Protein 9UOZ (pdb70)

Organism: Echinococcus multilocularis (NCBI:txid6211)

Radius of gyration: 29.94 Å; Cα contacts (8 Å, |Δi|>4): 1818; chains: 8; bounding box: 80×65×72 Å

Solvent-accessible surface area: 38423 Å² total; per-residue (Å²): 89,127,41,14,57,58,78,117,39,81,188,17,52,110,134,19,76,136,74,0,32,46,30,0,78,37,16,0,5,47,36,85,20,170,47,11,103,91,23,101,2,21,50,1,2,66,16,91,4,8,1,26,10,6,0,0,6,0,53,4,53,86,81,10,15,5,0,6,0,28,35,8,27,59,2,14,32,32,102,36,26,3,26,7,18,66,112,16,66,110,67,60,103,12,70,84,15,38,64,48,134,66,176,92,14,34,34,77,115,44,78,210,10,59,112,147,20,90,148,89,1,32,69,43,0,72,82,15,0,12,140,74,99,68,184,112,10,105,117,24,117,3,26,54,0,2,65,8,89,11,8,2,30,6,7,0,0,8,0,65,4,78,84,82,11,16,1,0,3,0,16,45,8,34,64,10,13,50,34,76,37,20,4,15,9,39,59,110,15,62,117,74,61,101,14,68,65,16,47,84,111,76,90,10,18,53,57,76,90,44,54,178,11,54,115,92,20,88,144,71,0,25,78,39,0,76,82,15,0,16,133,81,81,68,138,128,12,98,111,18,124,6,23,35,0,2,65,25,43,12,13,1,22,5,6,0,0,4,0,51,4,68,81,88,13,15,4,0,12,0,17,46,14,68,98,16,16,40,35,103,44,37,5,24,8,35,59,115,13,69,104,68,60,101,10,74,53,14,47,92,120,164,34,19,46,57,64,86,40,72,210,12,50,106,82,22,84,140,72,0,34,77,40,0,74,101,17,0,23,75,64,87,71,166,116,3,96,85,24,102,4,39,53,0,1,67,14,57,10,9,1,20,6,9,0,0,6,0,57,4,70,84,89,10,15,1,0,3,0,18,48,7,75,90,4,9,40,34,104,43,15,4,14,9,12,59,115,14,69,96,72,55,72,12,48,48,10,46,66,60,142,186,48,14,59,58,77,115,39,75,199,19,56,119,136,14,89,95,75,1,33,72,36,0,36,86,19,0,17,78,42,99,67,164,105,9,72,84,26,108,4,32,54,0,1,67,12,92,8,8,2,19,5,5,0,0,12,2,50,14,60,85,78,13,20,2,1,4,0,14,53,9,35,113,19,15,54,33,104,64,19,6,19,6,32,58,116,20,65,110,75,58,102,14,67,58,16,46,88,48,172,125,45,14,58,56,72,41,28,75,168,14,59,116,147,18,93,138,65,0,40,72,34,0,73,85,17,0,16,119,38,90,68,191,113,8,109,109,30,92,6,15,28,0,1,65,12,89,8,8,2,19,5,8,0,0,4,0,43,3,82,83,83,8,15,1,1,4,0,13,49,9,37,114,18,16,52,33,105,40,17,4,16,6,12,59,108,16,60,104,71,58,102,14,68,65,15,45,65,65,99,179,67,20,59,52,78,97,33,36,170,24,88,61,26,48,165,103,4,46,62,19,1,42,111,70,14,6,7,82,88,77,53,162,122,35,88,87,30,122,1,60,56,1,1,66,9,41,8,8,2,20,4,9,0,0,6,0,49,3,58,83,87,12,15,5,0,4,0,13,46,10,80,74,8,8,19,10,86,56,17,3,14,7,36,62,114,14,61,108,69,56,103,10,73,56,18,44,92,113,73,19,60,54,78,115,45,48,176,14,58,111,90,20,84,141,76,0,33,78,40,0,75,89,16,1,11,135,73,98,68,190,121,10,105,84,22,108,3,18,37,0,2,61,12,43,6,9,2,20,5,6,0,0,4,0,56,2,75,82,84,14,15,1,0,3,0,15,45,10,79,90,8,7,38,34,106,39,11,4,16,9,35,60,116,14,68,96,29,43,25,8,38,60,19,48,95,106

Secondary structure (DSSP, 8-state):
--S-PBPPPBPPPHHHHHHHHHHHHHHHHHHHTS--S-EEEEEEEEEEEEEEEEEEEEEETTEEEEEEEEEE-GGGT--EEEEEEEE--TTS-----------/--PBPPPBPPPHHHHHHHHHHHHHHHHHHHTS--S-EEEEEEEEEEEEEEEEEEEEEETTEEEEEEEEEE-GGGT--EEEEEEEE--TTS--------/---PBPPPBPPPHHHHHHHHHHHHHHHHHHHTS--S-EEEEEEEEEEEEEEEEEEEEEETTEEEEEEEEEE-GGGT--EEEEEEEE--TTS---------/--S-PBPPPB---HHHHHHHHHHHHHHHHHHHTS--S-EEEEEEEEEEEEEEEEEEEEEETTEEEEEEEEEE-GGGT--EEEEEEEE--TTS--------/---PBPPPB---HHHHHHHHHHHHHHHHHHHTS--S-EEEEEEEEEEEEEEEEEEEEEETTEEEEEEEEEE-GGGT--EEEEEEEEE-TTS----------/--SPPPPPB---HHHHHHHHHHHHHHHHHHHTS--S-EEEEEEEEEEEEEEEEEEEEEETTEEEEEEEEEE-GGGT--EEEEEEEE--TTS---------/--PPPPPB--STHHHHHHHHHHTHHHHBSSSSS------EEEEEEEEEEEEEEEEEEETTEEEEEEEEEE-GGGT--EEEEEEEE--TTS--------/--PPPPPB---HHHHHHHHHHHHHHHHHHHTS--S--EEEEEEEEEEEEEEEEEEEEETTEEEEEEEEEE-GGGT--EEEEEEEE--TTS--------

Sequence (798 aa):
PMCGGLTTSVRPSNEDKQLLTPVVKDYIAQQLGREPSEVKITEVSRQIVNGTNHFLKVEHDGNCWHVRVHHEALPCYGGKVEVHSHKVASVGDPLTYFLEHHHHCGGLTTSVRPSNEDKQLLTPVVKDYIAQQLGREPSEVKITEVSRQIVNGTNHFLKVEHDGNCWHVRVHEALPCYGGKVEVHSHKVASVGDPLTYFLEHPMCGGLTTSVRPSNEDKQLLTPVVKDYIAQQLGREPSEVKITEVSRQIVNGTNHFLKVEHDGNCWHVRVHEALPCYGGKVEVHSHKVASVGDPLTYFLEHMCGGLTTSVRPSNEDKQLLTPVVKDYIAQQLGREPSEVKITEVSRQIVNGTNHFLKVEHDGNCWHVRVHEALPCYGGKVEVHSHKVASVGDPLTYFLEHHMCGGLTTSVRPSNEDKQLLTPVVKDYIAQQLGREPSEVKITEVSRQIVNGTNHFLKVEHDGNCWHVRVHEALPCYGGKVEVHSHKVASVGDPLTYFLEHHMCGGLTTSVRPSNEDKQLLTPVVKDYIAQQLGREPSEVKITEVSRQIVNGTNHFLKVEHDGNCWHVRVHEALPCYGGKVEVHSHKVASVGDPLTYFLEHHHCGGLTTSVRPSNEDKQLLTPVVKDYIAQQLGREPSEVKITEVSRQIVNGTNHFLKVEHDGNCWHVRVHEALPCYGGKVEVHSHKVASVGDPLTYFLEHCGGLTTSVRPSNEDKQLLTPVVKDYIAQQLGREPSEVKITEVSRQIVNGTNHFLKVEHDGNCWHVRVHEALPCYGGKVEVHSHKVASVGDPLTYFLEH

Nearest PDB structures (foldseek):
  8joh-assembly1_A  TM=9.722E-01  e=1.298E-16  Echinococcus multilocularis
  8joh-assembly5_C  TM=1.006E+00  e=1.583E-15  Echinococcus multilocularis
  2oct-assembly1_A  TM=7.127E-01  e=2.105E-06  Homo sapiens
  1n9j-assembly1_B  TM=4.102E-01  e=3.389E-05  Homo sapiens
  8and-assembly1_BBB  TM=4.719E-01  e=5.457E-04  Sphaerospora molnari

InterPro domains:
  IPR000010 Cystatin domain [PF00031] (14-76)
  IPR001713 Proteinase inhibitor I25A, stefin [PTHR11414] (1-98)
  IPR046350 Cystatin superfamily [SSF54403] (2-85)

B-factor: mean 45.02, std 19.75, range [19.34, 142.06]

Foldseek 3Di:
DLFFDKDDKDADDPVCCVPVQVVVQVLVCQQVVHGDDDTGDGIDIDTDFDWDWDWDWDDDPRWTKTWIWTATDVNNPGDIGTQDIDTDDPPDDRDDDHDDPTD/DFDKDPKDADDPVCCVPPQVVVQVVVCVVVVHGDDDTGDGIDIDTDFDWDWDWDWDDDPRWTKTWTWTATDVVNPGDIGTQDMDTDDPPDDRDDDDDD/DAFFDKADKDADDPVCCVVVVVVVQVVVCVVVVHGDDDDGDGIDIDTDADFDWDWDWDDDPNWTKTWTWTAGDVSNPGDIGTDDMDTDDPPDDGDDDDDD/DAFDKADKDADDPVRCVVVVVVVQVLVCVVVVHGDDDDGDGIDIDTDFDWDWDWDWDDDPNWTKTWTWTATDVSNPGDIGTQDMDGDDPPDDRDDDHDPD/DAQDKDDKDADDPVCCVVVVVVVQVLVCVVVVHGDDDDGDGIDIDTDFDWDWDWDWDDDPNWTKTWTWTATDVVNPGDIGTQAMDTDDPPDDRDDDHDDD/DAFDKDDKDADDPVRCVVVVVVVQVVVCVVVVHGDDDDGDGIDIDTDFDWDWDWDWDDDPRWTKTWTWTATDVVNPGDIGTQDMDTDDPPDDRDDDHDDDD/DQDKADKDFDDCNCVVPVVVCQPCPCCPPVPHRDDDDRRGIDIDTDFDWDWDWDWDDDPNWTKTWTWTATDVVNPGDIGTQDMDTDDPPDDRDDDHDD/DQDKADKDADDPVCCVPVVVVVQVVVCVVVVHGDDDDGRGIDIDTDFDWDWDWDWDDDPNFTKTWTWTATDVVNPGDIGTQDMDGDDPPDDRDDDHDD

Structure (mmCIF, N/CA/C/O backbone):
data_9UOZ
#
_entry.id   9UOZ
#
_cell.length_a   72.773
_cell.length_b   66.112
_cell.length_c   92.600
_cell.angle_alpha   90.000
_cell.angle_beta   103.432
_cell.angle_gamma   90.000
#
_symmetry.space_group_name_H-M   'P 1 21 1'
#
loop_
_entity.id
_entity.type
_entity.pdbx_description
1 polymer 'Cystatin B Stefin B'
2 water water
#
loop_
_atom_site.group_PDB
_atom_site.id
_atom_site.type_symbol
_atom_site.label_atom_id
_atom_site.label_alt_id
_atom_site.label_comp_id
_atom_site.label_asym_id
_atom_site.label_entity_id
_atom_site.label_seq_id
_atom_site.pdbx_PDB_ins_code
_atom_site.Cartn_x
_atom_site.Cartn_y
_atom_site.Cartn_z
_atom_site.occupancy
_atom_site.B_iso_or_equiv
_atom_site.auth_seq_id
_atom_site.auth_comp_id
_atom_site.auth_asym_id
_atom_site.auth_atom_id
_atom_site.pdbx_PDB_model_num
ATOM 1 N N . PRO A 1 2 ? 17.003 -17.976 -1.552 1.000 51.710 2 PRO A N 1
ATOM 2 C CA . PRO A 1 2 ? 17.957 -17.180 -2.365 1.000 51.687 2 PRO A CA 1
ATOM 3 C C . PRO A 1 2 ? 17.294 -16.519 -3.583 1.000 62.837 2 PRO A C 1
ATOM 4 O O . PRO A 1 2 ? 17.973 -15.879 -4.381 1.000 63.711 2 PRO A O 1
ATOM 8 N N . MET A 1 3 ? 15.975 -16.691 -3.753 1.000 59.827 3 MET A N 1
ATOM 9 C CA . MET A 1 3 ? 15.155 -15.698 -4.426 1.000 52.696 3 MET A CA 1
ATOM 10 C C . MET A 1 3 ? 15.714 -14.294 -4.170 1.000 47.071 3 MET A C 1
ATOM 11 O O . MET A 1 3 ? 15.989 -13.581 -5.127 1.000 43.760 3 MET A O 1
ATOM 16 N N . CYS A 1 4 ? 15.834 -13.879 -2.898 1.000 38.252 4 CYS A N 1
ATOM 17 C CA . CYS A 1 4 ? 16.326 -12.548 -2.562 1.000 37.004 4 CYS A CA 1
ATOM 18 C C . CYS A 1 4 ? 17.753 -12.654 -2.013 1.000 35.351 4 CYS A C 1
ATOM 19 O O . CYS A 1 4 ? 18.268 -13.744 -1.772 1.000 33.676 4 CYS A O 1
ATOM 22 N N . GLY A 1 5 ? 18.376 -11.511 -1.745 1.000 31.472 5 GLY A N 1
ATOM 23 C CA . GLY A 1 5 ? 19.658 -11.495 -1.060 1.000 33.571 5 GLY A CA 1
ATOM 24 C C . GLY A 1 5 ? 20.857 -11.764 -1.963 1.000 33.354 5 GLY A C 1
ATOM 25 O O . GLY A 1 5 ? 21.950 -11.992 -1.465 1.000 35.778 5 GLY A O 1
ATOM 26 N N . GLY A 1 6 ? 20.700 -11.621 -3.286 1.000 34.095 6 GLY A N 1
ATOM 27 C CA . GLY A 1 6 ? 21.841 -11.606 -4.197 1.000 34.119 6 GLY A CA 1
ATOM 28 C C . GLY A 1 6 ? 22.534 -10.241 -4.176 1.000 35.990 6 GLY A C 1
ATOM 29 O O . GLY A 1 6 ? 21.900 -9.259 -3.816 1.000 33.303 6 GLY A O 1
ATOM 30 N N . LEU A 1 7 ? 23.799 -10.185 -4.584 1.000 33.184 7 LEU A N 1
ATOM 31 C CA . LEU A 1 7 ? 24.550 -8.943 -4.669 1.000 31.143 7 LEU A CA 1
ATOM 32 C C . LEU A 1 7 ? 24.305 -8.240 -5.995 1.000 27.735 7 LEU A C 1
ATOM 33 O O . LEU A 1 7 ? 24.272 -8.878 -7.027 1.000 34.509 7 LEU A O 1
ATOM 38 N N . THR A 1 8 ? 24.175 -6.910 -5.964 1.000 28.171 8 THR A N 1
ATOM 39 C CA . THR A 1 8 ? 24.074 -6.136 -7.185 1.000 29.546 8 THR A CA 1
ATOM 40 C C . THR A 1 8 ? 25.427 -6.129 -7.892 1.000 31.272 8 THR A C 1
ATOM 41 O O . THR A 1 8 ? 26.460 -6.401 -7.278 1.000 28.974 8 THR A O 1
ATOM 45 N N . THR A 1 9 ? 25.404 -5.804 -9.188 1.000 29.044 9 THR A N 1
ATOM 46 C CA . THR A 1 9 ? 26.617 -5.676 -9.988 1.000 31.217 9 THR A CA 1
ATOM 47 C C . THR A 1 9 ? 27.484 -4.579 -9.390 1.000 29.285 9 THR A C 1
ATOM 48 O O . THR A 1 9 ? 26.948 -3.504 -9.081 1.000 27.127 9 THR A O 1
ATOM 52 N N . SER A 1 10 ? 28.785 -4.854 -9.216 1.000 28.921 10 SER A N 1
ATOM 53 C CA . SER A 1 10 ? 29.715 -3.870 -8.678 1.000 32.949 10 SER A CA 1
ATOM 54 C C . SER A 1 10 ? 29.758 -2.651 -9.580 1.000 31.189 10 SER A C 1
ATOM 55 O O . SER A 1 10 ? 29.868 -2.801 -10.789 1.000 33.696 10 SER A O 1
ATOM 58 N N . VAL A 1 11 ? 29.678 -1.462 -8.987 1.000 30.079 11 VAL A N 1
ATOM 59 C CA . VAL A 1 11 ? 29.722 -0.219 -9.732 1.000 33.381 11 VAL A CA 1
ATOM 60 C C . VAL A 1 11 ? 30.585 0.761 -8.955 1.000 31.755 11 VAL A C 1
ATOM 61 O O . VAL A 1 11 ? 30.867 0.532 -7.776 1.000 27.416 11 VAL A O 1
ATOM 65 N N . ARG A 1 12 ? 30.933 1.877 -9.607 1.000 36.204 12 ARG A N 1
ATOM 66 C CA . ARG A 1 12 ? 31.536 3.009 -8.932 1.000 39.896 12 ARG A CA 1
ATOM 67 C C . ARG A 1 12 ? 30.494 3.606 -7.997 1.000 34.238 12 ARG A C 1
ATOM 68 O O . ARG A 1 12 ? 29.308 3.619 -8.309 1.000 34.035 12 ARG A O 1
ATOM 76 N N . PRO A 1 13 ? 30.891 4.058 -6.787 1.000 33.565 13 PRO A N 1
ATOM 77 C CA . PRO A 1 13 ? 29.917 4.548 -5.827 1.000 33.676 13 PRO A CA 1
ATOM 78 C C . PRO A 1 13 ? 29.339 5.889 -6.259 1.000 35.255 13 PRO A C 1
ATOM 79 O O . PRO A 1 13 ? 30.043 6.700 -6.850 1.000 31.244 13 PRO A O 1
ATOM 83 N N . SER A 1 14 ? 28.081 6.122 -5.903 1.000 39.609 14 SER A N 1
ATOM 84 C CA . SER A 1 14 ? 27.451 7.425 -6.088 1.000 45.030 14 SER A CA 1
ATOM 85 C C . SER A 1 14 ? 28.007 8.391 -5.038 1.000 47.277 14 SER A C 1
ATOM 86 O O . SER A 1 14 ? 28.741 7.998 -4.124 1.000 38.728 14 SER A O 1
ATOM 89 N N . ASN A 1 15 ? 27.624 9.661 -5.169 1.000 44.912 15 ASN A N 1
ATOM 90 C CA . ASN A 1 15 ? 28.033 10.678 -4.220 1.000 49.249 15 ASN A CA 1
ATOM 91 C C . ASN A 1 15 ? 27.383 10.418 -2.871 1.000 45.186 15 ASN A C 1
ATOM 92 O O . ASN A 1 15 ? 28.017 10.642 -1.848 1.000 42.320 15 ASN A O 1
ATOM 97 N N . GLU A 1 16 ? 26.144 9.926 -2.884 1.000 44.825 16 GLU A N 1
ATOM 98 C CA . GLU A 1 16 ? 25.446 9.544 -1.664 1.000 49.120 16 GLU A CA 1
ATOM 99 C C . GLU A 1 16 ? 26.189 8.419 -0.944 1.000 44.756 16 GLU A C 1
ATOM 100 O O . GLU A 1 16 ? 26.359 8.467 0.276 1.000 45.726 16 GLU A O 1
ATOM 106 N N . ASP A 1 17 ? 26.606 7.397 -1.702 1.000 42.245 17 ASP A N 1
ATOM 107 C CA . ASP A 1 17 ? 27.388 6.287 -1.164 1.000 40.207 17 ASP A CA 1
ATOM 108 C C . ASP A 1 17 ? 28.649 6.819 -0.481 1.000 35.335 17 ASP A C 1
ATOM 109 O O . ASP A 1 17 ? 28.948 6.444 0.647 1.000 36.162 17 ASP A O 1
ATOM 114 N N . LYS A 1 18 ? 29.384 7.693 -1.176 1.000 33.374 18 LYS A N 1
ATOM 115 C CA . LYS A 1 18 ? 30.638 8.204 -0.658 1.000 39.382 18 LYS A CA 1
ATOM 116 C C . LYS A 1 18 ? 30.412 8.973 0.639 1.000 41.149 18 LYS A C 1
ATOM 117 O O . LYS A 1 18 ? 31.218 8.845 1.553 1.000 39.814 18 LYS A O 1
ATOM 123 N N . GLN A 1 19 ? 29.327 9.766 0.700 1.000 41.444 19 GLN A N 1
ATOM 124 C CA . GLN A 1 19 ? 29.069 10.610 1.855 1.000 41.661 19 GLN A CA 1
ATOM 125 C C . GLN A 1 19 ? 28.699 9.765 3.064 1.000 38.711 19 GLN A C 1
ATOM 126 O O . GLN A 1 19 ? 29.166 10.053 4.166 1.000 45.744 19 GLN A O 1
ATOM 132 N N . LEU A 1 20 ? 27.862 8.733 2.865 1.000 38.737 20 LEU A N 1
ATOM 133 C CA . LEU A 1 20 ? 27.430 7.877 3.952 1.000 40.506 20 LEU A CA 1
ATOM 134 C C . LEU A 1 20 ? 28.578 6.985 4.447 1.000 42.217 20 LEU A C 1
ATOM 135 O O . LEU A 1 20 ? 28.802 6.863 5.649 1.000 40.391 20 LEU A O 1
ATOM 140 N N . LEU A 1 21 ? 29.295 6.334 3.511 1.000 33.464 21 LEU A N 1
ATOM 141 C CA . LEU A 1 21 ? 30.123 5.191 3.858 1.000 30.651 21 LEU A CA 1
ATOM 142 C C . LEU A 1 21 ? 31.557 5.606 4.172 1.000 30.948 21 LEU A C 1
ATOM 143 O O . LEU A 1 21 ? 32.195 4.963 4.989 1.000 31.554 21 LEU A O 1
ATOM 148 N N . THR A 1 22 ? 32.085 6.648 3.516 1.000 31.525 22 THR A N 1
ATOM 149 C CA . THR A 1 22 ? 33.505 6.958 3.611 1.000 29.686 22 THR A CA 1
ATOM 150 C C . THR A 1 22 ? 33.912 7.242 5.056 1.000 31.515 22 THR A C 1
ATOM 151 O O . THR A 1 22 ? 34.914 6.684 5.522 1.000 29.857 22 THR A O 1
ATOM 155 N N . PRO A 1 23 ? 33.194 8.106 5.819 1.000 35.160 23 PRO A N 1
ATOM 156 C CA . PRO A 1 23 ? 33.600 8.406 7.190 1.000 39.283 23 PRO A CA 1
ATOM 157 C C . PRO A 1 23 ? 33.677 7.174 8.084 1.000 34.066 23 PRO A C 1
ATOM 158 O O . PRO A 1 23 ? 34.557 7.059 8.929 1.000 33.723 23 PRO A O 1
ATOM 162 N N . VAL A 1 24 ? 32.713 6.263 7.901 1.000 30.907 24 VAL A N 1
ATOM 163 C CA . VAL A 1 24 ? 32.601 5.073 8.712 1.000 29.389 24 VAL A CA 1
ATOM 164 C C . VAL A 1 24 ? 33.779 4.155 8.415 1.000 27.395 24 VAL A C 1
ATOM 165 O O . VAL A 1 24 ? 34.359 3.578 9.323 1.000 28.304 24 VAL A O 1
ATOM 169 N N . VAL A 1 25 ? 34.125 4.017 7.133 1.000 26.258 25 VAL A N 1
ATOM 170 C CA . VAL A 1 25 ? 35.231 3.158 6.738 1.000 28.690 25 VAL A CA 1
ATOM 171 C C . VAL A 1 25 ? 36.556 3.761 7.212 1.000 25.703 25 VAL A C 1
ATOM 172 O O . VAL A 1 25 ? 37.410 3.050 7.731 1.000 27.326 25 VAL A O 1
ATOM 176 N N . LYS A 1 26 ? 36.697 5.068 7.055 1.000 27.496 26 LYS A N 1
ATOM 177 C CA . LYS A 1 26 ? 37.905 5.777 7.444 1.000 32.048 26 LYS A CA 1
ATOM 178 C C . LYS A 1 26 ? 38.189 5.582 8.947 1.000 35.547 26 LYS A C 1
ATOM 179 O O . LYS A 1 26 ? 39.312 5.253 9.348 1.000 31.850 26 LYS A O 1
ATOM 185 N N . ASP A 1 27 ? 37.153 5.758 9.768 1.000 36.565 27 ASP A N 1
ATOM 186 C CA . ASP A 1 27 ? 37.278 5.573 11.208 1.000 36.981 27 ASP A CA 1
ATOM 187 C C . ASP A 1 27 ? 37.647 4.134 11.536 1.000 29.436 27 ASP A C 1
ATOM 188 O O . ASP A 1 27 ? 38.456 3.886 12.421 1.000 28.390 27 ASP A O 1
ATOM 193 N N . TYR A 1 28 ? 37.046 3.166 10.835 1.000 25.307 28 TYR A N 1
ATOM 194 C CA . TYR A 1 28 ? 37.334 1.764 11.078 1.000 25.943 28 TYR A CA 1
ATOM 195 C C . TYR A 1 28 ? 38.799 1.450 10.750 1.000 26.673 28 TYR A C 1
ATOM 196 O O . TYR A 1 28 ? 39.443 0.729 11.484 1.000 26.740 28 TYR A O 1
ATOM 205 N N . ILE A 1 29 ? 39.308 1.954 9.626 1.000 30.195 29 ILE A N 1
ATOM 206 C CA . ILE A 1 29 ? 40.687 1.708 9.232 1.000 27.772 29 ILE A CA 1
ATOM 207 C C . ILE A 1 29 ? 41.613 2.276 10.317 1.000 27.390 29 ILE A C 1
ATOM 208 O O . ILE A 1 29 ? 42.535 1.603 10.762 1.000 23.325 29 ILE A O 1
ATOM 213 N N . ALA A 1 30 ? 41.350 3.514 10.741 1.000 27.748 30 ALA A N 1
ATOM 214 C CA . ALA A 1 30 ? 42.158 4.178 11.754 1.000 28.243 30 ALA A CA 1
ATOM 215 C C . ALA A 1 30 ? 42.264 3.312 13.004 1.000 29.482 30 ALA A C 1
ATOM 216 O O . ALA A 1 30 ? 43.365 3.096 13.521 1.000 32.900 30 ALA A O 1
ATOM 218 N N . GLN A 1 31 ? 41.127 2.774 13.463 1.000 26.335 31 GLN A N 1
ATOM 219 C CA . GLN A 1 31 ? 41.115 1.960 14.662 1.000 31.241 31 GLN A CA 1
ATOM 220 C C . GLN A 1 31 ? 41.792 0.620 14.446 1.000 29.268 31 GLN A C 1
ATOM 221 O O . GLN A 1 31 ? 42.414 0.115 15.367 1.000 27.338 31 GLN A O 1
ATOM 227 N N . GLN A 1 32 ? 41.643 0.030 13.270 1.000 27.416 32 GLN A N 1
ATOM 228 C CA . GLN A 1 32 ? 42.301 -1.241 12.966 1.000 31.571 32 GLN A CA 1
ATOM 229 C C . GLN A 1 32 ? 43.817 -1.078 12.942 1.000 28.171 32 GLN A C 1
ATOM 230 O O . GLN A 1 32 ? 44.512 -1.974 13.395 1.000 27.740 32 GLN A O 1
ATOM 236 N N . LEU A 1 33 ? 44.321 0.024 12.381 1.000 25.612 33 LEU A N 1
ATOM 237 C CA . LEU A 1 33 ? 45.757 0.166 12.175 1.000 30.598 33 LEU A CA 1
ATOM 238 C C . LEU A 1 33 ? 46.415 0.939 13.319 1.000 32.892 33 LEU A C 1
ATOM 239 O O . LEU A 1 33 ? 47.611 0.872 13.480 1.000 32.576 33 LEU A O 1
ATOM 244 N N . GLY A 1 34 ? 45.621 1.663 14.111 1.000 32.802 34 GLY A N 1
ATOM 245 C CA . GLY A 1 34 ? 46.138 2.493 15.180 1.000 36.677 34 GLY A CA 1
ATOM 246 C C . GLY A 1 34 ? 46.726 3.800 14.634 1.000 35.898 34 GLY A C 1
ATOM 247 O O . GLY A 1 34 ? 47.540 4.446 15.294 1.000 37.686 34 GLY A O 1
ATOM 248 N N . ARG A 1 35 ? 46.335 4.177 13.424 1.000 34.431 35 ARG A N 1
ATOM 249 C CA . ARG A 1 35 ? 46.740 5.459 12.886 1.000 37.544 35 ARG A CA 1
ATOM 250 C C . ARG A 1 35 ? 45.822 5.864 11.753 1.000 35.833 35 ARG A C 1
ATOM 251 O O . ARG A 1 35 ? 45.457 5.047 10.905 1.000 31.805 35 ARG A O 1
ATOM 259 N N . GLU A 1 36 ? 45.519 7.164 11.740 1.000 34.015 36 GLU A N 1
ATOM 260 C CA . GLU A 1 36 ? 44.546 7.725 10.822 1.000 40.841 36 GLU A CA 1
ATOM 261 C C . GLU A 1 36 ? 45.143 7.654 9.426 1.000 38.134 36 GLU A C 1
ATOM 262 O O . GLU A 1 36 ? 46.278 8.081 9.223 1.000 31.020 36 GLU A O 1
ATOM 268 N N . PRO A 1 37 ? 44.403 7.141 8.417 1.000 38.414 37 PRO A N 1
ATOM 269 C CA . PRO A 1 37 ? 44.867 7.196 7.041 1.000 39.208 37 PRO A CA 1
ATOM 270 C C . PRO A 1 37 ? 44.802 8.609 6.480 1.000 36.285 37 PRO A C 1
ATOM 271 O O . PRO A 1 37 ? 44.003 9.417 6.947 1.000 38.514 37 PRO A O 1
ATOM 275 N N . SER A 1 38 ? 45.616 8.875 5.453 1.000 38.906 38 SER A N 1
ATOM 276 C CA . SER A 1 38 ? 45.632 10.160 4.775 1.000 45.737 38 SER A CA 1
ATOM 277 C C . SER A 1 38 ? 44.559 10.219 3.695 1.000 43.533 38 SER A C 1
ATOM 278 O O . SER A 1 38 ? 43.749 11.136 3.690 1.000 48.041 38 SER A O 1
ATOM 281 N N . GLU A 1 39 ? 44.592 9.266 2.760 1.000 46.522 39 GLU A N 1
ATOM 282 C CA . GLU A 1 39 ? 43.631 9.221 1.664 1.000 48.211 39 GLU A CA 1
ATOM 283 C C . GLU A 1 39 ? 42.821 7.936 1.809 1.000 40.757 39 GLU A C 1
ATOM 284 O O . GLU A 1 39 ? 43.401 6.854 1.938 1.000 39.644 39 GLU A O 1
ATOM 290 N N . VAL A 1 40 ? 41.493 8.064 1.755 1.000 31.396 40 VAL A N 1
ATOM 291 C CA . VAL A 1 40 ? 40.582 6.932 1.784 1.000 31.004 40 VAL A CA 1
ATOM 292 C C . VAL A 1 40 ? 39.567 7.117 0.665 1.000 31.767 40 VAL A C 1
ATOM 293 O O . VAL A 1 40 ? 38.867 8.104 0.653 1.000 36.169 40 VAL A O 1
ATOM 297 N N . LYS A 1 41 ? 39.515 6.169 -0.269 1.000 30.380 41 LYS A N 1
ATOM 298 C CA . LYS A 1 41 ? 38.668 6.270 -1.436 1.000 30.807 41 LYS A CA 1
ATOM 299 C C . LYS A 1 41 ? 37.949 4.935 -1.645 1.000 28.495 41 LYS A C 1
ATOM 300 O O . LYS A 1 41 ? 38.593 3.893 -1.814 1.000 28.741 41 LYS A O 1
ATOM 306 N N . ILE A 1 42 ? 36.614 4.976 -1.689 1.000 29.020 42 ILE A N 1
ATOM 307 C CA . ILE A 1 42 ? 35.830 3.832 -2.107 1.000 27.852 42 ILE A CA 1
ATOM 308 C C . ILE A 1 42 ? 35.791 3.823 -3.631 1.000 27.484 42 ILE A C 1
ATOM 309 O O . ILE A 1 42 ? 35.287 4.764 -4.206 1.000 30.122 42 ILE A O 1
ATOM 314 N N . THR A 1 43 ? 36.232 2.727 -4.265 1.000 26.767 43 THR A N 1
ATOM 315 C CA . THR A 1 43 ? 36.298 2.668 -5.724 1.000 28.070 43 THR A CA 1
ATOM 316 C C . THR A 1 43 ? 35.213 1.767 -6.304 1.000 25.805 43 THR A C 1
ATOM 317 O O . THR A 1 43 ? 34.940 1.854 -7.491 1.000 25.467 43 THR A O 1
ATOM 321 N N . GLU A 1 44 ? 34.589 0.921 -5.485 1.000 25.239 44 GLU A N 1
ATOM 322 C CA . GLU A 1 44 ? 33.614 -0.029 -5.982 1.000 29.293 44 GLU A CA 1
ATOM 323 C C . GLU A 1 44 ? 32.640 -0.383 -4.865 1.000 26.046 44 GLU A C 1
ATOM 324 O O . GLU A 1 44 ? 33.060 -0.556 -3.729 1.000 25.706 44 GLU A O 1
ATOM 330 N N . VAL A 1 45 ? 31.351 -0.540 -5.217 1.000 23.473 45 VAL A N 1
ATOM 331 C CA . VAL A 1 45 ? 30.332 -0.933 -4.271 1.000 25.320 45 VAL A CA 1
ATOM 332 C C . VAL A 1 45 ? 29.429 -1.989 -4.880 1.000 25.160 45 VAL A C 1
ATOM 333 O O . VAL A 1 45 ? 29.117 -1.929 -6.056 1.000 25.449 45 VAL A O 1
ATOM 337 N N . SER A 1 46 ? 29.009 -2.920 -4.031 1.000 24.899 46 SER A N 1
ATOM 338 C CA . SER A 1 46 ? 28.026 -3.929 -4.353 1.000 24.701 46 SER A CA 1
ATOM 339 C C . SER A 1 46 ? 27.096 -4.093 -3.156 1.000 26.836 46 SER A C 1
ATOM 340 O O . SER A 1 46 ? 27.562 -4.060 -2.023 1.000 29.560 46 SER A O 1
ATOM 343 N N . ARG A 1 47 ? 25.783 -4.200 -3.372 1.000 26.429 47 ARG A N 1
ATOM 344 C CA . ARG A 1 47 ? 24.800 -4.145 -2.294 1.000 28.408 47 ARG A CA 1
ATOM 345 C C . ARG A 1 47 ? 24.024 -5.455 -2.211 1.000 26.114 47 ARG A C 1
ATOM 346 O O . ARG A 1 47 ? 23.725 -6.063 -3.229 1.000 23.217 47 ARG A O 1
ATOM 354 N N . GLN A 1 48 ? 23.615 -5.826 -0.998 1.000 26.580 48 GLN A N 1
ATOM 355 C CA . GLN A 1 48 ? 22.846 -7.026 -0.733 1.000 27.758 48 GLN A CA 1
ATOM 356 C C . GLN A 1 48 ? 21.742 -6.696 0.268 1.000 25.388 48 GLN A C 1
ATOM 357 O O . GLN A 1 48 ? 22.042 -6.234 1.356 1.000 21.716 48 GLN A O 1
ATOM 363 N N . ILE A 1 49 ? 20.477 -6.975 -0.064 1.000 24.816 49 ILE A N 1
ATOM 364 C CA . ILE A 1 49 ? 19.402 -6.909 0.914 1.000 26.247 49 ILE A CA 1
ATOM 365 C C . ILE A 1 49 ? 19.489 -8.099 1.856 1.000 24.985 49 ILE A C 1
ATOM 366 O O . ILE A 1 49 ? 19.648 -9.229 1.417 1.000 27.916 49 ILE A O 1
ATOM 371 N N . VAL A 1 50 ? 19.386 -7.841 3.163 1.000 24.080 50 VAL A N 1
ATOM 372 C CA . VAL A 1 50 ? 19.468 -8.899 4.162 1.000 28.690 50 VAL A CA 1
ATOM 373 C C . VAL A 1 50 ? 18.275 -8.848 5.104 1.000 24.050 50 VAL A C 1
ATOM 374 O O . VAL A 1 50 ? 18.007 -7.817 5.701 1.000 25.279 50 VAL A O 1
ATOM 378 N N . ASN A 1 51 ? 17.556 -9.959 5.185 1.000 25.656 51 ASN A N 1
ATOM 379 C CA . ASN A 1 51 ? 16.568 -10.163 6.224 1.000 25.986 51 ASN A CA 1
ATOM 380 C C . ASN A 1 51 ? 16.968 -11.434 6.964 1.000 25.679 51 ASN A C 1
ATOM 381 O O . ASN A 1 51 ? 17.249 -12.449 6.336 1.000 22.610 51 ASN A O 1
ATOM 386 N N . GLY A 1 52 ? 16.961 -11.399 8.291 1.000 25.223 52 GLY A N 1
ATOM 387 C CA . GLY A 1 52 ? 17.443 -12.527 9.058 1.000 23.921 52 GLY A CA 1
ATOM 388 C C . GLY A 1 52 ? 17.439 -12.222 10.550 1.000 24.774 52 GLY A C 1
ATOM 389 O O . GLY A 1 52 ? 16.671 -11.344 11.006 1.000 23.678 52 GLY A O 1
ATOM 390 N N . THR A 1 53 ? 18.242 -12.968 11.309 1.000 27.582 53 THR A N 1
ATOM 391 C CA . THR A 1 53 ? 18.340 -12.721 12.737 1.000 29.437 53 THR A CA 1
ATOM 392 C C . THR A 1 53 ? 19.793 -12.867 13.182 1.000 28.563 53 THR A C 1
ATOM 393 O O . THR A 1 53 ? 20.568 -13.707 12.678 1.000 32.991 53 THR A O 1
ATOM 397 N N . ASN A 1 54 ? 20.208 -11.990 14.090 1.000 24.452 54 ASN A N 1
ATOM 398 C CA . ASN A 1 54 ? 21.465 -12.172 14.811 1.000 26.146 54 ASN A CA 1
ATOM 399 C C . ASN A 1 54 ? 21.179 -12.963 16.091 1.000 29.945 54 ASN A C 1
ATOM 400 O O . ASN A 1 54 ? 20.291 -12.591 16.852 1.000 32.378 54 ASN A O 1
ATOM 405 N N . HIS A 1 55 ? 21.887 -14.067 16.286 1.000 29.216 55 HIS A N 1
ATOM 406 C CA . HIS A 1 55 ? 21.810 -14.838 17.506 1.000 26.836 55 HIS A CA 1
ATOM 407 C C . HIS A 1 55 ? 23.019 -14.547 18.380 1.000 27.128 55 HIS A C 1
ATOM 408 O O . HIS A 1 55 ? 24.161 -14.757 17.965 1.000 26.841 55 HIS A O 1
ATOM 415 N N . PHE A 1 56 ? 22.752 -14.048 19.589 1.000 24.633 56 PHE A N 1
ATOM 416 C CA . PHE A 1 56 ? 23.809 -13.927 20.592 1.000 24.049 56 PHE A CA 1
ATOM 417 C C . PHE A 1 56 ? 23.757 -15.171 21.455 1.000 27.528 56 PHE A C 1
ATOM 418 O O . PHE A 1 56 ? 22.695 -15.521 21.965 1.000 28.365 56 PHE A O 1
ATOM 426 N N . LEU A 1 57 ? 24.896 -15.861 21.571 1.000 26.338 57 LEU A N 1
ATOM 427 C CA . LEU A 1 57 ? 24.956 -17.175 22.195 1.000 26.774 57 LEU A CA 1
ATOM 428 C C . LEU A 1 57 ? 25.961 -17.152 23.330 1.000 25.380 57 LEU A C 1
ATOM 429 O O . LEU A 1 57 ? 27.035 -16.584 23.179 1.000 26.020 57 LEU A O 1
ATOM 434 N N . LYS A 1 58 ? 25.599 -17.790 24.439 1.000 24.726 58 LYS A N 1
ATOM 435 C CA . LYS A 1 58 ? 26.562 -18.186 25.457 1.000 24.330 58 LYS A CA 1
ATOM 436 C C . LYS A 1 58 ? 26.974 -19.633 25.199 1.000 25.757 58 LYS A C 1
ATOM 437 O O . LYS A 1 58 ? 26.107 -20.520 25.124 1.000 28.366 58 LYS A O 1
ATOM 443 N N . VAL A 1 59 ? 28.275 -19.854 25.049 1.000 26.004 59 VAL A N 1
ATOM 444 C CA . VAL A 1 59 ? 28.775 -21.152 24.619 1.000 28.461 59 VAL A CA 1
ATOM 445 C C . VAL A 1 59 ? 29.883 -21.589 25.571 1.000 27.489 59 VAL A C 1
ATOM 446 O O . VAL A 1 59 ? 30.841 -20.850 25.784 1.000 29.733 59 VAL A O 1
ATOM 450 N N . GLU A 1 60 ? 29.702 -22.769 26.172 1.000 29.935 60 GLU A N 1
ATOM 451 C CA . GLU A 1 60 ? 30.649 -23.338 27.102 1.000 32.242 60 GLU A CA 1
ATOM 452 C C . GLU A 1 60 ? 31.358 -24.491 26.410 1.000 34.363 60 GLU A C 1
ATOM 453 O O . GLU A 1 60 ? 30.720 -25.350 25.809 1.000 33.619 60 GLU A O 1
ATOM 459 N N . HIS A 1 61 ? 32.690 -24.455 26.463 1.000 32.896 61 HIS A N 1
ATOM 460 C CA . HIS A 1 61 ? 33.511 -25.462 25.805 1.000 35.212 61 HIS A CA 1
ATOM 461 C C . HIS A 1 61 ? 34.745 -25.674 26.667 1.000 36.162 61 HIS A C 1
ATOM 462 O O . HIS A 1 61 ? 35.456 -24.709 26.946 1.000 33.137 61 HIS A O 1
ATOM 469 N N . ASP A 1 62 ? 34.914 -26.912 27.145 1.000 42.229 62 ASP A N 1
ATOM 470 C CA . ASP A 1 62 ? 36.101 -27.349 27.874 1.000 48.200 62 ASP A CA 1
ATOM 471 C C . ASP A 1 62 ? 36.437 -26.383 29.011 1.000 44.959 62 ASP A C 1
ATOM 472 O O . ASP A 1 62 ? 37.588 -26.034 29.200 1.000 43.703 62 ASP A O 1
ATOM 477 N N . GLY A 1 63 ? 35.417 -25.941 29.755 1.000 50.609 63 GLY A N 1
ATOM 478 C CA . GLY A 1 63 ? 35.603 -25.113 30.933 1.000 50.901 63 GLY A CA 1
ATOM 479 C C . GLY A 1 63 ? 35.866 -23.641 30.610 1.000 52.728 63 GLY A C 1
ATOM 480 O O . GLY A 1 63 ? 36.248 -22.882 31.496 1.000 54.670 63 GLY A O 1
ATOM 481 N N . ASN A 1 64 ? 35.644 -23.227 29.355 1.000 49.338 64 ASN A N 1
ATOM 482 C CA . ASN A 1 64 ? 35.690 -21.818 28.988 1.000 46.485 64 ASN A CA 1
ATOM 483 C C . ASN A 1 64 ? 34.305 -21.382 28.515 1.000 38.586 64 ASN A C 1
ATOM 484 O O . ASN A 1 64 ? 33.482 -22.194 28.132 1.000 35.894 64 ASN A O 1
ATOM 489 N N . CYS A 1 65 ? 34.070 -20.080 28.574 1.000 36.039 65 CYS A N 1
ATOM 490 C CA . CYS A 1 65 ? 32.788 -19.510 28.198 1.000 34.627 65 CYS A CA 1
ATOM 491 C C . CYS A 1 65 ? 33.047 -18.349 27.242 1.000 31.661 65 CYS A C 1
ATOM 492 O O . CYS A 1 65 ? 33.781 -17.417 27.575 1.000 32.266 65 CYS A O 1
ATOM 495 N N . TRP A 1 66 ? 32.460 -18.442 26.040 1.000 26.532 66 TRP A N 1
ATOM 496 C CA . TRP A 1 66 ? 32.503 -17.365 25.060 1.000 25.837 66 TRP A CA 1
ATOM 497 C C . TRP A 1 66 ? 31.079 -16.887 24.772 1.000 23.520 66 TRP A C 1
ATOM 498 O O . TRP A 1 66 ? 30.130 -17.685 24.815 1.000 26.237 66 TRP A O 1
ATOM 509 N N . HIS A 1 67 ? 30.932 -15.591 24.506 1.000 23.729 67 HIS A N 1
ATOM 510 C CA . HIS A 1 67 ? 29.739 -15.083 23.859 1.000 24.449 67 HIS A CA 1
ATOM 511 C C . HIS A 1 67 ? 30.039 -14.964 22.368 1.000 22.908 67 HIS A C 1
ATOM 512 O O . HIS A 1 67 ? 31.095 -14.482 21.992 1.000 23.880 67 HIS A O 1
ATOM 519 N N . VAL A 1 68 ? 29.106 -15.438 21.543 1.000 24.188 68 VAL A N 1
ATOM 520 C CA . VAL A 1 68 ? 29.309 -15.591 20.115 1.000 25.405 68 VAL A CA 1
ATOM 521 C C . VAL A 1 68 ? 28.128 -14.942 19.399 1.000 22.735 68 VAL A C 1
ATOM 522 O O . VAL A 1 68 ? 26.974 -15.165 19.756 1.000 23.097 68 VAL A O 1
ATOM 526 N N . ARG A 1 69 ? 28.465 -14.166 18.367 1.000 25.032 69 ARG A N 1
ATOM 527 C CA . ARG A 1 69 ? 27.494 -13.520 17.507 1.000 22.690 69 ARG A CA 1
ATOM 528 C C . ARG A 1 69 ? 27.378 -14.285 16.194 1.000 23.420 69 ARG A C 1
ATOM 529 O O . ARG A 1 69 ? 28.354 -14.332 15.442 1.000 23.320 69 ARG A O 1
ATOM 537 N N . VAL A 1 70 ? 26.206 -14.919 15.962 1.000 25.443 70 VAL A N 1
ATOM 538 C CA . VAL A 1 70 ? 25.979 -15.639 14.735 1.000 31.150 70 VAL A CA 1
ATOM 539 C C . VAL A 1 70 ? 24.880 -14.937 13.938 1.000 28.359 70 VAL A C 1
ATOM 540 O O . VAL A 1 70 ? 23.801 -14.703 14.474 1.000 30.580 70 VAL A O 1
ATOM 544 N N A HIS A 1 71 ? 25.128 -14.665 12.656 0.500 27.846 71 HIS A N 1
ATOM 545 N N B HIS A 1 71 ? 25.126 -14.673 12.657 0.500 27.178 71 HIS A N 1
ATOM 546 C CA A HIS A 1 71 ? 24.086 -14.127 11.784 0.500 28.137 71 HIS A CA 1
ATOM 547 C CA B HIS A 1 71 ? 24.096 -14.117 11.784 0.500 27.068 71 HIS A CA 1
ATOM 548 C C A HIS A 1 71 ? 23.468 -15.255 10.972 0.500 28.579 71 HIS A C 1
ATOM 549 C C B HIS A 1 71 ? 23.470 -15.248 10.971 0.500 27.964 71 HIS A C 1
ATOM 550 O O A HIS A 1 71 ? 24.191 -16.061 10.379 0.500 26.919 71 HIS A O 1
ATOM 551 O O B HIS A 1 71 ? 24.191 -16.060 10.379 0.500 26.423 71 HIS A O 1
ATOM 564 N N . GLU A 1 72 ? 22.133 -15.307 10.946 1.000 28.120 72 GLU A N 1
ATOM 565 C CA . GLU A 1 72 ? 21.408 -16.253 10.122 1.000 30.970 72 GLU A CA 1
ATOM 566 C C . GLU A 1 72 ? 20.483 -15.498 9.171 1.000 29.896 72 GLU A C 1
ATOM 567 O O . GLU A 1 72 ? 19.502 -14.909 9.594 1.000 32.347 72 GLU A O 1
ATOM 573 N N . ALA A 1 73 ? 20.782 -15.540 7.879 1.000 27.324 73 ALA A N 1
ATOM 574 C CA . ALA A 1 73 ? 19.885 -15.016 6.860 1.000 27.631 73 ALA A CA 1
ATOM 575 C C . ALA A 1 73 ? 18.729 -15.993 6.703 1.000 27.672 73 ALA A C 1
ATOM 576 O O . ALA A 1 73 ? 18.931 -17.192 6.820 1.000 27.157 73 ALA A O 1
ATOM 578 N N . LEU A 1 74 ? 17.521 -15.467 6.462 1.000 25.379 74 LEU A N 1
ATOM 579 C CA . LEU A 1 74 ? 16.374 -16.300 6.161 1.000 27.424 74 LEU A CA 1
ATOM 580 C C . LEU A 1 74 ? 16.671 -17.119 4.908 1.000 26.851 74 LEU A C 1
ATOM 581 O O . LEU A 1 74 ? 17.452 -16.667 4.064 1.000 24.415 74 LEU A O 1
ATOM 586 N N . PRO A 1 75 ? 16.067 -18.322 4.747 1.000 29.020 75 PRO A N 1
ATOM 587 C CA . PRO A 1 75 ? 16.287 -19.152 3.560 1.000 31.099 75 PRO A CA 1
ATOM 588 C C . PRO A 1 75 ? 16.088 -18.412 2.237 1.000 32.433 75 PRO A C 1
ATOM 589 O O . PRO A 1 75 ? 16.883 -18.539 1.316 1.000 31.072 75 PRO A O 1
ATOM 593 N N . CYS A 1 76 ? 15.031 -17.595 2.142 1.000 28.905 76 CYS A N 1
ATOM 594 C CA . CYS A 1 76 ? 14.758 -16.885 0.900 1.000 29.903 76 CYS A CA 1
ATOM 595 C C . CYS A 1 76 ? 15.616 -15.635 0.757 1.000 28.915 76 CYS A C 1
ATOM 596 O O . CYS A 1 76 ? 15.486 -14.933 -0.232 1.000 30.724 76 CYS A O 1
ATOM 599 N N . TYR A 1 77 ? 16.532 -15.385 1.697 1.000 32.044 77 TYR A N 1
ATOM 600 C CA . TYR A 1 77 ? 17.564 -14.373 1.542 1.000 27.480 77 TYR A CA 1
ATOM 601 C C . TYR A 1 77 ? 18.949 -14.999 1.484 1.000 29.017 77 TYR A C 1
ATOM 602 O O . TYR A 1 77 ? 19.940 -14.319 1.768 1.000 28.068 77 TYR A O 1
ATOM 611 N N . GLY A 1 78 ? 19.024 -16.289 1.137 1.000 33.009 78 GLY A N 1
ATOM 612 C CA . GLY A 1 78 ? 20.313 -16.911 0.863 1.000 32.851 78 GLY A CA 1
ATOM 613 C C . GLY A 1 78 ? 20.747 -17.908 1.942 1.000 35.947 78 GLY A C 1
ATOM 614 O O . GLY A 1 78 ? 21.634 -18.715 1.695 1.000 36.361 78 GLY A O 1
ATOM 615 N N . GLY A 1 79 ? 20.153 -17.832 3.144 1.000 32.282 79 GLY A N 1
ATOM 616 C CA . GLY A 1 79 ? 20.256 -18.929 4.105 1.000 30.569 79 GLY A CA 1
ATOM 617 C C . GLY A 1 79 ? 21.608 -19.051 4.786 1.000 30.437 79 GLY A C 1
ATOM 618 O O . GLY A 1 79 ? 21.783 -19.975 5.548 1.000 31.616 79 GLY A O 1
ATOM 619 N N . LYS A 1 80 ? 22.526 -18.102 4.612 1.000 31.200 80 LYS A N 1
ATOM 620 C CA . LYS A 1 80 ? 23.845 -18.260 5.227 1.000 34.523 80 LYS A CA 1
ATOM 621 C C . LYS A 1 80 ? 23.776 -18.104 6.747 1.000 34.372 80 LYS A C 1
ATOM 622 O O . LYS A 1 80 ? 23.057 -17.238 7.261 1.000 28.165 80 LYS A O 1
ATOM 628 N N . VAL A 1 81 ? 24.536 -18.966 7.439 1.000 30.036 81 VAL A N 1
ATOM 629 C CA . VAL A 1 81 ? 24.647 -18.937 8.888 1.000 29.132 81 VAL A CA 1
ATOM 630 C C . VAL A 1 81 ? 26.130 -18.820 9.184 1.000 30.194 81 VAL A C 1
ATOM 631 O O . VAL A 1 81 ? 26.888 -19.710 8.795 1.000 29.686 81 VAL A O 1
ATOM 635 N N . GLU A 1 82 ? 26.552 -17.726 9.820 1.000 26.872 82 GLU A N 1
ATOM 636 C CA . GLU A 1 82 ? 27.965 -17.409 9.942 1.000 29.276 82 GLU A CA 1
ATOM 637 C C . GLU A 1 82 ? 28.206 -16.762 11.306 1.000 26.937 82 GLU A C 1
ATOM 638 O O . GLU A 1 82 ? 27.423 -15.898 11.745 1.000 27.336 82 GLU A O 1
ATOM 644 N N . VAL A 1 83 ? 29.334 -17.138 11.909 1.000 26.825 83 VAL A N 1
ATOM 645 C CA . VAL A 1 83 ? 29.814 -16.466 13.098 1.000 27.396 83 VAL A CA 1
ATOM 646 C C . VAL A 1 83 ? 30.485 -15.168 12.665 1.000 29.145 83 VAL A C 1
ATOM 647 O O . VAL A 1 83 ? 31.314 -15.165 11.747 1.000 32.033 83 VAL A O 1
ATOM 651 N N . HIS A 1 84 ? 30.123 -14.063 13.321 1.000 29.871 84 HIS A N 1
ATOM 652 C CA . HIS A 1 84 ? 30.778 -12.803 13.047 1.000 35.178 84 HIS A CA 1
ATOM 653 C C . HIS A 1 84 ? 31.891 -12.492 14.044 1.000 40.137 84 HIS A C 1
ATOM 654 O O . HIS A 1 84 ? 32.912 -11.923 13.679 1.000 40.946 84 HIS A O 1
ATOM 661 N N . SER A 1 85 ? 31.671 -12.852 15.314 1.000 35.925 85 SER A N 1
ATOM 662 C CA . SER A 1 85 ? 32.693 -12.596 16.318 1.000 35.359 85 SER A CA 1
ATOM 663 C C . SER A 1 85 ? 32.332 -13.270 17.631 1.000 31.527 85 SER A C 1
ATOM 664 O O . SER A 1 85 ? 31.266 -13.869 17.778 1.000 29.244 85 SER A O 1
ATOM 667 N N . HIS A 1 86 ? 33.307 -13.194 18.534 1.000 29.510 86 HIS A N 1
ATOM 668 C CA . HIS A 1 86 ? 33.156 -13.713 19.873 1.000 31.714 86 HIS A CA 1
ATOM 669 C C . HIS A 1 86 ? 33.895 -12.804 20.844 1.000 33.752 86 HIS A C 1
ATOM 670 O O . HIS A 1 86 ? 34.737 -12.020 20.447 1.000 31.023 86 HIS A O 1
ATOM 677 N N . LYS A 1 87 ? 33.560 -12.957 22.123 1.000 33.543 87 LYS A N 1
ATOM 678 C CA . LYS A 1 87 ? 34.381 -12.466 23.214 1.000 38.750 87 LYS A CA 1
ATOM 679 C C . LYS A 1 87 ? 34.411 -13.501 24.336 1.000 32.316 87 LYS A C 1
ATOM 680 O O . LYS A 1 87 ? 33.494 -14.304 24.485 1.000 31.544 87 LYS A O 1
ATOM 686 N N . VAL A 1 88 ? 35.512 -13.518 25.081 1.000 31.617 88 VAL A N 1
ATOM 687 C CA . VAL A 1 88 ? 35.605 -14.335 26.282 1.000 37.759 88 VAL A CA 1
ATOM 688 C C . VAL A 1 88 ? 34.697 -13.711 27.338 1.000 35.561 88 VAL A C 1
ATOM 689 O O . VAL A 1 88 ? 34.670 -12.494 27.476 1.000 39.818 88 VAL A O 1
ATOM 693 N N . ALA A 1 89 ? 33.915 -14.537 28.030 1.000 37.761 89 ALA A N 1
ATOM 694 C CA . ALA A 1 89 ? 33.028 -14.045 29.073 1.000 39.933 89 ALA A CA 1
ATOM 695 C C . ALA A 1 89 ? 33.009 -14.994 30.269 1.000 39.294 89 ALA A C 1
ATOM 696 O O . ALA A 1 89 ? 33.604 -16.041 30.220 1.000 40.166 89 ALA A O 1
ATOM 698 N N . SER A 1 90 ? 32.299 -14.635 31.338 1.000 47.457 90 SER A N 1
ATOM 699 C CA . SER A 1 90 ? 32.023 -15.521 32.446 1.000 46.559 90 SER A CA 1
ATOM 700 C C . SER A 1 90 ? 30.662 -16.188 32.257 1.000 42.188 90 SER A C 1
ATOM 701 O O . SER A 1 90 ? 29.794 -15.563 31.647 1.000 37.121 90 SER A O 1
ATOM 704 N N . VAL A 1 91 ? 30.422 -17.306 32.961 1.000 37.024 91 VAL A N 1
ATOM 705 C CA . VAL A 1 91 ? 29.094 -17.903 33.016 1.000 36.038 91 VAL A CA 1
ATOM 706 C C . VAL A 1 91 ? 28.095 -16.901 33.594 1.000 36.652 91 VAL A C 1
ATOM 707 O O . VAL A 1 91 ? 26.927 -16.879 33.197 1.000 30.009 91 VAL A O 1
ATOM 711 N N . GLY A 1 92 ? 28.558 -16.053 34.520 1.000 32.162 92 GLY A N 1
ATOM 712 C CA . GLY A 1 92 ? 27.702 -15.081 35.177 1.000 34.424 92 GLY A CA 1
ATOM 713 C C . GLY A 1 92 ? 27.475 -13.801 34.365 1.000 38.840 92 GLY A C 1
ATOM 714 O O . GLY A 1 92 ? 26.616 -13.020 34.722 1.000 41.540 92 GLY A O 1
ATOM 715 N N . ASP A 1 93 ? 28.221 -13.589 33.272 1.000 40.972 93 ASP A N 1
ATOM 716 C CA . ASP A 1 93 ? 28.054 -12.374 32.496 1.000 38.385 93 ASP A CA 1
ATOM 717 C C . ASP A 1 93 ? 26.698 -12.368 31.813 1.000 34.855 93 ASP A C 1
ATOM 718 O O . ASP A 1 93 ? 26.302 -13.381 31.282 1.000 31.015 93 ASP A O 1
ATOM 723 N N . PRO A 1 94 ? 25.987 -11.218 31.766 1.000 32.115 94 PRO A N 1
ATOM 724 C CA . PRO A 1 94 ? 24.766 -11.148 30.978 1.000 34.914 94 PRO A CA 1
ATOM 725 C C . PRO A 1 94 ? 25.070 -11.241 29.485 1.000 33.935 94 PRO A C 1
ATOM 726 O O . PRO A 1 94 ? 26.116 -10.772 29.018 1.000 31.738 94 PRO A O 1
ATOM 730 N N . LEU A 1 95 ? 24.162 -11.893 28.755 1.000 33.747 95 LEU A N 1
ATOM 731 C CA . LEU A 1 95 ? 24.295 -12.068 27.324 1.000 33.955 95 LEU A CA 1
ATOM 732 C C . LEU A 1 95 ? 23.698 -10.847 26.654 1.000 34.858 95 LEU A C 1
ATOM 733 O O . LEU A 1 95 ? 22.482 -10.725 26.604 1.000 42.755 95 LEU A O 1
ATOM 738 N N . THR A 1 96 ? 24.544 -9.932 26.195 1.000 37.077 96 THR A N 1
ATOM 739 C CA . THR A 1 96 ? 24.055 -8.693 25.609 1.000 38.798 96 THR A CA 1
ATOM 740 C C . THR A 1 96 ? 24.641 -8.506 24.212 1.000 36.670 96 THR A C 1
ATOM 741 O O . THR A 1 96 ? 25.575 -9.218 23.816 1.000 36.260 96 THR A O 1
ATOM 745 N N . TYR A 1 97 ? 24.069 -7.528 23.499 1.000 38.689 97 TYR A N 1
ATOM 746 C CA . TYR A 1 97 ? 24.553 -7.122 22.196 1.000 39.546 97 TYR A CA 1
ATOM 747 C C . TYR A 1 97 ? 26.041 -6.797 22.303 1.000 37.815 97 TYR A C 1
ATOM 748 O O . TYR A 1 97 ? 26.478 -6.148 23.236 1.000 38.521 97 TYR A O 1
ATOM 757 N N . PHE A 1 98 ? 26.824 -7.259 21.326 1.000 32.266 98 PHE A N 1
ATOM 758 C CA . PHE A 1 98 ? 28.187 -6.809 21.168 1.000 30.036 98 PHE A CA 1
ATOM 759 C C . PHE A 1 98 ? 28.569 -6.953 19.701 1.000 31.079 98 PHE A C 1
ATOM 760 O O . PHE A 1 98 ? 27.952 -7.682 18.926 1.000 28.355 98 PHE A O 1
ATOM 768 N N . LEU A 1 99 ? 29.619 -6.218 19.342 1.000 27.537 99 LEU A N 1
ATOM 769 C CA . LEU A 1 99 ? 30.311 -6.357 18.085 1.000 32.260 99 LEU A CA 1
ATOM 770 C C . LEU A 1 99 ? 31.775 -6.094 18.408 1.000 35.000 99 LEU A C 1
ATOM 771 O O . LEU A 1 99 ? 32.092 -4.976 18.817 1.000 36.159 99 LEU A O 1
ATOM 776 N N . GLU A 1 100 ? 32.641 -7.098 18.190 1.000 38.625 100 GLU A N 1
ATOM 777 C CA . GLU A 1 100 ? 34.055 -6.975 18.545 1.000 45.619 100 GLU A CA 1
ATOM 778 C C . GLU A 1 100 ? 34.936 -6.924 17.300 1.000 45.453 100 GLU A C 1
ATOM 779 O O . GLU A 1 100 ? 34.879 -7.831 16.477 1.000 49.224 100 GLU A O 1
ATOM 785 N N . HIS A 1 101 ? 35.692 -5.823 17.179 1.000 40.695 101 HIS A N 1
ATOM 786 C CA . HIS A 1 101 ? 36.554 -5.593 16.039 1.000 45.448 101 HIS A CA 1
ATOM 787 C C . HIS A 1 101 ? 38.000 -6.015 16.285 1.000 49.207 101 HIS A C 1
ATOM 788 O O . HIS A 1 101 ? 38.738 -6.174 15.320 1.000 51.990 101 HIS A O 1
ATOM 795 N N . HIS A 1 102 ? 38.410 -6.174 17.544 1.000 45.751 102 HIS A N 1
ATOM 796 C CA . HIS A 1 102 ? 39.829 -6.338 17.844 1.000 55.200 102 HIS A CA 1
ATOM 797 C C . HIS A 1 102 ? 40.632 -5.214 17.172 1.000 52.119 102 HIS A C 1
ATOM 798 O O . HIS A 1 102 ? 41.570 -5.474 16.421 1.000 49.083 102 HIS A O 1
ATOM 805 N N . HIS A 1 103 ? 40.253 -3.952 17.433 1.000 49.907 103 HIS A N 1
ATOM 806 C CA . HIS A 1 103 ? 41.052 -2.799 17.039 1.000 49.597 103 HIS A CA 1
ATOM 807 C C . HIS A 1 103 ? 42.430 -2.830 17.722 1.000 51.869 103 HIS A C 1
ATOM 808 O O . HIS A 1 103 ? 42.641 -3.539 18.701 1.000 45.523 103 HIS A O 1
ATOM 815 N N . HIS A 1 104 ? 43.361 -2.021 17.205 1.000 53.858 104 HIS A N 1
ATOM 816 C CA . HIS A 1 104 ? 44.754 -2.011 17.637 1.000 59.790 104 HIS A CA 1
ATOM 817 C C . HIS A 1 104 ? 44.915 -1.470 19.071 1.000 54.293 104 HIS A C 1
ATOM 818 O O . HIS A 1 104 ? 44.050 -0.702 19.572 1.000 54.131 104 HIS A O 1
ATOM 825 N N . CYS B 1 4 ? 7.121 3.597 10.800 1.000 38.470 4 CYS B N 1
ATOM 826 C CA . CYS B 1 4 ? 6.623 2.590 9.822 1.000 38.898 4 CYS B CA 1
ATOM 827 C C . CYS B 1 4 ? 5.247 2.062 10.245 1.000 36.957 4 CYS B C 1
ATOM 828 O O . CYS B 1 4 ? 4.818 2.064 11.409 1.000 37.795 4 CYS B O 1
ATOM 831 N N . GLY B 1 5 ? 4.561 1.509 9.262 1.000 33.526 5 GLY B N 1
ATOM 832 C CA . GLY B 1 5 ? 3.300 0.825 9.517 1.000 33.614 5 GLY B CA 1
ATOM 833 C C . GLY B 1 5 ? 2.110 1.772 9.539 1.000 30.234 5 GLY B C 1
ATOM 834 O O . GLY B 1 5 ? 1.043 1.315 9.851 1.000 31.078 5 GLY B O 1
ATOM 835 N N . GLY B 1 6 ? 2.234 3.031 9.102 1.000 30.570 6 GLY B N 1
ATOM 836 C CA . GLY B 1 6 ? 1.061 3.862 8.852 1.000 33.194 6 GLY B CA 1
ATOM 837 C C . GLY B 1 6 ? 0.385 3.512 7.526 1.000 36.182 6 GLY B C 1
ATOM 838 O O . GLY B 1 6 ? 1.061 2.979 6.646 1.000 32.817 6 GLY B O 1
ATOM 839 N N . LEU B 1 7 ? -0.877 3.905 7.359 1.000 36.668 7 LEU B N 1
ATOM 840 C CA . LEU B 1 7 ? -1.584 3.767 6.090 1.000 38.124 7 LEU B CA 1
ATOM 841 C C . LEU B 1 7 ? -1.273 4.926 5.150 1.000 35.728 7 LEU B C 1
ATOM 842 O O . LEU B 1 7 ? -1.240 6.076 5.573 1.000 36.719 7 LEU B O 1
ATOM 847 N N . THR B 1 8 ? -1.089 4.615 3.860 1.000 33.773 8 THR B N 1
ATOM 848 C CA . THR B 1 8 ? -0.900 5.651 2.861 1.000 39.003 8 THR B CA 1
ATOM 849 C C . THR B 1 8 ? -2.236 6.360 2.636 1.000 42.483 8 THR B C 1
ATOM 850 O O . THR B 1 8 ? -3.300 5.853 2.981 1.000 45.108 8 THR B O 1
ATOM 854 N N . THR B 1 9 ? -2.163 7.539 2.021 1.000 49.081 9 THR B N 1
ATOM 855 C CA . THR B 1 9 ? -3.337 8.274 1.574 1.000 50.885 9 THR B CA 1
ATOM 856 C C . THR B 1 9 ? -4.119 7.417 0.583 1.000 40.578 9 THR B C 1
ATOM 857 O O . THR B 1 9 ? -3.534 6.843 -0.324 1.000 36.141 9 THR B O 1
ATOM 861 N N . SER B 1 10 ? -5.438 7.350 0.760 1.000 42.935 10 SER B N 1
ATOM 862 C CA . SER B 1 10 ? -6.323 6.632 -0.147 1.000 45.691 10 SER B CA 1
ATOM 863 C C . SER B 1 10 ? -6.174 7.173 -1.566 1.000 47.009 10 SER B C 1
ATOM 864 O O . SER B 1 10 ? -6.184 8.378 -1.775 1.000 51.831 10 SER B O 1
ATOM 867 N N . VAL B 1 11 ? -6.076 6.261 -2.536 1.000 40.642 11 VAL B N 1
ATOM 868 C CA . VAL B 1 11 ? -6.044 6.624 -3.933 1.000 44.515 11 VAL B CA 1
ATOM 869 C C . VAL B 1 11 ? -6.971 5.677 -4.686 1.000 43.603 11 VAL B C 1
ATOM 870 O O . VAL B 1 11 ? -7.402 4.650 -4.157 1.000 36.722 11 VAL B O 1
ATOM 874 N N . ARG B 1 12 ? -7.252 6.031 -5.946 1.000 37.620 12 ARG B N 1
ATOM 875 C CA . ARG B 1 12 ? -7.922 5.128 -6.851 1.000 41.254 12 ARG B CA 1
ATOM 876 C C . ARG B 1 12 ? -6.948 4.006 -7.158 1.000 41.500 12 ARG B C 1
ATOM 877 O O . ARG B 1 12 ? -5.748 4.237 -7.251 1.000 39.905 12 ARG B O 1
ATOM 885 N N . PRO B 1 13 ? -7.427 2.760 -7.335 1.000 38.554 13 PRO B N 1
ATOM 886 C CA . PRO B 1 13 ? -6.533 1.658 -7.628 1.000 38.025 13 PRO B CA 1
ATOM 887 C C . PRO B 1 13 ? -5.922 1.772 -9.015 1.000 39.415 13 PRO B C 1
ATOM 888 O O . PRO B 1 13 ? -6.580 2.243 -9.940 1.000 41.684 13 PRO B O 1
ATOM 892 N N . SER B 1 14 ? -4.679 1.301 -9.133 1.000 42.580 14 SER B N 1
ATOM 893 C CA . SER B 1 14 ? -4.001 1.224 -10.411 1.000 45.712 14 SER B CA 1
ATOM 894 C C . SER B 1 14 ? -4.599 0.063 -11.204 1.000 47.998 14 SER B C 1
ATOM 895 O O . SER B 1 14 ? -5.415 -0.720 -10.688 1.000 38.873 14 SER B O 1
ATOM 898 N N . ASN B 1 15 ? -4.161 -0.054 -12.453 1.000 48.364 15 ASN B N 1
ATOM 899 C CA . ASN B 1 15 ? -4.638 -1.124 -13.325 1.000 53.969 15 ASN B CA 1
ATOM 900 C C . ASN B 1 15 ? -4.107 -2.462 -12.806 1.000 47.909 15 ASN B C 1
ATOM 901 O O . ASN B 1 15 ? -4.822 -3.467 -12.850 1.000 44.588 15 ASN B O 1
ATOM 906 N N . GLU B 1 16 ? -2.871 -2.439 -12.274 1.000 48.782 16 GLU B N 1
ATOM 907 C CA . GLU B 1 16 ? -2.272 -3.610 -11.662 1.000 52.721 16 GLU B CA 1
ATOM 908 C C . GLU B 1 16 ? -3.079 -4.048 -10.452 1.000 50.563 16 GLU B C 1
ATOM 909 O O . GLU B 1 16 ? -3.326 -5.234 -10.297 1.000 52.840 16 GLU B O 1
ATOM 915 N N . ASP B 1 17 ? -3.458 -3.097 -9.582 1.000 50.943 17 ASP B N 1
ATOM 916 C CA . ASP B 1 17 ? -4.296 -3.383 -8.423 1.000 49.025 17 ASP B CA 1
ATOM 917 C C . ASP B 1 17 ? -5.585 -4.066 -8.863 1.000 41.003 17 ASP B C 1
ATOM 918 O O . ASP B 1 17 ? -5.947 -5.088 -8.302 1.000 41.996 17 ASP B O 1
ATOM 923 N N . LYS B 1 18 ? -6.265 -3.517 -9.872 1.000 41.002 18 LYS B N 1
ATOM 924 C CA . LYS B 1 18 ? -7.546 -4.057 -10.289 1.000 43.091 18 LYS B CA 1
ATOM 925 C C . LYS B 1 18 ? -7.391 -5.490 -10.791 1.000 47.632 18 LYS B C 1
ATOM 926 O O . LYS B 1 18 ? -8.234 -6.344 -10.488 1.000 46.941 18 LYS B O 1
ATOM 932 N N . GLN B 1 19 ? -6.306 -5.742 -11.545 1.000 44.832 19 GLN B N 1
ATOM 933 C CA . GLN B 1 19 ? -6.104 -7.050 -12.143 1.000 43.106 19 GLN B CA 1
ATOM 934 C C . GLN B 1 19 ? -5.775 -8.089 -11.087 1.000 43.242 19 GLN B C 1
ATOM 935 O O . GLN B 1 19 ? -6.260 -9.200 -11.152 1.000 44.400 19 GLN B O 1
ATOM 941 N N . LEU B 1 20 ? -4.927 -7.731 -10.131 1.000 43.088 20 LEU B N 1
ATOM 942 C CA . LEU B 1 20 ? -4.478 -8.666 -9.110 1.000 47.962 20 LEU B CA 1
ATOM 943 C C . LEU B 1 20 ? -5.560 -8.913 -8.069 1.000 43.364 20 LEU B C 1
ATOM 944 O O . LEU B 1 20 ? -5.847 -10.049 -7.712 1.000 48.879 20 LEU B O 1
ATOM 949 N N . LEU B 1 21 ? -6.189 -7.843 -7.592 1.000 40.349 21 LEU B N 1
ATOM 950 C CA . LEU B 1 21 ? -6.992 -7.903 -6.370 1.000 40.883 21 LEU B CA 1
ATOM 951 C C . LEU B 1 21 ? -8.455 -8.182 -6.675 1.000 36.310 21 LEU B C 1
ATOM 952 O O . LEU B 1 21 ? -9.099 -8.802 -5.838 1.000 39.539 21 LEU B O 1
ATOM 957 N N . THR B 1 22 ? -8.990 -7.764 -7.831 1.000 34.432 22 THR B N 1
ATOM 958 C CA . THR B 1 22 ? -10.423 -7.922 -8.065 1.000 40.160 22 THR B CA 1
ATOM 959 C C . THR B 1 22 ? -10.835 -9.405 -8.003 1.000 41.228 22 THR B C 1
ATOM 960 O O . THR B 1 22 ? -11.808 -9.746 -7.350 1.000 39.759 22 THR B O 1
ATOM 964 N N . PRO B 1 23 ? -10.151 -10.348 -8.681 1.000 43.527 23 PRO B N 1
ATOM 965 C CA . PRO B 1 23 ? -10.496 -11.766 -8.615 1.000 42.127 23 PRO B CA 1
ATOM 966 C C . PRO B 1 23 ? -10.513 -12.343 -7.207 1.000 37.282 23 PRO B C 1
ATOM 967 O O . PRO B 1 23 ? -11.350 -13.164 -6.876 1.000 32.203 23 PRO B O 1
ATOM 971 N N . VAL B 1 24 ? -9.560 -11.924 -6.380 1.000 34.324 24 VAL B N 1
ATOM 972 C CA . VAL B 1 24 ? -9.450 -12.425 -5.013 1.000 32.862 24 VAL B CA 1
ATOM 973 C C . VAL B 1 24 ? -10.642 -11.939 -4.188 1.000 31.091 24 VAL B C 1
ATOM 974 O O . VAL B 1 24 ? -11.220 -12.695 -3.410 1.000 29.031 24 VAL B O 1
ATOM 978 N N . VAL B 1 25 ? -11.006 -10.667 -4.371 1.000 26.894 25 VAL B N 1
ATOM 979 C CA . VAL B 1 25 ? -12.128 -10.096 -3.644 1.000 29.042 25 VAL B CA 1
ATOM 980 C C . VAL B 1 25 ? -13.435 -10.740 -4.127 1.000 27.870 25 VAL B C 1
ATOM 981 O O . VAL B 1 25 ? -14.301 -11.080 -3.338 1.000 25.980 25 VAL B O 1
ATOM 985 N N . LYS B 1 26 ? -13.560 -10.910 -5.437 1.000 29.946 26 LYS B N 1
ATOM 986 C CA . LYS B 1 26 ? -14.750 -11.469 -6.056 1.000 33.048 26 LYS B CA 1
ATOM 987 C C . LYS B 1 26 ? -15.000 -12.882 -5.530 1.000 34.064 26 LYS B C 1
ATOM 988 O O . LYS B 1 26 ? -16.105 -13.210 -5.150 1.000 30.173 26 LYS B O 1
ATOM 994 N N . ASP B 1 27 ? -13.962 -13.711 -5.473 1.000 38.095 27 ASP B N 1
ATOM 995 C CA . ASP B 1 27 ? -14.055 -15.066 -4.947 1.000 37.021 27 ASP B CA 1
ATOM 996 C C . ASP B 1 27 ? -14.464 -15.035 -3.484 1.000 37.308 27 ASP B C 1
ATOM 997 O O . ASP B 1 27 ? -15.272 -15.857 -3.049 1.000 40.220 27 ASP B O 1
ATOM 1002 N N . TYR B 1 28 ? -13.905 -14.106 -2.701 1.000 30.877 28 TYR B N 1
ATOM 1003 C CA . TYR B 1 28 ? -14.251 -14.020 -1.289 1.000 31.807 28 TYR B CA 1
ATOM 1004 C C . TYR B 1 28 ? -15.731 -13.652 -1.107 1.000 30.629 28 TYR B C 1
ATOM 1005 O O . TYR B 1 28 ? -16.402 -14.206 -0.261 1.000 30.817 28 TYR B O 1
ATOM 1014 N N . ILE B 1 29 ? -16.223 -12.691 -1.881 1.000 31.287 29 ILE B N 1
ATOM 1015 C CA . ILE B 1 29 ? -17.617 -12.277 -1.791 1.000 33.475 29 ILE B CA 1
ATOM 1016 C C . ILE B 1 29 ? -18.504 -13.485 -2.128 1.000 35.218 29 ILE B C 1
ATOM 1017 O O . ILE B 1 29 ? -19.452 -13.775 -1.413 1.000 30.945 29 ILE B O 1
ATOM 1022 N N . ALA B 1 30 ? -18.185 -14.185 -3.218 1.000 33.004 30 ALA B N 1
ATOM 1023 C CA . ALA B 1 30 ? -18.939 -15.339 -3.663 1.000 35.815 30 ALA B CA 1
ATOM 1024 C C . ALA B 1 30 ? -19.072 -16.362 -2.539 1.000 38.083 30 ALA B C 1
ATOM 1025 O O . ALA B 1 30 ? -20.178 -16.830 -2.278 1.000 39.859 30 ALA B O 1
ATOM 1027 N N . GLN B 1 31 ? -17.971 -16.661 -1.850 1.000 37.704 31 GLN B N 1
ATOM 1028 C CA . GLN B 1 31 ? -17.986 -17.625 -0.765 1.000 39.756 31 GLN B CA 1
ATOM 1029 C C . GLN B 1 31 ? -18.765 -17.102 0.436 1.000 38.880 31 GLN B C 1
ATOM 1030 O O . GLN B 1 31 ? -19.432 -17.880 1.107 1.000 44.553 31 GLN B O 1
ATOM 1036 N N . GLN B 1 32 ? -18.649 -15.808 0.744 1.000 36.562 32 GLN B N 1
ATOM 1037 C CA . GLN B 1 32 ? -19.360 -15.239 1.881 1.000 36.892 32 GLN B CA 1
ATOM 1038 C C . GLN B 1 32 ? -20.875 -15.256 1.622 1.000 37.767 32 GLN B C 1
ATOM 1039 O O . GLN B 1 32 ? -21.632 -15.490 2.548 1.000 37.757 32 GLN B O 1
ATOM 1045 N N . LEU B 1 33 ? -21.324 -14.971 0.393 1.000 36.868 33 LEU B N 1
ATOM 1046 C CA . LEU B 1 33 ? -22.743 -14.796 0.126 1.000 40.494 33 LEU B CA 1
ATOM 1047 C C . LEU B 1 33 ? -23.360 -16.070 -0.445 1.000 47.205 33 LEU B C 1
ATOM 1048 O O . LEU B 1 33 ? -24.583 -16.168 -0.502 1.000 45.087 33 LEU B O 1
ATOM 1053 N N . GLY B 1 34 ? -22.529 -17.010 -0.907 1.000 47.851 34 GLY B N 1
ATOM 1054 C CA . GLY B 1 34 ? -23.022 -18.244 -1.492 1.000 51.241 34 GLY B CA 1
ATOM 1055 C C . GLY B 1 34 ? -23.500 -18.046 -2.929 1.000 53.770 34 GLY B C 1
ATOM 1056 O O . GLY B 1 34 ? -24.271 -18.862 -3.433 1.000 64.379 34 GLY B O 1
ATOM 1057 N N . ARG B 1 35 ? -23.070 -16.959 -3.569 1.000 52.264 35 ARG B N 1
ATOM 1058 C CA . ARG B 1 35 ? -23.338 -16.777 -4.981 1.000 53.958 35 ARG B CA 1
ATOM 1059 C C . ARG B 1 35 ? -22.434 -15.695 -5.554 1.000 54.855 35 ARG B C 1
ATOM 1060 O O . ARG B 1 35 ? -22.145 -14.697 -4.898 1.000 48.202 35 ARG B O 1
ATOM 1068 N N . GLU B 1 36 ? -22.036 -15.901 -6.811 1.000 54.162 36 GLU B N 1
ATOM 1069 C CA . GLU B 1 36 ? -21.104 -15.025 -7.493 1.000 55.838 36 GLU B CA 1
ATOM 1070 C C . GLU B 1 36 ? -21.755 -13.665 -7.693 1.000 49.126 36 GLU B C 1
ATOM 1071 O O . GLU B 1 36 ? -22.873 -13.584 -8.180 1.000 50.034 36 GLU B O 1
ATOM 1077 N N . PRO B 1 37 ? -21.073 -12.556 -7.349 1.000 46.855 37 PRO B N 1
ATOM 1078 C CA . PRO B 1 37 ? -21.552 -11.227 -7.705 1.000 44.679 37 PRO B CA 1
ATOM 1079 C C . PRO B 1 37 ? -21.433 -10.957 -9.199 1.000 46.336 37 PRO B C 1
ATOM 1080 O O . PRO B 1 37 ? -20.597 -11.550 -9.865 1.000 40.641 37 PRO B O 1
ATOM 1084 N N . SER B 1 38 ? -22.260 -10.033 -9.705 1.000 42.269 38 SER B N 1
ATOM 1085 C CA . SER B 1 38 ? -22.254 -9.638 -11.101 1.000 44.646 38 SER B CA 1
ATOM 1086 C C . SER B 1 38 ? -21.206 -8.555 -11.347 1.000 46.248 38 SER B C 1
ATOM 1087 O O . SER B 1 38 ? -20.371 -8.702 -12.228 1.000 46.228 38 SER B O 1
ATOM 1090 N N . GLU B 1 39 ? -21.279 -7.459 -10.589 1.000 41.224 39 GLU B N 1
ATOM 1091 C CA . GLU B 1 39 ? -20.366 -6.338 -10.750 1.000 45.175 39 GLU B CA 1
ATOM 1092 C C . GLU B 1 39 ? -19.553 -6.190 -9.466 1.000 46.614 39 GLU B C 1
ATOM 1093 O O . GLU B 1 39 ? -20.128 -6.156 -8.375 1.000 40.816 39 GLU B O 1
ATOM 1099 N N . VAL B 1 40 ? -18.222 -6.116 -9.592 1.000 40.868 40 VAL B N 1
ATOM 1100 C CA . VAL B 1 40 ? -17.324 -5.902 -8.468 1.000 38.286 40 VAL B CA 1
ATOM 1101 C C . VAL B 1 40 ? -16.330 -4.828 -8.874 1.000 40.143 40 VAL B C 1
ATOM 1102 O O . VAL B 1 40 ? -15.619 -5.010 -9.846 1.000 39.716 40 VAL B O 1
ATOM 1106 N N . LYS B 1 41 ? -16.263 -3.725 -8.131 1.000 38.163 41 LYS B N 1
ATOM 1107 C CA . LYS B 1 41 ? -15.407 -2.601 -8.477 1.000 38.700 41 LYS B CA 1
ATOM 1108 C C . LYS B 1 41 ? -14.667 -2.122 -7.221 1.000 33.289 41 LYS B C 1
ATOM 1109 O O . LYS B 1 41 ? -15.301 -1.751 -6.231 1.000 30.015 41 LYS B O 1
ATOM 1115 N N . ILE B 1 42 ? -13.333 -2.094 -7.275 1.000 29.385 42 ILE B N 1
ATOM 1116 C CA . ILE B 1 42 ? -12.543 -1.479 -6.229 1.000 29.518 42 ILE B CA 1
ATOM 1117 C C . ILE B 1 42 ? -12.487 0.016 -6.520 1.000 28.963 42 ILE B C 1
ATOM 1118 O O . ILE B 1 42 ? -11.965 0.371 -7.557 1.000 29.720 42 ILE B O 1
ATOM 1123 N N . THR B 1 43 ? -12.925 0.880 -5.585 1.000 28.987 43 THR B N 1
ATOM 1124 C CA . THR B 1 43 ? -12.978 2.314 -5.871 1.000 32.699 43 THR B CA 1
ATOM 1125 C C . THR B 1 43 ? -11.879 3.084 -5.137 1.000 31.610 43 THR B C 1
ATOM 1126 O O . THR B 1 43 ? -11.563 4.210 -5.498 1.000 29.866 43 THR B O 1
ATOM 1130 N N . GLU B 1 44 ? -11.288 2.484 -4.105 1.000 29.489 44 GLU B N 1
ATOM 1131 C CA . GLU B 1 44 ? -10.310 3.179 -3.280 1.000 29.630 44 GLU B CA 1
ATOM 1132 C C . GLU B 1 44 ? -9.379 2.140 -2.650 1.000 26.494 44 GLU B C 1
ATOM 1133 O O . GLU B 1 44 ? -9.847 1.064 -2.266 1.000 25.112 44 GLU B O 1
ATOM 1139 N N . VAL B 1 45 ? -8.108 2.500 -2.462 1.000 24.132 45 VAL B N 1
ATOM 1140 C CA . VAL B 1 45 ? -7.137 1.628 -1.820 1.000 27.213 45 VAL B CA 1
ATOM 1141 C C . VAL B 1 45 ? -6.254 2.467 -0.910 1.000 26.413 45 VAL B C 1
ATOM 1142 O O . VAL B 1 45 ? -5.819 3.554 -1.275 1.000 29.247 45 VAL B O 1
ATOM 1146 N N . SER B 1 46 ? -5.937 1.917 0.254 1.000 28.363 46 SER B N 1
ATOM 1147 C CA . SER B 1 46 ? -4.956 2.492 1.166 1.000 29.836 46 SER B CA 1
ATOM 1148 C C . SER B 1 46 ? -4.070 1.345 1.664 1.000 30.708 46 SER B C 1
ATOM 1149 O O . SER B 1 46 ? -4.578 0.255 1.940 1.000 31.272 46 SER B O 1
ATOM 1152 N N . ARG B 1 47 ? -2.755 1.562 1.675 1.000 29.956 47 ARG B N 1
ATOM 1153 C CA . ARG B 1 47 ? -1.815 0.464 1.867 1.000 33.899 47 ARG B CA 1
ATOM 1154 C C . ARG B 1 47 ? -1.055 0.644 3.172 1.000 30.760 47 ARG B C 1
ATOM 1155 O O . ARG B 1 47 ? -0.730 1.763 3.565 1.000 29.001 47 ARG B O 1
ATOM 1163 N N . GLN B 1 48 ? -0.781 -0.485 3.817 1.000 28.095 48 GLN B N 1
ATOM 1164 C CA . GLN B 1 48 ? -0.002 -0.471 5.048 1.000 29.336 48 GLN B CA 1
ATOM 1165 C C . GLN B 1 48 ? 1.083 -1.528 4.934 1.000 26.723 48 GLN B C 1
ATOM 1166 O O . GLN B 1 48 ? 0.755 -2.702 4.762 1.000 27.751 48 GLN B O 1
ATOM 1172 N N . ILE B 1 49 ? 2.345 -1.111 5.045 1.000 25.745 49 ILE B N 1
ATOM 1173 C CA . ILE B 1 49 ? 3.437 -2.075 5.148 1.000 30.646 49 ILE B CA 1
ATOM 1174 C C . ILE B 1 49 ? 3.406 -2.686 6.545 1.000 25.262 49 ILE B C 1
ATOM 1175 O O . ILE B 1 49 ? 3.309 -1.957 7.516 1.000 28.539 49 ILE B O 1
ATOM 1180 N N . VAL B 1 50 ? 3.458 -4.016 6.628 1.000 27.765 50 VAL B N 1
ATOM 1181 C CA . VAL B 1 50 ? 3.453 -4.702 7.906 1.000 29.479 50 VAL B CA 1
ATOM 1182 C C . VAL B 1 50 ? 4.556 -5.745 7.881 1.000 26.750 50 VAL B C 1
ATOM 1183 O O . VAL B 1 50 ? 4.633 -6.590 7.007 1.000 25.720 50 VAL B O 1
ATOM 1187 N N . ASN B 1 51 ? 5.411 -5.700 8.913 1.000 24.386 51 ASN B N 1
ATOM 1188 C CA . ASN B 1 51 ? 6.340 -6.761 9.218 1.000 24.353 51 ASN B CA 1
ATOM 1189 C C . ASN B 1 51 ? 5.998 -7.306 10.594 1.000 26.443 51 ASN B C 1
ATOM 1190 O O . ASN B 1 51 ? 5.732 -6.519 11.502 1.000 25.942 51 ASN B O 1
ATOM 1195 N N . GLY B 1 52 ? 5.997 -8.625 10.749 1.000 26.443 52 GLY B N 1
ATOM 1196 C CA . GLY B 1 52 ? 5.556 -9.212 12.003 1.000 27.847 52 GLY B CA 1
ATOM 1197 C C . GLY B 1 52 ? 5.618 -10.731 11.973 1.000 28.193 52 GLY B C 1
ATOM 1198 O O . GLY B 1 52 ? 6.382 -11.293 11.209 1.000 28.109 52 GLY B O 1
ATOM 1199 N N . THR B 1 53 ? 4.875 -11.385 12.864 1.000 29.878 53 THR B N 1
ATOM 1200 C CA . THR B 1 53 ? 4.852 -12.838 12.898 1.000 30.969 53 THR B CA 1
ATOM 1201 C C . THR B 1 53 ? 3.411 -13.301 13.128 1.000 30.177 53 THR B C 1
ATOM 1202 O O . THR B 1 53 ? 2.642 -12.693 13.889 1.000 30.162 53 THR B O 1
ATOM 1206 N N . ASN B 1 54 ? 3.031 -14.356 12.417 1.000 28.098 54 ASN B N 1
ATOM 1207 C CA . ASN B 1 54 ? 1.806 -15.079 12.706 1.000 33.054 54 ASN B CA 1
ATOM 1208 C C . ASN B 1 54 ? 2.110 -16.185 13.713 1.000 32.279 54 ASN B C 1
ATOM 1209 O O . ASN B 1 54 ? 3.024 -16.967 13.517 1.000 31.737 54 ASN B O 1
ATOM 1214 N N . HIS B 1 55 ? 1.359 -16.206 14.811 1.000 33.304 55 HIS B N 1
ATOM 1215 C CA . HIS B 1 55 ? 1.386 -17.309 15.760 1.000 32.458 55 HIS B CA 1
ATOM 1216 C C . HIS B 1 55 ? 0.172 -18.212 15.524 1.000 30.378 55 HIS B C 1
ATOM 1217 O O . HIS B 1 55 ? -0.967 -17.763 15.613 1.000 28.145 55 HIS B O 1
ATOM 1224 N N . PHE B 1 56 ? 0.419 -19.455 15.144 1.000 30.500 56 PHE B N 1
ATOM 1225 C CA . PHE B 1 56 ? -0.641 -20.444 15.023 1.000 37.071 56 PHE B CA 1
ATOM 1226 C C . PHE B 1 56 ? -0.701 -21.221 16.332 1.000 41.948 56 PHE B C 1
ATOM 1227 O O . PHE B 1 56 ? 0.324 -21.711 16.803 1.000 44.441 56 PHE B O 1
ATOM 1235 N N . LEU B 1 57 ? -1.882 -21.255 16.948 1.000 44.802 57 LEU B N 1
ATOM 1236 C CA . LEU B 1 57 ? -2.051 -21.762 18.305 1.000 46.715 57 LEU B CA 1
ATOM 1237 C C . LEU B 1 57 ? -3.093 -22.871 18.282 1.000 48.322 57 LEU B C 1
ATOM 1238 O O . LEU B 1 57 ? -4.127 -22.742 17.623 1.000 45.806 57 LEU B O 1
ATOM 1243 N N . LYS B 1 58 ? -2.820 -23.934 19.038 1.000 50.315 58 LYS B N 1
ATOM 1244 C CA . LYS B 1 58 ? -3.839 -24.902 19.404 1.000 51.870 58 LYS B CA 1
ATOM 1245 C C . LYS B 1 58 ? -4.310 -24.550 20.809 1.000 45.846 58 LYS B C 1
ATOM 1246 O O . LYS B 1 58 ? -3.496 -24.455 21.725 1.000 44.009 58 LYS B O 1
ATOM 1252 N N . VAL B 1 59 ? -5.618 -24.323 20.960 1.000 49.140 59 VAL B N 1
ATOM 1253 C CA . VAL B 1 59 ? -6.162 -23.781 22.193 1.000 54.971 59 VAL B CA 1
ATOM 1254 C C . VAL B 1 59 ? -7.314 -24.674 22.643 1.000 62.723 59 VAL B C 1
ATOM 1255 O O . VAL B 1 59 ? -8.244 -24.923 21.880 1.000 56.064 59 VAL B O 1
ATOM 1259 N N . GLU B 1 60 ? -7.245 -25.124 23.899 1.000 71.667 60 GLU B N 1
ATOM 1260 C CA . GLU B 1 60 ? -8.308 -25.887 24.528 1.000 74.994 60 GLU B CA 1
ATOM 1261 C C . GLU B 1 60 ? -9.032 -24.965 25.508 1.000 68.423 60 GLU B C 1
ATOM 1262 O O . GLU B 1 60 ? -8.398 -24.293 26.310 1.000 65.466 60 GLU B O 1
ATOM 1268 N N . HIS B 1 61 ? -10.358 -24.910 25.385 1.000 65.661 61 HIS B N 1
ATOM 1269 C CA . HIS B 1 61 ? -11.177 -24.099 26.269 1.000 66.544 61 HIS B CA 1
ATOM 1270 C C . HIS B 1 61 ? -12.479 -24.852 26.506 1.000 70.744 61 HIS B C 1
ATOM 1271 O O . HIS B 1 61 ? -13.170 -25.189 25.538 1.000 66.901 61 HIS B O 1
ATOM 1278 N N . ASP B 1 62 ? -12.728 -25.188 27.784 1.000 66.974 62 ASP B N 1
ATOM 1279 C CA . ASP B 1 62 ? -13.995 -25.752 28.234 1.000 65.734 62 ASP B CA 1
ATOM 1280 C C . ASP B 1 62 ? -14.390 -26.957 27.379 1.000 58.807 62 ASP B C 1
ATOM 1281 O O . ASP B 1 62 ? -15.543 -27.087 26.987 1.000 64.280 62 ASP B O 1
ATOM 1286 N N . GLY B 1 63 ? -13.420 -27.829 27.084 1.000 56.047 63 GLY B N 1
ATOM 1287 C CA . GLY B 1 63 ? -13.681 -29.074 26.388 1.000 57.850 63 GLY B CA 1
ATOM 1288 C C . GLY B 1 63 ? -13.830 -28.909 24.876 1.000 59.377 63 GLY B C 1
ATOM 1289 O O . GLY B 1 63 ? -14.259 -29.848 24.207 1.000 66.593 63 GLY B O 1
ATOM 1290 N N . ASN B 1 64 ? -13.472 -27.739 24.335 1.000 62.298 64 ASN B N 1
ATOM 1291 C CA . ASN B 1 64 ? -13.421 -27.546 22.890 1.000 65.362 64 ASN B CA 1
ATOM 1292 C C . ASN B 1 64 ? -11.983 -27.223 22.489 1.000 61.259 64 ASN B C 1
ATOM 1293 O O . ASN B 1 64 ? -11.170 -26.801 23.306 1.000 64.473 64 ASN B O 1
ATOM 1298 N N . CYS B 1 65 ? -11.685 -27.464 21.214 1.000 68.284 65 CYS B N 1
ATOM 1299 C CA . CYS B 1 65 ? -10.362 -27.220 20.678 1.000 72.671 65 CYS B CA 1
ATOM 1300 C C . CYS B 1 65 ? -10.494 -26.370 19.413 1.000 65.380 65 CYS B C 1
ATOM 1301 O O . CYS B 1 65 ? -11.193 -26.754 18.467 1.000 50.105 65 CYS B 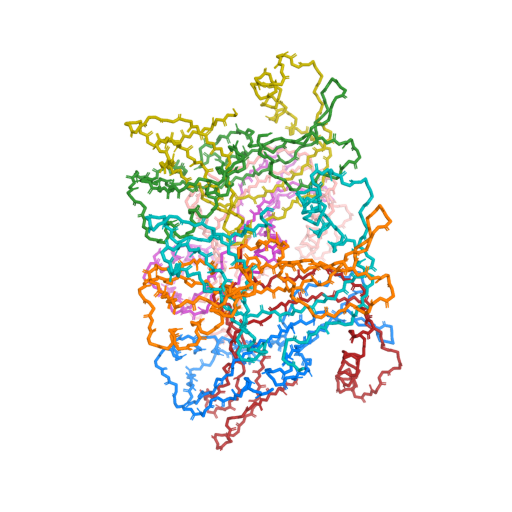O 1
ATOM 1304 N N . TRP B 1 66 ? -9.822 -25.209 19.440 1.000 55.181 66 TRP B N 1
ATOM 1305 C CA . TRP B 1 66 ? -9.718 -24.336 18.283 1.000 55.352 66 TRP B CA 1
ATOM 1306 C C . TRP B 1 66 ? -8.257 -24.219 17.853 1.000 49.087 66 TRP B C 1
ATOM 1307 O O . TRP B 1 66 ? -7.356 -24.242 18.685 1.000 52.890 66 TRP B O 1
ATOM 1318 N N . HIS B 1 67 ? -8.033 -24.054 16.549 1.000 48.057 67 HIS B N 1
ATOM 1319 C CA . HIS B 1 67 ? -6.798 -23.455 16.065 1.000 46.786 67 HIS B CA 1
ATOM 1320 C C . HIS B 1 67 ? -7.055 -21.968 15.857 1.000 44.006 67 HIS B C 1
ATOM 1321 O O . HIS B 1 67 ? -8.095 -21.593 15.315 1.000 43.656 67 HIS B O 1
ATOM 1328 N N . VAL B 1 68 ? -6.102 -21.137 16.306 1.000 42.375 68 VAL B N 1
ATOM 1329 C CA . VAL B 1 68 ? -6.245 -19.692 16.264 1.000 39.292 68 VAL B CA 1
ATOM 1330 C C . VAL B 1 68 ? -4.992 -19.098 15.627 1.000 39.951 68 VAL B C 1
ATOM 1331 O O . VAL B 1 68 ? -3.864 -19.476 15.954 1.000 38.664 68 VAL B O 1
ATOM 1335 N N . ARG B 1 69 ? -5.224 -18.157 14.701 1.000 37.864 69 ARG B N 1
ATOM 1336 C CA . ARG B 1 69 ? -4.170 -17.434 14.018 1.000 33.991 69 ARG B CA 1
ATOM 1337 C C . ARG B 1 69 ? -4.082 -16.036 14.608 1.000 31.346 69 ARG B C 1
ATOM 1338 O O . ARG B 1 69 ? -5.002 -15.251 14.454 1.000 36.531 69 ARG B O 1
ATOM 1346 N N . VAL B 1 70 ? -2.983 -15.741 15.302 1.000 26.640 70 VAL B N 1
ATOM 1347 C CA . VAL B 1 70 ? -2.786 -14.456 15.943 1.000 28.580 70 VAL B CA 1
ATOM 1348 C C . VAL B 1 70 ? -1.622 -13.745 15.256 1.000 29.027 70 VAL B C 1
ATOM 1349 O O . VAL B 1 70 ? -0.547 -14.305 15.134 1.000 27.466 70 VAL B O 1
ATOM 1353 N N . HIS B 1 71 ? -1.857 -12.515 14.789 1.000 28.666 71 HIS B N 1
ATOM 1354 C CA . HIS B 1 71 ? -0.825 -11.720 14.152 1.000 28.468 71 HIS B CA 1
ATOM 1355 C C . HIS B 1 71 ? -0.223 -10.769 15.180 1.000 31.140 71 HIS B C 1
ATOM 1356 O O . HIS B 1 71 ? -0.953 -10.087 15.898 1.000 31.786 71 HIS B O 1
ATOM 1363 N N . GLU B 1 72 ? 1.111 -10.725 15.224 1.000 30.784 72 GLU B N 1
ATOM 1364 C CA . GLU B 1 72 ? 1.832 -9.781 16.055 1.000 31.327 72 GLU B CA 1
ATOM 1365 C C . GLU B 1 72 ? 2.740 -8.924 15.179 1.000 31.521 72 GLU B C 1
ATOM 1366 O O . GLU B 1 72 ? 3.707 -9.430 14.624 1.000 29.132 72 GLU B O 1
ATOM 1372 N N . ALA B 1 73 ? 2.406 -7.634 15.039 1.000 28.860 73 ALA B N 1
ATOM 1373 C CA . ALA B 1 73 ? 3.248 -6.699 14.314 1.000 26.833 73 ALA B CA 1
ATOM 1374 C C . ALA B 1 73 ? 4.468 -6.389 15.170 1.000 25.129 73 ALA B C 1
ATOM 1375 O O . ALA B 1 73 ? 4.378 -6.371 16.391 1.000 26.712 73 ALA B O 1
ATOM 1377 N N . LEU B 1 74 ? 5.621 -6.193 14.513 1.000 25.104 74 LEU B N 1
ATOM 1378 C CA . LEU B 1 74 ? 6.817 -5.752 15.208 1.000 27.044 74 LEU B CA 1
ATOM 1379 C C . LEU B 1 74 ? 6.533 -4.407 15.872 1.000 26.353 74 LEU B C 1
ATOM 1380 O O . LEU B 1 74 ? 5.675 -3.647 15.389 1.000 23.206 74 LEU B O 1
ATOM 1385 N N . PRO B 1 75 ? 7.269 -4.058 16.951 1.000 31.556 75 PRO B N 1
ATOM 1386 C CA . PRO B 1 75 ? 7.127 -2.754 17.602 1.000 32.540 75 PRO B CA 1
ATOM 1387 C C . PRO B 1 75 ? 7.213 -1.564 16.655 1.000 32.319 75 PRO B C 1
ATOM 1388 O O . PRO B 1 75 ? 6.395 -0.658 16.763 1.000 31.474 75 PRO B O 1
ATOM 1392 N N . CYS B 1 76 ? 8.143 -1.599 15.684 1.000 31.563 76 CYS B N 1
ATOM 1393 C CA . CYS B 1 76 ? 8.315 -0.486 14.769 1.000 29.745 76 CYS B CA 1
ATOM 1394 C C . CYS B 1 76 ? 7.230 -0.454 13.693 1.000 27.465 76 CYS B C 1
ATOM 1395 O O . CYS B 1 76 ? 7.218 0.458 12.877 1.000 29.241 76 CYS B O 1
ATOM 1398 N N . TYR B 1 77 ? 6.332 -1.462 13.689 1.000 29.662 77 TYR B N 1
ATOM 1399 C CA . TYR B 1 77 ? 5.189 -1.445 12.791 1.000 29.298 77 TYR B CA 1
ATOM 1400 C C . TYR B 1 77 ? 3.889 -1.326 13.582 1.000 31.840 77 TYR B C 1
ATOM 1401 O O . TYR B 1 77 ? 2.846 -1.687 13.065 1.000 31.436 77 TYR B O 1
ATOM 1410 N N . GLY B 1 78 ? 3.961 -0.853 14.829 1.000 31.615 78 GLY B N 1
ATOM 1411 C CA . GLY B 1 78 ? 2.759 -0.507 15.573 1.000 37.943 78 GLY B CA 1
ATOM 1412 C C . GLY B 1 78 ? 2.469 -1.469 16.722 1.000 35.011 78 GLY B C 1
ATOM 1413 O O . GLY B 1 78 ? 1.642 -1.151 17.557 1.000 41.994 78 GLY B O 1
ATOM 1414 N N . GLY B 1 79 ? 3.076 -2.664 16.716 1.000 30.378 79 GLY B N 1
ATOM 1415 C CA . GLY B 1 79 ? 3.015 -3.562 17.857 1.000 33.384 79 GLY B CA 1
ATOM 1416 C C . GLY B 1 79 ? 1.639 -4.217 18.083 1.000 32.302 79 GLY B C 1
ATOM 1417 O O . GLY B 1 79 ? 1.448 -4.866 19.095 1.000 32.518 79 GLY B O 1
ATOM 1418 N N . LYS B 1 80 ? 0.672 -4.081 17.169 1.000 33.840 80 LYS B N 1
ATOM 1419 C CA . LYS B 1 80 ? -0.642 -4.657 17.412 1.000 38.538 80 LYS B CA 1
ATOM 1420 C C . LYS B 1 80 ? -0.617 -6.190 17.400 1.000 37.304 80 LYS B C 1
ATOM 1421 O O . LYS B 1 80 ? 0.076 -6.820 16.599 1.000 34.326 80 LYS B O 1
ATOM 1427 N N . VAL B 1 81 ? -1.410 -6.757 18.313 1.000 32.281 81 VAL B N 1
ATOM 1428 C CA . VAL B 1 81 ? -1.592 -8.187 18.456 1.000 31.294 81 VAL B CA 1
ATOM 1429 C C . VAL B 1 81 ? -3.079 -8.464 18.272 1.000 36.489 81 VAL B C 1
ATOM 1430 O O . VAL B 1 81 ? -3.886 -7.928 19.017 1.000 35.829 81 VAL B O 1
ATOM 1434 N N . GLU B 1 82 ? -3.436 -9.264 17.259 1.000 31.982 82 GLU B N 1
ATOM 1435 C CA . GLU B 1 82 ? -4.818 -9.409 16.833 1.000 34.217 82 GLU B CA 1
ATOM 1436 C C . GLU B 1 82 ? -5.072 -10.837 16.373 1.000 32.775 82 GLU B C 1
ATOM 1437 O O . GLU B 1 82 ? -4.204 -11.453 15.742 1.000 27.541 82 GLU B O 1
ATOM 1443 N N . VAL B 1 83 ? -6.277 -11.343 16.638 1.000 35.586 83 VAL B N 1
ATOM 1444 C CA . VAL B 1 83 ? -6.644 -12.640 16.084 1.000 37.909 83 VAL B CA 1
ATOM 1445 C C . VAL B 1 83 ? -7.171 -12.410 14.670 1.000 32.408 83 VAL B C 1
ATOM 1446 O O . VAL B 1 83 ? -7.981 -11.536 14.449 1.000 35.627 83 VAL B O 1
ATOM 1450 N N . HIS B 1 84 ? -6.658 -13.167 13.698 1.000 31.022 84 HIS B N 1
ATOM 1451 C CA . HIS B 1 84 ? -7.040 -13.007 12.310 1.000 32.579 84 HIS B CA 1
ATOM 1452 C C . HIS B 1 84 ? -7.983 -14.119 11.849 1.000 36.624 84 HIS B C 1
ATOM 1453 O O . HIS B 1 84 ? -8.668 -13.916 10.855 1.000 42.240 84 HIS B O 1
ATOM 1460 N N . SER B 1 85 ? -7.965 -15.298 12.479 1.000 38.424 85 SER B N 1
ATOM 1461 C CA . SER B 1 85 ? -9.017 -16.274 12.277 1.000 42.830 85 SER B CA 1
ATOM 1462 C C . SER B 1 85 ? -8.905 -17.422 13.274 1.000 44.103 85 SER B C 1
ATOM 1463 O O . SER B 1 85 ? -7.953 -17.509 14.057 1.000 37.188 85 SER B O 1
ATOM 1466 N N . HIS B 1 86 ? -9.935 -18.271 13.249 1.000 41.272 86 HIS B N 1
ATOM 1467 C CA . HIS B 1 86 ? -9.943 -19.494 14.034 1.000 46.752 86 HIS B CA 1
ATOM 1468 C C . HIS B 1 86 ? -10.698 -20.558 13.262 1.000 45.088 86 HIS B C 1
ATOM 1469 O O . HIS B 1 86 ? -11.449 -20.250 12.334 1.000 38.964 86 HIS B O 1
ATOM 1476 N N . LYS B 1 87 ? -10.461 -21.806 13.650 1.000 50.942 87 LYS B N 1
ATOM 1477 C CA . LYS B 1 87 ? -11.206 -22.948 13.137 1.000 51.231 87 LYS B CA 1
ATOM 1478 C C . LYS B 1 87 ? -11.399 -23.928 14.285 1.000 51.811 87 LYS B C 1
ATOM 1479 O O . LYS B 1 87 ? -10.523 -24.073 15.132 1.000 48.953 87 LYS B O 1
ATOM 1485 N N . VAL B 1 88 ? -12.546 -24.606 14.268 1.000 59.762 88 VAL B N 1
ATOM 1486 C CA . VAL B 1 88 ? -12.776 -25.718 15.180 1.000 58.289 88 VAL B CA 1
ATOM 1487 C C . VAL B 1 88 ? -11.902 -26.873 14.708 1.000 53.868 88 VAL B C 1
ATOM 1488 O O . VAL B 1 88 ? -11.823 -27.126 13.510 1.000 53.771 88 VAL B O 1
ATOM 1492 N N . ALA B 1 89 ? -11.210 -27.528 15.641 1.000 55.818 89 ALA B N 1
ATOM 1493 C CA . ALA B 1 89 ? -10.319 -28.625 15.282 1.000 67.106 89 ALA B CA 1
ATOM 1494 C C . ALA B 1 89 ? -10.449 -29.736 16.318 1.000 71.585 89 ALA B C 1
ATOM 1495 O O . ALA B 1 89 ? -11.039 -29.529 17.371 1.000 73.655 89 ALA B O 1
ATOM 1497 N N . SER B 1 90 ? -9.892 -30.917 16.020 1.000 72.589 90 SER B N 1
ATOM 1498 C CA . SER B 1 90 ? -9.753 -31.957 17.030 1.000 78.920 90 SER B CA 1
ATOM 1499 C C . SER B 1 90 ? -8.359 -31.865 17.645 1.000 80.672 90 SER B C 1
ATOM 1500 O O . SER B 1 90 ? -7.430 -31.365 17.016 1.000 86.592 90 SER B O 1
ATOM 1503 N N . VAL B 1 91 ? -8.230 -32.379 18.877 1.000 75.804 91 VAL B N 1
ATOM 1504 C CA . VAL B 1 91 ? -6.974 -32.368 19.608 1.000 73.319 91 VAL B CA 1
ATOM 1505 C C . VAL B 1 91 ? -5.883 -33.068 18.797 1.000 66.477 91 VAL B C 1
ATOM 1506 O O . VAL B 1 91 ? -4.731 -32.673 18.903 1.000 69.424 91 VAL B O 1
ATOM 1510 N N . GLY B 1 92 ? -6.230 -34.068 17.987 1.000 62.758 92 GLY B N 1
ATOM 1511 C CA . GLY B 1 92 ? -5.246 -34.828 17.236 1.000 64.842 92 GLY B CA 1
ATOM 1512 C C . GLY B 1 92 ? -4.846 -34.179 15.908 1.000 66.476 92 GLY B C 1
ATOM 1513 O O . GLY B 1 92 ? -3.930 -34.662 15.253 1.000 74.984 92 GLY B O 1
ATOM 1514 N N . ASP B 1 93 ? -5.514 -33.096 15.499 1.000 64.848 93 ASP B N 1
ATOM 1515 C CA . ASP B 1 93 ? -5.209 -32.475 14.217 1.000 63.541 93 ASP B CA 1
ATOM 1516 C C . ASP B 1 93 ? -3.827 -31.839 14.276 1.000 52.763 93 ASP B C 1
ATOM 1517 O O . ASP B 1 93 ? -3.476 -31.240 15.284 1.000 50.705 93 ASP B O 1
ATOM 1522 N N . PRO B 1 94 ? -3.000 -31.924 13.215 1.000 61.581 94 PRO B N 1
ATOM 1523 C CA . PRO B 1 94 ? -1.762 -31.152 13.172 1.000 62.928 94 PRO B CA 1
ATOM 1524 C C . PRO B 1 94 ? -2.034 -29.650 13.109 1.000 55.674 94 PRO B C 1
ATOM 1525 O O . PRO B 1 94 ? -3.010 -29.215 12.511 1.000 53.685 94 PRO B O 1
ATOM 1529 N N . LEU B 1 95 ? -1.163 -28.875 13.753 1.000 52.448 95 LEU B N 1
ATOM 1530 C CA . LEU B 1 95 ? -1.235 -27.421 13.750 1.000 53.821 95 LEU B CA 1
ATOM 1531 C C . LEU B 1 95 ? -0.507 -26.949 12.498 1.000 54.767 95 LEU B C 1
ATOM 1532 O O . LEU B 1 95 ? 0.723 -26.977 12.447 1.000 60.037 95 LEU B O 1
ATOM 1537 N N . THR B 1 96 ? -1.268 -26.555 11.473 1.000 47.972 96 THR B N 1
ATOM 1538 C CA . THR B 1 96 ? -0.664 -26.093 10.231 1.000 51.194 96 THR B CA 1
ATOM 1539 C C . THR B 1 96 ? -1.202 -24.706 9.888 1.000 51.854 96 THR B C 1
ATOM 1540 O O . THR B 1 96 ? -2.140 -24.214 10.504 1.000 41.485 96 THR B O 1
ATOM 1544 N N . TYR B 1 97 ? -0.587 -24.089 8.875 1.000 53.696 97 TYR B N 1
ATOM 1545 C CA . TYR B 1 97 ? -1.052 -22.823 8.326 1.000 46.363 97 TYR B CA 1
ATOM 1546 C C . TYR B 1 97 ? -2.516 -22.974 7.926 1.000 49.531 97 TYR B C 1
ATOM 1547 O O . TYR B 1 97 ? -2.891 -23.981 7.336 1.000 49.387 97 TYR B O 1
ATOM 1556 N N . PHE B 1 98 ? -3.346 -21.979 8.250 1.000 49.121 98 PHE B N 1
ATOM 1557 C CA . PHE B 1 98 ? -4.735 -22.013 7.831 1.000 45.411 98 PHE B CA 1
ATOM 1558 C C . PHE B 1 98 ? -5.258 -20.581 7.761 1.000 43.837 98 PHE B C 1
ATOM 1559 O O . PHE B 1 98 ? -4.723 -19.667 8.383 1.000 39.618 98 PHE B O 1
ATOM 1567 N N . LEU B 1 99 ? -6.333 -20.426 6.992 1.000 39.450 99 LEU B N 1
ATOM 1568 C CA . LEU B 1 99 ? -7.176 -19.248 7.012 1.000 44.164 99 LEU B CA 1
ATOM 1569 C C . LEU B 1 99 ? -8.606 -19.756 6.820 1.000 39.985 99 LEU B C 1
ATOM 1570 O O . LEU B 1 99 ? -8.885 -20.338 5.790 1.000 39.650 99 LEU B O 1
ATOM 1575 N N . GLU B 1 100 ? -9.469 -19.511 7.816 1.000 40.741 100 GLU B N 1
ATOM 1576 C CA . GLU B 1 100 ? -10.877 -19.867 7.731 1.000 48.725 100 GLU B CA 1
ATOM 1577 C C . GLU B 1 100 ? -11.745 -18.612 7.658 1.000 46.725 100 GLU B C 1
ATOM 1578 O O . GLU B 1 100 ? -11.657 -17.740 8.523 1.000 44.775 100 GLU B O 1
ATOM 1584 N N . HIS B 1 101 ? -12.587 -18.566 6.624 1.000 44.716 101 HIS B N 1
ATOM 1585 C CA . HIS B 1 101 ? -13.585 -17.530 6.443 1.000 48.434 101 HIS B CA 1
ATOM 1586 C C . HIS B 1 101 ? -14.962 -18.102 6.818 1.000 47.025 101 HIS B C 1
ATOM 1587 O O . HIS B 1 101 ? -15.368 -18.075 7.994 1.000 52.224 101 HIS B O 1
ATOM 1594 N N . PRO C 1 2 ? 7.865 1.679 18.945 1.000 53.547 2 PRO D N 1
ATOM 1595 C CA . PRO C 1 2 ? 9.300 2.124 18.967 1.000 52.990 2 PRO D CA 1
ATOM 1596 C C . PRO C 1 2 ? 10.101 1.453 17.848 1.000 49.567 2 PRO D C 1
ATOM 1597 O O . PRO C 1 2 ? 9.577 0.673 17.055 1.000 46.424 2 PRO D O 1
ATOM 1601 N N . MET C 1 3 ? 11.405 1.716 17.839 1.000 45.059 3 MET D N 1
ATOM 1602 C CA . MET C 1 3 ? 12.285 1.169 16.816 1.000 44.288 3 MET D CA 1
ATOM 1603 C C . MET C 1 3 ? 12.527 -0.314 17.106 1.000 36.750 3 MET D C 1
ATOM 1604 O O . MET C 1 3 ? 12.494 -0.783 18.242 1.000 34.531 3 MET D O 1
ATOM 1609 N N . CYS C 1 4 ? 12.758 -1.082 16.033 1.000 35.112 4 CYS D N 1
ATOM 1610 C CA . CYS C 1 4 ? 13.001 -2.514 16.116 1.000 38.483 4 CYS D CA 1
ATOM 1611 C C . CYS C 1 4 ? 14.491 -2.824 16.325 1.000 39.834 4 CYS D C 1
ATOM 1612 O O . CYS C 1 4 ? 15.340 -1.942 16.361 1.000 36.764 4 CYS D O 1
ATOM 1615 N N . GLY C 1 5 ? 14.797 -4.104 16.452 1.000 42.212 5 GLY D N 1
ATOM 1616 C CA . GLY C 1 5 ? 16.181 -4.538 16.552 1.000 40.658 5 GLY D CA 1
ATOM 1617 C C . GLY C 1 5 ? 16.685 -4.472 17.986 1.000 42.801 5 GLY D C 1
ATOM 1618 O O . GLY C 1 5 ? 17.885 -4.573 18.226 1.000 41.112 5 GLY D O 1
ATOM 1619 N N . GLY C 1 6 ? 15.772 -4.522 18.968 1.000 43.961 6 GLY D N 1
ATOM 1620 C CA . GLY C 1 6 ? 16.126 -4.917 20.331 1.000 44.713 6 GLY D CA 1
ATOM 1621 C C . GLY C 1 6 ? 16.329 -6.435 20.442 1.000 45.988 6 GLY D C 1
ATOM 1622 O O . GLY C 1 6 ? 15.872 -7.199 19.590 1.000 49.083 6 GLY D O 1
ATOM 1623 N N . LEU C 1 7 ? 17.050 -6.863 21.482 1.000 39.800 7 LEU D N 1
ATOM 1624 C CA . LEU C 1 7 ? 17.271 -8.273 21.772 1.000 41.394 7 LEU D CA 1
ATOM 1625 C C . LEU C 1 7 ? 16.100 -8.894 22.525 1.000 42.364 7 LEU D C 1
ATOM 1626 O O . LEU C 1 7 ? 15.557 -8.286 23.430 1.000 46.861 7 LEU D O 1
ATOM 1631 N N . THR C 1 8 ? 15.738 -10.126 22.165 1.000 41.574 8 THR D N 1
ATOM 1632 C CA . THR C 1 8 ? 14.719 -10.854 22.899 1.000 44.371 8 THR D CA 1
ATOM 1633 C C . THR C 1 8 ? 15.288 -11.274 24.258 1.000 40.625 8 THR D C 1
ATOM 1634 O O . THR C 1 8 ? 16.499 -11.297 24.475 1.000 33.818 8 THR D O 1
ATOM 1638 N N . THR C 1 9 ? 14.366 -11.626 25.160 1.000 41.259 9 THR D N 1
ATOM 1639 C CA . THR C 1 9 ? 14.683 -12.196 26.457 1.000 41.410 9 THR D CA 1
ATOM 1640 C C . THR C 1 9 ? 15.485 -13.477 26.263 1.000 34.672 9 THR D C 1
ATOM 1641 O O . THR C 1 9 ? 15.145 -14.319 25.448 1.000 37.227 9 THR D O 1
ATOM 1645 N N . SER C 1 10 ? 16.559 -13.606 27.040 1.000 33.854 10 SER D N 1
ATOM 1646 C CA . SER C 1 10 ? 17.410 -14.787 27.022 1.000 35.530 10 SER D CA 1
ATOM 1647 C C . SER C 1 10 ? 16.600 -16.032 27.360 1.000 31.948 10 SER D C 1
ATOM 1648 O O . SER C 1 10 ? 15.828 -16.017 28.311 1.000 37.716 10 SER D O 1
ATOM 1651 N N . VAL C 1 11 ? 16.817 -17.099 26.603 1.000 31.628 11 VAL D N 1
ATOM 1652 C CA . VAL C 1 11 ? 16.207 -18.384 26.887 1.000 34.800 11 VAL D CA 1
ATOM 1653 C C . VAL C 1 11 ? 17.268 -19.467 26.704 1.000 31.539 11 VAL D C 1
ATOM 1654 O O . VAL C 1 11 ? 18.327 -19.246 26.121 1.000 32.848 11 VAL D O 1
ATOM 1658 N N . ARG C 1 12 ? 16.974 -20.658 27.215 1.000 28.743 12 ARG D N 1
ATOM 1659 C CA . ARG C 1 12 ? 17.761 -21.842 26.888 1.000 32.772 12 ARG D CA 1
ATOM 1660 C C . ARG C 1 12 ? 17.422 -22.195 25.452 1.000 38.556 12 ARG D C 1
ATOM 1661 O O . ARG C 1 12 ? 16.277 -22.020 25.036 1.000 38.761 12 ARG D O 1
ATOM 1669 N N . PRO C 1 13 ? 18.392 -22.639 24.625 1.000 36.340 13 PRO D N 1
ATOM 1670 C CA . PRO C 1 13 ? 18.124 -22.875 23.215 1.000 40.224 13 PRO D CA 1
ATOM 1671 C C . PRO C 1 13 ? 17.211 -24.075 22.995 1.000 39.813 13 PRO D C 1
ATOM 1672 O O . PRO C 1 13 ? 17.305 -25.057 23.732 1.000 38.625 13 PRO D O 1
ATOM 1676 N N . SER C 1 14 ? 16.347 -23.968 21.976 1.000 41.549 14 SER D N 1
ATOM 1677 C CA . SER C 1 14 ? 15.492 -25.060 21.558 1.000 49.513 14 SER D CA 1
ATOM 1678 C C . SER C 1 14 ? 16.338 -26.102 20.832 1.000 48.529 14 SER D C 1
ATOM 1679 O O . SER C 1 14 ? 17.526 -25.886 20.576 1.000 46.111 14 SER D O 1
ATOM 1682 N N . ASN C 1 15 ? 15.713 -27.231 20.489 1.000 58.616 15 ASN D N 1
ATOM 1683 C CA . ASN C 1 15 ? 16.405 -28.284 19.765 1.000 61.246 15 ASN D CA 1
ATOM 1684 C C . ASN C 1 15 ? 16.742 -27.813 18.358 1.000 54.310 15 ASN D C 1
ATOM 1685 O O . ASN C 1 15 ? 17.811 -28.164 17.864 1.000 57.289 15 ASN D O 1
ATOM 1690 N N . GLU C 1 16 ? 15.852 -27.012 17.758 1.000 56.789 16 GLU D N 1
ATOM 1691 C CA . GLU C 1 16 ? 16.111 -26.434 16.452 1.000 62.813 16 GLU D CA 1
ATOM 1692 C C . GLU C 1 16 ? 17.337 -25.516 16.499 1.000 67.070 16 GLU D C 1
ATOM 1693 O O . GLU C 1 16 ? 18.190 -25.570 15.601 1.000 66.707 16 GLU D O 1
ATOM 1699 N N . ASP C 1 17 ? 17.406 -24.665 17.535 1.000 58.097 17 ASP D N 1
ATOM 1700 C CA . ASP C 1 17 ? 18.547 -23.788 17.745 1.000 56.714 17 ASP D CA 1
ATOM 1701 C C . ASP C 1 17 ? 19.833 -24.609 17.811 1.000 47.218 17 ASP D C 1
ATOM 1702 O O . ASP C 1 17 ? 20.807 -24.290 17.145 1.000 45.150 17 ASP D O 1
ATOM 1707 N N . LYS C 1 18 ? 19.834 -25.671 18.626 1.000 39.091 18 LYS D N 1
ATOM 1708 C CA . LYS C 1 18 ? 21.038 -26.453 18.833 1.000 43.883 18 LYS D CA 1
ATOM 1709 C C . LYS C 1 18 ? 21.479 -27.103 17.526 1.000 46.805 18 LYS D C 1
ATOM 1710 O O . LYS C 1 18 ? 22.672 -27.171 17.266 1.000 45.011 18 LYS D O 1
ATOM 1716 N N . GLN C 1 19 ? 20.517 -27.576 16.719 1.000 48.959 19 GLN D N 1
ATOM 1717 C CA . GLN C 1 19 ? 20.837 -28.277 15.486 1.000 53.699 19 GLN D CA 1
ATOM 1718 C C . GLN C 1 19 ? 21.428 -27.327 14.455 1.000 47.657 19 GLN D C 1
ATOM 1719 O O . GLN C 1 19 ? 22.388 -27.683 13.781 1.000 48.883 19 GLN D O 1
ATOM 1725 N N . LEU C 1 20 ? 20.846 -26.129 14.332 1.000 44.401 20 LEU D N 1
ATOM 1726 C CA . LEU C 1 20 ? 21.334 -25.137 13.383 1.000 44.008 20 LEU D CA 1
ATOM 1727 C C . LEU C 1 20 ? 22.687 -24.548 13.804 1.000 46.012 20 LEU D C 1
ATOM 1728 O O . LEU C 1 20 ? 23.600 -24.443 12.997 1.000 48.294 20 LEU D O 1
ATOM 1733 N N . LEU C 1 21 ? 22.816 -24.164 15.084 1.000 45.877 21 LEU D N 1
ATOM 1734 C CA . LEU C 1 21 ? 23.889 -23.280 15.513 1.000 40.921 21 LEU D CA 1
ATOM 1735 C C . LEU C 1 21 ? 25.116 -24.050 15.985 1.000 38.640 21 LEU D C 1
ATOM 1736 O O . LEU C 1 21 ? 26.230 -23.565 15.817 1.000 37.975 21 LEU D O 1
ATOM 1741 N N . THR C 1 22 ? 24.938 -25.230 16.583 1.000 32.822 22 THR D N 1
ATOM 1742 C CA . THR C 1 22 ? 26.050 -25.916 17.232 1.000 36.982 22 THR D CA 1
ATOM 1743 C C . THR C 1 22 ? 27.172 -26.222 16.237 1.000 36.788 22 THR D C 1
ATOM 1744 O O . THR C 1 22 ? 28.338 -25.944 16.532 1.000 37.951 22 THR D O 1
ATOM 1748 N N . PRO C 1 23 ? 26.895 -26.809 15.044 1.000 40.364 23 PRO D N 1
ATOM 1749 C CA . PRO C 1 23 ? 27.956 -27.115 14.087 1.000 42.946 23 PRO D CA 1
ATOM 1750 C C . PRO C 1 23 ? 28.784 -25.901 13.672 1.000 37.140 23 PRO D C 1
ATOM 1751 O O . PRO C 1 23 ? 29.994 -25.987 13.511 1.000 39.693 23 PRO D O 1
ATOM 1755 N N . VAL C 1 24 ? 28.096 -24.771 13.483 1.000 33.549 24 VAL D N 1
ATOM 1756 C CA . VAL C 1 24 ? 28.728 -23.549 13.022 1.000 34.099 24 VAL D CA 1
ATOM 1757 C C . VAL C 1 24 ? 29.665 -23.024 14.112 1.000 32.943 24 VAL D C 1
ATOM 1758 O O . VAL C 1 24 ? 30.779 -22.594 13.825 1.000 32.107 24 VAL D O 1
ATOM 1762 N N . VAL C 1 25 ? 29.196 -23.062 15.363 1.000 30.616 25 VAL D N 1
ATOM 1763 C CA . VAL C 1 25 ? 29.993 -22.578 16.477 1.000 32.470 25 VAL D CA 1
ATOM 1764 C C . VAL C 1 25 ? 31.192 -23.503 16.703 1.000 30.541 25 VAL D C 1
ATOM 1765 O O . VAL C 1 25 ? 32.309 -23.036 16.924 1.000 27.922 25 VAL D O 1
ATOM 1769 N N . LYS C 1 26 ? 30.949 -24.809 16.628 1.000 31.833 26 LYS D N 1
ATOM 1770 C CA . LYS C 1 26 ? 31.988 -25.806 16.852 1.000 39.586 26 LYS D CA 1
ATOM 1771 C C . LYS C 1 26 ? 33.139 -25.625 15.858 1.000 33.955 26 LYS D C 1
ATOM 1772 O O . LYS C 1 26 ? 34.309 -25.576 16.259 1.000 33.752 26 LYS D O 1
ATOM 1778 N N . ASP C 1 27 ? 32.790 -25.462 14.572 1.000 35.437 27 ASP D N 1
ATOM 1779 C CA . ASP C 1 27 ? 33.783 -25.232 13.528 1.000 39.338 27 ASP D CA 1
ATOM 1780 C C . ASP C 1 27 ? 34.555 -23.942 13.797 1.000 33.435 27 ASP D C 1
ATOM 1781 O O . ASP C 1 27 ? 35.760 -23.884 13.600 1.000 27.842 27 ASP D O 1
ATOM 1786 N N . TYR C 1 28 ? 33.852 -22.882 14.210 1.000 32.250 28 TYR D N 1
ATOM 1787 C CA . TYR C 1 28 ? 34.496 -21.598 14.463 1.000 30.781 28 TYR D CA 1
ATOM 1788 C C . TYR C 1 28 ? 35.499 -21.712 15.611 1.000 30.390 28 TYR D C 1
ATOM 1789 O O . TYR C 1 28 ? 36.592 -21.163 15.524 1.000 33.299 28 TYR D O 1
ATOM 1798 N N . ILE C 1 29 ? 35.116 -22.396 16.697 1.000 32.985 29 ILE D N 1
ATOM 1799 C CA . ILE C 1 29 ? 36.007 -22.548 17.833 1.000 36.124 29 ILE D CA 1
ATOM 1800 C C . ILE C 1 29 ? 37.257 -23.309 17.378 1.000 34.338 29 ILE D C 1
ATOM 1801 O O . ILE C 1 29 ? 38.373 -22.911 17.667 1.000 35.266 29 ILE D O 1
ATOM 1806 N N . ALA C 1 30 ? 37.060 -24.409 16.660 1.000 35.598 30 ALA D N 1
ATOM 1807 C CA . ALA C 1 30 ? 38.152 -25.232 16.169 1.000 39.718 30 ALA D CA 1
ATOM 1808 C C . ALA C 1 30 ? 39.157 -24.391 15.382 1.000 38.900 30 ALA D C 1
ATOM 1809 O O . ALA C 1 30 ? 40.355 -24.485 15.633 1.000 41.231 30 ALA D O 1
ATOM 1811 N N . GLN C 1 31 ? 38.668 -23.537 14.481 1.000 41.777 31 GLN D N 1
ATOM 1812 C CA . GLN C 1 31 ? 39.539 -22.691 13.677 1.000 44.893 31 GLN D CA 1
ATOM 1813 C C . GLN C 1 31 ? 40.228 -21.627 14.526 1.000 43.927 31 GLN D C 1
ATOM 1814 O O . GLN C 1 31 ? 41.387 -21.309 14.263 1.000 41.951 31 GLN D O 1
ATOM 1820 N N . GLN C 1 32 ? 39.521 -21.062 15.516 1.000 40.198 32 GLN D N 1
ATOM 1821 C CA . GLN C 1 32 ? 40.115 -20.046 16.367 1.000 39.748 32 GLN D CA 1
ATOM 1822 C C . GLN C 1 32 ? 41.227 -20.649 17.228 1.000 34.476 32 GLN D C 1
ATOM 1823 O O . GLN C 1 32 ? 42.225 -19.988 17.462 1.000 34.266 32 GLN D O 1
ATOM 1829 N N . LEU C 1 33 ? 41.040 -21.864 17.748 1.000 39.365 33 LEU D N 1
ATOM 1830 C CA . LEU C 1 33 ? 41.974 -22.433 18.712 1.000 40.956 33 LEU D CA 1
ATOM 1831 C C . LEU C 1 33 ? 42.993 -23.345 18.033 1.000 51.044 33 LEU D C 1
ATOM 1832 O O . LEU C 1 33 ? 44.000 -23.668 18.643 1.000 58.163 33 LEU D O 1
ATOM 1837 N N . GLY C 1 34 ? 42.717 -23.767 16.795 1.000 51.846 34 GLY D N 1
ATOM 1838 C CA . GLY C 1 34 ? 43.614 -24.645 16.072 1.000 59.565 34 GLY D CA 1
ATOM 1839 C C . GLY C 1 34 ? 43.468 -26.096 16.521 1.000 67.607 34 GLY D C 1
ATOM 1840 O O . GLY C 1 34 ? 44.373 -26.903 16.311 1.000 67.584 34 GLY D O 1
ATOM 1841 N N . ARG C 1 35 ? 42.347 -26.417 17.167 1.000 71.884 35 ARG D N 1
ATOM 1842 C CA . ARG C 1 35 ? 42.047 -27.792 17.525 1.000 76.631 35 ARG D CA 1
ATOM 1843 C C . ARG C 1 35 ? 40.575 -27.905 17.903 1.000 81.094 35 ARG D C 1
ATOM 1844 O O . ARG C 1 35 ? 40.016 -27.010 18.542 1.000 88.110 35 ARG D O 1
ATOM 1852 N N . GLU C 1 36 ? 39.985 -29.052 17.558 1.000 83.869 36 GLU D N 1
ATOM 1853 C CA . GLU C 1 36 ? 38.578 -29.312 17.797 1.000 89.129 36 GLU D CA 1
ATOM 1854 C C . GLU C 1 36 ? 38.315 -29.354 19.304 1.000 89.611 36 GLU D C 1
ATOM 1855 O O . GLU C 1 36 ? 39.024 -30.034 20.043 1.000 84.562 36 GLU D O 1
ATOM 1861 N N . PRO C 1 37 ? 37.300 -28.614 19.804 1.000 90.567 37 PRO D N 1
ATOM 1862 C CA . PRO C 1 37 ? 36.934 -28.689 21.212 1.000 81.925 37 PRO D CA 1
ATOM 1863 C C . PRO C 1 37 ? 36.236 -30.002 21.547 1.000 74.591 37 PRO D C 1
ATOM 1864 O O . PRO C 1 37 ? 35.638 -30.615 20.668 1.000 71.229 37 PRO D O 1
ATOM 1868 N N . SER C 1 38 ? 36.303 -30.400 22.821 1.000 74.802 38 SER D N 1
ATOM 1869 C CA . SER C 1 38 ? 35.768 -31.673 23.275 1.000 76.706 38 SER D CA 1
ATOM 1870 C C . SER C 1 38 ? 34.293 -31.538 23.638 1.000 84.624 38 SER D C 1
ATOM 1871 O O . SER C 1 38 ? 33.456 -32.277 23.125 1.000 84.617 38 SER D O 1
ATOM 1874 N N . GLU C 1 39 ? 33.984 -30.588 24.531 1.000 89.527 39 GLU D N 1
ATOM 1875 C CA . GLU C 1 39 ? 32.605 -30.305 24.900 1.000 94.129 39 GLU D CA 1
ATOM 1876 C C . GLU C 1 39 ? 32.241 -28.907 24.408 1.000 74.231 39 GLU D C 1
ATOM 1877 O O . GLU C 1 39 ? 32.963 -27.961 24.705 1.000 66.671 39 GLU D O 1
ATOM 1883 N N . VAL C 1 40 ? 31.147 -28.808 23.645 1.000 62.528 40 VAL D N 1
ATOM 1884 C CA . VAL C 1 40 ? 30.582 -27.533 23.247 1.000 57.593 40 VAL D CA 1
ATOM 1885 C C . VAL C 1 40 ? 29.092 -27.585 23.540 1.000 54.949 40 VAL D C 1
ATOM 1886 O O . VAL C 1 40 ? 28.384 -28.420 23.003 1.000 49.910 40 VAL D O 1
ATOM 1890 N N . LYS C 1 41 ? 28.624 -26.663 24.387 1.000 45.836 41 LYS D N 1
ATOM 1891 C CA . LYS C 1 41 ? 27.223 -26.564 24.740 1.000 46.897 41 LYS D CA 1
ATOM 1892 C C . LYS C 1 41 ? 26.782 -25.104 24.626 1.000 38.315 41 LYS D C 1
ATOM 1893 O O . LYS C 1 41 ? 27.392 -24.218 25.226 1.000 33.766 41 LYS D O 1
ATOM 1899 N N . ILE C 1 42 ? 25.702 -24.854 23.883 1.000 34.710 42 ILE D N 1
ATOM 1900 C CA . ILE C 1 42 ? 25.066 -23.547 23.891 1.000 32.625 42 ILE D CA 1
ATOM 1901 C C . ILE C 1 42 ? 24.131 -23.507 25.090 1.000 28.035 42 ILE D C 1
ATOM 1902 O O . ILE C 1 42 ? 23.207 -24.291 25.110 1.000 29.326 42 ILE D O 1
ATOM 1907 N N . THR C 1 43 ? 24.308 -22.564 26.025 1.000 27.581 43 THR D N 1
ATOM 1908 C CA . THR C 1 43 ? 23.549 -22.592 27.277 1.000 29.170 43 THR D CA 1
ATOM 1909 C C . THR C 1 43 ? 22.469 -21.517 27.307 1.000 29.883 43 THR D C 1
ATOM 1910 O O . THR C 1 43 ? 21.536 -21.625 28.063 1.000 33.059 43 THR D O 1
ATOM 1914 N N . GLU C 1 44 ? 22.581 -20.487 26.463 1.000 27.997 44 GLU D N 1
ATOM 1915 C CA . GLU C 1 44 ? 21.689 -19.341 26.520 1.000 28.157 44 GLU D CA 1
ATOM 1916 C C . GLU C 1 44 ? 21.709 -18.673 25.145 1.000 26.488 44 GLU D C 1
ATOM 1917 O O . GLU C 1 44 ? 22.769 -18.621 24.493 1.000 25.102 44 GLU D O 1
ATOM 1923 N N . VAL C 1 45 ? 20.561 -18.132 24.733 1.000 26.973 45 VAL D N 1
ATOM 1924 C CA . VAL C 1 45 ? 20.422 -17.517 23.422 1.000 33.022 45 VAL D CA 1
ATOM 1925 C C . VAL C 1 45 ? 19.524 -16.295 23.563 1.000 32.090 45 VAL D C 1
ATOM 1926 O O . VAL C 1 45 ? 18.539 -16.315 24.292 1.000 31.782 45 VAL D O 1
ATOM 1930 N N . SER C 1 46 ? 19.837 -15.259 22.799 1.000 30.474 46 SER D N 1
ATOM 1931 C CA . SER C 1 46 ? 19.041 -14.051 22.685 1.000 29.966 46 SER D CA 1
ATOM 1932 C C . SER C 1 46 ? 19.118 -13.624 21.219 1.000 32.430 46 SER D C 1
ATOM 1933 O O . SER C 1 46 ? 20.186 -13.695 20.613 1.000 32.251 46 SER D O 1
ATOM 1936 N N . ARG C 1 47 ? 17.996 -13.195 20.632 1.000 33.043 47 ARG D N 1
ATOM 1937 C CA . ARG C 1 47 ? 17.922 -12.957 19.194 1.000 34.429 47 ARG D CA 1
ATOM 1938 C C . ARG C 1 47 ? 17.678 -11.482 18.919 1.000 35.729 47 ARG D C 1
ATOM 1939 O O . ARG C 1 47 ? 16.964 -10.812 19.649 1.000 32.768 47 ARG D O 1
ATOM 1947 N N . GLN C 1 48 ? 18.204 -11.012 17.788 1.000 30.230 48 GLN D N 1
ATOM 1948 C CA . GLN C 1 48 ? 17.912 -9.688 17.275 1.000 33.448 48 GLN D CA 1
ATOM 1949 C C . GLN C 1 48 ? 17.506 -9.796 15.808 1.000 35.342 48 GLN D C 1
ATOM 1950 O O . GLN C 1 48 ? 18.221 -10.379 15.023 1.000 33.392 48 GLN D O 1
ATOM 1956 N N . ILE C 1 49 ? 16.359 -9.210 15.450 1.000 31.997 49 ILE D N 1
ATOM 1957 C CA . ILE C 1 49 ? 15.905 -9.155 14.076 1.000 33.245 49 ILE D CA 1
ATOM 1958 C C . ILE C 1 49 ? 16.836 -8.227 13.267 1.000 30.794 49 ILE D C 1
ATOM 1959 O O . ILE C 1 49 ? 17.391 -7.240 13.743 1.000 26.970 49 ILE D O 1
ATOM 1964 N N . VAL C 1 50 ? 17.100 -8.654 12.041 1.000 30.399 50 VAL D N 1
ATOM 1965 C CA . VAL C 1 50 ? 17.894 -7.864 11.098 1.000 27.925 50 VAL D CA 1
ATOM 1966 C C . VAL C 1 50 ? 17.110 -7.581 9.816 1.000 25.226 50 VAL D C 1
ATOM 1967 O O . VAL C 1 50 ? 16.605 -8.489 9.187 1.000 22.443 50 VAL D O 1
ATOM 1971 N N . ASN C 1 51 ? 16.984 -6.307 9.497 1.000 24.401 51 ASN D N 1
ATOM 1972 C CA . ASN C 1 51 ? 16.432 -5.896 8.233 1.000 26.558 51 ASN D CA 1
ATOM 1973 C C . ASN C 1 51 ? 17.313 -4.754 7.781 1.000 23.164 51 ASN D C 1
ATOM 1974 O O . ASN C 1 51 ? 17.279 -3.690 8.414 1.000 24.644 51 ASN D O 1
ATOM 1979 N N . GLY C 1 52 ? 18.057 -4.930 6.681 1.000 24.370 52 GLY D N 1
ATOM 1980 C CA . GLY C 1 52 ? 18.843 -3.825 6.159 1.000 24.443 52 GLY D CA 1
ATOM 1981 C C . GLY C 1 52 ? 19.590 -4.253 4.895 1.000 24.755 52 GLY D C 1
ATOM 1982 O O . GLY C 1 52 ? 19.143 -5.139 4.175 1.000 22.012 52 GLY D O 1
ATOM 1983 N N . THR C 1 53 ? 20.731 -3.607 4.624 1.000 24.019 53 THR D N 1
ATOM 1984 C CA . THR C 1 53 ? 21.525 -3.969 3.473 1.000 26.568 53 THR D CA 1
ATOM 1985 C C . THR C 1 53 ? 22.997 -4.063 3.859 1.000 27.480 53 THR D C 1
ATOM 1986 O O . THR C 1 53 ? 23.487 -3.298 4.687 1.000 24.845 53 THR D O 1
ATOM 1990 N N . ASN C 1 54 ? 23.655 -5.097 3.323 1.000 23.264 54 ASN D N 1
ATOM 1991 C CA . ASN C 1 54 ? 25.097 -5.198 3.383 1.000 24.748 54 ASN D CA 1
ATOM 1992 C C . ASN C 1 54 ? 25.694 -4.481 2.171 1.000 25.426 54 ASN D C 1
ATOM 1993 O O . ASN C 1 54 ? 25.310 -4.746 1.043 1.000 25.110 54 ASN D O 1
ATOM 1998 N N . HIS C 1 55 ? 26.594 -3.534 2.423 1.000 21.847 55 HIS D N 1
ATOM 1999 C CA . HIS C 1 55 ? 27.376 -2.893 1.386 1.000 24.456 55 HIS D CA 1
ATOM 2000 C C . HIS C 1 55 ? 28.775 -3.510 1.363 1.000 26.334 55 HIS D C 1
ATOM 2001 O O . HIS C 1 55 ? 29.498 -3.448 2.350 1.000 24.093 55 HIS D O 1
ATOM 2008 N N . PHE C 1 56 ? 29.135 -4.150 0.256 1.000 24.228 56 PHE D N 1
ATOM 2009 C CA . PHE C 1 56 ? 30.491 -4.621 0.050 1.000 20.470 56 PHE D CA 1
ATOM 2010 C C . PHE C 1 56 ? 31.246 -3.541 -0.717 1.000 22.146 56 PHE D C 1
ATOM 2011 O O . PHE C 1 56 ? 30.765 -3.054 -1.738 1.000 23.464 56 PHE D O 1
ATOM 2019 N N . LEU C 1 57 ? 32.391 -3.121 -0.196 1.000 21.139 57 LEU D N 1
ATOM 2020 C CA . LEU C 1 57 ? 33.124 -1.963 -0.674 1.000 22.311 57 LEU D CA 1
ATOM 2021 C C . LEU C 1 57 ? 34.548 -2.390 -1.010 1.000 23.858 57 LEU D C 1
ATOM 2022 O O . LEU C 1 57 ? 35.177 -3.105 -0.234 1.000 25.404 57 LEU D O 1
ATOM 2027 N N . LYS C 1 58 ? 35.075 -1.897 -2.126 1.000 23.107 58 LYS D N 1
ATOM 2028 C CA . LYS C 1 58 ? 36.505 -1.869 -2.372 1.000 23.719 58 LYS D CA 1
ATOM 2029 C C . LYS C 1 58 ? 37.036 -0.497 -1.976 1.000 22.468 58 LYS D C 1
ATOM 2030 O O . LYS C 1 58 ? 36.549 0.516 -2.444 1.000 25.345 58 LYS D O 1
ATOM 2036 N N . VAL C 1 59 ? 38.029 -0.475 -1.090 1.000 24.085 59 VAL D N 1
ATOM 2037 C CA . VAL C 1 59 ? 38.526 0.754 -0.496 1.000 23.208 59 VAL D CA 1
ATOM 2038 C C . VAL C 1 59 ? 40.036 0.816 -0.680 1.000 23.766 59 VAL D C 1
ATOM 2039 O O . VAL C 1 59 ? 40.745 -0.109 -0.298 1.000 23.627 59 VAL D O 1
ATOM 2043 N N . GLU C 1 60 ? 40.505 1.938 -1.239 1.000 24.372 60 GLU D N 1
ATOM 2044 C CA . GLU C 1 60 ? 41.928 2.207 -1.372 1.000 26.155 60 GLU D CA 1
ATOM 2045 C C . GLU C 1 60 ? 42.304 3.261 -0.347 1.000 27.951 60 GLU D C 1
ATOM 2046 O O . GLU C 1 60 ? 41.614 4.283 -0.219 1.000 29.220 60 GLU D O 1
ATOM 2052 N N . HIS C 1 61 ? 43.336 2.959 0.447 1.000 26.585 61 HIS D N 1
ATOM 2053 C CA . HIS C 1 61 ? 43.786 3.865 1.488 1.000 27.526 61 HIS D CA 1
ATOM 2054 C C . HIS C 1 61 ? 45.301 3.785 1.544 1.000 27.997 61 HIS D C 1
ATOM 2055 O O . HIS C 1 61 ? 45.837 2.688 1.740 1.000 27.120 61 HIS D O 1
ATOM 2062 N N . ASP C 1 62 ? 45.947 4.921 1.220 1.000 28.286 62 ASP D N 1
ATOM 2063 C CA . ASP C 1 62 ? 47.386 5.091 1.343 1.000 29.452 62 ASP D CA 1
ATOM 2064 C C . ASP C 1 62 ? 48.145 3.932 0.686 1.000 27.936 62 ASP D C 1
ATOM 2065 O O . ASP C 1 62 ? 49.092 3.389 1.259 1.000 28.305 62 ASP D O 1
ATOM 2070 N N . GLY C 1 63 ? 47.717 3.550 -0.515 1.000 25.472 63 GLY D N 1
ATOM 2071 C CA . GLY C 1 63 ? 48.421 2.574 -1.323 1.000 25.889 63 GLY D CA 1
ATOM 2072 C C . GLY C 1 63 ? 48.130 1.135 -0.923 1.000 26.482 63 GLY D C 1
ATOM 2073 O O . GLY C 1 63 ? 48.839 0.236 -1.389 1.000 28.978 63 GLY D O 1
ATOM 2074 N N . ASN C 1 64 ? 47.116 0.906 -0.074 1.000 23.975 64 ASN D N 1
ATOM 2075 C CA . ASN C 1 64 ? 46.648 -0.432 0.233 1.000 24.071 64 ASN D CA 1
ATOM 2076 C C . ASN C 1 64 ? 45.194 -0.566 -0.204 1.000 23.982 64 ASN D C 1
ATOM 2077 O O . ASN C 1 64 ? 44.491 0.423 -0.410 1.000 25.544 64 ASN D O 1
ATOM 2082 N N . CYS C 1 65 ? 44.724 -1.807 -0.313 1.000 23.865 65 CYS D N 1
ATOM 2083 C CA . CYS C 1 65 ? 43.404 -2.097 -0.809 1.000 22.588 65 CYS D CA 1
ATOM 2084 C C . CYS C 1 65 ? 42.749 -3.120 0.110 1.000 23.683 65 CYS D C 1
ATOM 2085 O O . CYS C 1 65 ? 43.288 -4.218 0.307 1.000 23.063 65 CYS D O 1
ATOM 2088 N N . TRP C 1 66 ? 41.587 -2.740 0.672 1.000 20.220 66 TRP D N 1
ATOM 2089 C CA . TRP C 1 66 ? 40.768 -3.621 1.476 1.000 21.530 66 TRP D CA 1
ATOM 2090 C C . TRP C 1 66 ? 39.402 -3.813 0.827 1.000 20.454 66 TRP D C 1
ATOM 2091 O O . TRP C 1 66 ? 38.876 -2.890 0.208 1.000 22.335 66 TRP D O 1
ATOM 2102 N N . HIS C 1 67 ? 38.809 -4.989 1.010 1.000 21.148 67 HIS D N 1
ATOM 2103 C CA . HIS C 1 67 ? 37.367 -5.146 0.848 1.000 21.023 67 HIS D CA 1
ATOM 2104 C C . HIS C 1 67 ? 36.731 -5.049 2.227 1.000 21.824 67 HIS D C 1
ATOM 2105 O O . HIS C 1 67 ? 37.242 -5.628 3.168 1.000 19.338 67 HIS D O 1
ATOM 2112 N N . VAL C 1 68 ? 35.631 -4.293 2.325 1.000 21.764 68 VAL D N 1
ATOM 2113 C CA . VAL C 1 68 ? 34.983 -3.989 3.596 1.000 21.918 68 VAL D CA 1
ATOM 2114 C C . VAL C 1 68 ? 33.492 -4.290 3.480 1.000 23.157 68 VAL D C 1
ATOM 2115 O O . VAL C 1 68 ? 32.850 -3.944 2.497 1.000 24.065 68 VAL D O 1
ATOM 2119 N N . ARG C 1 69 ? 32.965 -4.957 4.497 1.000 24.810 69 ARG D N 1
ATOM 2120 C CA . ARG C 1 69 ? 31.559 -5.314 4.602 1.000 25.121 69 ARG D CA 1
ATOM 2121 C C . ARG C 1 69 ? 30.894 -4.399 5.627 1.000 25.908 69 ARG D C 1
ATOM 2122 O O . ARG C 1 69 ? 31.214 -4.448 6.810 1.000 22.916 69 ARG D O 1
ATOM 2130 N N . VAL C 1 70 ? 30.015 -3.500 5.167 1.000 22.967 70 VAL D N 1
ATOM 2131 C CA . VAL C 1 70 ? 29.330 -2.555 6.033 1.000 25.396 70 VAL D CA 1
ATOM 2132 C C . VAL C 1 70 ? 27.837 -2.888 6.061 1.000 25.782 70 VAL D C 1
ATOM 2133 O O . VAL C 1 70 ? 27.227 -3.039 5.016 1.000 25.636 70 VAL D O 1
ATOM 2137 N N . HIS C 1 71 ? 27.262 -3.041 7.259 1.000 23.753 71 HIS D N 1
ATOM 2138 C CA . HIS C 1 71 ? 25.839 -3.289 7.409 1.000 24.446 71 HIS D CA 1
ATOM 2139 C C . HIS C 1 71 ? 25.117 -1.975 7.689 1.000 24.215 71 HIS D C 1
ATOM 2140 O O . HIS C 1 71 ? 25.523 -1.224 8.563 1.000 26.515 71 HIS D O 1
ATOM 2147 N N . GLU C 1 72 ? 24.031 -1.731 6.966 1.000 24.256 72 GLU D N 1
ATOM 2148 C CA . GLU C 1 72 ? 23.160 -0.583 7.204 1.000 25.576 72 GLU D CA 1
ATOM 2149 C C . GLU C 1 72 ? 21.740 -1.062 7.515 1.000 26.284 72 GLU D C 1
ATOM 2150 O O . GLU C 1 72 ? 21.085 -1.594 6.636 1.000 27.288 72 GLU D O 1
ATOM 2156 N N . ALA C 1 73 ? 21.312 -0.890 8.770 1.000 22.966 73 ALA D N 1
ATOM 2157 C CA . ALA C 1 73 ? 19.970 -1.216 9.188 1.000 25.369 73 ALA D CA 1
ATOM 2158 C C . ALA C 1 73 ? 18.985 -0.209 8.610 1.000 25.295 73 ALA D C 1
ATOM 2159 O O . ALA C 1 73 ? 19.321 0.951 8.412 1.000 26.744 73 ALA D O 1
ATOM 2161 N N . LEU C 1 74 ? 17.785 -0.689 8.287 1.000 26.799 74 LEU D N 1
ATOM 2162 C CA . LEU C 1 74 ? 16.702 0.193 7.866 1.000 28.055 74 LE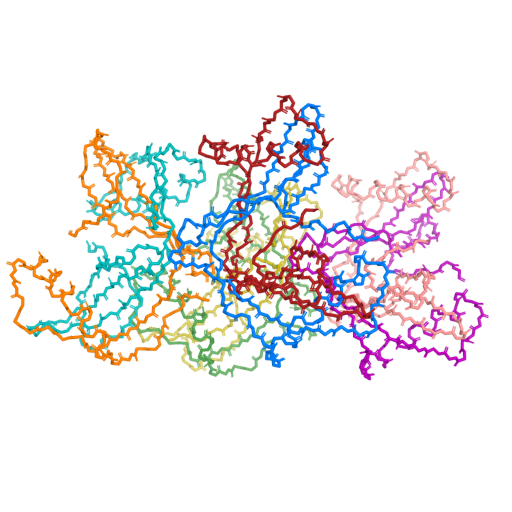U D CA 1
ATOM 2163 C C . LEU C 1 74 ? 16.409 1.204 8.977 1.000 27.279 74 LEU D C 1
ATOM 2164 O O . LEU C 1 74 ? 16.645 0.918 10.148 1.000 27.493 74 LEU D O 1
ATOM 2169 N N . PRO C 1 75 ? 15.875 2.402 8.634 1.000 30.803 75 PRO D N 1
ATOM 2170 C CA . PRO C 1 75 ? 15.522 3.413 9.627 1.000 34.518 75 PRO D CA 1
ATOM 2171 C C . PRO C 1 75 ? 14.656 2.903 10.776 1.000 34.575 75 PRO D C 1
ATOM 2172 O O . PRO C 1 75 ? 14.919 3.217 11.926 1.000 37.414 75 PRO D O 1
ATOM 2176 N N . CYS C 1 76 ? 13.651 2.068 10.478 1.000 34.337 76 CYS D N 1
ATOM 2177 C CA . CYS C 1 76 ? 12.757 1.559 11.501 1.000 35.413 76 CYS D CA 1
ATOM 2178 C C . CYS C 1 76 ? 13.397 0.445 12.320 1.000 35.866 76 CYS D C 1
ATOM 2179 O O . CYS C 1 76 ? 12.768 -0.108 13.214 1.000 34.477 76 CYS D O 1
ATOM 2182 N N . TYR C 1 77 ? 14.652 0.074 12.003 1.000 31.098 77 TYR D N 1
ATOM 2183 C CA . TYR C 1 77 ? 15.395 -0.902 12.785 1.000 27.114 77 TYR D CA 1
ATOM 2184 C C . TYR C 1 77 ? 16.621 -0.222 13.383 1.000 29.597 77 TYR D C 1
ATOM 2185 O O . TYR C 1 77 ? 17.570 -0.901 13.753 1.000 34.963 77 TYR D O 1
ATOM 2194 N N . GLY C 1 78 ? 16.613 1.120 13.489 1.000 34.917 78 GLY D N 1
ATOM 2195 C CA . GLY C 1 78 ? 17.640 1.827 14.243 1.000 36.231 78 GLY D CA 1
ATOM 2196 C C . GLY C 1 78 ? 18.589 2.621 13.346 1.000 37.545 78 GLY D C 1
ATOM 2197 O O . GLY C 1 78 ? 19.295 3.490 13.848 1.000 40.655 78 GLY D O 1
ATOM 2198 N N . GLY C 1 79 ? 18.665 2.286 12.044 1.000 33.890 79 GLY D N 1
ATOM 2199 C CA . GLY C 1 79 ? 19.408 3.097 11.090 1.000 35.258 79 GLY D CA 1
ATOM 2200 C C . GLY C 1 79 ? 20.943 3.024 11.241 1.000 32.510 79 GLY D C 1
ATOM 2201 O O . GLY C 1 79 ? 21.659 3.741 10.562 1.000 37.327 79 GLY D O 1
ATOM 2202 N N . LYS C 1 80 ? 21.476 2.139 12.084 1.000 29.012 80 LYS D N 1
ATOM 2203 C CA . LYS C 1 80 ? 22.908 2.101 12.312 1.000 33.355 80 LYS D CA 1
ATOM 2204 C C . LYS C 1 80 ? 23.657 1.579 11.080 1.000 35.253 80 LYS D C 1
ATOM 2205 O O . LYS C 1 80 ? 23.202 0.660 10.389 1.000 29.927 80 LYS D O 1
ATOM 2211 N N . VAL C 1 81 ? 24.836 2.179 10.852 1.000 34.948 81 VAL D N 1
ATOM 2212 C CA . VAL C 1 81 ? 25.772 1.753 9.827 1.000 43.668 81 VAL D CA 1
ATOM 2213 C C . VAL C 1 81 ? 27.066 1.338 10.523 1.000 42.156 81 VAL D C 1
ATOM 2214 O O . VAL C 1 81 ? 27.670 2.162 11.174 1.000 44.413 81 VAL D O 1
ATOM 2218 N N . GLU C 1 82 ? 27.466 0.077 10.361 1.000 37.218 82 GLU D N 1
ATOM 2219 C CA . GLU C 1 82 ? 28.612 -0.477 11.061 1.000 42.324 82 GLU D CA 1
ATOM 2220 C C . GLU C 1 82 ? 29.411 -1.401 10.138 1.000 36.306 82 GLU D C 1
ATOM 2221 O O . GLU C 1 82 ? 28.851 -2.094 9.297 1.000 30.985 82 GLU D O 1
ATOM 2227 N N . VAL C 1 83 ? 30.734 -1.413 10.317 1.000 32.064 83 VAL D N 1
ATOM 2228 C CA . VAL C 1 83 ? 31.590 -2.351 9.617 1.000 26.030 83 VAL D CA 1
ATOM 2229 C C . VAL C 1 83 ? 31.517 -3.695 10.312 1.000 26.743 83 VAL D C 1
ATOM 2230 O O . VAL C 1 83 ? 31.635 -3.766 11.535 1.000 39.569 83 VAL D O 1
ATOM 2234 N N . HIS C 1 84 ? 31.320 -4.764 9.556 1.000 26.395 84 HIS D N 1
ATOM 2235 C CA . HIS C 1 84 ? 31.284 -6.098 10.138 1.000 30.660 84 HIS D CA 1
ATOM 2236 C C . HIS C 1 84 ? 32.574 -6.868 9.865 1.000 38.996 84 HIS D C 1
ATOM 2237 O O . HIS C 1 84 ? 32.913 -7.742 10.653 1.000 41.550 84 HIS D O 1
ATOM 2244 N N . SER C 1 85 ? 33.257 -6.603 8.737 1.000 36.290 85 SER D N 1
ATOM 2245 C CA . SER C 1 85 ? 34.564 -7.204 8.524 1.000 31.457 85 SER D CA 1
ATOM 2246 C C . SER C 1 85 ? 35.276 -6.561 7.352 1.000 24.172 85 SER D C 1
ATOM 2247 O O . SER C 1 85 ? 34.720 -5.716 6.644 1.000 22.547 85 SER D O 1
ATOM 2250 N N . HIS C 1 86 ? 36.546 -6.916 7.224 1.000 22.499 86 HIS D N 1
ATOM 2251 C CA . HIS C 1 86 ? 37.366 -6.498 6.104 1.000 23.108 86 HIS D CA 1
ATOM 2252 C C . HIS C 1 86 ? 38.334 -7.626 5.787 1.000 25.442 86 HIS D C 1
ATOM 2253 O O . HIS C 1 86 ? 38.575 -8.503 6.606 1.000 24.629 86 HIS D O 1
ATOM 2260 N N . LYS C 1 87 ? 38.875 -7.579 4.571 1.000 23.412 87 LYS D N 1
ATOM 2261 C CA . LYS C 1 87 ? 39.998 -8.403 4.181 1.000 24.069 87 LYS D CA 1
ATOM 2262 C C . LYS C 1 87 ? 40.927 -7.572 3.304 1.000 22.508 87 LYS D C 1
ATOM 2263 O O . LYS C 1 87 ? 40.492 -6.662 2.610 1.000 21.374 87 LYS D O 1
ATOM 2269 N N . VAL C 1 88 ? 42.216 -7.883 3.367 1.000 22.355 88 VAL D N 1
ATOM 2270 C CA . VAL C 1 88 ? 43.192 -7.351 2.442 1.000 24.565 88 VAL D CA 1
ATOM 2271 C C . VAL C 1 88 ? 42.905 -7.958 1.073 1.000 27.546 88 VAL D C 1
ATOM 2272 O O . VAL C 1 88 ? 42.672 -9.150 0.971 1.000 27.377 88 VAL D O 1
ATOM 2276 N N . ALA C 1 89 ? 42.904 -7.120 0.034 1.000 27.072 89 ALA D N 1
ATOM 2277 C CA . ALA C 1 89 ? 42.682 -7.605 -1.311 1.000 30.600 89 ALA D CA 1
ATOM 2278 C C . ALA C 1 89 ? 43.685 -6.952 -2.261 1.000 29.094 89 ALA D C 1
ATOM 2279 O O . ALA C 1 89 ? 44.307 -5.952 -1.916 1.000 28.144 89 ALA D O 1
ATOM 2281 N N . SER C 1 90 ? 43.781 -7.524 -3.472 1.000 31.460 90 SER D N 1
ATOM 2282 C CA . SER C 1 90 ? 44.491 -6.851 -4.549 1.000 33.151 90 SER D CA 1
ATOM 2283 C C . SER C 1 90 ? 43.515 -5.959 -5.302 1.000 30.391 90 SER D C 1
ATOM 2284 O O . SER C 1 90 ? 42.313 -6.226 -5.348 1.000 29.376 90 SER D O 1
ATOM 2287 N N . VAL C 1 91 ? 44.046 -4.873 -5.872 1.000 31.765 91 VAL D N 1
ATOM 2288 C CA . VAL C 1 91 ? 43.258 -3.902 -6.611 1.000 38.520 91 VAL D CA 1
ATOM 2289 C C . VAL C 1 91 ? 42.483 -4.587 -7.737 1.000 38.891 91 VAL D C 1
ATOM 2290 O O . VAL C 1 91 ? 41.400 -4.133 -8.046 1.000 40.482 91 VAL D O 1
ATOM 2294 N N . GLY C 1 92 ? 43.019 -5.659 -8.320 1.000 38.271 92 GLY D N 1
ATOM 2295 C CA . GLY C 1 92 ? 42.366 -6.318 -9.436 1.000 41.388 92 GLY D CA 1
ATOM 2296 C C . GLY C 1 92 ? 41.322 -7.354 -9.012 1.000 43.007 92 GLY D C 1
ATOM 2297 O O . GLY C 1 92 ? 40.643 -7.907 -9.870 1.000 46.326 92 GLY D O 1
ATOM 2298 N N . ASP C 1 93 ? 41.223 -7.674 -7.708 1.000 39.446 93 ASP D N 1
ATOM 2299 C CA . ASP C 1 93 ? 40.338 -8.734 -7.260 1.000 36.061 93 ASP D CA 1
ATOM 2300 C C . ASP C 1 93 ? 38.882 -8.316 -7.514 1.000 32.484 93 ASP D C 1
ATOM 2301 O O . ASP C 1 93 ? 38.515 -7.156 -7.302 1.000 27.620 93 ASP D O 1
ATOM 2306 N N . PRO C 1 94 ? 37.996 -9.233 -7.942 1.000 30.442 94 PRO D N 1
ATOM 2307 C CA . PRO C 1 94 ? 36.571 -8.928 -7.990 1.000 29.414 94 PRO D CA 1
ATOM 2308 C C . PRO C 1 94 ? 35.998 -8.700 -6.590 1.000 28.153 94 PRO D C 1
ATOM 2309 O O . PRO C 1 94 ? 36.421 -9.324 -5.621 1.000 29.009 94 PRO D O 1
ATOM 2313 N N . LEU C 1 95 ? 35.041 -7.770 -6.497 1.000 28.300 95 LEU D N 1
ATOM 2314 C CA . LEU C 1 95 ? 34.342 -7.479 -5.261 1.000 26.147 95 LEU D CA 1
ATOM 2315 C C . LEU C 1 95 ? 33.201 -8.476 -5.126 1.000 28.615 95 LEU D C 1
ATOM 2316 O O . LEU C 1 95 ? 32.208 -8.353 -5.819 1.000 29.393 95 LEU D O 1
ATOM 2321 N N . THR C 1 96 ? 33.373 -9.474 -4.260 1.000 30.621 96 THR D N 1
ATOM 2322 C CA . THR C 1 96 ? 32.343 -10.480 -4.063 1.000 31.976 96 THR D CA 1
ATOM 2323 C C . THR C 1 96 ? 32.018 -10.579 -2.569 1.000 31.240 96 THR D C 1
ATOM 2324 O O . THR C 1 96 ? 32.704 -10.012 -1.710 1.000 28.607 96 THR D O 1
ATOM 2328 N N . TYR C 1 97 ? 30.949 -11.322 -2.276 1.000 31.114 97 TYR D N 1
ATOM 2329 C CA . TYR C 1 97 ? 30.565 -11.675 -0.927 1.000 31.544 97 TYR D CA 1
ATOM 2330 C C . TYR C 1 97 ? 31.759 -12.290 -0.206 1.000 31.639 97 TYR D C 1
ATOM 2331 O O . TYR C 1 97 ? 32.454 -13.123 -0.768 1.000 31.881 97 TYR D O 1
ATOM 2340 N N . PHE C 1 98 ? 31.988 -11.892 1.046 1.000 31.044 98 PHE D N 1
ATOM 2341 C CA . PHE C 1 98 ? 33.051 -12.514 1.832 1.000 31.492 98 PHE D CA 1
ATOM 2342 C C . PHE C 1 98 ? 32.702 -12.394 3.312 1.000 31.847 98 PHE D C 1
ATOM 2343 O O . PHE C 1 98 ? 31.894 -11.551 3.706 1.000 28.675 98 PHE D O 1
ATOM 2351 N N . LEU C 1 99 ? 33.340 -13.257 4.099 1.000 34.079 99 LEU D N 1
ATOM 2352 C CA . LEU C 1 99 ? 33.344 -13.119 5.544 1.000 41.031 99 LEU D CA 1
ATOM 2353 C C . LEU C 1 99 ? 34.724 -13.538 6.041 1.000 40.091 99 LEU D C 1
ATOM 2354 O O . LEU C 1 99 ? 35.107 -14.667 5.792 1.000 39.428 99 LEU D O 1
ATOM 2359 N N . GLU C 1 100 ? 35.474 -12.605 6.634 1.000 42.214 100 GLU D N 1
ATOM 2360 C CA . GLU C 1 100 ? 36.833 -12.859 7.089 1.000 49.197 100 GLU D CA 1
ATOM 2361 C C . GLU C 1 100 ? 36.900 -12.755 8.611 1.000 47.855 100 GLU D C 1
ATOM 2362 O O . GLU C 1 100 ? 36.546 -11.697 9.149 1.000 48.309 100 GLU D O 1
ATOM 2368 N N . HIS C 1 101 ? 37.409 -13.802 9.299 1.000 46.844 101 HIS D N 1
ATOM 2369 C CA . HIS C 1 101 ? 37.446 -13.808 10.767 1.000 51.010 101 HIS D CA 1
ATOM 2370 C C . HIS C 1 101 ? 38.740 -13.191 11.321 1.000 54.209 101 HIS D C 1
ATOM 2371 O O . HIS C 1 101 ? 39.820 -13.622 10.856 1.000 53.964 101 HIS D O 1
ATOM 2378 N N . MET D 1 3 ? 10.229 -23.076 2.545 1.000 67.565 3 MET F N 1
ATOM 2379 C CA . MET D 1 3 ? 11.456 -22.252 2.335 1.000 58.103 3 MET F CA 1
ATOM 2380 C C . MET D 1 3 ? 11.111 -20.793 2.633 1.000 49.555 3 MET F C 1
ATOM 2381 O O . MET D 1 3 ? 11.723 -20.210 3.525 1.000 49.108 3 MET F O 1
ATOM 2386 N N . CYS D 1 4 ? 10.117 -20.221 1.928 1.000 42.747 4 CYS F N 1
ATOM 2387 C CA . CYS D 1 4 ? 9.779 -18.817 2.135 1.000 45.001 4 CYS F CA 1
ATOM 2388 C C . CYS D 1 4 ? 8.546 -18.718 3.022 1.000 44.030 4 CYS F C 1
ATOM 2389 O O . CYS D 1 4 ? 7.485 -19.123 2.580 1.000 47.047 4 CYS F O 1
ATOM 2392 N N . GLY D 1 5 ? 8.683 -18.190 4.244 1.000 40.159 5 GLY F N 1
ATOM 2393 C CA . GLY D 1 5 ? 7.538 -18.046 5.128 1.000 40.654 5 GLY F CA 1
ATOM 2394 C C . GLY D 1 5 ? 7.056 -19.367 5.746 1.000 39.714 5 GLY F C 1
ATOM 2395 O O . GLY D 1 5 ? 5.855 -19.595 5.903 1.000 47.607 5 GLY F O 1
ATOM 2396 N N . GLY D 1 6 ? 8.006 -20.250 6.011 1.000 41.715 6 GLY F N 1
ATOM 2397 C CA . GLY D 1 6 ? 7.713 -21.528 6.644 1.000 44.013 6 GLY F CA 1
ATOM 2398 C C . GLY D 1 6 ? 7.420 -21.393 8.140 1.000 44.362 6 GLY F C 1
ATOM 2399 O O . GLY D 1 6 ? 7.810 -20.426 8.792 1.000 45.652 6 GLY F O 1
ATOM 2400 N N . LEU D 1 7 ? 6.666 -22.367 8.670 1.000 47.431 7 LEU F N 1
ATOM 2401 C CA . LEU D 1 7 ? 6.300 -22.392 10.078 1.000 43.271 7 LEU F CA 1
ATOM 2402 C C . LEU D 1 7 ? 7.389 -23.090 10.885 1.000 45.727 7 LEU F C 1
ATOM 2403 O O . LEU D 1 7 ? 7.963 -24.081 10.438 1.000 48.810 7 LEU F O 1
ATOM 2408 N N . THR D 1 8 ? 7.651 -22.606 12.100 1.000 43.375 8 THR F N 1
ATOM 2409 C CA . THR D 1 8 ? 8.537 -23.319 13.010 1.000 46.916 8 THR F CA 1
ATOM 2410 C C . THR D 1 8 ? 7.851 -24.597 13.494 1.000 54.355 8 THR F C 1
ATOM 2411 O O . THR D 1 8 ? 6.626 -24.726 13.429 1.000 57.528 8 THR F O 1
ATOM 2415 N N . THR D 1 9 ? 8.670 -25.525 14.006 1.000 53.170 9 THR F N 1
ATOM 2416 C CA . THR D 1 9 ? 8.188 -26.754 14.613 1.000 53.712 9 THR F CA 1
ATOM 2417 C C . THR D 1 9 ? 7.298 -26.398 15.796 1.000 47.714 9 THR F C 1
ATOM 2418 O O . THR D 1 9 ? 7.677 -25.562 16.612 1.000 46.734 9 THR F O 1
ATOM 2422 N N . SER D 1 10 ? 6.132 -27.049 15.887 1.000 48.127 10 SER F N 1
ATOM 2423 C CA . SER D 1 10 ? 5.204 -26.838 16.987 1.000 55.072 10 SER F CA 1
ATOM 2424 C C . SER D 1 10 ? 5.875 -27.193 18.304 1.000 57.377 10 SER F C 1
ATOM 2425 O O . SER D 1 10 ? 6.506 -28.234 18.408 1.000 62.125 10 SER F O 1
ATOM 2428 N N . VAL D 1 11 ? 5.711 -26.331 19.307 1.000 54.861 11 VAL F N 1
ATOM 2429 C CA . VAL D 1 11 ? 6.248 -26.562 20.630 1.000 54.902 11 VAL F CA 1
ATOM 2430 C C . VAL D 1 11 ? 5.197 -26.139 21.644 1.000 55.896 11 VAL F C 1
ATOM 2431 O O . VAL D 1 11 ? 4.239 -25.458 21.285 1.000 50.544 11 VAL F O 1
ATOM 2435 N N . ARG D 1 12 ? 5.409 -26.521 22.914 1.000 58.214 12 ARG F N 1
ATOM 2436 C CA . ARG D 1 12 ? 4.624 -25.979 24.003 1.000 59.706 12 ARG F CA 1
ATOM 2437 C C . ARG D 1 12 ? 5.005 -24.515 24.163 1.000 57.436 12 ARG F C 1
ATOM 2438 O O . ARG D 1 12 ? 6.158 -24.151 23.970 1.000 53.261 12 ARG F O 1
ATOM 2446 N N . PRO D 1 13 ? 4.042 -23.622 24.478 1.000 59.052 13 PRO F N 1
ATOM 2447 C CA . PRO D 1 13 ? 4.348 -22.212 24.601 1.000 59.020 13 PRO F CA 1
ATOM 2448 C C . PRO D 1 13 ? 5.203 -21.910 25.825 1.000 56.698 13 PRO F C 1
ATOM 2449 O O . PRO D 1 13 ? 5.035 -22.545 26.856 1.000 51.982 13 PRO F O 1
ATOM 2453 N N . SER D 1 14 ? 6.080 -20.913 25.694 1.000 52.481 14 SER F N 1
ATOM 2454 C CA . SER D 1 14 ? 6.839 -20.390 26.810 1.000 57.982 14 SER F CA 1
ATOM 2455 C C . SER D 1 14 ? 5.909 -19.551 27.684 1.000 58.885 14 SER F C 1
ATOM 2456 O O . SER D 1 14 ? 4.761 -19.289 27.324 1.000 63.011 14 SER F O 1
ATOM 2459 N N . ASN D 1 15 ? 6.437 -19.094 28.817 1.000 55.887 15 ASN F N 1
ATOM 2460 C CA . ASN D 1 15 ? 5.653 -18.270 29.726 1.000 55.271 15 ASN F CA 1
ATOM 2461 C C . ASN D 1 15 ? 5.420 -16.905 29.090 1.000 51.184 15 ASN F C 1
ATOM 2462 O O . ASN D 1 15 ? 4.351 -16.339 29.268 1.000 52.573 15 ASN F O 1
ATOM 2467 N N . GLU D 1 16 ? 6.392 -16.413 28.333 1.000 46.822 16 GLU F N 1
ATOM 2468 C CA . GLU D 1 16 ? 6.253 -15.163 27.597 1.000 61.189 16 GLU F CA 1
ATOM 2469 C C . GLU D 1 16 ? 5.136 -15.282 26.556 1.000 56.954 16 GLU F C 1
ATOM 2470 O O . GLU D 1 16 ? 4.327 -14.365 26.403 1.000 56.160 16 GLU F O 1
ATOM 2476 N N . ASP D 1 17 ? 5.106 -16.400 25.819 1.000 53.102 17 ASP F N 1
ATOM 2477 C CA . ASP D 1 17 ? 4.052 -16.674 24.851 1.000 57.509 17 ASP F CA 1
ATOM 2478 C C . ASP D 1 17 ? 2.686 -16.616 25.533 1.000 55.259 17 ASP F C 1
ATOM 2479 O O . ASP D 1 17 ? 1.769 -15.967 25.044 1.000 53.622 17 ASP F O 1
ATOM 2484 N N . LYS D 1 18 ? 2.550 -17.310 26.670 1.000 54.260 18 LYS F N 1
ATOM 2485 C CA . LYS D 1 18 ? 1.271 -17.381 27.356 1.000 51.643 18 LYS F CA 1
ATOM 2486 C C . LYS D 1 18 ? 0.837 -15.993 27.814 1.000 49.062 18 LYS F C 1
ATOM 2487 O O . LYS D 1 18 ? -0.341 -15.684 27.737 1.000 50.957 18 LYS F O 1
ATOM 2493 N N . GLN D 1 19 ? 1.777 -15.167 28.287 1.000 50.815 19 GLN F N 1
ATOM 2494 C CA . GLN D 1 19 ? 1.461 -13.848 28.812 1.000 57.162 19 GLN F CA 1
ATOM 2495 C C . GLN D 1 19 ? 1.000 -12.921 27.692 1.000 57.788 19 GLN F C 1
ATOM 2496 O O . GLN D 1 19 ? 0.052 -12.172 27.885 1.000 61.402 19 GLN F O 1
ATOM 2502 N N . LEU D 1 20 ? 1.676 -12.963 26.539 1.000 57.809 20 LEU F N 1
ATOM 2503 C CA . LEU D 1 20 ? 1.320 -12.126 25.406 1.000 58.998 20 LEU F CA 1
ATOM 2504 C C . LEU D 1 20 ? -0.003 -12.565 24.757 1.000 51.037 20 LEU F C 1
ATOM 2505 O O . LEU D 1 20 ? -0.869 -11.734 24.490 1.000 53.813 20 LEU F O 1
ATOM 2510 N N . LEU D 1 21 ? -0.158 -13.872 24.513 1.000 46.562 21 LEU F N 1
ATOM 2511 C CA . LEU D 1 21 ? -1.188 -14.358 23.609 1.000 43.894 21 LEU F CA 1
ATOM 2512 C C . LEU D 1 21 ? -2.502 -14.676 24.323 1.000 45.476 21 LEU F C 1
ATOM 2513 O O . LEU D 1 21 ? -3.571 -14.485 23.740 1.000 44.315 21 LEU F O 1
ATOM 2518 N N . THR D 1 22 ? -2.431 -15.160 25.570 1.000 47.751 22 THR F N 1
ATOM 2519 C CA . THR D 1 22 ? -3.613 -15.685 26.239 1.000 49.112 22 THR F CA 1
ATOM 2520 C C . THR D 1 22 ? -4.699 -14.615 26.356 1.000 49.147 22 THR F C 1
ATOM 2521 O O . THR D 1 22 ? -5.849 -14.905 26.038 1.000 51.524 22 THR F O 1
ATOM 2525 N N . PRO D 1 23 ? -4.421 -13.375 26.830 1.000 50.542 23 PRO F N 1
ATOM 2526 C CA . PRO D 1 23 ? -5.467 -12.367 26.972 1.000 55.793 23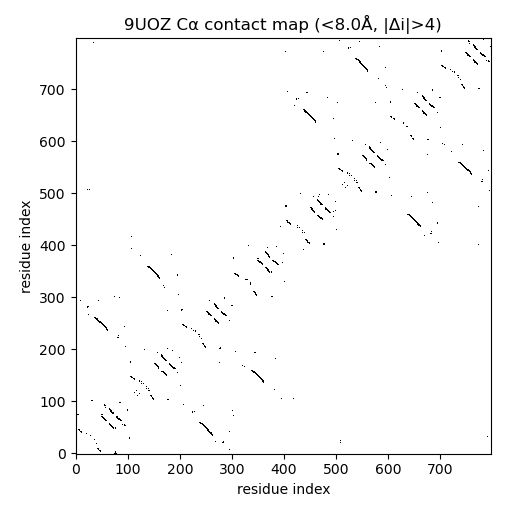 PRO F CA 1
ATOM 2527 C C . PRO D 1 23 ? -6.214 -12.062 25.674 1.000 56.716 23 PRO F C 1
ATOM 2528 O O . PRO D 1 23 ? -7.432 -11.869 25.669 1.000 53.033 23 PRO F O 1
ATOM 2532 N N . VAL D 1 24 ? -5.455 -12.013 24.574 1.000 52.160 24 VAL F N 1
ATOM 2533 C CA . VAL D 1 24 ? -6.006 -11.672 23.277 1.000 46.766 24 VAL F CA 1
ATOM 2534 C C . VAL D 1 24 ? -6.932 -12.792 22.813 1.000 41.091 24 VAL F C 1
ATOM 2535 O O . VAL D 1 24 ? -8.016 -12.534 22.287 1.000 44.106 24 VAL F O 1
ATOM 2539 N N . VAL D 1 25 ? -6.497 -14.039 23.007 1.000 36.672 25 VAL F N 1
ATOM 2540 C CA . VAL D 1 25 ? -7.284 -15.185 22.592 1.000 38.569 25 VAL F CA 1
ATOM 2541 C C . VAL D 1 25 ? -8.543 -15.294 23.457 1.000 41.684 25 VAL F C 1
ATOM 2542 O O . VAL D 1 25 ? -9.635 -15.550 22.950 1.000 44.544 25 VAL F O 1
ATOM 2546 N N . LYS D 1 26 ? -8.379 -15.084 24.764 1.000 43.708 26 LYS F N 1
ATOM 2547 C CA . LYS D 1 26 ? -9.474 -15.188 25.711 1.000 52.650 26 LYS F CA 1
ATOM 2548 C C . LYS D 1 26 ? -10.585 -14.196 25.350 1.000 56.402 26 LYS F C 1
ATOM 2549 O O . LYS D 1 26 ? -11.757 -14.569 25.287 1.000 60.071 26 LYS F O 1
ATOM 2555 N N . ASP D 1 27 ? -10.199 -12.943 25.080 1.000 54.275 27 ASP F N 1
ATOM 2556 C CA . ASP D 1 27 ? -11.150 -11.920 24.687 1.000 55.248 27 ASP F CA 1
ATOM 2557 C C . ASP D 1 27 ? -11.842 -12.290 23.376 1.000 52.707 27 ASP F C 1
ATOM 2558 O O . ASP D 1 27 ? -13.035 -12.077 23.226 1.000 52.123 27 ASP F O 1
ATOM 2563 N N . TYR D 1 28 ? -11.103 -12.848 22.421 1.000 44.567 28 TYR F N 1
ATOM 2564 C CA . TYR D 1 28 ? -11.684 -13.230 21.145 1.000 46.034 28 TYR F CA 1
ATOM 2565 C C . TYR D 1 28 ? -12.727 -14.335 21.323 1.000 47.598 28 TYR F C 1
ATOM 2566 O O . TYR D 1 28 ? -13.792 -14.293 20.709 1.000 48.827 28 TYR F O 1
ATOM 2575 N N . ILE D 1 29 ? -12.407 -15.341 22.130 1.000 48.275 29 ILE F N 1
ATOM 2576 C CA . ILE D 1 29 ? -13.339 -16.436 22.376 1.000 51.733 29 ILE F CA 1
ATOM 2577 C C . ILE D 1 29 ? -14.617 -15.873 23.011 1.000 46.460 29 ILE F C 1
ATOM 2578 O O . ILE D 1 29 ? -15.720 -16.181 22.574 1.000 46.832 29 ILE F O 1
ATOM 2583 N N . ALA D 1 30 ? -14.451 -15.020 24.022 1.000 52.275 30 ALA F N 1
ATOM 2584 C CA . ALA D 1 30 ? -15.567 -14.410 24.725 1.000 56.479 30 ALA F CA 1
ATOM 2585 C C . ALA D 1 30 ? -16.503 -13.714 23.741 1.000 61.597 30 ALA F C 1
ATOM 2586 O O . ALA D 1 30 ? -17.709 -13.920 23.799 1.000 60.326 30 ALA F O 1
ATOM 2588 N N . GLN D 1 31 ? -15.946 -12.929 22.819 1.000 58.175 31 GLN F N 1
ATOM 2589 C CA . GLN D 1 31 ? -16.749 -12.193 21.854 1.000 54.312 31 GLN F CA 1
ATOM 2590 C C . GLN D 1 31 ? -17.404 -13.139 20.856 1.000 49.580 31 GLN F C 1
ATOM 2591 O O . GLN D 1 31 ? -18.517 -12.871 20.425 1.000 49.166 31 GLN F O 1
ATOM 2597 N N . GLN D 1 32 ? -16.709 -14.203 20.450 1.000 48.929 32 GLN F N 1
ATOM 2598 C CA . GLN D 1 32 ? -17.281 -15.138 19.492 1.000 57.717 32 GLN F CA 1
ATOM 2599 C C . GLN D 1 32 ? -18.452 -15.896 20.115 1.000 63.286 32 GLN F C 1
ATOM 2600 O O . GLN D 1 32 ? -19.427 -16.166 19.427 1.000 67.506 32 GLN F O 1
ATOM 2606 N N . LEU D 1 33 ? -18.345 -16.285 21.390 1.000 64.224 33 LEU F N 1
ATOM 2607 C CA . LEU D 1 33 ? -19.339 -17.155 22.002 1.000 68.547 33 LEU F CA 1
ATOM 2608 C C . LEU D 1 33 ? -20.368 -16.352 22.797 1.000 77.324 33 LEU F C 1
ATOM 2609 O O . LEU D 1 33 ? -21.401 -16.898 23.173 1.000 81.878 33 LEU F O 1
ATOM 2614 N N . GLY D 1 34 ? -20.076 -15.079 23.084 1.000 73.167 34 GLY F N 1
ATOM 2615 C CA . GLY D 1 34 ? -20.978 -14.238 23.844 1.000 71.438 34 GLY F CA 1
ATOM 2616 C C . GLY D 1 34 ? -20.867 -14.482 25.343 1.000 76.971 34 GLY F C 1
ATOM 2617 O O . GLY D 1 34 ? -21.619 -13.894 26.099 1.000 86.527 34 GLY F O 1
ATOM 2618 N N . ARG D 1 35 ? -19.824 -15.179 25.779 1.000 85.572 35 ARG F N 1
ATOM 2619 C CA . ARG D 1 35 ? -19.653 -15.541 27.179 1.000 91.635 35 ARG F CA 1
ATOM 2620 C C . ARG D 1 35 ? -18.179 -15.806 27.449 1.000 93.755 35 ARG F C 1
ATOM 2621 O O . ARG D 1 35 ? -17.538 -16.522 26.694 1.000 94.532 35 ARG F O 1
ATOM 2629 N N . GLU D 1 36 ? -17.667 -15.263 28.563 1.000 91.552 36 GLU F N 1
ATOM 2630 C CA . GLU D 1 36 ? -16.260 -15.400 28.911 1.000 94.842 36 GLU F CA 1
ATOM 2631 C C . GLU D 1 36 ? -15.973 -16.848 29.252 1.000 103.336 36 GLU F C 1
ATOM 2632 O O . GLU D 1 36 ? -16.679 -17.409 30.060 1.000 111.085 36 GLU F O 1
ATOM 2638 N N . PRO D 1 37 ? -14.927 -17.475 28.678 1.000 112.436 37 PRO F N 1
ATOM 2639 C CA . PRO D 1 37 ? -14.532 -18.818 29.092 1.000 105.097 37 PRO F CA 1
ATOM 2640 C C . PRO D 1 37 ? -13.859 -18.814 30.460 1.000 99.836 37 PRO F C 1
ATOM 2641 O O . PRO D 1 37 ? -13.293 -17.799 30.858 1.000 96.987 37 PRO F O 1
ATOM 2645 N N . SER D 1 38 ? -13.903 -19.954 31.147 1.000 105.414 38 SER F N 1
ATOM 2646 C CA . SER D 1 38 ? -13.332 -20.091 32.479 1.000 118.793 38 SER F CA 1
ATOM 2647 C C . SER D 1 38 ? -11.856 -20.472 32.388 1.000 119.061 38 SER F C 1
ATOM 2648 O O . SER D 1 38 ? -11.006 -19.792 32.960 1.000 120.109 38 SER F O 1
ATOM 2651 N N . GLU D 1 39 ? -11.565 -21.571 31.682 1.000 117.150 39 GLU F N 1
ATOM 2652 C CA . GLU D 1 39 ? -10.195 -22.010 31.491 1.000 112.110 39 GLU F CA 1
ATOM 2653 C C . GLU D 1 39 ? -9.843 -21.895 30.012 1.000 107.364 39 GLU F C 1
ATOM 2654 O O . GLU D 1 39 ? -10.580 -22.385 29.161 1.000 105.223 39 GLU F O 1
ATOM 2660 N N . VAL D 1 40 ? -8.727 -21.206 29.728 1.000 90.419 40 VAL F N 1
ATOM 2661 C CA . VAL D 1 40 ? -8.197 -21.090 28.381 1.000 80.873 40 VAL F CA 1
ATOM 2662 C C . VAL D 1 40 ? -6.720 -21.450 28.434 1.000 73.288 40 VAL F C 1
ATOM 2663 O O . VAL D 1 40 ? -5.964 -20.826 29.172 1.000 74.535 40 VAL F O 1
ATOM 2667 N N . LYS D 1 41 ? -6.340 -22.467 27.658 1.000 68.591 41 LYS F N 1
ATOM 2668 C CA . LYS D 1 41 ? -4.992 -23.000 27.721 1.000 67.841 41 LYS F CA 1
ATOM 2669 C C . LYS D 1 41 ? -4.451 -23.159 26.302 1.000 62.860 41 LYS F C 1
ATOM 2670 O O . LYS D 1 41 ? -5.014 -23.877 25.493 1.000 57.880 41 LYS F O 1
ATOM 2676 N N . ILE D 1 42 ? -3.336 -22.481 26.027 1.000 60.770 42 ILE F N 1
ATOM 2677 C CA . ILE D 1 42 ? -2.608 -22.672 24.789 1.000 56.120 42 ILE F CA 1
ATOM 2678 C C . ILE D 1 42 ? -1.713 -23.885 24.987 1.000 52.665 42 ILE F C 1
ATOM 2679 O O . ILE D 1 42 ? -0.860 -23.850 25.852 1.000 55.487 42 ILE F O 1
ATOM 2684 N N . THR D 1 43 ? -1.844 -24.921 24.147 1.000 59.300 43 THR F N 1
ATOM 2685 C CA . THR D 1 43 ? -1.102 -26.162 24.336 1.000 59.109 43 THR F CA 1
ATOM 2686 C C . THR D 1 43 ? 0.022 -26.299 23.313 1.000 59.977 43 THR F C 1
ATOM 2687 O O . THR D 1 43 ? 0.935 -27.083 23.519 1.000 61.226 43 THR F O 1
ATOM 2691 N N . GLU D 1 44 ? -0.044 -25.550 22.209 1.000 57.030 44 GLU F N 1
ATOM 2692 C CA . GLU D 1 44 ? 0.913 -25.705 21.130 1.000 57.290 44 GLU F CA 1
ATOM 2693 C C . GLU D 1 44 ? 0.988 -24.386 20.367 1.000 52.124 44 GLU F C 1
ATOM 2694 O O . GLU D 1 44 ? -0.033 -23.735 20.152 1.000 41.755 44 GLU F O 1
ATOM 2700 N N . VAL D 1 45 ? 2.209 -24.015 19.954 1.000 45.917 45 VAL F N 1
ATOM 2701 C CA . VAL D 1 45 ? 2.433 -22.809 19.182 1.000 44.624 45 VAL F CA 1
ATOM 2702 C C . VAL D 1 45 ? 3.399 -23.110 18.044 1.000 45.950 45 VAL F C 1
ATOM 2703 O O . VAL D 1 45 ? 4.349 -23.870 18.202 1.000 45.366 45 VAL F O 1
ATOM 2707 N N . SER D 1 46 ? 3.126 -22.466 16.909 1.000 40.187 46 SER F N 1
ATOM 2708 C CA . SER D 1 46 ? 4.002 -22.492 15.754 1.000 44.103 46 SER F CA 1
ATOM 2709 C C . SER D 1 46 ? 4.066 -21.068 15.192 1.000 40.206 46 SER F C 1
ATOM 2710 O O . SER D 1 46 ? 3.047 -20.396 15.151 1.000 37.243 46 SER F O 1
ATOM 2713 N N . ARG D 1 47 ? 5.254 -20.600 14.797 1.000 37.382 47 ARG F N 1
ATOM 2714 C CA . ARG D 1 47 ? 5.432 -19.220 14.367 1.000 36.777 47 ARG F CA 1
ATOM 2715 C C . ARG D 1 47 ? 5.800 -19.142 12.889 1.000 31.654 47 ARG F C 1
ATOM 2716 O O . ARG D 1 47 ? 6.515 -19.985 12.384 1.000 31.626 47 ARG F O 1
ATOM 2724 N N . GLN D 1 48 ? 5.354 -18.076 12.239 1.000 31.253 48 GLN F N 1
ATOM 2725 C CA . GLN D 1 48 ? 5.712 -17.797 10.856 1.000 33.421 48 GLN F CA 1
ATOM 2726 C C . GLN D 1 48 ? 6.088 -16.323 10.736 1.000 30.149 48 GLN F C 1
ATOM 2727 O O . GLN D 1 48 ? 5.282 -15.463 11.090 1.000 28.932 48 GLN F O 1
ATOM 2733 N N . ILE D 1 49 ? 7.298 -16.028 10.284 1.000 27.809 49 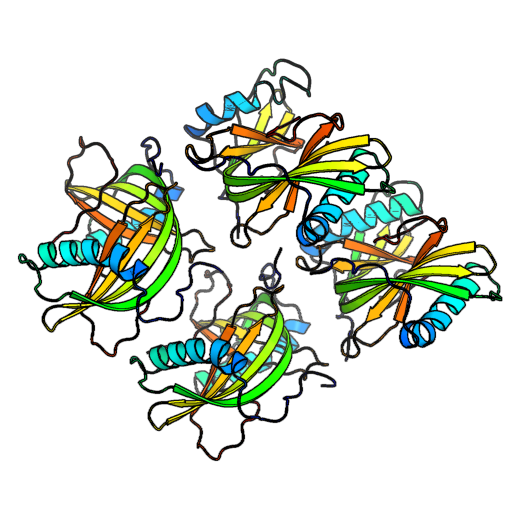ILE F N 1
ATOM 2734 C CA . ILE D 1 49 ? 7.675 -14.626 10.130 1.000 31.015 49 ILE F CA 1
ATOM 2735 C C . ILE D 1 49 ? 7.136 -14.144 8.799 1.000 31.447 49 ILE F C 1
ATOM 2736 O O . ILE D 1 49 ? 7.404 -14.791 7.813 1.000 31.471 49 ILE F O 1
ATOM 2741 N N . VAL D 1 50 ? 6.432 -13.012 8.771 1.000 26.611 50 VAL F N 1
ATOM 2742 C CA . VAL D 1 50 ? 5.759 -12.560 7.558 1.000 30.252 50 VAL F CA 1
ATOM 2743 C C . VAL D 1 50 ? 6.012 -11.057 7.412 1.000 25.986 50 VAL F C 1
ATOM 2744 O O . VAL D 1 50 ? 5.824 -10.254 8.317 1.000 26.100 50 VAL F O 1
ATOM 2748 N N . ASN D 1 51 ? 6.488 -10.674 6.240 1.000 24.098 51 ASN F N 1
ATOM 2749 C CA . ASN D 1 51 ? 6.568 -9.304 5.804 1.000 24.973 51 ASN F CA 1
ATOM 2750 C C . ASN D 1 51 ? 5.707 -9.162 4.565 1.000 23.809 51 ASN F C 1
ATOM 2751 O O . ASN D 1 51 ? 5.800 -9.955 3.649 1.000 23.622 51 ASN F O 1
ATOM 2756 N N . GLY D 1 52 ? 4.873 -8.126 4.545 1.000 23.447 52 GLY F N 1
ATOM 2757 C CA . GLY D 1 52 ? 4.052 -7.865 3.385 1.000 23.734 52 GLY F CA 1
ATOM 2758 C C . GLY D 1 52 ? 3.357 -6.525 3.490 1.000 25.575 52 GLY F C 1
ATOM 2759 O O . GLY D 1 52 ? 3.859 -5.617 4.141 1.000 23.294 52 GLY F O 1
ATOM 2760 N N . THR D 1 53 ? 2.236 -6.399 2.782 1.000 25.845 53 THR F N 1
ATOM 2761 C CA . THR D 1 53 ? 1.456 -5.177 2.858 1.000 27.671 53 THR F CA 1
ATOM 2762 C C . THR D 1 53 ? -0.020 -5.547 2.955 1.000 26.911 53 THR F C 1
ATOM 2763 O O . THR D 1 53 ? -0.504 -6.504 2.326 1.000 27.135 53 THR F O 1
ATOM 2767 N N . ASN D 1 54 ? -0.714 -4.803 3.816 1.000 25.602 54 ASN F N 1
ATOM 2768 C CA . ASN D 1 54 ? -2.165 -4.831 3.851 1.000 25.512 54 ASN F CA 1
ATOM 2769 C C . ASN D 1 54 ? -2.699 -3.808 2.865 1.000 24.478 54 ASN F C 1
ATOM 2770 O O . ASN D 1 54 ? -2.296 -2.646 2.886 1.000 27.215 54 ASN F O 1
ATOM 2775 N N . HIS D 1 55 ? -3.595 -4.263 1.983 1.000 23.458 55 HIS F N 1
ATOM 2776 C CA . HIS D 1 55 ? -4.353 -3.381 1.118 1.000 25.871 55 HIS F CA 1
ATOM 2777 C C . HIS D 1 55 ? -5.755 -3.245 1.701 1.000 27.421 55 HIS F C 1
ATOM 2778 O O . HIS D 1 55 ? -6.488 -4.229 1.796 1.000 30.651 55 HIS F O 1
ATOM 2785 N N . PHE D 1 56 ? -6.118 -2.035 2.122 1.000 27.432 56 PHE F N 1
ATOM 2786 C CA . PHE D 1 56 ? -7.473 -1.749 2.547 1.000 24.568 56 PHE F CA 1
ATOM 2787 C C . PHE D 1 56 ? -8.224 -1.212 1.330 1.000 24.619 56 PHE F C 1
ATOM 2788 O O . PHE D 1 56 ? -7.741 -0.315 0.653 1.000 22.826 56 PHE F O 1
ATOM 2796 N N . LEU D 1 57 ? -9.359 -1.842 1.019 1.000 23.732 57 LEU F N 1
ATOM 2797 C CA . LEU D 1 57 ? -10.087 -1.608 -0.212 1.000 23.574 57 LEU F CA 1
ATOM 2798 C C . LEU D 1 57 ? -11.506 -1.203 0.135 1.000 23.350 57 LEU F C 1
ATOM 2799 O O . LEU D 1 57 ? -12.133 -1.806 1.011 1.000 24.410 57 LEU F O 1
ATOM 2804 N N . LYS D 1 58 ? -12.020 -0.211 -0.591 1.000 26.404 58 LYS F N 1
ATOM 2805 C CA . LYS D 1 58 ? -13.442 0.040 -0.683 1.000 26.962 58 LYS F CA 1
ATOM 2806 C C . LYS D 1 58 ? -13.945 -0.645 -1.945 1.000 24.002 58 LYS F C 1
ATOM 2807 O O . LYS D 1 58 ? -13.435 -0.404 -3.032 1.000 25.657 58 LYS F O 1
ATOM 2813 N N . VAL D 1 59 ? -14.924 -1.545 -1.777 1.000 22.469 59 VAL F N 1
ATOM 2814 C CA . VAL D 1 59 ? -15.396 -2.381 -2.855 1.000 24.387 59 VAL F CA 1
ATOM 2815 C C . VAL D 1 59 ? -16.911 -2.196 -2.965 1.000 26.276 59 VAL F C 1
ATOM 2816 O O . VAL D 1 59 ? -17.640 -2.357 -1.987 1.000 26.692 59 VAL F O 1
ATOM 2820 N N . GLU D 1 60 ? -17.353 -1.894 -4.180 1.000 28.174 60 GLU F N 1
ATOM 2821 C CA . GLU D 1 60 ? -18.769 -1.828 -4.507 1.000 29.674 60 GLU F CA 1
ATOM 2822 C C . GLU D 1 60 ? -19.101 -3.059 -5.338 1.000 29.299 60 GLU F C 1
ATOM 2823 O O . GLU D 1 60 ? -18.394 -3.370 -6.305 1.000 33.380 60 GLU F O 1
ATOM 2829 N N . HIS D 1 61 ? -20.113 -3.807 -4.891 1.000 26.652 61 HIS F N 1
ATOM 2830 C CA . HIS D 1 61 ? -20.518 -5.022 -5.561 1.000 30.952 61 HIS F CA 1
ATOM 2831 C C . HIS D 1 61 ? -22.035 -5.086 -5.501 1.000 28.324 61 HIS F C 1
ATOM 2832 O O . HIS D 1 61 ? -22.601 -5.060 -4.402 1.000 28.991 61 HIS F O 1
ATOM 2839 N N . ASP D 1 62 ? -22.642 -5.017 -6.694 1.000 30.415 62 ASP F N 1
ATOM 2840 C CA . ASP D 1 62 ? -24.078 -5.177 -6.877 1.000 28.668 62 ASP F CA 1
ATOM 2841 C C . ASP D 1 62 ? -24.851 -4.276 -5.913 1.000 25.710 62 ASP F C 1
ATOM 2842 O O . ASP D 1 62 ? -25.823 -4.706 -5.309 1.000 27.517 62 ASP F O 1
ATOM 2847 N N . GLY D 1 63 ? -24.413 -3.020 -5.781 1.000 27.049 63 GLY F N 1
ATOM 2848 C CA . GLY D 1 63 ? -25.127 -2.009 -5.025 1.000 24.582 63 GLY F CA 1
ATOM 2849 C C . GLY D 1 63 ? -24.916 -2.114 -3.519 1.000 28.114 63 GLY F C 1
ATOM 2850 O O . GLY D 1 63 ? -25.625 -1.448 -2.766 1.000 29.294 63 GLY F O 1
ATOM 2851 N N . ASN D 1 64 ? -23.933 -2.918 -3.075 1.000 26.228 64 ASN F N 1
ATOM 2852 C CA . ASN D 1 64 ? -23.499 -2.940 -1.689 1.000 26.484 64 ASN F CA 1
ATOM 2853 C C . ASN D 1 64 ? -22.051 -2.465 -1.598 1.000 26.613 64 ASN F C 1
ATOM 2854 O O . ASN D 1 64 ? -21.329 -2.453 -2.599 1.000 24.522 64 ASN F O 1
ATOM 2859 N N . CYS D 1 65 ? -21.645 -2.053 -0.402 1.000 24.646 65 CYS F N 1
ATOM 2860 C CA . CYS D 1 65 ? -20.340 -1.479 -0.181 1.000 24.372 65 CYS F CA 1
ATOM 2861 C C . CYS D 1 65 ? -19.681 -2.152 1.012 1.000 24.625 65 CYS F C 1
ATOM 2862 O O . CYS D 1 65 ? -20.223 -2.115 2.118 1.000 23.886 65 CYS F O 1
ATOM 2865 N N . TRP D 1 66 ? -18.512 -2.774 0.765 1.000 25.572 66 TRP F N 1
ATOM 2866 C CA . TRP D 1 66 ? -17.703 -3.377 1.814 1.000 25.328 66 TRP F CA 1
ATOM 2867 C C . TRP D 1 66 ? -16.339 -2.689 1.885 1.000 27.225 66 TRP F C 1
ATOM 2868 O O . TRP D 1 66 ? -15.799 -2.285 0.859 1.000 23.596 66 TRP F O 1
ATOM 2879 N N . HIS D 1 67 ? -15.760 -2.621 3.086 1.000 22.453 67 HIS F N 1
ATOM 2880 C CA . HIS D 1 67 ? -14.326 -2.448 3.221 1.000 22.764 67 HIS F CA 1
ATOM 2881 C C . HIS D 1 67 ? -13.701 -3.826 3.406 1.000 24.022 67 HIS F C 1
ATOM 2882 O O . HIS D 1 67 ? -14.224 -4.632 4.166 1.000 24.127 67 HIS F O 1
ATOM 2889 N N . VAL D 1 68 ? -12.596 -4.078 2.697 1.000 22.978 68 VAL F N 1
ATOM 2890 C CA . VAL D 1 68 ? -11.951 -5.381 2.684 1.000 22.512 68 VAL F CA 1
ATOM 2891 C C . VAL D 1 68 ? -10.458 -5.186 2.959 1.000 22.960 68 VAL F C 1
ATOM 2892 O O . VAL D 1 68 ? -9.810 -4.303 2.380 1.000 22.358 68 VAL F O 1
ATOM 2896 N N . ARG D 1 69 ? -9.930 -6.027 3.844 1.000 25.194 69 ARG F N 1
ATOM 2897 C CA . ARG D 1 69 ? -8.520 -6.038 4.207 1.000 25.998 69 ARG F CA 1
ATOM 2898 C C . ARG D 1 69 ? -7.857 -7.231 3.526 1.000 23.789 69 ARG F C 1
ATOM 2899 O O . ARG D 1 69 ? -8.157 -8.378 3.856 1.000 28.851 69 ARG F O 1
ATOM 2907 N N . VAL D 1 70 ? -7.000 -6.969 2.540 1.000 24.370 70 VAL F N 1
ATOM 2908 C CA . VAL D 1 70 ? -6.334 -8.015 1.786 1.000 25.753 70 VAL F CA 1
ATOM 2909 C C . VAL D 1 70 ? -4.837 -7.953 2.096 1.000 26.937 70 VAL F C 1
ATOM 2910 O O . VAL D 1 70 ? -4.228 -6.901 1.964 1.000 27.373 70 VAL F O 1
ATOM 2914 N N . HIS D 1 71 ? -4.268 -9.078 2.541 1.000 26.035 71 HIS F N 1
ATOM 2915 C CA . HIS D 1 71 ? -2.860 -9.146 2.866 1.000 26.435 71 HIS F CA 1
ATOM 2916 C C . HIS D 1 71 ? -2.114 -9.750 1.677 1.000 24.972 71 HIS F C 1
ATOM 2917 O O . HIS D 1 71 ? -2.523 -10.776 1.128 1.000 24.719 71 HIS F O 1
ATOM 2924 N N . GLU D 1 72 ? -1.018 -9.091 1.289 1.000 24.525 72 GLU F N 1
ATOM 2925 C CA . GLU D 1 72 ? -0.128 -9.606 0.265 1.000 26.222 72 GLU F CA 1
ATOM 2926 C C . GLU D 1 72 ? 1.273 -9.758 0.852 1.000 24.758 72 GLU F C 1
ATOM 2927 O O . GLU D 1 72 ? 1.924 -8.754 1.157 1.000 22.421 72 GLU F O 1
ATOM 2933 N N . ALA D 1 73 ? 1.720 -11.013 1.000 1.000 26.123 73 ALA F N 1
ATOM 2934 C CA . ALA D 1 73 ? 3.072 -11.288 1.455 1.000 27.711 73 ALA F CA 1
ATOM 2935 C C . ALA D 1 73 ? 4.055 -10.955 0.347 1.000 26.090 73 ALA F C 1
ATOM 2936 O O . ALA D 1 73 ? 3.733 -11.097 -0.824 1.000 25.345 73 ALA F O 1
ATOM 2938 N N . LEU D 1 74 ? 5.236 -10.453 0.717 1.000 25.900 74 LEU F N 1
ATOM 2939 C CA . LEU D 1 74 ? 6.303 -10.216 -0.242 1.000 26.498 74 LEU F CA 1
ATOM 2940 C C . LEU D 1 74 ? 6.671 -11.562 -0.874 1.000 26.793 74 LEU F C 1
ATOM 2941 O O . LEU D 1 74 ? 6.489 -12.605 -0.244 1.000 24.764 74 LEU F O 1
ATOM 2946 N N . PRO D 1 75 ? 7.224 -11.560 -2.107 1.000 28.873 75 PRO F N 1
ATOM 2947 C CA . PRO D 1 75 ? 7.632 -12.802 -2.776 1.000 33.010 75 PRO F CA 1
ATOM 2948 C C . PRO D 1 75 ? 8.538 -13.703 -1.939 1.000 32.255 75 PRO F C 1
ATOM 2949 O O . PRO D 1 75 ? 8.318 -14.905 -1.869 1.000 33.942 75 PRO F O 1
ATOM 2953 N N . CYS D 1 76 ? 9.515 -13.115 -1.232 1.000 29.466 76 CYS F N 1
ATOM 2954 C CA . CYS D 1 76 ? 10.444 -13.920 -0.456 1.000 31.912 76 CYS F CA 1
ATOM 2955 C C . CYS D 1 76 ? 9.841 -14.331 0.881 1.000 34.943 76 CYS F C 1
ATOM 2956 O O . CYS D 1 76 ? 10.514 -15.015 1.655 1.000 37.009 76 CYS F O 1
ATOM 2959 N N . TYR D 1 77 ? 8.578 -13.942 1.150 1.000 29.674 77 TYR F N 1
ATOM 2960 C CA . TYR D 1 77 ? 7.864 -14.457 2.303 1.000 28.542 77 TYR F CA 1
ATOM 2961 C C . TYR D 1 77 ? 6.660 -15.288 1.856 1.000 29.799 77 TYR F C 1
ATOM 2962 O O . TYR D 1 77 ? 5.743 -15.496 2.633 1.000 31.011 77 TYR F O 1
ATOM 2971 N N . GLY D 1 78 ? 6.673 -15.786 0.619 1.000 31.062 78 GLY F N 1
ATOM 2972 C CA . GLY D 1 78 ? 5.711 -16.791 0.195 1.000 30.745 78 GLY F CA 1
ATOM 2973 C C . GLY D 1 78 ? 4.702 -16.253 -0.825 1.000 32.950 78 GLY F C 1
ATOM 2974 O O . GLY D 1 78 ? 4.023 -17.042 -1.458 1.000 34.556 78 GLY F O 1
ATOM 2975 N N . GLY D 1 79 ? 4.566 -14.926 -0.947 1.000 31.318 79 GLY F N 1
ATOM 2976 C CA . GLY D 1 79 ? 3.773 -14.323 -2.006 1.000 32.511 79 GLY F CA 1
ATOM 2977 C C . GLY D 1 79 ? 2.242 -14.517 -1.885 1.000 29.999 79 GLY F C 1
ATOM 2978 O O . GLY D 1 79 ? 1.495 -14.168 -2.791 1.000 35.179 79 GLY F O 1
ATOM 2979 N N . LYS D 1 80 ? 1.726 -15.078 -0.789 1.000 30.590 80 LYS F N 1
ATOM 2980 C CA . LYS D 1 80 ? 0.299 -15.346 -0.683 1.000 33.728 80 LYS F CA 1
ATOM 2981 C C . LYS D 1 80 ? -0.523 -14.053 -0.588 1.000 31.705 80 LYS F C 1
ATOM 2982 O O . LYS D 1 80 ? -0.117 -13.067 0.042 1.000 28.019 80 LYS F O 1
ATOM 2988 N N . VAL D 1 81 ? -1.686 -14.087 -1.244 1.000 29.276 81 VAL F N 1
ATOM 2989 C CA . VAL D 1 81 ? -2.645 -12.997 -1.259 1.000 31.325 81 VAL F CA 1
ATOM 2990 C C . VAL D 1 81 ? -3.950 -13.520 -0.678 1.000 34.992 81 VAL F C 1
ATOM 2991 O O . VAL D 1 81 ? -4.498 -14.470 -1.208 1.000 34.505 81 VAL F O 1
ATOM 2995 N N . GLU D 1 82 ? -4.404 -12.934 0.439 1.000 34.405 82 GLU F N 1
ATOM 2996 C CA . GLU D 1 82 ? -5.524 -13.466 1.190 1.000 35.815 82 GLU F CA 1
ATOM 2997 C C . GLU D 1 82 ? -6.368 -12.329 1.752 1.000 31.829 82 GLU F C 1
ATOM 2998 O O . GLU D 1 82 ? -5.854 -11.292 2.160 1.000 25.910 82 GLU F O 1
ATOM 3004 N N . VAL D 1 83 ? -7.677 -12.542 1.823 1.000 29.959 83 VAL F N 1
ATOM 3005 C CA . VAL D 1 83 ? -8.558 -11.627 2.530 1.000 27.649 83 VAL F CA 1
ATOM 3006 C C . VAL D 1 83 ? -8.498 -11.957 4.009 1.000 28.194 83 VAL F C 1
ATOM 3007 O O . VAL D 1 83 ? -8.643 -13.105 4.384 1.000 29.756 83 VAL F O 1
ATOM 3011 N N . HIS D 1 84 ? -8.263 -10.956 4.853 1.000 28.540 84 HIS F N 1
ATOM 3012 C CA . HIS D 1 84 ? -8.170 -11.178 6.289 1.000 27.955 84 HIS F CA 1
ATOM 3013 C C . HIS D 1 84 ? -9.424 -10.700 7.021 1.000 31.315 84 HIS F C 1
ATOM 3014 O O . HIS D 1 84 ? -9.680 -11.181 8.106 1.000 32.582 84 HIS F O 1
ATOM 3021 N N . SER D 1 85 ? -10.177 -9.744 6.469 1.000 30.941 85 SER F N 1
ATOM 3022 C CA . SER D 1 85 ? -11.504 -9.439 6.976 1.000 30.294 85 SER F CA 1
ATOM 3023 C C . SER D 1 85 ? -12.233 -8.487 6.040 1.000 27.854 85 SER F C 1
ATOM 3024 O O . SER D 1 85 ? -11.669 -7.963 5.072 1.000 23.881 85 SER F O 1
ATOM 3027 N N . HIS D 1 86 ? -13.520 -8.313 6.331 1.000 25.701 86 HIS F N 1
ATOM 3028 C CA . HIS D 1 86 ? -14.341 -7.324 5.660 1.000 26.066 86 HIS F CA 1
ATOM 3029 C C . HIS D 1 86 ? -15.334 -6.765 6.658 1.000 25.588 86 HIS F C 1
ATOM 3030 O O . HIS D 1 86 ? -15.596 -7.386 7.687 1.000 24.624 86 HIS F O 1
ATOM 3037 N N . LYS D 1 87 ? -15.889 -5.599 6.322 1.000 24.241 87 LYS F N 1
ATOM 3038 C CA . LYS D 1 87 ? -17.033 -5.071 7.037 1.000 26.693 87 LYS F CA 1
ATOM 3039 C C . LYS D 1 87 ? -17.940 -4.360 6.047 1.000 25.831 87 LYS F C 1
ATOM 3040 O O . LYS D 1 87 ? -17.484 -3.854 5.025 1.000 21.031 87 LYS F O 1
ATOM 3046 N N . VAL D 1 88 ? -19.238 -4.371 6.346 1.000 24.155 88 VAL F N 1
ATOM 3047 C CA . VAL D 1 88 ? -20.195 -3.570 5.609 1.000 26.968 88 VAL F CA 1
ATOM 3048 C C . VAL D 1 88 ? -19.927 -2.109 5.939 1.000 26.777 88 VAL F C 1
ATOM 3049 O O . VAL D 1 88 ? -19.736 -1.772 7.098 1.000 30.076 88 VAL F O 1
ATOM 3053 N N . ALA D 1 89 ? -19.865 -1.261 4.910 1.000 26.713 89 ALA F N 1
ATOM 3054 C CA . ALA D 1 89 ? -19.599 0.150 5.118 1.000 29.277 89 ALA F CA 1
ATOM 3055 C C . ALA D 1 89 ? -20.532 0.978 4.236 1.000 28.216 89 ALA F C 1
ATOM 3056 O O . ALA D 1 89 ? -21.195 0.451 3.356 1.000 28.317 89 ALA F O 1
ATOM 3058 N N . SER D 1 90 ? -20.606 2.278 4.530 1.000 31.924 90 SER F N 1
ATOM 3059 C CA . SER D 1 90 ? -21.291 3.218 3.651 1.000 36.290 90 SER F CA 1
ATOM 3060 C C . SER D 1 90 ? -20.285 3.794 2.659 1.000 36.338 90 SER F C 1
ATOM 3061 O O . SER D 1 90 ? -19.081 3.861 2.943 1.000 40.355 90 SER F O 1
ATOM 3064 N N . VAL D 1 91 ? -20.790 4.202 1.492 1.000 35.985 91 VAL F N 1
ATOM 3065 C CA . VAL D 1 91 ? -19.955 4.746 0.429 1.000 40.598 91 VAL F CA 1
ATOM 3066 C C . VAL D 1 91 ? -19.184 5.963 0.940 1.000 36.294 91 VAL F C 1
ATOM 3067 O O . VAL D 1 91 ? -18.102 6.218 0.467 1.000 34.484 91 VAL F O 1
ATOM 3071 N N . GLY D 1 92 ? -19.741 6.722 1.880 1.000 35.631 92 GLY F N 1
ATOM 3072 C CA . GLY D 1 92 ? -19.091 7.926 2.380 1.000 42.505 92 GLY F CA 1
ATOM 3073 C C . GLY D 1 92 ? -18.098 7.661 3.516 1.000 43.951 92 GLY F C 1
ATOM 3074 O O . GLY D 1 92 ? -17.471 8.588 4.001 1.000 42.081 92 GLY F O 1
ATOM 3075 N N . ASP D 1 93 ? -17.987 6.425 4.005 1.000 41.200 93 ASP F N 1
ATOM 3076 C CA . ASP D 1 93 ? -17.123 6.150 5.143 1.000 39.311 93 ASP F CA 1
ATOM 3077 C C . ASP D 1 93 ? -15.669 6.320 4.711 1.000 34.039 93 ASP F C 1
ATOM 3078 O O . ASP D 1 93 ? -15.303 5.909 3.626 1.000 34.284 93 ASP F O 1
ATOM 3083 N N . PRO D 1 94 ? -14.787 6.898 5.560 1.000 35.627 94 PRO F N 1
ATOM 3084 C CA . PRO D 1 94 ? -13.365 6.903 5.260 1.000 33.778 94 PRO F CA 1
ATOM 3085 C C . PRO D 1 94 ? -12.783 5.491 5.279 1.000 29.404 94 PRO F C 1
ATOM 3086 O O . PRO D 1 94 ? -13.216 4.641 6.058 1.000 27.805 94 PRO F O 1
ATOM 3090 N N . LEU D 1 95 ? -11.818 5.247 4.398 1.000 28.686 95 LEU F N 1
ATOM 3091 C CA . LEU D 1 95 ? -11.149 3.957 4.314 1.000 28.392 95 LEU F CA 1
ATOM 3092 C C . LEU D 1 95 ? -9.993 3.989 5.306 1.000 30.138 95 LEU F C 1
ATOM 3093 O O . LEU D 1 95 ? -8.974 4.601 5.043 1.000 31.943 95 LEU F O 1
ATOM 3098 N N . THR D 1 96 ? -10.173 3.366 6.460 1.000 31.416 96 THR F N 1
ATOM 3099 C CA . THR D 1 96 ? -9.167 3.375 7.502 1.000 37.098 96 THR F CA 1
ATOM 3100 C C . THR D 1 96 ? -8.873 1.929 7.915 1.000 32.970 96 THR F C 1
ATOM 3101 O O . THR D 1 96 ? -9.571 0.990 7.532 1.000 30.337 96 THR F O 1
ATOM 3105 N N . TYR D 1 97 ? -7.834 1.790 8.729 1.000 29.560 97 TYR F N 1
ATOM 3106 C CA . TYR D 1 97 ? -7.467 0.540 9.357 1.000 27.504 97 TYR F CA 1
ATOM 3107 C C . TYR D 1 97 ? -8.673 -0.033 10.081 1.000 31.318 97 TYR F C 1
ATOM 3108 O O . TYR D 1 97 ? -9.369 0.694 10.778 1.000 30.675 97 TYR F O 1
ATOM 3117 N N . PHE D 1 98 ? -8.912 -1.342 9.922 1.000 28.525 98 PHE F N 1
ATOM 3118 C CA . PHE D 1 98 ? -9.989 -1.982 10.667 1.000 27.423 98 PHE F CA 1
ATOM 3119 C C . PHE D 1 98 ? -9.664 -3.464 10.797 1.000 29.329 98 PHE F C 1
ATOM 3120 O O . PHE D 1 98 ? -8.862 -4.016 10.031 1.000 24.727 98 PHE F O 1
ATOM 3128 N N . LEU D 1 99 ? -10.314 -4.085 11.780 1.000 29.433 99 LEU F N 1
ATOM 3129 C CA . LEU D 1 99 ? -10.355 -5.532 11.896 1.000 30.401 99 LEU F CA 1
ATOM 3130 C C . LEU D 1 99 ? -11.742 -5.897 12.412 1.000 31.377 99 LEU F C 1
ATOM 3131 O O . LEU D 1 99 ? -12.114 -5.438 13.480 1.000 29.294 99 LEU F O 1
ATOM 3136 N N . GLU D 1 100 ? -12.521 -6.635 11.622 1.000 33.903 100 GLU F N 1
ATOM 3137 C CA . GLU D 1 100 ? -13.894 -6.979 11.965 1.000 34.827 100 GLU F CA 1
ATOM 3138 C C . GLU D 1 100 ? -14.031 -8.475 12.206 1.000 34.793 100 GLU F C 1
ATOM 3139 O O . GLU D 1 100 ? -13.723 -9.265 11.327 1.000 33.944 100 GLU F O 1
ATOM 3145 N N . HIS D 1 101 ? -14.502 -8.813 13.407 1.000 39.372 101 HIS F N 1
ATOM 3146 C CA . HIS D 1 101 ? -14.722 -10.202 13.787 1.000 47.422 101 HIS F CA 1
ATOM 3147 C C . HIS D 1 101 ? -16.190 -10.600 13.614 1.000 50.864 101 HIS F C 1
ATOM 3148 O O . HIS D 1 101 ? -16.472 -11.787 13.484 1.000 56.935 101 HIS F O 1
ATOM 3155 N N . HIS D 1 102 ? -17.091 -9.603 13.614 1.000 55.269 102 HIS F N 1
ATOM 3156 C CA . HIS D 1 102 ? -18.538 -9.776 13.527 1.000 65.297 102 HIS F CA 1
ATOM 3157 C C . HIS D 1 102 ? -19.060 -10.284 14.883 1.000 62.902 102 HIS F C 1
ATOM 3158 O O . HIS D 1 102 ? -19.216 -11.516 15.030 1.000 56.320 102 HIS F O 1
ATOM 3165 N N . MET E 1 3 ? 12.751 27.649 32.468 1.000 57.243 3 MET C N 1
ATOM 3166 C CA . MET E 1 3 ? 13.737 27.877 31.378 1.000 55.587 3 MET C CA 1
ATOM 3167 C C . MET E 1 3 ? 13.356 26.966 30.206 1.000 58.270 3 MET C C 1
ATOM 3168 O O . MET E 1 3 ? 13.137 27.475 29.109 1.000 64.899 3 MET C O 1
ATOM 3173 N N . CYS E 1 4 ? 13.302 25.643 30.423 1.000 51.470 4 CYS C N 1
ATOM 3174 C CA . CYS E 1 4 ? 12.780 24.725 29.417 1.000 47.611 4 CYS C CA 1
ATOM 3175 C C . CYS E 1 4 ? 11.382 24.270 29.844 1.000 43.324 4 CYS C C 1
ATOM 3176 O O . CYS E 1 4 ? 10.853 24.662 30.886 1.000 49.890 4 CYS C O 1
ATOM 3179 N N . GLY E 1 5 ? 10.749 23.429 29.032 1.000 43.038 5 GLY C N 1
ATOM 3180 C CA . GLY E 1 5 ? 9.474 22.834 29.400 1.000 46.900 5 GLY C CA 1
ATOM 3181 C C . GLY E 1 5 ? 8.282 23.741 29.106 1.000 42.725 5 GLY C C 1
ATOM 3182 O O . GLY E 1 5 ? 7.179 23.392 29.490 1.000 44.196 5 GLY C O 1
ATOM 3183 N N . GLY E 1 6 ? 8.451 24.825 28.336 1.000 49.680 6 GLY C N 1
ATOM 3184 C CA . GLY E 1 6 ? 7.323 25.606 27.852 1.000 51.969 6 GLY C CA 1
ATOM 3185 C C . GLY E 1 6 ? 6.687 24.936 26.636 1.000 50.309 6 GLY C C 1
ATOM 3186 O O . GLY E 1 6 ? 7.339 24.145 25.962 1.000 57.177 6 GLY C O 1
ATOM 3187 N N . LEU E 1 7 ? 5.424 25.272 26.354 1.000 44.740 7 LEU C N 1
ATOM 3188 C CA . LEU E 1 7 ? 4.717 24.727 25.201 1.000 42.873 7 LEU C CA 1
ATOM 3189 C C . LEU E 1 7 ? 4.979 25.575 23.962 1.000 37.753 7 LEU C C 1
ATOM 3190 O O . LEU E 1 7 ? 5.018 26.797 24.043 1.000 42.829 7 LEU C O 1
ATOM 3195 N N . THR E 1 8 ? 5.113 24.941 22.798 1.000 38.687 8 THR C N 1
ATOM 3196 C CA . THR E 1 8 ? 5.153 25.680 21.542 1.000 40.138 8 THR C CA 1
ATOM 3197 C C . THR E 1 8 ? 3.777 26.267 21.234 1.000 43.821 8 THR C C 1
ATOM 3198 O O . THR E 1 8 ? 2.770 25.815 21.768 1.000 40.821 8 THR C O 1
ATOM 3202 N N . THR E 1 9 ? 3.747 27.289 20.370 1.000 45.465 9 THR C N 1
ATOM 3203 C CA . THR E 1 9 ? 2.499 27.914 19.948 1.000 44.876 9 THR C CA 1
ATOM 3204 C C . THR E 1 9 ? 1.658 26.872 19.216 1.000 44.560 9 THR C C 1
ATOM 3205 O O . THR E 1 9 ? 2.193 26.158 18.369 1.000 40.469 9 THR C O 1
ATOM 3209 N N . SER E 1 10 ? 0.364 26.804 19.552 1.000 45.365 10 SER C N 1
ATOM 3210 C CA . SER E 1 10 ? -0.546 25.854 18.923 1.000 47.790 10 SER C CA 1
ATOM 3211 C C . SER E 1 10 ? -0.613 26.116 17.426 1.000 40.840 10 SER C C 1
ATOM 3212 O O . SER E 1 10 ? -0.757 27.260 17.016 1.000 41.449 10 SER C O 1
ATOM 3215 N N . VAL E 1 11 ? -0.533 25.051 16.631 1.000 39.573 11 VAL C N 1
ATOM 3216 C CA . VAL E 1 11 ? -0.614 25.148 15.185 1.000 41.479 11 VAL C CA 1
ATOM 3217 C C . VAL E 1 11 ? -1.440 23.977 14.685 1.000 41.789 11 VAL C C 1
ATOM 3218 O O . VAL E 1 11 ? -1.664 23.037 15.438 1.000 43.900 11 VAL C O 1
ATOM 3222 N N . ARG E 1 12 ? -1.820 24.015 13.406 1.000 48.791 12 ARG C N 1
ATOM 3223 C CA . ARG E 1 12 ? -2.407 22.877 12.737 1.000 50.665 12 ARG C CA 1
ATOM 3224 C C . ARG E 1 12 ? -1.330 21.800 12.622 1.000 51.736 12 ARG C C 1
ATOM 3225 O O . ARG E 1 12 ? -0.165 22.113 12.412 1.000 55.628 12 ARG C O 1
ATOM 3233 N N . PRO E 1 13 ? -1.686 20.509 12.774 1.000 46.821 13 PRO C N 1
ATOM 3234 C CA . PRO E 1 13 ? -0.698 19.452 12.694 1.000 46.758 13 PRO C CA 1
ATOM 3235 C C . PRO E 1 13 ? -0.187 19.263 11.270 1.000 47.996 13 PRO C C 1
ATOM 3236 O O . PRO E 1 13 ? -0.942 19.433 10.313 1.000 49.047 13 PRO C O 1
ATOM 3240 N N . SER E 1 14 ? 1.068 18.846 11.150 1.000 48.675 14 SER C N 1
ATOM 3241 C CA . SER E 1 14 ? 1.619 18.397 9.880 1.000 48.867 14 SER C CA 1
ATOM 3242 C C . SER E 1 14 ? 1.054 17.018 9.537 1.000 48.759 14 SER C C 1
ATOM 3243 O O . SER E 1 14 ? 0.384 16.373 10.340 1.000 44.108 14 SER C O 1
ATOM 3246 N N . ASN E 1 15 ? 1.375 16.555 8.339 1.000 49.808 15 ASN C N 1
ATOM 3247 C CA . ASN E 1 15 ? 0.952 15.239 7.883 1.000 56.447 15 ASN C CA 1
ATOM 3248 C C . ASN E 1 15 ? 1.686 14.170 8.691 1.000 56.310 15 ASN C C 1
ATOM 3249 O O . ASN E 1 15 ? 1.111 13.137 9.002 1.000 56.244 15 ASN C O 1
ATOM 3254 N N . GLU E 1 16 ? 2.948 14.433 9.040 1.000 58.598 16 GLU C N 1
ATOM 3255 C CA . GLU E 1 16 ? 3.726 13.542 9.894 1.000 65.044 16 GLU C CA 1
ATOM 3256 C C . GLU E 1 16 ? 3.076 13.420 11.275 1.000 57.306 16 GLU C C 1
ATOM 3257 O O . GLU E 1 16 ? 2.996 12.326 11.827 1.000 52.134 16 GLU C O 1
ATOM 3263 N N . ASP E 1 17 ? 2.657 14.549 11.850 1.000 55.890 17 ASP C N 1
ATOM 3264 C CA . ASP E 1 17 ? 1.946 14.567 13.126 1.000 57.986 17 ASP C CA 1
ATOM 3265 C C . ASP E 1 17 ? 0.708 13.679 13.055 1.000 50.621 17 ASP C C 1
ATOM 3266 O O . ASP E 1 17 ? 0.486 12.855 13.934 1.000 45.923 17 ASP C O 1
ATOM 3271 N N . LYS E 1 18 ? -0.095 13.855 12.002 1.000 46.554 18 LYS C N 1
ATOM 3272 C CA . LYS E 1 18 ? -1.333 13.112 11.870 1.000 48.033 18 LYS C CA 1
ATOM 3273 C C . LYS E 1 18 ? -1.044 11.618 11.776 1.000 54.927 18 LYS C C 1
ATOM 3274 O O . LYS E 1 18 ? -1.783 10.822 12.344 1.000 51.030 18 LYS C O 1
ATOM 3280 N N . GLN E 1 19 ? 0.016 11.234 11.056 1.000 56.841 19 GLN C N 1
ATOM 3281 C CA . GLN E 1 19 ? 0.338 9.830 10.845 1.000 54.921 19 GLN C CA 1
ATOM 3282 C C . GLN E 1 19 ? 0.797 9.174 12.143 1.000 51.855 19 GLN C C 1
ATOM 3283 O O . GLN E 1 19 ? 0.402 8.050 12.427 1.000 56.885 19 GLN C O 1
ATOM 3289 N N . LEU E 1 20 ? 1.640 9.873 12.912 1.000 53.874 20 LEU C N 1
ATOM 3290 C CA . LEU E 1 20 ? 2.137 9.351 14.178 1.000 59.559 20 LEU C CA 1
ATOM 3291 C C . LEU E 1 20 ? 1.035 9.285 15.252 1.000 52.529 20 LEU C C 1
ATOM 3292 O O . LEU E 1 20 ? 0.895 8.279 15.932 1.000 51.841 20 LEU C O 1
ATOM 3297 N N . LEU E 1 21 ? 0.261 10.368 15.398 1.000 43.394 21 LEU C N 1
ATOM 3298 C CA . LEU E 1 21 ? -0.572 10.557 16.578 1.000 45.313 21 LEU C CA 1
ATOM 3299 C C . LEU E 1 21 ? -1.983 9.973 16.414 1.000 44.547 21 LEU C C 1
ATOM 3300 O O . LEU E 1 21 ? -2.561 9.487 17.382 1.000 43.231 21 LEU C O 1
ATOM 3305 N N . THR E 1 22 ? -2.535 10.016 15.194 1.000 41.734 22 THR C N 1
ATOM 3306 C CA . THR E 1 22 ? -3.938 9.697 14.991 1.000 42.050 22 THR C CA 1
ATOM 3307 C C . THR E 1 22 ? -4.250 8.269 15.435 1.000 45.724 22 THR C C 1
ATOM 3308 O O . THR E 1 22 ? -5.231 8.073 16.138 1.000 46.546 22 THR C O 1
ATOM 3312 N N . PRO E 1 23 ? -3.481 7.221 15.041 1.000 48.953 23 PRO C N 1
ATOM 3313 C CA . PRO E 1 23 ? -3.804 5.856 15.450 1.000 45.845 23 PRO C CA 1
ATOM 3314 C C . PRO E 1 23 ? -3.873 5.661 16.966 1.000 43.134 23 PRO C C 1
ATOM 3315 O O . PRO E 1 23 ? -4.727 4.936 17.474 1.000 35.947 23 PRO C O 1
ATOM 3319 N N . VAL E 1 24 ? -2.950 6.307 17.671 1.000 41.837 24 VAL C N 1
ATOM 3320 C CA . VAL E 1 24 ? -2.849 6.176 19.115 1.000 37.677 24 VAL C CA 1
ATOM 3321 C C . VAL E 1 24 ? -4.075 6.824 19.769 1.000 33.528 24 VAL C C 1
ATOM 3322 O O . VAL E 1 24 ? -4.657 6.275 20.719 1.000 32.843 24 VAL C O 1
ATOM 3326 N N . VAL E 1 25 ? -4.456 7.998 19.266 1.000 28.815 25 VAL C N 1
ATOM 3327 C CA . VAL E 1 25 ? -5.598 8.715 19.808 1.000 34.869 25 VAL C CA 1
ATOM 3328 C C . VAL E 1 25 ? -6.892 7.946 19.501 1.000 35.118 25 VAL C C 1
ATOM 3329 O O . VAL E 1 25 ? -7.766 7.805 20.354 1.000 31.679 25 VAL C O 1
ATOM 3333 N N . LYS E 1 26 ? -6.994 7.434 18.274 1.000 32.997 26 LYS C N 1
ATOM 3334 C CA . LYS E 1 26 ? -8.168 6.715 17.819 1.000 37.388 26 LYS C CA 1
ATOM 3335 C C . LYS E 1 26 ? -8.418 5.494 18.703 1.000 36.987 26 LYS C C 1
ATOM 3336 O O . LYS E 1 26 ? -9.542 5.272 19.163 1.000 41.338 26 LYS C O 1
ATOM 3342 N N . ASP E 1 27 ? -7.361 4.719 18.965 1.000 33.464 27 ASP C N 1
ATOM 3343 C CA . ASP E 1 27 ? -7.458 3.555 19.829 1.000 34.519 27 ASP C CA 1
ATOM 3344 C C . ASP E 1 27 ? -7.886 3.958 21.241 1.000 33.463 27 ASP C C 1
ATOM 3345 O O . ASP E 1 27 ? -8.688 3.268 21.866 1.000 31.082 27 ASP C O 1
ATOM 3350 N N . TYR E 1 28 ? -7.348 5.068 21.758 1.000 31.123 28 TYR C N 1
ATOM 3351 C CA . TYR E 1 28 ? -7.692 5.521 23.106 1.000 30.980 28 TYR C CA 1
ATOM 3352 C C . TYR E 1 28 ? -9.175 5.892 23.188 1.000 27.723 28 TYR C C 1
ATOM 3353 O O . TYR E 1 28 ? -9.833 5.556 24.158 1.000 27.716 28 TYR C O 1
ATOM 3362 N N . ILE E 1 29 ? -9.679 6.618 22.185 1.000 27.433 29 ILE C N 1
ATOM 3363 C CA . ILE E 1 29 ? -11.070 7.021 22.165 1.000 30.924 29 ILE C CA 1
ATOM 3364 C C . ILE E 1 29 ? -11.945 5.767 22.159 1.000 30.776 29 ILE C C 1
ATOM 3365 O O . ILE E 1 29 ? -12.902 5.659 22.926 1.000 32.737 29 ILE C O 1
ATOM 3370 N N . ALA E 1 30 ? -11.619 4.816 21.294 1.000 33.424 30 ALA C N 1
ATOM 3371 C CA . ALA E 1 30 ? -12.370 3.578 21.162 1.000 33.005 30 ALA C CA 1
ATOM 3372 C C . ALA E 1 30 ? -12.490 2.884 22.515 1.000 34.923 30 ALA C C 1
ATOM 3373 O O . ALA E 1 30 ? -13.578 2.488 22.898 1.000 38.328 30 ALA C O 1
ATOM 3375 N N . GLN E 1 31 ? -11.384 2.776 23.249 1.000 36.693 31 GLN C N 1
ATOM 3376 C CA . GLN E 1 31 ? -11.398 2.118 24.546 1.000 39.114 31 GLN C CA 1
ATOM 3377 C C . GLN E 1 31 ? -12.170 2.938 25.585 1.000 34.037 31 GLN C C 1
ATOM 3378 O O . GLN E 1 31 ? -12.821 2.363 26.440 1.000 36.562 31 GLN C O 1
ATOM 3384 N N . GLN E 1 32 ? -12.074 4.267 25.540 1.000 29.527 32 GLN C N 1
ATOM 3385 C CA . GLN E 1 32 ? -12.784 5.105 26.489 1.000 31.849 32 GLN C CA 1
ATOM 3386 C C . GLN E 1 32 ? -14.295 5.006 26.262 1.000 35.914 32 GLN C C 1
ATOM 3387 O O . GLN E 1 32 ? -15.052 5.010 27.228 1.000 33.858 32 GLN C O 1
ATOM 3393 N N . LEU E 1 33 ? -14.744 4.964 25.001 1.000 37.453 33 LEU C N 1
ATOM 3394 C CA . LEU E 1 33 ? -16.167 5.046 24.699 1.000 39.452 33 LEU C CA 1
ATOM 3395 C C . LEU E 1 33 ? -16.765 3.660 24.467 1.000 41.432 33 LEU C C 1
ATOM 3396 O O . LEU E 1 33 ? -17.982 3.529 24.425 1.000 40.286 33 LEU C O 1
ATOM 3401 N N . GLY E 1 34 ? -15.927 2.642 24.283 1.000 42.933 34 GLY C N 1
ATOM 3402 C CA . GLY E 1 34 ? -16.396 1.284 24.071 1.000 42.381 34 GLY C CA 1
ATOM 3403 C C . GLY E 1 34 ? -16.850 1.053 22.634 1.000 46.974 34 GLY C C 1
ATOM 3404 O O . GLY E 1 34 ? -17.542 0.089 22.364 1.000 46.462 34 GLY C O 1
ATOM 3405 N N . ARG E 1 35 ? -16.461 1.934 21.712 1.000 50.512 35 ARG C N 1
ATOM 3406 C CA . ARG E 1 35 ? -16.711 1.710 20.302 1.000 53.097 35 ARG C CA 1
ATOM 3407 C C . ARG E 1 35 ? -15.854 2.648 19.464 1.000 52.895 35 ARG C C 1
ATOM 3408 O O . ARG E 1 35 ? -15.605 3.794 19.849 1.000 50.958 35 ARG C O 1
ATOM 3416 N N . GLU E 1 36 ? -15.436 2.144 18.299 1.000 51.024 36 GLU C N 1
ATOM 3417 C CA . GLU E 1 36 ? -14.547 2.853 17.400 1.000 54.048 36 GLU C CA 1
ATOM 3418 C C . GLU E 1 36 ? -15.243 4.113 16.894 1.000 51.449 36 GLU C C 1
ATOM 3419 O O . GLU E 1 36 ? -16.378 4.058 16.424 1.000 50.209 36 GLU C O 1
ATOM 3425 N N . PRO E 1 37 ? -14.582 5.290 16.956 1.000 47.187 37 PRO C N 1
ATOM 3426 C CA . PRO E 1 37 ? -15.104 6.488 16.315 1.000 44.579 37 PRO C CA 1
ATOM 3427 C C . PRO E 1 37 ? -15.017 6.413 14.795 1.000 45.455 37 PRO C C 1
ATOM 3428 O O . PRO E 1 37 ? -14.175 5.704 14.267 1.000 39.305 37 PRO C O 1
ATOM 3432 N N . SER E 1 38 ? -15.898 7.160 14.117 1.000 50.769 38 SER C N 1
ATOM 3433 C CA . SER E 1 38 ? -15.988 7.141 12.666 1.000 54.067 38 SER C CA 1
ATOM 3434 C C . SER E 1 38 ? -15.035 8.177 12.078 1.000 53.637 38 SER C C 1
ATOM 3435 O O . SER E 1 38 ? -14.205 7.854 11.235 1.000 50.663 38 SER C O 1
ATOM 3438 N N . GLU E 1 39 ? -15.174 9.437 12.519 1.000 47.649 39 GLU C N 1
ATOM 3439 C CA . GLU E 1 39 ? -14.287 10.501 12.096 1.000 54.726 39 GLU C CA 1
ATOM 3440 C C . GLU E 1 39 ? -13.432 10.950 13.282 1.000 55.605 39 GLU C C 1
ATOM 3441 O O . GLU E 1 39 ? -13.967 11.215 14.360 1.000 56.968 39 GLU C O 1
ATOM 3447 N N . VAL E 1 40 ? -12.109 10.978 13.077 1.000 43.174 40 VAL C N 1
ATOM 3448 C CA . VAL E 1 40 ? -11.180 11.486 14.073 1.000 45.431 40 VAL C CA 1
ATOM 3449 C C . VAL E 1 40 ? -10.240 12.451 13.371 1.000 45.260 40 VAL C C 1
ATOM 3450 O O . VAL E 1 40 ? -9.552 12.055 12.440 1.000 45.190 40 VAL C O 1
ATOM 3454 N N . LYS E 1 41 ? -10.225 13.713 13.811 1.000 37.873 41 LYS C N 1
ATOM 3455 C CA . LYS E 1 41 ? -9.399 14.735 13.202 1.000 41.186 41 LYS C CA 1
ATOM 3456 C C . LYS E 1 41 ? -8.668 15.509 14.299 1.000 38.690 41 LYS C C 1
ATOM 3457 O O . LYS E 1 41 ? -9.288 16.080 15.205 1.000 36.161 41 LYS C O 1
ATOM 3463 N N . ILE E 1 42 ? -7.336 15.542 14.205 1.000 37.137 42 ILE C N 1
ATOM 3464 C CA . ILE E 1 42 ? -6.531 16.407 15.058 1.000 32.952 42 ILE C CA 1
ATOM 3465 C C . ILE E 1 42 ? -6.526 17.791 14.421 1.000 29.920 42 ILE C C 1
ATOM 3466 O O . ILE E 1 42 ? -6.059 17.913 13.312 1.000 34.053 42 ILE C O 1
ATOM 3471 N N . THR E 1 43 ? -6.968 18.833 15.125 1.000 32.553 43 THR C N 1
ATOM 3472 C CA . THR E 1 43 ? -7.095 20.164 14.541 1.000 35.687 43 THR C CA 1
ATOM 3473 C C . THR E 1 43 ? -6.011 21.116 15.055 1.000 39.147 43 THR C C 1
ATOM 3474 O O . THR E 1 43 ? -5.773 22.149 14.441 1.000 37.600 43 THR C O 1
ATOM 3478 N N . GLU E 1 44 ? -5.361 20.781 16.167 1.000 36.252 44 GLU C N 1
ATOM 3479 C CA . GLU E 1 44 ? -4.391 21.670 16.778 1.000 40.454 44 GLU C CA 1
ATOM 3480 C C . GLU E 1 44 ? -3.395 20.854 17.593 1.000 40.238 44 GLU C C 1
ATOM 3481 O O . GLU E 1 44 ? -3.789 19.881 18.215 1.000 39.180 44 GLU C O 1
ATOM 3487 N N . VAL E 1 45 ? -2.131 21.288 17.603 1.000 37.323 45 VAL C N 1
ATOM 3488 C CA . VAL E 1 45 ? -1.072 20.593 18.318 1.000 37.989 45 VAL C CA 1
ATOM 3489 C C . VAL E 1 45 ? -0.161 21.626 18.968 1.000 36.794 45 VAL C C 1
ATOM 3490 O O . VAL E 1 45 ? 0.154 22.657 18.368 1.000 38.207 45 VAL C O 1
ATOM 3494 N N . SER E 1 46 ? 0.285 21.291 20.178 1.000 37.767 46 SER C N 1
ATOM 3495 C CA . SER E 1 46 ? 1.267 22.059 20.910 1.000 41.160 46 SER C CA 1
ATOM 3496 C C . SER E 1 46 ? 2.239 21.076 21.564 1.000 43.958 46 SER C C 1
ATOM 3497 O O . SER E 1 46 ? 1.796 20.050 22.075 1.000 41.749 46 SER C O 1
ATOM 3500 N N . ARG E 1 47 ? 3.554 21.350 21.504 1.000 39.953 47 ARG C N 1
ATOM 3501 C CA . ARG E 1 47 ? 4.549 20.411 21.987 1.000 39.120 47 ARG C CA 1
ATOM 3502 C C . ARG E 1 47 ? 5.300 20.951 23.190 1.000 37.032 47 ARG C C 1
ATOM 3503 O O . ARG E 1 47 ? 5.577 22.144 23.261 1.000 38.072 47 ARG C O 1
ATOM 3511 N N . GLN E 1 48 ? 5.662 20.047 24.104 1.000 34.062 48 GLN C N 1
ATOM 3512 C CA . GLN E 1 48 ? 6.420 20.399 25.295 1.000 34.486 48 GLN C CA 1
ATOM 3513 C C . GLN E 1 48 ? 7.536 19.372 25.483 1.000 33.879 48 GLN C C 1
ATOM 3514 O O . GLN E 1 48 ? 7.234 18.185 25.576 1.000 33.570 48 GLN C O 1
ATOM 3520 N N . ILE E 1 49 ? 8.793 19.806 25.590 1.000 34.174 49 ILE C N 1
ATOM 3521 C CA . ILE E 1 49 ? 9.873 18.906 25.974 1.000 35.849 49 ILE C CA 1
ATOM 3522 C C . ILE E 1 49 ? 9.771 18.631 27.466 1.000 32.283 49 ILE C C 1
ATOM 3523 O O . ILE E 1 49 ? 9.635 19.559 28.259 1.000 37.727 49 ILE C O 1
ATOM 3528 N N . VAL E 1 50 ? 9.853 17.350 27.845 1.000 26.473 50 VAL C N 1
ATOM 3529 C CA . VAL E 1 50 ? 9.816 16.963 29.244 1.000 32.971 50 VAL C CA 1
ATOM 3530 C C . VAL E 1 50 ? 11.014 16.083 29.582 1.000 31.554 50 VAL C C 1
ATOM 3531 O O . VAL E 1 50 ? 11.279 15.087 28.919 1.000 31.500 50 VAL C O 1
ATOM 3535 N N . ASN E 1 51 ? 11.770 16.528 30.580 1.000 32.662 51 ASN C N 1
ATOM 3536 C CA . ASN E 1 51 ? 12.793 15.691 31.181 1.000 32.205 51 ASN C CA 1
ATOM 3537 C C . ASN E 1 51 ? 12.421 15.556 32.652 1.000 31.280 51 ASN C C 1
ATOM 3538 O O . ASN E 1 51 ? 12.176 16.560 33.315 1.000 31.204 51 ASN C O 1
ATOM 3543 N N . GLY E 1 52 ? 12.360 14.316 33.136 1.000 29.346 52 GLY C N 1
ATOM 3544 C CA . GLY E 1 52 ? 12.067 14.100 34.536 1.000 27.703 52 GLY C CA 1
ATOM 3545 C C . GLY E 1 52 ? 12.225 12.636 34.917 1.000 29.857 52 GLY C C 1
ATOM 3546 O O . GLY E 1 52 ? 13.013 11.922 34.310 1.000 31.635 52 GLY C O 1
ATOM 3547 N N . THR E 1 53 ? 11.501 12.214 35.955 1.000 32.390 53 THR C N 1
ATOM 3548 C CA . THR E 1 53 ? 11.527 10.814 36.344 1.000 37.711 53 THR C CA 1
ATOM 3549 C C . THR E 1 53 ? 10.101 10.360 36.666 1.000 37.112 53 THR C C 1
ATOM 3550 O O . THR E 1 53 ? 9.305 11.109 37.243 1.000 35.297 53 THR C O 1
ATOM 3554 N N . ASN E 1 54 ? 9.779 9.148 36.212 1.000 35.200 54 ASN C N 1
ATOM 3555 C CA . ASN E 1 54 ? 8.579 8.465 36.656 1.000 40.580 54 ASN C CA 1
ATOM 3556 C C . ASN E 1 54 ? 8.917 7.646 37.896 1.000 39.922 54 ASN C C 1
ATOM 3557 O O . ASN E 1 54 ? 9.868 6.862 37.876 1.000 40.949 54 ASN C O 1
ATOM 3562 N N . HIS E 1 55 ? 8.143 7.853 38.962 1.000 39.323 55 HIS C N 1
ATOM 3563 C CA . HIS E 1 55 ? 8.211 7.011 40.140 1.000 43.449 55 HIS C CA 1
ATOM 3564 C C . HIS E 1 55 ? 7.033 6.034 40.112 1.000 43.874 55 HIS C C 1
ATOM 3565 O O . HIS E 1 55 ? 5.870 6.448 40.130 1.000 43.569 55 HIS C O 1
ATOM 3572 N N . PHE E 1 56 ? 7.335 4.738 40.011 1.000 43.969 56 PHE C N 1
ATOM 3573 C CA . PHE E 1 56 ? 6.326 3.709 40.124 1.000 43.835 56 PHE C CA 1
ATOM 3574 C C . PHE E 1 56 ? 6.302 3.252 41.579 1.000 49.393 56 PHE C C 1
ATOM 3575 O O . PHE E 1 56 ? 7.346 2.929 42.147 1.000 50.460 56 PHE C O 1
ATOM 3583 N N . LEU E 1 57 ? 5.116 3.291 42.188 1.000 51.703 57 LEU C N 1
ATOM 3584 C CA . LEU E 1 57 ? 4.958 3.093 43.620 1.000 54.376 57 LEU C CA 1
ATOM 3585 C C . LEU E 1 57 ? 3.992 1.940 43.865 1.000 62.886 57 LEU C C 1
ATOM 3586 O O . LEU E 1 57 ? 2.962 1.855 43.193 1.000 59.004 57 LEU C O 1
ATOM 3591 N N . LYS E 1 58 ? 4.313 1.114 44.858 1.000 61.233 58 LYS C N 1
ATOM 3592 C CA . LYS E 1 58 ? 3.341 0.226 45.469 1.000 61.028 58 LYS C CA 1
ATOM 3593 C C . LYS E 1 58 ? 2.838 0.900 46.739 1.000 48.687 58 LYS C C 1
ATOM 3594 O O . LYS E 1 58 ? 3.628 1.270 47.600 1.000 55.133 58 LYS C O 1
ATOM 3600 N N . VAL E 1 59 ? 1.523 1.097 46.831 1.000 45.648 59 VAL C N 1
ATOM 3601 C CA . VAL E 1 59 ? 0.921 1.869 47.901 1.000 53.926 59 VAL C CA 1
ATOM 3602 C C . VAL E 1 59 ? -0.158 1.022 48.568 1.000 65.517 59 VAL C C 1
ATOM 3603 O O . VAL E 1 59 ? -1.059 0.544 47.887 1.000 65.193 59 VAL C O 1
ATOM 3607 N N . GLU E 1 60 ? -0.067 0.896 49.900 1.000 72.031 60 GLU C N 1
ATOM 3608 C CA . GLU E 1 60 ? -1.115 0.271 50.690 1.000 71.221 60 GLU C CA 1
ATOM 3609 C C . GLU E 1 60 ? -1.886 1.365 51.419 1.000 69.854 60 GLU C C 1
ATOM 3610 O O . GLU E 1 60 ? -1.287 2.224 52.044 1.000 80.006 60 GLU C O 1
ATOM 3616 N N . HIS E 1 61 ? -3.210 1.351 51.270 1.000 72.855 61 HIS C N 1
ATOM 3617 C CA . HIS E 1 61 ? -4.073 2.337 51.893 1.000 80.630 61 HIS C CA 1
ATOM 3618 C C . HIS E 1 61 ? -5.352 1.630 52.324 1.000 85.119 61 HIS C C 1
ATOM 3619 O O . HIS E 1 61 ? -6.016 1.018 51.488 1.000 88.177 61 HIS C O 1
ATOM 3626 N N . ASP E 1 62 ? -5.585 1.621 53.645 1.000 79.693 62 ASP C N 1
ATOM 3627 C CA . ASP E 1 62 ? -6.804 1.109 54.251 1.000 71.746 62 ASP C CA 1
ATOM 3628 C C . ASP E 1 62 ? -7.127 -0.293 53.740 1.000 66.704 62 ASP C C 1
ATOM 3629 O O . ASP E 1 62 ? -8.273 -0.580 53.407 1.000 65.540 62 ASP C O 1
ATOM 3634 N N . GLY E 1 63 ? -6.108 -1.155 53.667 1.000 69.909 63 GLY C N 1
ATOM 3635 C CA . GLY E 1 63 ? -6.303 -2.551 53.308 1.000 68.988 63 GLY C CA 1
ATOM 3636 C C . GLY E 1 63 ? -6.482 -2.779 51.804 1.000 76.684 63 GLY C C 1
ATOM 3637 O O . GLY E 1 63 ? -6.867 -3.874 51.397 1.000 76.899 63 GLY C O 1
ATOM 3638 N N . ASN E 1 64 ? -6.119 -1.784 51.002 1.000 87.553 64 ASN C N 1
ATOM 3639 C CA . ASN E 1 64 ? -6.140 -1.938 49.544 1.000 88.206 64 ASN C CA 1
ATOM 3640 C C . ASN E 1 64 ? -4.724 -1.658 49.037 1.000 79.173 64 ASN C C 1
ATOM 3641 O O . ASN E 1 64 ? -3.933 -1.013 49.716 1.000 71.945 64 ASN C O 1
ATOM 3646 N N . CYS E 1 65 ? -4.407 -2.188 47.856 1.000 68.851 65 CYS C N 1
ATOM 3647 C CA . CYS E 1 65 ? -3.081 -2.056 47.291 1.000 73.969 65 CYS C CA 1
ATOM 3648 C C . CYS E 1 65 ? -3.203 -1.557 45.855 1.000 73.570 65 CYS C C 1
ATOM 3649 O O . CYS E 1 65 ? -3.866 -2.186 45.040 1.000 75.964 65 CYS C O 1
ATOM 3652 N N . TRP E 1 66 ? -2.583 -0.402 45.587 1.000 66.065 66 TRP C N 1
ATOM 3653 C CA . TRP E 1 66 ? -2.523 0.188 44.261 1.000 59.891 66 TRP C CA 1
ATOM 3654 C C . TRP E 1 66 ? -1.075 0.285 43.801 1.000 58.987 66 TRP C C 1
ATOM 3655 O O . TRP E 1 66 ? -0.181 0.499 44.610 1.000 55.222 66 TRP C O 1
ATOM 3666 N N . HIS E 1 67 ? -0.853 0.160 42.490 1.000 49.052 67 HIS C N 1
ATOM 3667 C CA . HIS E 1 67 ? 0.346 0.682 41.869 1.000 42.380 67 HIS C CA 1
ATOM 3668 C C . HIS E 1 67 ? 0.014 2.070 41.325 1.000 44.696 67 HIS C C 1
ATOM 3669 O O . HIS E 1 67 ? -1.047 2.252 40.711 1.000 45.400 67 HIS C O 1
ATOM 3676 N N . VAL E 1 68 ? 0.925 3.030 41.551 1.000 40.269 68 VAL C N 1
ATOM 3677 C CA . VAL E 1 68 ? 0.705 4.416 41.160 1.000 44.275 68 VAL C CA 1
ATOM 3678 C C . VAL E 1 68 ? 1.921 4.928 40.384 1.000 45.950 68 VAL C C 1
ATOM 3679 O O . VAL E 1 68 ? 3.062 4.697 40.794 1.000 45.258 68 VAL C O 1
ATOM 3683 N N . ARG E 1 69 ? 1.654 5.607 39.266 1.000 42.743 69 ARG C N 1
ATOM 3684 C CA . ARG E 1 69 ? 2.686 6.178 38.413 1.000 42.601 69 ARG C CA 1
ATOM 3685 C C . ARG E 1 69 ? 2.719 7.692 38.609 1.000 37.972 69 ARG C C 1
ATOM 3686 O O . ARG E 1 69 ? 1.757 8.376 38.268 1.000 38.322 69 ARG C O 1
ATOM 3694 N N . VAL E 1 70 ? 3.794 8.201 39.200 1.000 38.549 70 VAL C N 1
ATOM 3695 C CA . VAL E 1 70 ? 3.899 9.624 39.513 1.000 40.326 70 VAL C CA 1
ATOM 3696 C C . VAL E 1 70 ? 5.057 10.214 38.712 1.000 37.944 70 VAL C C 1
ATOM 3697 O O . VAL E 1 70 ? 6.168 9.709 38.799 1.000 37.219 70 VAL C O 1
ATOM 3701 N N . HIS E 1 71 ? 4.787 11.281 37.964 1.000 40.040 71 HIS C N 1
ATOM 3702 C CA . HIS E 1 71 ? 5.802 11.946 37.167 1.000 36.707 71 HIS C CA 1
ATOM 3703 C C . HIS E 1 71 ? 6.326 13.162 37.916 1.000 39.024 71 HIS C C 1
ATOM 3704 O O . HIS E 1 71 ? 5.545 13.976 38.407 1.000 36.303 71 HIS C O 1
ATOM 3711 N N . GLU E 1 72 ? 7.656 13.283 37.971 1.000 38.859 72 GLU C N 1
ATOM 3712 C CA . GLU E 1 72 ? 8.303 14.473 38.512 1.000 40.380 72 GLU C CA 1
ATOM 3713 C C . GLU E 1 72 ? 9.192 15.100 37.444 1.000 33.750 72 GLU C C 1
ATOM 3714 O O . GLU E 1 72 ? 10.208 14.520 37.092 1.000 36.065 72 GLU C O 1
ATOM 3720 N N . ALA E 1 73 ? 8.809 16.277 36.950 1.000 31.031 73 ALA C N 1
ATOM 3721 C CA . ALA E 1 73 ? 9.630 17.021 36.009 1.000 34.547 73 ALA C CA 1
ATOM 3722 C C . ALA E 1 73 ? 10.796 17.639 36.770 1.000 36.630 73 ALA C C 1
ATOM 3723 O O . ALA E 1 73 ? 10.638 18.017 37.924 1.000 33.784 73 ALA C O 1
ATOM 3725 N N . LEU E 1 74 ? 11.962 17.705 36.117 1.000 33.505 74 LEU C N 1
ATOM 3726 C CA . LEU E 1 74 ? 13.093 18.432 36.671 1.000 36.598 74 LEU C CA 1
ATOM 3727 C C . LEU E 1 74 ? 12.701 19.897 36.862 1.000 31.781 74 LEU C C 1
ATOM 3728 O O . LEU E 1 74 ? 11.854 20.403 36.128 1.000 32.003 74 LEU C O 1
ATOM 3733 N N . PRO E 1 75 ? 13.315 20.614 37.831 1.000 33.384 75 PRO C N 1
ATOM 3734 C CA . PRO E 1 75 ? 13.070 22.036 38.045 1.000 34.772 75 PRO C CA 1
ATOM 3735 C C . PRO E 1 75 ? 13.151 22.898 36.793 1.000 33.591 75 PRO C C 1
ATOM 3736 O O . PRO E 1 75 ? 12.274 23.729 36.574 1.000 36.377 75 PRO C O 1
ATOM 3740 N N . CYS E 1 76 ? 14.150 22.661 35.940 1.000 33.050 76 CYS C N 1
ATOM 3741 C CA . CYS E 1 76 ? 14.292 23.484 34.744 1.000 35.869 76 CYS C CA 1
ATOM 3742 C C . CYS E 1 76 ? 13.346 23.047 33.631 1.000 35.931 76 CYS C C 1
ATOM 3743 O O . CYS E 1 76 ? 13.337 23.669 32.574 1.000 36.457 76 CYS C O 1
ATOM 3746 N N . TYR E 1 77 ? 12.513 22.028 33.889 1.000 37.727 77 TYR C N 1
ATOM 3747 C CA . TYR E 1 77 ? 11.437 21.670 32.974 1.000 36.733 77 TYR C CA 1
ATOM 3748 C C . TYR E 1 77 ? 10.077 21.904 33.624 1.000 37.309 77 TYR C C 1
ATOM 3749 O O . TYR E 1 77 ? 9.091 21.317 33.186 1.000 39.204 77 TYR C O 1
ATOM 3758 N N . GLY E 1 78 ? 10.022 22.752 34.653 1.000 40.321 78 GLY C N 1
ATOM 3759 C CA . GLY E 1 78 ? 8.745 23.204 35.190 1.000 41.226 78 GLY C CA 1
ATOM 3760 C C . GLY E 1 78 ? 8.443 22.639 36.577 1.000 38.018 78 GLY C C 1
ATOM 3761 O O . GLY E 1 78 ? 7.570 23.151 37.254 1.000 41.796 78 GLY C O 1
ATOM 3762 N N . GLY E 1 79 ? 9.112 21.552 36.977 1.000 36.103 79 GLY C N 1
ATOM 3763 C CA . GLY E 1 79 ? 9.065 21.082 38.356 1.000 39.071 79 GLY C CA 1
ATOM 3764 C C . GLY E 1 79 ? 7.745 20.431 38.771 1.000 38.077 79 GLY C C 1
ATOM 3765 O O . GLY E 1 79 ? 7.592 20.074 39.933 1.000 36.278 79 GLY C O 1
ATOM 3766 N N . LYS E 1 80 ? 6.805 20.196 37.846 1.000 36.001 80 LYS C N 1
ATOM 3767 C CA . LYS E 1 80 ? 5.521 19.646 38.258 1.000 38.559 80 LYS C CA 1
ATOM 3768 C C . LYS E 1 80 ? 5.640 18.188 38.699 1.000 39.867 80 LYS C C 1
ATOM 3769 O O . LYS E 1 80 ? 6.406 17.390 38.144 1.000 34.239 80 LYS C O 1
ATOM 3775 N N . VAL E 1 81 ? 4.844 17.861 39.725 1.000 37.297 81 VAL C N 1
ATOM 3776 C CA . VAL E 1 81 ? 4.718 16.517 40.259 1.000 41.783 81 VAL C CA 1
ATOM 3777 C C . VAL E 1 81 ? 3.253 16.117 40.118 1.000 42.640 81 VAL C C 1
ATOM 3778 O O . VAL E 1 81 ? 2.395 16.800 40.655 1.000 40.275 81 VAL C O 1
ATOM 3782 N N . GLU E 1 82 ? 2.977 15.041 39.368 1.000 41.416 82 GLU C N 1
ATOM 3783 C CA . GLU E 1 82 ? 1.614 14.662 39.036 1.000 37.974 82 GLU C CA 1
ATOM 3784 C C . GLU E 1 82 ? 1.474 13.152 39.025 1.000 40.891 82 GLU C C 1
ATOM 3785 O O . GLU E 1 82 ? 2.368 12.439 38.579 1.000 39.731 82 GLU C O 1
ATOM 3791 N N . VAL E 1 83 ? 0.305 12.653 39.441 1.000 45.514 83 VAL C N 1
ATOM 3792 C CA . VAL E 1 83 ? -0.029 11.254 39.228 1.000 39.459 83 VAL C CA 1
ATOM 3793 C C . VAL E 1 83 ? -0.537 11.114 37.796 1.000 38.546 83 VAL C C 1
ATOM 3794 O O . VAL E 1 83 ? -1.388 11.876 37.358 1.000 36.944 83 VAL C O 1
ATOM 3798 N N . HIS E 1 84 ? 0.003 10.140 37.058 1.000 40.973 84 HIS C N 1
ATOM 3799 C CA . HIS E 1 84 ? -0.399 9.922 35.676 1.000 41.705 84 HIS C CA 1
ATOM 3800 C C . HIS E 1 84 ? -1.305 8.702 35.543 1.000 43.951 84 HIS C C 1
ATOM 3801 O O . HIS E 1 84 ? -1.981 8.590 34.531 1.000 42.988 84 HIS C O 1
ATOM 3808 N N . SER E 1 85 ? -1.231 7.723 36.462 1.000 42.564 85 SER C N 1
ATOM 3809 C CA . SER E 1 85 ? -2.068 6.535 36.364 1.000 43.769 85 SER C CA 1
ATOM 3810 C C . SER E 1 85 ? -2.030 5.750 37.680 1.000 44.251 85 SER C C 1
ATOM 3811 O O . SER E 1 85 ? -1.097 5.919 38.492 1.000 41.333 85 SER C O 1
ATOM 3814 N N . HIS E 1 86 ? -3.039 4.896 37.892 1.000 43.365 86 HIS C N 1
ATOM 3815 C CA . HIS E 1 86 ? -2.986 3.900 38.951 1.000 47.378 86 HIS C CA 1
ATOM 3816 C C . HIS E 1 86 ? -3.678 2.632 38.472 1.000 44.831 86 HIS C C 1
ATOM 3817 O O . HIS E 1 86 ? -4.466 2.692 37.515 1.000 49.325 86 HIS C O 1
ATOM 3824 N N . LYS E 1 87 ? -3.382 1.518 39.144 1.000 43.592 87 LYS C N 1
ATOM 3825 C CA . LYS E 1 87 ? -4.140 0.302 38.959 1.000 46.099 87 LYS C CA 1
ATOM 3826 C C . LYS E 1 87 ? -4.219 -0.436 40.293 1.000 55.465 87 LYS C C 1
ATOM 3827 O O . LYS E 1 87 ? -3.330 -0.322 41.134 1.000 48.649 87 LYS C O 1
ATOM 3833 N N . VAL E 1 88 ? -5.320 -1.148 40.499 1.000 57.673 88 VAL C N 1
ATOM 3834 C CA . VAL E 1 88 ? -5.473 -2.062 41.615 1.000 57.882 88 VAL C CA 1
ATOM 3835 C C . VAL E 1 88 ? -4.512 -3.225 41.418 1.000 57.000 88 VAL C C 1
ATOM 3836 O O . VAL E 1 88 ? -4.396 -3.751 40.318 1.000 61.069 88 VAL C O 1
ATOM 3840 N N . ALA E 1 89 ? -3.801 -3.595 42.476 1.000 61.775 89 ALA C N 1
ATOM 3841 C CA . ALA E 1 89 ? -2.852 -4.700 42.404 1.000 69.697 89 ALA C CA 1
ATOM 3842 C C . ALA E 1 89 ? -2.953 -5.549 43.672 1.000 69.629 89 ALA C C 1
ATOM 3843 O O . ALA E 1 89 ? -3.574 -5.147 44.643 1.000 59.938 89 ALA C O 1
ATOM 3845 N N . SER E 1 90 ? -2.324 -6.719 43.652 1.000 75.881 90 SER C N 1
ATOM 3846 C CA . SER E 1 90 ? -2.136 -7.517 44.852 1.000 86.523 90 SER C CA 1
ATOM 3847 C C . SER E 1 90 ? -0.777 -7.188 45.466 1.000 92.295 90 SER C C 1
ATOM 3848 O O . SER E 1 90 ? 0.140 -6.794 44.753 1.000 76.293 90 SER C O 1
ATOM 3851 N N . VAL E 1 91 ? -0.661 -7.408 46.783 1.000 92.817 91 VAL C N 1
ATOM 3852 C CA . VAL E 1 91 ? 0.570 -7.134 47.513 1.000 89.096 91 VAL C CA 1
ATOM 3853 C C . VAL E 1 91 ? 1.726 -7.929 46.905 1.000 84.276 91 VAL C C 1
ATOM 3854 O O . VAL E 1 91 ? 2.854 -7.452 46.925 1.000 87.203 91 VAL C O 1
ATOM 3858 N N . GLY E 1 92 ? 1.454 -9.123 46.361 1.000 78.468 92 GLY C N 1
ATOM 3859 C CA . GLY E 1 92 ? 2.497 -9.979 45.824 1.000 81.889 92 GLY C CA 1
ATOM 3860 C C . GLY E 1 92 ? 2.893 -9.645 44.382 1.000 84.432 92 GLY C C 1
ATOM 3861 O O . GLY E 1 92 ? 3.849 -10.215 43.865 1.000 82.016 92 GLY C O 1
ATOM 3862 N N . ASP E 1 93 ? 2.165 -8.743 43.718 1.000 85.042 93 ASP C N 1
ATOM 3863 C CA . ASP E 1 93 ? 2.442 -8.445 42.320 1.000 81.895 93 ASP C CA 1
ATOM 3864 C C . ASP E 1 93 ? 3.783 -7.721 42.221 1.000 80.937 93 ASP C C 1
ATOM 3865 O O . ASP E 1 93 ? 4.090 -6.866 43.051 1.000 83.186 93 ASP C O 1
ATOM 3870 N N . PRO E 1 94 ? 4.626 -8.021 41.208 1.000 78.736 94 PRO C N 1
ATOM 3871 C CA . PRO E 1 94 ? 5.823 -7.226 40.978 1.000 81.775 94 PRO C CA 1
ATOM 3872 C C . PRO E 1 94 ? 5.482 -5.802 40.550 1.000 76.053 94 PRO C C 1
ATOM 3873 O O . PRO E 1 94 ? 4.484 -5.578 39.864 1.000 75.519 94 PRO C O 1
ATOM 3877 N N . LEU E 1 95 ? 6.315 -4.855 40.978 1.000 76.522 95 LEU C N 1
ATOM 3878 C CA . LEU E 1 95 ? 6.164 -3.450 40.608 1.000 67.081 95 LEU C CA 1
ATOM 3879 C C . LEU E 1 95 ? 6.873 -3.272 39.266 1.000 60.228 95 LEU C C 1
ATOM 3880 O O . LEU E 1 95 ? 8.096 -3.235 39.211 1.000 59.028 95 LEU C O 1
ATOM 3885 N N . THR E 1 96 ? 6.094 -3.186 38.186 1.000 51.057 96 THR C N 1
ATOM 3886 C CA . THR E 1 96 ? 6.657 -3.009 36.864 1.000 54.046 96 THR C CA 1
ATOM 3887 C C . THR E 1 96 ? 6.021 -1.784 36.213 1.000 49.251 96 THR C C 1
ATOM 3888 O O . THR E 1 96 ? 5.049 -1.203 36.711 1.000 42.942 96 THR C O 1
ATOM 3892 N N . TYR E 1 97 ? 6.608 -1.397 35.076 1.000 50.512 97 TYR C N 1
ATOM 3893 C CA . TYR E 1 97 ? 6.080 -0.326 34.242 1.000 48.448 97 TYR C CA 1
ATOM 3894 C C . TYR E 1 97 ? 4.631 -0.656 33.897 1.000 45.494 97 TYR C C 1
ATOM 3895 O O . TYR E 1 97 ? 4.312 -1.794 33.577 1.000 46.128 97 TYR C O 1
ATOM 3904 N N . PHE E 1 98 ? 3.750 0.340 33.959 1.000 43.937 98 PHE C N 1
ATOM 3905 C CA . PHE E 1 98 ? 2.365 0.137 33.553 1.000 43.804 98 PHE C CA 1
ATOM 3906 C C . PHE E 1 98 ? 1.770 1.480 33.125 1.000 42.745 98 PHE C C 1
ATOM 3907 O O . PHE E 1 98 ? 2.280 2.543 33.482 1.000 38.732 98 PHE C O 1
ATOM 3915 N N . LEU E 1 99 ? 0.681 1.396 32.365 1.000 41.470 99 LEU C N 1
ATOM 3916 C CA . LEU E 1 99 ? -0.181 2.538 32.103 1.000 40.633 99 LEU C CA 1
ATOM 3917 C C . LEU E 1 99 ? -1.605 2.006 32.022 1.000 41.986 99 LEU C C 1
ATOM 3918 O O . LEU E 1 99 ? -1.873 1.183 31.152 1.000 40.117 99 LEU C O 1
ATOM 3923 N N . GLU E 1 100 ? -2.479 2.424 32.938 1.000 37.823 100 GLU C N 1
ATOM 3924 C CA . GLU E 1 100 ? -3.852 1.941 33.003 1.000 45.206 100 GLU C CA 1
ATOM 3925 C C . GLU E 1 100 ? -4.830 3.080 32.738 1.000 43.375 100 GLU C C 1
ATOM 3926 O O . GLU E 1 100 ? -4.781 4.102 33.420 1.000 44.065 100 GLU C O 1
ATOM 3932 N N . HIS E 1 101 ? -5.746 2.878 31.789 1.000 42.663 101 HIS C N 1
ATOM 3933 C CA . HIS E 1 101 ? -6.738 3.871 31.407 1.000 49.857 101 HIS C CA 1
ATOM 3934 C C . HIS E 1 101 ? -8.095 3.580 32.055 1.000 59.199 101 HIS C C 1
ATOM 3935 O O . HIS E 1 101 ? -8.564 2.444 32.032 1.000 57.132 101 HIS C O 1
ATOM 3942 N N . HIS E 1 102 ? -8.739 4.635 32.577 1.000 66.850 102 HIS C N 1
ATOM 3943 C CA . HIS E 1 102 ? -10.061 4.577 33.201 1.000 77.137 102 HIS C CA 1
ATOM 3944 C C . HIS E 1 102 ? -10.298 3.234 33.914 1.000 80.787 102 HIS C C 1
ATOM 3945 O O . HIS E 1 102 ? -9.793 3.018 35.053 1.000 70.717 102 HIS C O 1
ATOM 3952 N N . MET F 1 3 ? 23.343 1.726 22.503 1.000 64.562 3 MET E N 1
ATOM 3953 C CA . MET F 1 3 ? 22.271 2.228 21.606 1.000 66.319 3 MET E CA 1
ATOM 3954 C C . MET F 1 3 ? 22.570 3.691 21.260 1.000 66.284 3 MET E C 1
ATOM 3955 O O . MET F 1 3 ? 22.741 4.026 20.097 1.000 72.161 3 MET E O 1
ATOM 3960 N N . CYS F 1 4 ? 22.611 4.565 22.269 1.000 52.103 4 CYS E N 1
ATOM 3961 C CA . CYS F 1 4 ? 23.144 5.914 22.131 1.000 47.673 4 CYS E CA 1
ATOM 3962 C C . CYS F 1 4 ? 24.519 5.953 22.801 1.000 43.898 4 CYS E C 1
ATOM 3963 O O . CYS F 1 4 ? 25.028 4.951 23.323 1.000 42.707 4 CYS E O 1
ATOM 3966 N N . GLY F 1 5 ? 25.159 7.119 22.779 1.000 41.344 5 GLY E N 1
ATOM 3967 C CA . GLY F 1 5 ? 26.422 7.292 23.487 1.000 43.717 5 GLY E CA 1
ATOM 3968 C C . GLY F 1 5 ? 27.631 6.803 22.684 1.000 39.594 5 GLY E C 1
ATOM 3969 O O . GLY F 1 5 ? 28.722 6.811 23.216 1.000 40.135 5 GLY E O 1
ATOM 3970 N N . GLY F 1 6 ? 27.494 6.517 21.385 1.000 39.134 6 GLY E N 1
ATOM 3971 C CA . GLY F 1 6 ? 28.644 6.301 20.521 1.000 43.304 6 GLY E CA 1
ATOM 3972 C C . GLY F 1 6 ? 29.248 7.637 20.080 1.000 43.919 6 GLY E C 1
ATOM 3973 O O . GLY F 1 6 ? 28.574 8.661 20.130 1.000 42.351 6 GLY E O 1
ATOM 3974 N N . LEU F 1 7 ? 30.510 7.613 19.645 1.000 37.661 7 LEU E N 1
ATOM 3975 C CA . LEU F 1 7 ? 31.192 8.794 19.151 1.000 40.193 7 LEU E CA 1
ATOM 3976 C C . LEU F 1 7 ? 30.902 9.019 17.666 1.000 38.012 7 LEU E C 1
ATOM 3977 O O . LEU F 1 7 ? 30.883 8.085 16.890 1.000 38.791 7 LEU E O 1
ATOM 3982 N N . THR F 1 8 ? 30.722 10.276 17.262 1.000 34.848 8 THR E N 1
ATOM 3983 C CA . THR F 1 8 ? 30.616 10.604 15.847 1.000 35.107 8 THR E CA 1
ATOM 3984 C C . THR F 1 8 ? 31.989 10.451 15.189 1.000 39.654 8 THR E C 1
ATOM 3985 O O . THR F 1 8 ? 33.019 10.432 15.857 1.000 35.955 8 THR E O 1
ATOM 3989 N N . THR F 1 9 ? 31.995 10.338 13.859 1.000 34.357 9 THR E N 1
ATOM 3990 C CA . THR F 1 9 ? 33.233 10.297 13.083 1.000 38.155 9 THR E CA 1
ATOM 3991 C C . THR F 1 9 ? 33.987 11.611 13.286 1.000 31.432 9 THR E C 1
ATOM 3992 O O . THR F 1 9 ? 33.376 12.669 13.228 1.000 32.936 9 THR E O 1
ATOM 3996 N N . SER F 1 10 ? 35.297 11.518 13.494 1.000 30.276 10 SER E N 1
ATOM 3997 C CA . SER F 1 10 ? 36.157 12.680 13.634 1.000 34.714 10 SER E CA 1
ATOM 3998 C C . SER F 1 10 ? 36.063 13.588 12.417 1.000 32.978 10 SER E C 1
ATOM 3999 O O . SER F 1 10 ? 36.156 13.114 11.299 1.000 32.091 10 SER E O 1
ATOM 4002 N N . VAL F 1 11 ? 35.935 14.888 12.658 1.000 31.788 11 VAL E N 1
ATOM 4003 C CA . VAL F 1 11 ? 35.956 15.875 11.591 1.000 34.045 11 VAL E CA 1
ATOM 4004 C C . VAL F 1 11 ? 36.825 17.039 12.038 1.000 30.843 11 VAL E C 1
ATOM 4005 O O . VAL F 1 11 ? 37.118 17.169 13.235 1.000 31.574 11 VAL E O 1
ATOM 4009 N N . ARG F 1 12 ? 37.199 17.878 11.080 1.000 27.339 12 ARG E N 1
ATOM 4010 C CA . ARG F 1 12 ? 37.839 19.144 11.390 1.000 28.800 12 ARG E CA 1
ATOM 4011 C C . ARG F 1 12 ? 36.801 20.057 12.029 1.000 31.628 12 ARG E C 1
ATOM 4012 O O . ARG F 1 12 ? 35.628 19.988 11.667 1.000 34.123 12 ARG E O 1
ATOM 4020 N N . PRO F 1 13 ? 37.166 20.841 13.063 1.000 30.317 13 PRO E N 1
ATOM 4021 C CA . PRO F 1 13 ? 36.163 21.566 13.834 1.000 34.937 13 PRO E CA 1
ATOM 4022 C C . PRO F 1 13 ? 35.598 22.739 13.044 1.000 33.673 13 PRO E C 1
ATOM 4023 O O . PRO F 1 13 ? 36.329 23.380 12.294 1.000 32.604 13 PRO E O 1
ATOM 4027 N N . SER F 1 14 ? 34.313 23.023 13.248 1.000 34.179 14 SER E N 1
ATOM 4028 C CA . SER F 1 14 ? 33.664 24.199 12.700 1.000 38.683 14 SER E CA 1
ATOM 4029 C C . SER F 1 14 ? 34.105 25.429 13.490 1.000 39.762 14 SER E C 1
ATOM 4030 O O . SER F 1 14 ? 34.785 25.320 14.512 1.000 34.579 14 SER E O 1
ATOM 4033 N N . ASN F 1 15 ? 33.663 26.605 13.021 1.000 40.322 15 ASN E N 1
ATOM 4034 C CA . ASN F 1 15 ? 33.955 27.848 13.703 1.000 48.179 15 ASN E CA 1
ATOM 4035 C C . ASN F 1 15 ? 33.239 27.890 15.047 1.000 39.134 15 ASN E C 1
ATOM 4036 O O . ASN F 1 15 ? 33.810 28.404 15.997 1.000 41.216 15 ASN E O 1
ATOM 4041 N N . GLU F 1 16 ? 32.025 27.349 15.105 1.000 39.278 16 GLU E N 1
ATOM 4042 C CA . GLU F 1 16 ? 31.283 27.249 16.355 1.000 48.507 16 GLU E CA 1
ATOM 4043 C C . GLU F 1 16 ? 32.043 26.389 17.375 1.000 43.775 16 GLU E C 1
ATOM 4044 O O . GLU F 1 16 ? 32.136 26.744 18.553 1.000 42.954 16 GLU E O 1
ATOM 4050 N N . ASP F 1 17 ? 32.561 25.241 16.915 1.000 41.986 17 ASP E N 1
ATOM 4051 C CA . ASP F 1 17 ? 33.356 24.353 17.751 1.000 40.976 17 ASP E CA 1
ATOM 4052 C C . ASP F 1 17 ? 34.548 25.112 18.329 1.000 37.317 17 ASP E C 1
ATOM 4053 O O . ASP F 1 17 ? 34.815 25.052 19.520 1.000 35.489 17 ASP E O 1
ATOM 4058 N N . LYS F 1 18 ? 35.284 25.822 17.463 1.000 36.432 18 LYS E N 1
ATOM 4059 C CA . LYS F 1 18 ? 36.481 26.523 17.899 1.000 39.236 18 LYS E CA 1
ATOM 4060 C C . LYS F 1 18 ? 36.132 27.592 18.925 1.000 40.258 18 LYS E C 1
ATOM 4061 O O . LYS F 1 18 ? 36.882 27.782 19.873 1.000 39.378 18 LYS E O 1
ATOM 4067 N N . GLN F 1 19 ? 35.007 28.285 18.744 1.000 39.267 19 GLN E N 1
ATOM 4068 C CA . GLN F 1 19 ? 34.626 29.382 19.629 1.000 45.928 19 GLN E CA 1
ATOM 4069 C C . GLN F 1 19 ? 34.246 28.850 21.005 1.000 38.810 19 GLN E C 1
ATOM 4070 O O . GLN F 1 19 ? 34.623 29.444 22.006 1.000 46.279 19 GLN E O 1
ATOM 4076 N N . LEU F 1 20 ? 33.491 27.743 21.046 1.000 37.561 20 LEU E N 1
ATOM 4077 C CA . LEU F 1 20 ? 33.095 27.133 22.308 1.000 41.733 20 LEU E CA 1
ATOM 4078 C C . LEU F 1 20 ? 34.284 26.496 23.048 1.000 44.051 20 LEU E C 1
ATOM 4079 O O . LEU F 1 20 ? 34.432 26.696 24.247 1.000 47.205 20 LEU E O 1
ATOM 4084 N N . LEU F 1 21 ? 35.123 25.727 22.331 1.000 37.127 21 LEU E N 1
ATOM 4085 C CA . LEU F 1 21 ? 36.065 24.828 22.971 1.000 37.840 21 LEU E CA 1
ATOM 4086 C C . LEU F 1 21 ? 37.419 25.481 23.277 1.000 39.218 21 LEU E C 1
ATOM 4087 O O . LEU F 1 21 ? 38.046 25.171 24.277 1.000 35.180 21 LEU E O 1
ATOM 4092 N N . THR F 1 22 ? 37.872 26.374 22.390 1.000 37.993 22 THR E N 1
ATOM 4093 C CA . THR F 1 22 ? 39.235 26.878 22.443 1.000 38.639 22 THR E CA 1
ATOM 4094 C C . THR F 1 22 ? 39.527 27.556 23.780 1.000 37.208 22 THR E C 1
ATOM 4095 O O . THR F 1 22 ? 40.572 27.254 24.368 1.000 37.580 22 THR E O 1
ATOM 4099 N N . PRO F 1 23 ? 38.677 28.484 24.309 1.000 38.957 23 PRO E N 1
ATOM 4100 C CA . PRO F 1 23 ? 39.004 29.153 25.565 1.000 36.764 23 PRO E CA 1
ATOM 4101 C C . PRO F 1 23 ? 39.232 28.195 26.738 1.000 35.359 23 PRO E C 1
ATOM 4102 O O . PRO F 1 23 ? 40.121 28.380 27.569 1.000 33.164 23 PRO E O 1
ATOM 4106 N N . VAL F 1 24 ? 38.386 27.161 26.787 1.000 34.413 24 VAL E N 1
ATOM 4107 C CA . VAL F 1 24 ? 38.379 26.209 27.875 1.000 36.517 24 VAL E CA 1
ATOM 4108 C C . VAL F 1 24 ? 39.653 25.370 27.792 1.000 33.612 24 VAL E C 1
ATOM 4109 O O . VAL F 1 24 ? 40.288 25.105 28.799 1.000 29.853 24 VAL E O 1
ATOM 4113 N N . VAL F 1 25 ? 40.024 24.953 26.580 1.000 29.759 25 VAL E N 1
ATOM 4114 C CA . VAL F 1 25 ? 41.212 24.146 26.381 1.000 30.168 25 VAL E CA 1
ATOM 4115 C C . VAL F 1 25 ? 42.462 24.971 26.680 1.000 30.680 25 VAL E C 1
ATOM 4116 O O . VAL F 1 25 ? 43.388 24.479 27.343 1.000 26.092 25 VAL E O 1
ATOM 4120 N N . LYS F 1 26 ? 42.468 26.220 26.211 1.000 33.652 26 LYS E N 1
ATOM 4121 C CA . LYS F 1 26 ? 43.608 27.102 26.400 1.000 38.360 26 LYS E CA 1
ATOM 4122 C C . LYS F 1 26 ? 43.892 27.299 27.896 1.000 37.560 26 LYS E C 1
ATOM 4123 O O . LYS F 1 26 ? 45.030 27.159 28.337 1.000 38.686 26 LYS E O 1
ATOM 4129 N N . ASP F 1 27 ? 42.842 27.590 28.665 1.000 36.226 27 ASP E N 1
ATOM 4130 C CA . ASP F 1 27 ? 42.968 27.767 30.104 1.000 39.889 27 ASP E CA 1
ATOM 4131 C C . ASP F 1 27 ? 43.475 26.491 30.769 1.000 37.276 27 ASP E C 1
ATOM 4132 O O . ASP F 1 27 ? 44.303 26.545 31.672 1.000 36.249 27 ASP E O 1
ATOM 4137 N N . TYR F 1 28 ? 42.976 25.330 30.326 1.000 30.431 28 TYR E N 1
ATOM 4138 C CA . TYR F 1 28 ? 43.394 24.070 30.913 1.000 27.810 28 TYR E CA 1
ATOM 4139 C C . TYR F 1 28 ? 44.877 23.806 30.661 1.000 29.453 28 TYR E C 1
ATOM 4140 O O . TYR F 1 28 ? 45.588 23.364 31.549 1.000 27.851 28 TYR E O 1
ATOM 4149 N N . ILE F 1 29 ? 45.334 24.044 29.432 1.000 32.670 29 ILE E N 1
ATOM 4150 C CA . ILE F 1 29 ? 46.736 23.836 29.090 1.000 33.709 29 ILE E CA 1
ATOM 4151 C C . ILE F 1 29 ? 47.596 24.749 29.965 1.000 33.029 29 ILE E C 1
ATOM 4152 O O . ILE F 1 29 ? 48.572 24.291 30.558 1.000 33.655 29 ILE E O 1
ATOM 4157 N N . ALA F 1 30 ? 47.214 26.025 30.055 1.000 36.741 30 ALA E N 1
ATOM 4158 C CA . ALA F 1 30 ? 47.935 27.000 30.847 1.000 42.623 30 ALA E CA 1
ATOM 4159 C C . ALA F 1 30 ? 48.141 26.509 32.274 1.000 42.126 30 ALA E C 1
ATOM 4160 O O . ALA F 1 30 ? 49.266 26.542 32.776 1.000 47.415 30 ALA E O 1
ATOM 4162 N N . GLN F 1 31 ? 47.067 26.012 32.891 1.000 44.327 31 GLN E N 1
ATOM 4163 C CA . GLN F 1 31 ? 47.134 25.553 34.268 1.000 47.511 31 GLN E CA 1
ATOM 4164 C C . GLN F 1 31 ? 47.967 24.279 34.384 1.000 44.346 31 GLN E C 1
ATOM 4165 O O . GLN F 1 31 ? 48.671 24.108 35.378 1.000 42.215 31 GLN E O 1
ATOM 4171 N N . GLN F 1 32 ? 47.856 23.373 33.406 1.000 36.992 32 GLN E N 1
ATOM 4172 C CA . GLN F 1 32 ? 48.614 22.133 33.467 1.000 37.149 32 GLN E CA 1
ATOM 4173 C C . GLN F 1 32 ? 50.111 22.407 33.323 1.000 39.678 32 GLN E C 1
ATOM 4174 O O . GLN F 1 32 ? 50.912 21.744 33.972 1.000 40.696 32 GLN E O 1
ATOM 4180 N N . LEU F 1 33 ? 50.500 23.336 32.441 1.000 42.821 33 LEU E N 1
ATOM 4181 C CA . LEU F 1 33 ? 51.906 23.513 32.101 1.000 45.582 33 LEU E CA 1
ATOM 4182 C C . LEU F 1 33 ? 52.515 24.670 32.887 1.000 51.535 33 LEU E C 1
ATOM 4183 O O . LEU F 1 33 ? 53.736 24.800 32.900 1.000 60.876 33 LEU E O 1
ATOM 4188 N N . GLY F 1 34 ? 51.682 25.511 33.505 1.000 56.129 34 GLY E N 1
ATOM 4189 C CA . GLY F 1 34 ? 52.179 26.638 34.276 1.000 57.016 34 GLY E CA 1
ATOM 4190 C C . GLY F 1 34 ? 52.584 27.807 33.382 1.000 58.409 34 GLY E C 1
ATOM 4191 O O . GLY F 1 34 ? 53.338 28.674 33.809 1.000 64.026 34 GLY E O 1
ATOM 4192 N N . ARG F 1 35 ? 52.095 27.820 32.144 1.000 56.869 35 ARG E N 1
ATOM 4193 C CA . ARG F 1 35 ? 52.301 28.968 31.274 1.000 61.966 35 ARG E CA 1
ATOM 4194 C C . ARG F 1 35 ? 51.327 28.917 30.112 1.000 60.340 35 ARG E C 1
ATOM 4195 O O . ARG F 1 35 ? 51.057 27.846 29.571 1.000 59.144 35 ARG E O 1
ATOM 4203 N N . GLU F 1 36 ? 50.839 30.095 29.712 1.000 58.618 36 GLU E N 1
ATOM 4204 C CA . GLU F 1 36 ? 49.907 30.222 28.609 1.000 60.361 36 GLU E CA 1
ATOM 4205 C C . GLU F 1 36 ? 50.570 29.766 27.312 1.000 58.971 36 GLU E C 1
ATOM 4206 O O . GLU F 1 36 ? 51.683 30.185 27.003 1.000 67.257 36 GLU E O 1
ATOM 4212 N N . PRO F 1 37 ? 49.923 28.873 26.531 1.000 59.639 37 PRO E N 1
ATOM 4213 C CA . PRO F 1 37 ? 50.459 28.469 25.241 1.000 61.259 37 PRO E CA 1
ATOM 4214 C C . PRO F 1 37 ? 50.341 29.579 24.202 1.000 57.766 37 PRO E C 1
ATOM 4215 O O . PRO F 1 37 ? 49.469 30.433 24.317 1.000 56.032 37 PRO E O 1
ATOM 4219 N N . SER F 1 38 ? 51.204 29.529 23.186 1.000 58.712 38 SER E N 1
ATOM 4220 C CA . SER F 1 38 ? 51.258 30.544 22.144 1.000 56.305 38 SER E CA 1
ATOM 4221 C C . SER F 1 38 ? 50.285 30.194 21.023 1.000 54.030 38 SER E C 1
ATOM 4222 O O . SER F 1 38 ? 49.435 31.006 20.661 1.000 53.381 38 SER E O 1
ATOM 4225 N N . GLU F 1 39 ? 50.424 28.980 20.469 1.000 54.770 39 GLU E N 1
ATOM 4226 C CA . GLU F 1 39 ? 49.496 28.483 19.467 1.000 54.026 39 GLU E CA 1
ATOM 4227 C C . GLU F 1 39 ? 48.719 27.318 20.080 1.000 52.278 39 GLU E C 1
ATOM 4228 O O . GLU F 1 39 ? 49.322 26.383 20.598 1.000 57.398 39 GLU E O 1
ATOM 4234 N N . VAL F 1 40 ? 47.380 27.392 19.986 1.000 46.384 40 VAL E N 1
ATOM 4235 C CA . VAL F 1 40 ? 46.518 26.264 20.266 1.000 44.989 40 VAL E CA 1
ATOM 4236 C C . VAL F 1 40 ? 45.608 26.053 19.065 1.000 41.672 40 VAL E C 1
ATOM 4237 O O . VAL F 1 40 ? 44.889 26.951 18.663 1.000 46.875 40 VAL E O 1
ATOM 4241 N N . LYS F 1 41 ? 45.692 24.848 18.501 1.000 36.460 41 LYS E N 1
ATOM 4242 C CA . LYS F 1 41 ? 44.907 24.488 17.347 1.000 36.571 41 LYS E CA 1
ATOM 4243 C C . LYS F 1 41 ? 44.222 23.147 17.600 1.000 34.887 41 LYS E C 1
ATOM 4244 O O . LYS F 1 41 ? 44.846 22.123 17.873 1.000 35.321 41 LYS E O 1
ATOM 425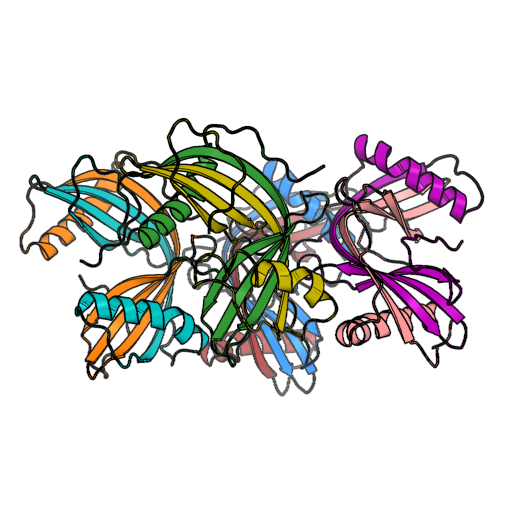0 N N . ILE F 1 42 ? 42.900 23.186 17.524 1.000 30.167 42 ILE E N 1
ATOM 4251 C CA . ILE F 1 42 ? 42.083 21.986 17.566 1.000 30.193 42 ILE E CA 1
ATOM 4252 C C . ILE F 1 42 ? 42.042 21.457 16.142 1.000 31.121 42 ILE E C 1
ATOM 4253 O O . ILE F 1 42 ? 41.523 22.160 15.292 1.000 33.719 42 ILE E O 1
ATOM 4258 N N . THR F 1 43 ? 42.501 20.221 15.886 1.000 32.177 43 THR E N 1
ATOM 4259 C CA . THR F 1 43 ? 42.616 19.732 14.511 1.000 31.154 43 THR E CA 1
ATOM 4260 C C . THR F 1 43 ? 41.526 18.716 14.180 1.000 30.199 43 THR E C 1
ATOM 4261 O O . THR F 1 43 ? 41.261 18.465 13.025 1.000 29.854 43 THR E O 1
ATOM 4265 N N . GLU F 1 44 ? 40.890 18.139 15.198 1.000 26.444 44 GLU E N 1
ATOM 4266 C CA . GLU F 1 44 ? 39.933 17.069 15.006 1.000 29.278 44 GLU E CA 1
ATOM 4267 C C . GLU F 1 44 ? 39.000 17.055 16.218 1.000 27.699 44 GLU E C 1
ATOM 4268 O O . GLU F 1 44 ? 39.436 17.283 17.348 1.000 26.659 44 GLU E O 1
ATOM 4274 N N . VAL F 1 45 ? 37.724 16.758 15.970 1.000 25.686 45 VAL E N 1
ATOM 4275 C CA . VAL F 1 45 ? 36.715 16.720 17.012 1.000 28.063 45 VAL E CA 1
ATOM 4276 C C . VAL F 1 45 ? 35.805 15.528 16.747 1.000 30.215 45 VAL E C 1
ATOM 4277 O O . VAL F 1 45 ? 35.437 15.248 15.603 1.000 27.015 45 VAL E O 1
ATOM 4281 N N . SER F 1 46 ? 35.424 14.871 17.841 1.000 27.350 46 SER E N 1
ATOM 4282 C CA . SER F 1 46 ? 34.461 13.788 17.816 1.000 29.861 46 SER E CA 1
ATOM 4283 C C . SER F 1 46 ? 33.514 13.985 19.004 1.000 34.277 46 SER E C 1
ATOM 4284 O O . SER F 1 46 ? 33.971 14.364 20.076 1.000 38.930 46 SER E O 1
ATOM 4287 N N . ARG F 1 47 ? 32.207 13.792 18.801 1.000 31.433 47 ARG E N 1
ATOM 4288 C CA . ARG F 1 47 ? 31.223 14.110 19.822 1.000 31.767 47 ARG E CA 1
ATOM 4289 C C . ARG F 1 47 ? 30.527 12.859 20.332 1.000 32.598 47 ARG E C 1
ATOM 4290 O O . ARG F 1 47 ? 30.260 11.953 19.567 1.000 30.036 47 ARG E O 1
ATOM 4298 N N . GLN F 1 48 ? 30.170 12.896 21.617 1.000 30.263 48 GLN E N 1
ATOM 4299 C CA . GLN F 1 48 ? 29.423 11.836 22.253 1.000 30.692 48 GLN E CA 1
ATOM 4300 C C . GLN F 1 48 ? 28.307 12.461 23.085 1.000 29.785 48 GLN E C 1
ATOM 4301 O O . GLN F 1 48 ? 28.607 13.252 23.977 1.000 33.177 48 GLN E O 1
ATOM 4307 N N . ILE F 1 49 ? 27.051 12.086 22.835 1.000 27.872 49 ILE E N 1
ATOM 4308 C CA . ILE F 1 49 ? 25.962 12.470 23.718 1.000 31.175 49 ILE E CA 1
ATOM 4309 C C . ILE F 1 49 ? 26.043 11.634 24.986 1.000 31.529 49 ILE E C 1
ATOM 4310 O O . ILE F 1 49 ? 26.187 10.424 24.922 1.000 33.908 49 ILE E O 1
ATOM 4315 N N . VAL F 1 50 ? 25.948 12.293 26.147 1.000 30.063 50 VAL E N 1
ATOM 4316 C CA . VAL F 1 50 ? 25.966 11.615 27.430 1.000 36.672 50 VAL E CA 1
ATOM 4317 C C . VAL F 1 50 ? 24.764 12.029 28.266 1.000 29.669 50 VAL E C 1
ATOM 4318 O O . VAL F 1 50 ? 24.510 13.205 28.468 1.000 26.955 50 VAL E O 1
ATOM 4322 N N . ASN F 1 51 ? 23.995 11.036 28.687 1.000 27.156 51 ASN E N 1
ATOM 4323 C CA . ASN F 1 51 ? 22.939 11.234 29.658 1.000 26.676 51 ASN E CA 1
ATOM 4324 C C . ASN F 1 51 ? 23.256 10.304 30.818 1.000 26.512 51 ASN E C 1
ATOM 4325 O O . ASN F 1 51 ? 23.502 9.128 30.624 1.000 26.841 51 ASN E O 1
ATOM 4330 N N . GLY F 1 52 ? 23.282 10.841 32.031 1.000 27.399 52 GLY E N 1
ATOM 4331 C CA . GLY F 1 52 ? 23.616 10.034 33.189 1.000 26.594 52 GLY E CA 1
ATOM 4332 C C . GLY F 1 52 ? 23.431 10.812 34.479 1.000 26.147 52 GLY E C 1
ATOM 4333 O O . GLY F 1 52 ? 22.709 11.814 34.512 1.000 25.617 52 GLY E O 1
ATOM 4334 N N . THR F 1 53 ? 24.143 10.374 35.526 1.000 30.359 53 THR E N 1
ATOM 4335 C CA . THR F 1 53 ? 24.140 11.141 36.762 1.000 31.229 53 THR E CA 1
ATOM 4336 C C . THR F 1 53 ? 25.562 11.233 37.307 1.000 30.502 53 THR E C 1
ATOM 4337 O O . THR F 1 53 ? 26.353 10.288 37.204 1.000 28.328 53 THR E O 1
ATOM 4341 N N . ASN F 1 54 ? 25.886 12.429 37.818 1.000 24.863 54 ASN E N 1
ATOM 4342 C CA . ASN F 1 54 ? 27.073 12.613 38.627 1.000 25.670 54 ASN E CA 1
ATOM 4343 C C . ASN F 1 54 ? 26.731 12.324 40.079 1.000 24.626 54 ASN E C 1
ATOM 4344 O O . ASN F 1 54 ? 25.779 12.873 40.615 1.000 26.178 54 ASN E O 1
ATOM 4349 N N . HIS F 1 55 ? 27.498 11.420 40.699 1.000 25.286 55 HIS E N 1
ATOM 4350 C CA . HIS F 1 55 ? 27.435 11.195 42.129 1.000 25.065 55 HIS E CA 1
ATOM 4351 C C . HIS F 1 55 ? 28.609 11.921 42.787 1.000 26.418 55 HIS E C 1
ATOM 4352 O O . HIS F 1 55 ? 29.771 11.658 42.490 1.000 25.247 55 HIS E O 1
ATOM 4359 N N . PHE F 1 56 ? 28.313 12.905 43.634 1.000 27.189 56 PHE E N 1
ATOM 4360 C CA . PHE F 1 56 ? 29.340 13.546 44.443 1.000 26.585 56 PHE E CA 1
ATOM 4361 C C . PHE F 1 56 ? 29.368 12.819 45.784 1.000 27.092 56 PHE E C 1
ATOM 4362 O O . PHE F 1 56 ? 28.336 12.655 46.412 1.000 27.969 56 PHE E O 1
ATOM 4370 N N . LEU F 1 57 ? 30.544 12.341 46.175 1.000 26.074 57 LEU E N 1
ATOM 4371 C CA . LEU F 1 57 ? 30.705 11.443 47.299 1.000 24.915 57 LEU E CA 1
ATOM 4372 C C . LEU F 1 57 ? 31.706 12.057 48.267 1.000 24.055 57 LEU E C 1
ATOM 4373 O O . LEU F 1 57 ? 32.730 12.605 47.853 1.000 25.854 57 LEU E O 1
ATOM 4378 N N . LYS F 1 58 ? 31.400 11.925 49.562 1.000 24.677 58 LYS E N 1
ATOM 4379 C CA . LYS F 1 58 ? 32.401 12.082 50.603 1.000 25.150 58 LYS E CA 1
ATOM 4380 C C . LYS F 1 58 ? 32.929 10.706 50.981 1.000 26.711 58 LYS E C 1
ATOM 4381 O O . LYS F 1 58 ? 32.151 9.814 51.307 1.000 29.873 58 LYS E O 1
ATOM 4387 N N . VAL F 1 59 ? 34.242 10.538 50.899 1.000 26.514 59 VAL E N 1
ATOM 4388 C CA . VAL F 1 59 ? 34.865 9.231 51.055 1.000 30.975 59 VAL E CA 1
ATOM 4389 C C . VAL F 1 59 ? 35.992 9.334 52.076 1.000 28.631 59 VAL E C 1
ATOM 4390 O O . VAL F 1 59 ? 36.875 10.181 51.957 1.000 29.381 59 VAL E O 1
ATOM 4394 N N . GLU F 1 60 ? 35.913 8.496 53.107 1.000 26.870 60 GLU E N 1
ATOM 4395 C CA . GLU F 1 60 ? 36.870 8.452 54.192 1.000 30.242 60 GLU E CA 1
ATOM 4396 C C . GLU F 1 60 ? 37.711 7.201 54.037 1.000 31.014 60 GLU E C 1
ATOM 4397 O O . GLU F 1 60 ? 37.178 6.124 53.838 1.000 33.018 60 GLU E O 1
ATOM 4403 N N . HIS F 1 61 ? 39.030 7.385 54.074 1.000 33.285 61 HIS E N 1
ATOM 4404 C CA . HIS F 1 61 ? 39.968 6.280 53.923 1.000 39.672 61 HIS E CA 1
ATOM 4405 C C . HIS F 1 61 ? 41.180 6.579 54.791 1.000 41.727 61 HIS E C 1
ATOM 4406 O O . HIS F 1 61 ? 41.792 7.642 54.630 1.000 36.731 61 HIS E O 1
ATOM 4413 N N . ASP F 1 62 ? 41.419 5.701 55.777 1.000 47.520 62 ASP E N 1
ATOM 4414 C CA . ASP F 1 62 ? 42.603 5.742 56.626 1.000 52.495 62 ASP E CA 1
ATOM 4415 C C . ASP F 1 62 ? 42.818 7.134 57.219 1.000 45.996 62 ASP E C 1
ATOM 4416 O O . ASP F 1 62 ? 43.931 7.639 57.233 1.000 48.374 62 ASP E O 1
ATOM 4421 N N . GLY F 1 63 ? 41.739 7.753 57.693 1.000 45.310 63 GLY E N 1
ATOM 4422 C CA . GLY F 1 63 ? 41.807 9.019 58.399 1.000 47.162 63 GLY E CA 1
ATOM 4423 C C . GLY F 1 63 ? 41.955 10.223 57.469 1.000 49.676 63 GLY E C 1
ATOM 4424 O O . GLY F 1 63 ? 42.228 11.328 57.940 1.000 46.247 63 GLY E O 1
ATOM 4425 N N . ASN F 1 64 ? 41.736 10.028 56.161 1.000 46.159 64 ASN E N 1
ATOM 4426 C CA . ASN F 1 64 ? 41.680 11.145 55.229 1.000 42.385 64 ASN E CA 1
ATOM 4427 C C . ASN F 1 64 ? 40.276 11.185 54.631 1.000 41.583 64 ASN E C 1
ATOM 4428 O O . ASN F 1 64 ? 39.545 10.207 54.625 1.000 42.369 64 ASN E O 1
ATOM 4433 N N . CYS F 1 65 ? 39.915 12.374 54.159 1.000 36.249 65 CYS E N 1
ATOM 4434 C CA . CYS F 1 65 ? 38.630 12.594 53.534 1.000 34.992 65 CYS E CA 1
ATOM 4435 C C . CYS F 1 65 ? 38.852 13.222 52.156 1.000 35.300 65 CYS E C 1
ATOM 4436 O O . CYS F 1 65 ? 39.521 14.246 52.036 1.000 33.213 65 CYS E O 1
ATOM 4439 N N . TRP F 1 66 ? 38.294 12.579 51.129 1.000 33.286 66 TRP E N 1
ATOM 4440 C CA . TRP F 1 66 ? 38.244 13.123 49.775 1.000 30.837 66 TRP E CA 1
ATOM 4441 C C . TRP F 1 66 ? 36.786 13.334 49.368 1.000 27.319 66 TRP E C 1
ATOM 4442 O O . TRP F 1 66 ? 35.913 12.573 49.763 1.000 28.607 66 TRP E O 1
ATOM 4453 N N . HIS F 1 67 ? 36.540 14.355 48.557 1.000 26.476 67 HIS E N 1
ATOM 4454 C CA . HIS F 1 67 ? 35.335 14.413 47.751 1.000 26.834 67 HIS E CA 1
ATOM 4455 C C . HIS F 1 67 ? 35.664 13.848 46.371 1.000 28.284 67 HIS E C 1
ATOM 4456 O O . HIS F 1 67 ? 36.724 14.150 45.814 1.000 26.550 67 HIS E O 1
ATOM 4463 N N . VAL F 1 68 ? 34.745 13.017 45.857 1.000 27.922 68 VAL E N 1
ATOM 4464 C CA . VAL F 1 68 ? 34.975 12.297 44.616 1.000 29.217 68 VAL E CA 1
ATOM 4465 C C . VAL F 1 68 ? 33.744 12.483 43.740 1.000 25.512 68 VAL E C 1
ATOM 4466 O O . VAL F 1 68 ? 32.611 12.301 44.194 1.000 25.509 68 VAL E O 1
ATOM 4470 N N . ARG F 1 69 ? 34.003 12.811 42.472 1.000 26.189 69 ARG E N 1
ATOM 4471 C CA . ARG F 1 69 ? 32.967 12.999 41.466 1.000 25.053 69 ARG E CA 1
ATOM 4472 C C . ARG F 1 69 ? 32.932 11.778 40.555 1.000 23.668 69 ARG E C 1
ATOM 4473 O O . ARG F 1 69 ? 33.884 11.542 39.835 1.000 26.119 69 ARG E O 1
ATOM 4481 N N . VAL F 1 70 ? 31.860 10.988 40.632 1.000 23.219 70 VAL E N 1
ATOM 4482 C CA . VAL F 1 70 ? 31.752 9.753 39.889 1.000 24.671 70 VAL E CA 1
ATOM 4483 C C . VAL F 1 70 ? 30.600 9.902 38.897 1.000 28.055 70 VAL E C 1
ATOM 4484 O O . VAL F 1 70 ? 29.483 10.230 39.291 1.000 28.348 70 VAL E O 1
ATOM 4488 N N . HIS F 1 71 ? 30.887 9.664 37.609 1.000 25.132 71 HIS E N 1
ATOM 4489 C CA . HIS F 1 71 ? 29.876 9.735 36.576 1.000 25.313 71 HIS E CA 1
ATOM 4490 C C . HIS F 1 71 ? 29.351 8.340 36.288 1.000 27.279 71 HIS E C 1
ATOM 4491 O O . HIS F 1 71 ? 30.134 7.409 36.10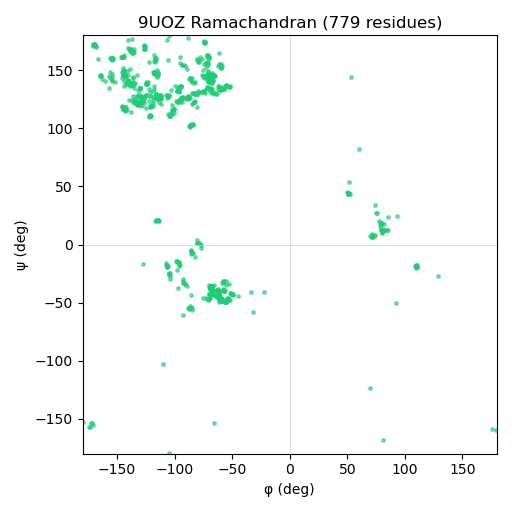1 1.000 27.861 71 HIS E O 1
ATOM 4498 N N . GLU F 1 72 ? 28.022 8.217 36.231 1.000 26.471 72 GLU E N 1
ATOM 4499 C CA . GLU F 1 72 ? 27.373 6.976 35.834 1.000 26.327 72 GLU E CA 1
ATOM 4500 C C . GLU F 1 72 ? 26.483 7.248 34.625 1.000 26.335 72 GLU E C 1
ATOM 4501 O O . GLU F 1 72 ? 25.473 7.953 34.742 1.000 26.895 72 GLU E O 1
ATOM 4507 N N . ALA F 1 73 ? 26.879 6.728 33.454 1.000 25.078 73 ALA E N 1
ATOM 4508 C CA . ALA F 1 73 ? 26.072 6.896 32.250 1.000 28.852 73 ALA E CA 1
ATOM 4509 C C . ALA F 1 73 ? 24.893 5.943 32.332 1.000 26.506 73 ALA E C 1
ATOM 4510 O O . ALA F 1 73 ? 25.024 4.876 32.915 1.000 28.354 73 ALA E O 1
ATOM 4512 N N . LEU F 1 74 ? 23.732 6.355 31.803 1.000 24.998 74 LEU E N 1
ATOM 4513 C CA . LEU F 1 74 ? 22.597 5.452 31.699 1.000 28.994 74 LEU E CA 1
ATOM 4514 C C . LEU F 1 74 ? 22.995 4.250 30.838 1.000 28.734 74 LEU E C 1
ATOM 4515 O O . LEU F 1 74 ? 23.857 4.383 29.986 1.000 26.383 74 LEU E O 1
ATOM 4520 N N . PRO F 1 75 ? 22.366 3.065 31.023 1.000 34.068 75 PRO E N 1
ATOM 4521 C CA . PRO F 1 75 ? 22.629 1.892 30.197 1.000 34.698 75 PRO E CA 1
ATOM 4522 C C . PRO F 1 75 ? 22.586 2.146 28.694 1.000 38.216 75 PRO E C 1
ATOM 4523 O O . PRO F 1 75 ? 23.483 1.708 27.972 1.000 37.963 75 PRO E O 1
ATOM 4527 N N . CYS F 1 76 ? 21.593 2.909 28.225 1.000 35.499 76 CYS E N 1
ATOM 4528 C CA . CYS F 1 76 ? 21.485 3.163 26.796 1.000 36.360 76 CYS E CA 1
ATOM 4529 C C . CYS F 1 76 ? 22.444 4.253 26.331 1.000 36.861 76 CYS E C 1
ATOM 4530 O O . CYS F 1 76 ? 22.468 4.553 25.147 1.000 37.198 76 CYS E O 1
ATOM 4533 N N . TYR F 1 77 ? 23.260 4.802 27.242 1.000 34.044 77 TYR E N 1
ATOM 4534 C CA . TYR F 1 77 ? 24.346 5.689 26.866 1.000 31.890 77 TYR E CA 1
ATOM 4535 C C . TYR F 1 77 ? 25.699 5.068 27.195 1.000 31.229 77 TYR E C 1
ATOM 4536 O O . TYR F 1 77 ? 26.678 5.775 27.277 1.000 33.945 77 TYR E O 1
ATOM 4545 N N . GLY F 1 78 ? 25.755 3.745 27.337 1.000 35.732 78 GLY E N 1
ATOM 4546 C CA . GLY F 1 78 ? 27.024 3.042 27.430 1.000 36.167 78 GLY E CA 1
ATOM 4547 C C . GLY F 1 78 ? 27.302 2.480 28.822 1.000 38.676 78 GLY E C 1
ATOM 4548 O O . GLY F 1 78 ? 28.133 1.593 28.975 1.000 38.044 78 GLY E O 1
ATOM 4549 N N . GLY F 1 79 ? 26.604 2.982 29.852 1.000 34.729 79 GLY E N 1
ATOM 4550 C CA . GLY F 1 79 ? 26.637 2.373 31.173 1.000 32.669 79 GLY E CA 1
ATOM 4551 C C . GLY F 1 79 ? 27.957 2.549 31.936 1.000 28.726 79 GLY E C 1
ATOM 4552 O O . GLY F 1 79 ? 28.101 2.001 33.007 1.000 30.165 79 GLY E O 1
ATOM 4553 N N . LYS F 1 80 ? 28.917 3.329 31.438 1.000 33.202 80 LYS E N 1
ATOM 4554 C CA . LYS F 1 80 ? 30.208 3.415 32.117 1.000 34.198 80 LYS E CA 1
ATOM 4555 C C . LYS F 1 80 ? 30.092 4.180 33.439 1.000 32.901 80 LYS E C 1
ATOM 4556 O O . LYS F 1 80 ? 29.332 5.163 33.569 1.000 30.594 80 LYS E O 1
ATOM 4562 N N . VAL F 1 81 ? 30.861 3.692 34.417 1.000 33.185 81 VAL E N 1
ATOM 4563 C CA . VAL F 1 81 ? 30.951 4.281 35.742 1.000 31.913 81 VAL E CA 1
ATOM 4564 C C . VAL F 1 81 ? 32.407 4.652 35.979 1.000 28.913 81 VAL E C 1
ATOM 4565 O O . VAL F 1 81 ? 33.258 3.778 35.913 1.000 30.169 81 VAL E O 1
ATOM 4569 N N . GLU F 1 82 ? 32.695 5.937 36.181 1.000 24.742 82 GLU E N 1
ATOM 4570 C CA . GLU F 1 82 ? 34.053 6.448 36.135 1.000 29.143 82 GLU E CA 1
ATOM 4571 C C . GLU F 1 82 ? 34.219 7.584 37.137 1.000 28.707 82 GLU E C 1
ATOM 4572 O O . GLU F 1 82 ? 33.312 8.410 37.279 1.000 27.087 82 GLU E O 1
ATOM 4578 N N . VAL F 1 83 ? 35.390 7.674 37.770 1.000 26.559 83 VAL E N 1
ATOM 4579 C CA . VAL F 1 83 ? 35.683 8.846 38.571 1.000 28.010 83 VAL E CA 1
ATOM 4580 C C . VAL F 1 83 ? 36.221 9.932 37.646 1.000 28.389 83 VAL E C 1
ATOM 4581 O O . VAL F 1 83 ? 37.074 9.686 36.817 1.000 31.316 83 VAL E O 1
ATOM 4585 N N . HIS F 1 84 ? 35.670 11.142 37.754 1.000 26.278 84 HIS E N 1
ATOM 4586 C CA . HIS F 1 84 ? 36.073 12.254 36.914 1.000 25.682 84 HIS E CA 1
ATOM 4587 C C . HIS F 1 84 ? 36.950 13.247 37.659 1.000 29.134 84 HIS E C 1
ATOM 4588 O O . HIS F 1 84 ? 37.643 14.011 37.008 1.000 28.308 84 HIS E O 1
ATOM 4595 N N . SER F 1 85 ? 36.869 13.317 39.000 1.000 28.880 85 SER E N 1
ATOM 4596 C CA . SER F 1 85 ? 37.884 14.007 39.771 1.000 30.125 85 SER E CA 1
ATOM 4597 C C . SER F 1 85 ? 37.719 13.735 41.259 1.000 25.358 85 SER E C 1
ATOM 4598 O O . SER F 1 85 ? 36.759 13.114 41.697 1.000 21.538 85 SER E O 1
ATOM 4601 N N . HIS F 1 86 ? 38.704 14.214 42.012 1.000 26.396 86 HIS E N 1
ATOM 4602 C CA . HIS F 1 86 ? 38.670 14.193 43.459 1.000 28.859 86 HIS E CA 1
ATOM 4603 C C . HIS F 1 86 ? 39.364 15.445 43.982 1.000 30.845 86 HIS E C 1
ATOM 4604 O O . HIS F 1 86 ? 40.105 16.100 43.266 1.000 31.575 86 HIS E O 1
ATOM 4611 N N . LYS F 1 87 ? 39.078 15.761 45.242 1.000 28.853 87 LYS E N 1
ATOM 4612 C CA . LYS F 1 87 ? 39.747 16.825 45.975 1.000 32.565 87 LYS E CA 1
ATOM 4613 C C . LYS F 1 87 ? 39.869 16.381 47.429 1.000 31.767 87 LYS E C 1
ATOM 4614 O O . LYS F 1 87 ? 38.994 15.693 47.929 1.000 31.217 87 LYS E O 1
ATOM 4620 N N . VAL F 1 88 ? 40.929 16.838 48.098 1.000 30.945 88 VAL E N 1
ATOM 4621 C CA . VAL F 1 88 ? 41.062 16.645 49.529 1.000 30.986 88 VAL E CA 1
ATOM 4622 C C . VAL F 1 88 ? 40.056 17.568 50.203 1.000 28.756 88 VAL E C 1
ATOM 4623 O O . VAL F 1 88 ? 39.890 18.707 49.804 1.000 34.321 88 VAL E O 1
ATOM 4627 N N . ALA F 1 89 ? 39.340 17.046 51.198 1.000 33.211 89 ALA E N 1
ATOM 4628 C CA . ALA F 1 89 ? 38.414 17.836 51.988 1.000 33.938 89 ALA E CA 1
ATOM 4629 C C . ALA F 1 89 ? 38.550 17.478 53.474 1.000 35.008 89 ALA E C 1
ATOM 4630 O O . ALA F 1 89 ? 39.342 16.621 53.837 1.000 35.184 89 ALA E O 1
ATOM 4632 N N . SER F 1 90 ? 37.808 18.164 54.337 1.000 42.641 90 SER E N 1
ATOM 4633 C CA . SER F 1 90 ? 37.620 17.778 55.720 1.000 40.995 90 SER E CA 1
ATOM 4634 C C . SER F 1 90 ? 36.213 17.211 55.881 1.000 42.309 90 SER E C 1
ATOM 4635 O O . SER F 1 90 ? 35.323 17.517 55.085 1.000 40.520 90 SER E O 1
ATOM 4638 N N . VAL F 1 91 ? 36.012 16.413 56.953 1.000 36.330 91 VAL E N 1
ATOM 4639 C CA . VAL F 1 91 ? 34.733 15.827 57.294 1.000 36.430 91 VAL E CA 1
ATOM 4640 C C . VAL F 1 91 ? 33.640 16.889 57.375 1.000 34.469 91 VAL E C 1
ATOM 4641 O O . VAL F 1 91 ? 32.512 16.576 56.999 1.000 29.099 91 VAL E O 1
ATOM 4645 N N . GLY F 1 92 ? 33.962 18.110 57.829 1.000 30.446 92 GLY E N 1
ATOM 4646 C CA . GLY F 1 92 ? 32.945 19.131 58.017 1.000 31.907 92 GLY E CA 1
ATOM 4647 C C . GLY F 1 92 ? 32.625 19.922 56.745 1.000 35.126 92 GLY E C 1
ATOM 4648 O O . GLY F 1 92 ? 31.746 20.764 56.744 1.000 36.589 92 GLY E O 1
ATOM 4649 N N . ASP F 1 93 ? 33.368 19.701 55.652 1.000 34.432 93 ASP E N 1
ATOM 4650 C CA . ASP F 1 93 ? 33.137 20.468 54.435 1.000 38.083 93 ASP E CA 1
ATOM 4651 C C . ASP F 1 93 ? 31.800 20.074 53.832 1.000 33.420 93 ASP E C 1
ATOM 4652 O O . ASP F 1 93 ? 31.461 18.895 53.828 1.000 33.629 93 ASP E O 1
ATOM 4657 N N . PRO F 1 94 ? 30.994 21.018 53.301 1.000 33.126 94 PRO E N 1
ATOM 4658 C CA . PRO F 1 94 ? 29.785 20.634 52.585 1.000 35.552 94 PRO E CA 1
ATOM 4659 C C . PRO F 1 94 ? 30.128 19.909 51.279 1.000 32.957 94 PRO E C 1
ATOM 4660 O O . PRO F 1 94 ? 31.146 20.213 50.645 1.000 29.440 94 PRO E O 1
ATOM 4664 N N . LEU F 1 95 ? 29.282 18.952 50.906 1.000 33.563 95 LEU E N 1
ATOM 4665 C CA . LEU F 1 95 ? 29.461 18.202 49.671 1.000 38.681 95 LEU E CA 1
ATOM 4666 C C . LEU F 1 95 ? 28.789 18.996 48.554 1.000 37.450 95 LEU E C 1
ATOM 4667 O O . LEU F 1 95 ? 27.566 18.991 48.450 1.000 39.609 95 LEU E O 1
ATOM 4672 N N . THR F 1 96 ? 29.575 19.718 47.759 1.000 32.237 96 THR E N 1
ATOM 4673 C CA . THR F 1 96 ? 29.017 20.549 46.707 1.000 33.761 96 THR E CA 1
ATOM 4674 C C . THR F 1 96 ? 29.695 20.186 45.384 1.000 31.793 96 THR E C 1
ATOM 4675 O O . THR F 1 96 ? 30.705 19.474 45.345 1.000 27.157 96 THR E O 1
ATOM 4679 N N . TYR F 1 97 ? 29.101 20.699 44.313 1.000 30.912 97 TYR E N 1
ATOM 4680 C CA . TYR F 1 97 ? 29.638 20.581 42.973 1.000 30.102 97 TYR E CA 1
ATOM 4681 C C . TYR F 1 97 ? 31.084 21.050 42.961 1.000 28.492 97 TYR E C 1
ATOM 4682 O O . TYR F 1 97 ? 31.395 22.072 43.544 1.000 31.455 97 TYR E O 1
ATOM 4691 N N . PHE F 1 98 ? 31.963 20.294 42.303 1.000 29.177 98 PHE E N 1
ATOM 4692 C CA . PHE F 1 98 ? 33.346 20.720 42.143 1.000 26.127 98 PHE E CA 1
ATOM 4693 C C . PHE F 1 98 ? 33.911 20.055 40.885 1.000 28.042 98 PHE E C 1
ATOM 4694 O O . PHE F 1 98 ? 33.399 19.033 40.402 1.000 24.210 98 PHE E O 1
ATOM 4702 N N . LEU F 1 99 ? 34.999 20.651 40.397 1.000 28.217 99 LEU E N 1
ATOM 4703 C CA . LEU F 1 99 ? 35.847 20.024 39.390 1.000 33.000 99 LEU E CA 1
ATOM 4704 C C . LEU F 1 99 ? 37.275 20.450 39.703 1.000 29.520 99 LEU E C 1
ATOM 4705 O O . LEU F 1 99 ? 37.551 21.640 39.701 1.000 33.288 99 LEU E O 1
ATOM 4710 N N . GLU F 1 100 ? 38.145 19.516 40.041 1.000 28.600 100 GLU E N 1
ATOM 4711 C CA . GLU F 1 100 ? 39.492 19.800 40.531 1.000 33.468 100 GLU E CA 1
ATOM 4712 C C . GLU F 1 100 ? 40.501 19.189 39.563 1.000 33.453 100 GLU E C 1
ATOM 4713 O O . GLU F 1 100 ? 40.487 17.976 39.326 1.000 35.059 100 GLU E O 1
ATOM 4719 N N . HIS F 1 101 ? 41.413 20.020 39.046 1.000 33.297 101 HIS E N 1
ATOM 4720 C CA . HIS F 1 101 ? 42.511 19.563 38.195 1.000 41.019 101 HIS E CA 1
ATOM 4721 C C . HIS F 1 101 ? 43.764 19.551 39.076 1.000 40.676 101 HIS E C 1
ATOM 4722 O O . HIS F 1 101 ? 44.008 20.521 39.792 1.000 46.047 101 HIS E O 1
ATOM 4729 N N . HIS F 1 102 ? 44.554 18.482 39.043 1.000 45.297 102 HIS E N 1
ATOM 4730 C CA . HIS F 1 102 ? 45.620 18.319 40.018 1.000 54.823 102 HIS E CA 1
ATOM 4731 C C . HIS F 1 102 ? 46.931 19.006 39.639 1.000 67.681 102 HIS E C 1
ATOM 4732 O O . HIS F 1 102 ? 47.540 19.627 40.503 1.000 84.944 102 HIS E O 1
ATOM 4739 N N . HIS F 1 103 ? 47.395 18.912 38.393 1.000 74.533 103 HIS E N 1
ATOM 4740 C CA . HIS F 1 103 ? 48.677 19.534 38.080 1.000 83.633 103 HIS E CA 1
ATOM 4741 C C . HIS F 1 103 ? 48.473 20.771 37.197 1.000 90.466 103 HIS E C 1
ATOM 4742 O O . HIS F 1 103 ? 49.241 21.722 37.480 1.000 88.391 103 HIS E O 1
ATOM 4749 N N . CYS G 1 4 ? 16.336 0.080 27.045 1.000 52.744 4 CYS G N 1
ATOM 4750 C CA . CYS G 1 4 ? 16.222 1.564 27.156 1.000 52.639 4 CYS G CA 1
ATOM 4751 C C . CYS G 1 4 ? 14.990 1.953 27.978 1.000 49.237 4 CYS G C 1
ATOM 4752 O O . CYS G 1 4 ? 13.934 1.373 27.806 1.000 43.879 4 CYS G O 1
ATOM 4755 N N . GLY G 1 5 ? 15.126 2.960 28.848 1.000 45.044 5 GLY G N 1
ATOM 4756 C CA . GLY G 1 5 ? 14.002 3.436 29.636 1.000 49.750 5 GLY G CA 1
ATOM 4757 C C . GLY G 1 5 ? 13.622 2.523 30.811 1.000 52.329 5 GLY G C 1
ATOM 4758 O O . GLY G 1 5 ? 12.438 2.397 31.117 1.000 50.208 5 GLY G O 1
ATOM 4759 N N . GLY G 1 6 ? 14.603 1.778 31.322 1.000 54.635 6 GLY G N 1
ATOM 4760 C CA . GLY G 1 6 ? 14.323 0.719 32.275 1.000 50.927 6 GLY G CA 1
ATOM 4761 C C . GLY G 1 6 ? 14.084 1.260 33.684 1.000 48.020 6 GLY G C 1
ATOM 4762 O O . GLY G 1 6 ? 14.503 2.358 34.042 1.000 55.774 6 GLY G O 1
ATOM 4763 N N . LEU G 1 7 ? 13.375 0.460 34.487 1.000 47.094 7 LEU G N 1
ATOM 4764 C CA . LEU G 1 7 ? 13.091 0.787 35.875 1.000 49.397 7 LEU G CA 1
ATOM 4765 C C . LEU G 1 7 ? 14.239 0.304 36.761 1.000 55.499 7 LEU G C 1
ATOM 4766 O O . LEU G 1 7 ? 14.794 -0.771 36.543 1.000 56.300 7 LEU G O 1
ATOM 4771 N N . THR G 1 8 ? 14.565 1.073 37.800 1.000 56.723 8 THR G N 1
ATOM 4772 C CA . THR G 1 8 ? 15.512 0.617 38.809 1.000 58.341 8 THR G CA 1
ATOM 4773 C C . THR G 1 8 ? 14.880 -0.503 39.636 1.000 69.727 8 THR G C 1
ATOM 4774 O O . THR G 1 8 ? 13.654 -0.660 39.665 1.000 67.136 8 THR G O 1
ATOM 4778 N N . THR G 1 9 ? 15.749 -1.258 40.322 1.000 68.844 9 THR G N 1
ATOM 4779 C CA . THR G 1 9 ? 15.333 -2.303 41.240 1.000 68.201 9 THR G CA 1
ATOM 4780 C C . THR G 1 9 ? 14.468 -1.692 42.336 1.000 64.521 9 THR G C 1
ATOM 4781 O O . THR G 1 9 ? 14.824 -0.662 42.909 1.000 58.677 9 THR G O 1
ATOM 4785 N N . SER G 1 10 ? 13.329 -2.348 42.613 1.000 69.192 10 SER G N 1
ATOM 4786 C CA . SER G 1 10 ? 12.401 -1.886 43.633 1.000 71.110 10 SER G CA 1
ATOM 4787 C C . SER G 1 10 ? 13.099 -1.892 44.982 1.000 73.182 10 SER G C 1
ATOM 4788 O O . SER G 1 10 ? 13.767 -2.857 45.325 1.000 85.408 10 SER G O 1
ATOM 4791 N N . VAL G 1 11 ? 12.902 -0.827 45.758 1.000 72.256 11 VAL G N 1
ATOM 4792 C CA . VAL G 1 11 ? 13.429 -0.734 47.107 1.000 71.373 11 VAL G CA 1
ATOM 4793 C C . VAL G 1 11 ? 12.349 -0.138 47.998 1.000 71.796 11 VAL G C 1
ATOM 4794 O O . VAL G 1 11 ? 11.352 0.359 47.502 1.000 65.854 11 VAL G O 1
ATOM 4798 N N . ARG G 1 12 ? 12.565 -0.192 49.315 1.000 74.624 12 ARG G N 1
ATOM 4799 C CA . ARG G 1 12 ? 11.748 0.555 50.250 1.000 78.378 12 ARG G CA 1
ATOM 4800 C C . ARG G 1 12 ? 12.037 2.032 50.025 1.000 74.727 12 ARG G C 1
ATOM 4801 O O . ARG G 1 12 ? 13.173 2.386 49.791 1.000 79.611 12 ARG G O 1
ATOM 4809 N N . PRO G 1 13 ? 11.045 2.923 50.180 1.000 75.283 13 PRO G N 1
ATOM 4810 C CA . PRO G 1 13 ? 11.317 4.355 50.157 1.000 80.431 13 PRO G CA 1
ATOM 4811 C C . PRO G 1 13 ? 12.129 4.813 51.360 1.000 85.408 13 PRO G C 1
ATOM 4812 O O . PRO G 1 13 ? 11.974 4.277 52.453 1.000 94.117 13 PRO G O 1
ATOM 4816 N N . SER G 1 14 ? 12.976 5.828 51.151 1.000 87.731 14 SER G N 1
ATOM 4817 C CA . SER G 1 14 ? 13.709 6.478 52.253 1.000 87.820 14 SER G CA 1
ATOM 4818 C C . SER G 1 14 ? 13.274 7.910 52.593 1.000 92.205 14 SER G C 1
ATOM 4819 O O . SER G 1 14 ? 12.248 8.010 53.213 1.000 94.612 14 SER G O 1
ATOM 4822 N N . ASN G 1 15 ? 13.953 9.030 52.236 1.000 96.162 15 ASN G N 1
ATOM 4823 C CA . ASN G 1 15 ? 13.340 10.341 52.361 1.000 98.538 15 ASN G CA 1
ATOM 4824 C C . ASN G 1 15 ? 12.162 10.466 51.399 1.000 111.940 15 ASN G C 1
ATOM 4825 O O . ASN G 1 15 ? 11.168 11.066 51.704 1.000 121.423 15 ASN G O 1
ATOM 4830 N N . GLU G 1 16 ? 12.301 9.834 50.226 1.000 120.492 16 GLU G N 1
ATOM 4831 C CA . GLU G 1 16 ? 11.326 9.714 49.152 1.000 107.942 16 GLU G CA 1
ATOM 4832 C C . GLU G 1 16 ? 9.884 9.908 49.622 1.000 103.640 16 GLU G C 1
ATOM 4833 O O . GLU G 1 16 ? 9.108 10.536 48.948 1.000 92.525 16 GLU G O 1
ATOM 4839 N N . ASP G 1 17 ? 9.582 9.339 50.800 1.000 106.731 17 ASP G N 1
ATOM 4840 C CA . ASP G 1 17 ? 8.285 9.433 51.433 1.000 95.461 17 ASP G CA 1
ATOM 4841 C C . ASP G 1 17 ? 7.805 10.861 51.538 1.000 80.359 17 ASP G C 1
ATOM 4842 O O . ASP G 1 17 ? 6.667 11.086 51.162 1.000 69.653 17 ASP G O 1
ATOM 4847 N N . LYS G 1 18 ? 8.630 11.790 52.002 1.000 87.640 18 LYS G N 1
ATOM 4848 C CA . LYS G 1 18 ? 8.143 13.155 52.229 1.000 91.419 18 LYS G CA 1
ATOM 4849 C C . LYS G 1 18 ? 7.696 13.798 50.917 1.000 82.007 18 LYS G C 1
ATOM 4850 O O . LYS G 1 18 ? 6.688 14.487 50.890 1.000 76.306 18 LYS G O 1
ATOM 4856 N N . GLN G 1 19 ? 8.431 13.553 49.828 1.000 85.143 19 GLN G N 1
ATOM 4857 C CA . GLN G 1 19 ? 8.112 14.174 48.543 1.000 86.673 19 GLN G CA 1
ATOM 4858 C C . GLN G 1 19 ? 6.844 13.528 47.963 1.000 74.916 19 GLN G C 1
ATOM 4859 O O . GLN G 1 19 ? 5.933 14.189 47.474 1.000 61.861 19 GLN G O 1
ATOM 4865 N N . LEU G 1 20 ? 6.810 12.205 48.005 1.000 66.261 20 LEU G N 1
ATOM 4866 C CA . LEU G 1 20 ? 5.865 11.459 47.178 1.000 66.283 20 LEU G CA 1
ATOM 4867 C C . LEU G 1 20 ? 4.550 11.350 47.920 1.000 68.719 20 LEU G C 1
ATOM 4868 O O . LEU G 1 20 ? 3.491 11.597 47.335 1.000 57.298 20 LEU G O 1
ATOM 4873 N N . LEU G 1 21 ? 4.595 10.863 49.158 1.000 68.831 21 LEU G N 1
ATOM 4874 C CA . LEU G 1 21 ? 3.396 10.442 49.876 1.000 67.792 21 LEU G CA 1
ATOM 4875 C C . LEU G 1 21 ? 2.281 11.479 49.719 1.000 62.942 21 LEU G C 1
ATOM 4876 O O . LEU G 1 21 ? 1.143 11.089 49.464 1.000 76.352 21 LEU G O 1
ATOM 4881 N N . THR G 1 22 ? 2.588 12.774 49.844 1.000 59.291 22 THR G N 1
ATOM 4882 C CA . THR G 1 22 ? 1.525 13.770 49.923 1.000 63.441 22 THR G CA 1
ATOM 4883 C C . THR G 1 22 ? 0.678 13.769 48.646 1.000 64.819 22 THR G C 1
ATOM 4884 O O . THR G 1 22 ? -0.542 13.741 48.737 1.000 68.158 22 THR G O 1
ATOM 4888 N N . PRO G 1 23 ? 1.255 13.815 47.425 1.000 72.692 23 PRO G N 1
ATOM 4889 C CA . PRO G 1 23 ? 0.459 13.839 46.199 1.000 66.911 23 PRO G CA 1
ATOM 4890 C C . PRO G 1 23 ? -0.476 12.643 46.052 1.000 61.182 23 PRO G C 1
ATOM 4891 O O . PRO G 1 23 ? -1.609 12.795 45.596 1.000 61.382 23 PRO G O 1
ATOM 4895 N N . VAL G 1 24 ? 0.011 11.465 46.457 1.000 66.044 24 VAL G N 1
ATOM 4896 C CA . VAL G 1 24 ? -0.739 10.233 46.338 1.000 71.199 24 VAL G CA 1
ATOM 4897 C C . VAL G 1 24 ? -1.939 10.274 47.279 1.000 82.480 24 VAL G C 1
ATOM 4898 O O . VAL G 1 24 ? -3.039 9.880 46.902 1.000 98.380 24 VAL G O 1
ATOM 4902 N N . VAL G 1 25 ? -1.720 10.757 48.503 1.000 87.435 25 VAL G N 1
ATOM 4903 C CA . VAL G 1 25 ? -2.787 10.833 49.487 1.000 90.385 25 VAL G CA 1
ATOM 4904 C C . VAL G 1 25 ? -3.801 11.896 49.054 1.000 84.381 25 VAL G C 1
ATOM 4905 O O . VAL G 1 25 ? -5.008 11.696 49.123 1.000 86.459 25 VAL G O 1
ATOM 4909 N N . LYS G 1 26 ? -3.288 13.030 48.599 1.000 89.362 26 LYS G N 1
ATOM 4910 C CA . LYS G 1 26 ? -4.081 14.208 48.327 1.000 101.450 26 LYS G CA 1
ATOM 4911 C C . LYS G 1 26 ? -5.017 13.912 47.187 1.000 96.840 26 LYS G C 1
ATOM 4912 O O . LYS G 1 26 ? -5.268 12.768 46.872 1.000 89.585 26 LYS G O 1
ATOM 4918 N N . ASP G 1 27 ? -5.397 14.969 46.462 1.000 103.289 27 ASP G N 1
ATOM 4919 C CA . ASP G 1 27 ? -6.471 14.995 45.484 1.000 113.352 27 ASP G CA 1
ATOM 4920 C C . ASP G 1 27 ? -6.633 13.672 44.735 1.000 113.941 27 ASP G C 1
ATOM 4921 O O . ASP G 1 27 ? -7.758 13.248 44.526 1.000 131.374 27 ASP G O 1
ATOM 4926 N N . TYR G 1 28 ? -5.499 13.063 44.376 1.000 96.304 28 TYR G N 1
ATOM 4927 C CA . TYR G 1 28 ? -5.539 11.761 43.739 1.000 79.918 28 TYR G CA 1
ATOM 4928 C C . TYR G 1 28 ? -5.716 10.675 44.803 1.000 74.901 28 TYR G C 1
ATOM 4929 O O . TYR G 1 28 ? -4.876 10.395 45.656 1.000 74.708 28 TYR G O 1
ATOM 4938 N N . ILE G 1 29 ? -6.828 9.958 44.697 1.000 62.395 29 ILE G N 1
ATOM 4939 C CA . ILE G 1 29 ? -7.384 9.052 45.697 1.000 76.526 29 ILE G CA 1
ATOM 4940 C C . ILE G 1 29 ? -8.374 9.803 46.584 1.000 71.364 29 ILE G C 1
ATOM 4941 O O . ILE G 1 29 ? -9.552 9.429 46.653 1.000 68.826 29 ILE G O 1
ATOM 4946 N N . ALA G 1 30 ? -7.957 10.963 47.115 1.000 75.801 30 ALA G N 1
ATOM 4947 C CA . ALA G 1 30 ? -8.920 11.807 47.824 1.000 84.117 30 ALA G CA 1
ATOM 4948 C C . ALA G 1 30 ? -10.039 12.222 46.858 1.000 95.822 30 ALA G C 1
ATOM 4949 O O . ALA G 1 30 ? -11.230 12.145 47.149 1.000 102.765 30 ALA G O 1
ATOM 4951 N N . GLN G 1 31 ? -9.637 12.622 45.646 1.000 101.554 31 GLN G N 1
ATOM 4952 C CA . GLN G 1 31 ? -10.550 12.868 44.536 1.000 102.395 31 GLN G CA 1
ATOM 4953 C C . GLN G 1 31 ? -10.622 11.637 43.621 1.000 97.312 31 GLN G C 1
ATOM 4954 O O . GLN G 1 31 ? -9.646 11.047 43.133 1.000 105.017 31 GLN G O 1
ATOM 4960 N N . GLN G 1 32 ? -11.863 11.286 43.275 1.000 103.109 32 GLN G N 1
ATOM 4961 C CA . GLN G 1 32 ? -12.225 9.964 42.759 1.000 107.395 32 GLN G CA 1
ATOM 4962 C C . GLN G 1 32 ? -11.701 8.924 43.739 1.000 103.970 32 GLN G C 1
ATOM 4963 O O . GLN G 1 32 ? -10.631 9.162 44.297 1.000 110.851 32 GLN G O 1
ATOM 4969 N N . LEU G 1 33 ? -12.402 7.816 43.961 1.000 101.892 33 LEU G N 1
ATOM 4970 C CA . LEU G 1 33 ? -11.869 6.751 44.827 1.000 108.323 33 LEU G CA 1
ATOM 4971 C C . LEU G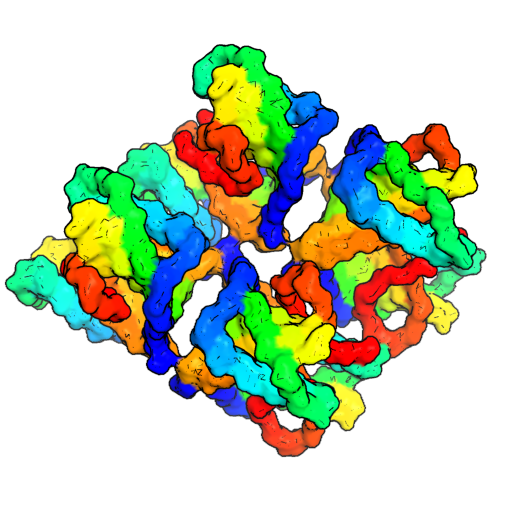 1 33 ? -12.348 6.924 46.283 1.000 93.499 33 LEU G C 1
ATOM 4972 O O . LEU G 1 33 ? -11.665 6.560 47.240 1.000 71.656 33 LEU G O 1
ATOM 4977 N N . GLY G 1 34 ? -13.482 7.611 46.442 1.000 96.541 34 GLY G N 1
ATOM 4978 C CA . GLY G 1 34 ? -13.955 8.038 47.758 1.000 100.584 34 GLY G CA 1
ATOM 4979 C C . GLY G 1 34 ? -13.217 9.307 48.159 1.000 103.369 34 GLY G C 1
ATOM 4980 O O . GLY G 1 34 ? -12.525 9.896 47.338 1.000 108.685 34 GLY G O 1
ATOM 4981 N N . ARG G 1 35 ? -13.339 9.710 49.448 1.000 103.239 35 ARG G N 1
ATOM 4982 C CA . ARG G 1 35 ? -12.681 10.894 49.954 1.000 96.617 35 ARG G CA 1
ATOM 4983 C C . ARG G 1 35 ? -11.956 10.626 51.287 1.000 93.578 35 ARG G C 1
ATOM 4984 O O . ARG G 1 35 ? -12.412 9.847 52.118 1.000 99.725 35 ARG G O 1
ATOM 4992 N N . GLU G 1 36 ? -10.832 11.311 51.446 1.000 100.371 36 GLU G N 1
ATOM 4993 C CA . GLU G 1 36 ? -10.060 11.338 52.674 1.000 106.218 36 GLU G CA 1
ATOM 4994 C C . GLU G 1 36 ? -9.580 9.936 53.059 1.000 100.440 36 GLU G C 1
ATOM 4995 O O . GLU G 1 36 ? -10.217 9.235 53.842 1.000 104.259 36 GLU G O 1
ATOM 5001 N N . PRO G 1 37 ? -8.461 9.463 52.470 1.000 101.569 37 PRO G N 1
ATOM 5002 C CA . PRO G 1 37 ? -7.909 8.160 52.824 1.000 107.252 37 PRO G CA 1
ATOM 5003 C C . PRO G 1 37 ? -7.251 8.164 54.199 1.000 110.161 37 PRO G C 1
ATOM 5004 O O . PRO G 1 37 ? -6.811 9.223 54.653 1.000 103.153 37 PRO G O 1
ATOM 5008 N N . SER G 1 38 ? -7.225 6.995 54.853 1.000 114.669 38 SER G N 1
ATOM 5009 C CA . SER G 1 38 ? -6.807 6.924 56.247 1.000 108.401 38 SER G CA 1
ATOM 5010 C C . SER G 1 38 ? -5.314 6.617 56.289 1.000 101.208 38 SER G C 1
ATOM 5011 O O . SER G 1 38 ? -4.560 7.336 56.928 1.000 83.779 38 SER G O 1
ATOM 5014 N N . GLU G 1 39 ? -4.939 5.475 55.724 1.000 114.492 39 GLU G N 1
ATOM 5015 C CA . GLU G 1 39 ? -3.622 4.890 55.974 1.000 118.855 39 GLU G CA 1
ATOM 5016 C C . GLU G 1 39 ? -2.879 4.818 54.644 1.000 119.080 39 GLU G C 1
ATOM 5017 O O . GLU G 1 39 ? -3.410 4.307 53.671 1.000 125.211 39 GLU G O 1
ATOM 5023 N N . VAL G 1 40 ? -1.670 5.377 54.614 1.000 112.681 40 VAL G N 1
ATOM 5024 C CA . VAL G 1 40 ? -0.842 5.433 53.415 1.000 108.151 40 VAL G CA 1
ATOM 5025 C C . VAL G 1 40 ? 0.576 5.155 53.907 1.000 103.586 40 VAL G C 1
ATOM 5026 O O . VAL G 1 40 ? 1.072 5.930 54.743 1.000 109.371 40 VAL G O 1
ATOM 5030 N N . LYS G 1 41 ? 1.242 4.138 53.343 1.000 104.519 41 LYS G N 1
ATOM 5031 C CA . LYS G 1 41 ? 2.592 3.823 53.788 1.000 109.645 41 LYS G CA 1
ATOM 5032 C C . LYS G 1 41 ? 3.616 3.741 52.659 1.000 103.282 41 LYS G C 1
ATOM 5033 O O . LYS G 1 41 ? 4.793 3.863 52.943 1.000 102.407 41 LYS G O 1
ATOM 5039 N N . ILE G 1 42 ? 3.178 3.619 51.404 1.000 86.957 42 ILE G N 1
ATOM 5040 C CA . ILE G 1 42 ? 4.031 3.265 50.285 1.000 82.132 42 ILE G CA 1
ATOM 5041 C C . ILE G 1 42 ? 4.465 1.808 50.402 1.000 80.136 42 ILE G C 1
ATOM 5042 O O . ILE G 1 42 ? 3.627 0.966 50.711 1.000 89.148 42 ILE G O 1
ATOM 5047 N N . THR G 1 43 ? 5.754 1.521 50.421 1.000 65.837 43 THR G N 1
ATOM 5048 C CA . THR G 1 43 ? 6.307 0.208 50.767 1.000 70.939 43 THR G CA 1
ATOM 5049 C C . THR G 1 43 ? 7.279 -0.214 49.662 1.000 67.899 43 THR G C 1
ATOM 5050 O O . THR G 1 43 ? 8.217 -0.970 49.961 1.000 63.652 43 THR G O 1
ATOM 5054 N N . GLU G 1 44 ? 7.107 0.257 48.421 1.000 63.341 44 GLU G N 1
ATOM 5055 C CA . GLU G 1 44 ? 8.027 -0.118 47.357 1.000 61.016 44 GLU G CA 1
ATOM 5056 C C . GLU G 1 44 ? 8.070 0.992 46.314 1.000 62.611 44 GLU G C 1
ATOM 5057 O O . GLU G 1 44 ? 7.041 1.555 45.990 1.000 65.655 44 GLU G O 1
ATOM 5063 N N . VAL G 1 45 ? 9.265 1.280 45.801 1.000 64.396 45 VAL G N 1
ATOM 5064 C CA . VAL G 1 45 ? 9.475 2.394 44.882 1.000 59.146 45 VAL G CA 1
ATOM 5065 C C . VAL G 1 45 ? 10.488 1.950 43.838 1.000 58.755 45 VAL G C 1
ATOM 5066 O O . VAL G 1 45 ? 11.462 1.262 44.139 1.000 53.142 45 VAL G O 1
ATOM 5070 N N . SER G 1 46 ? 10.223 2.361 42.602 1.000 57.777 46 SER G N 1
ATOM 5071 C CA . SER G 1 46 ? 11.043 2.020 41.454 1.000 58.844 46 SER G CA 1
ATOM 5072 C C . SER G 1 46 ? 11.051 3.247 40.546 1.000 57.122 46 SER G C 1
ATOM 5073 O O . SER G 1 46 ? 10.010 3.877 40.373 1.000 59.687 46 SER G O 1
ATOM 5076 N N . ARG G 1 47 ? 12.218 3.624 40.009 1.000 49.627 47 ARG G N 1
ATOM 5077 C CA . ARG G 1 47 ? 12.344 4.876 39.274 1.000 49.694 47 ARG G CA 1
ATOM 5078 C C . ARG G 1 47 ? 12.665 4.606 37.813 1.000 44.453 47 ARG G C 1
ATOM 5079 O O . ARG G 1 47 ? 13.408 3.685 37.491 1.000 43.683 47 ARG G O 1
ATOM 5087 N N . GLN G 1 48 ? 12.130 5.463 36.943 1.000 42.072 48 GLN G N 1
ATOM 5088 C CA . GLN G 1 48 ? 12.472 5.437 35.533 1.000 40.986 48 GLN G CA 1
ATOM 5089 C C . GLN G 1 48 ? 12.780 6.864 35.098 1.000 38.559 48 GLN G C 1
ATOM 5090 O O . GLN G 1 48 ? 11.935 7.739 35.227 1.000 36.616 48 GLN G O 1
ATOM 5096 N N . ILE G 1 49 ? 13.989 7.084 34.576 1.000 38.333 49 ILE G N 1
ATOM 5097 C CA . ILE G 1 49 ? 14.325 8.374 33.983 1.000 38.616 49 ILE G CA 1
ATOM 5098 C C . ILE G 1 49 ? 13.641 8.469 32.621 1.000 34.888 49 ILE G C 1
ATOM 5099 O O . ILE G 1 49 ? 13.711 7.510 31.851 1.000 40.125 49 ILE G O 1
ATOM 5104 N N . VAL G 1 50 ? 12.960 9.584 32.348 1.000 32.028 50 VAL G N 1
ATOM 5105 C CA . VAL G 1 50 ? 12.264 9.754 31.086 1.000 33.986 50 VAL G CA 1
ATOM 5106 C C . VAL G 1 50 ? 12.626 11.108 30.490 1.000 30.626 50 VAL G C 1
ATOM 5107 O O . VAL G 1 50 ? 12.457 12.138 31.112 1.000 26.762 50 VAL G O 1
ATOM 5111 N N . ASN G 1 51 ? 13.075 11.089 29.236 1.000 30.050 51 ASN G N 1
ATOM 5112 C CA . ASN G 1 51 ? 13.101 12.257 28.395 1.000 28.918 51 ASN G CA 1
ATOM 5113 C C . ASN G 1 51 ? 12.201 11.979 27.198 1.000 27.874 51 ASN G C 1
ATOM 5114 O O . ASN G 1 51 ? 12.249 10.921 26.586 1.000 27.402 51 ASN G O 1
ATOM 5119 N N . GLY G 1 52 ? 11.363 12.945 26.877 1.000 28.154 52 GLY G N 1
ATOM 5120 C CA . GLY G 1 52 ? 10.509 12.835 25.706 1.000 28.920 52 GLY G CA 1
ATOM 5121 C C . GLY G 1 52 ? 9.744 14.128 25.482 1.000 29.131 52 GLY G C 1
ATOM 5122 O O . GLY G 1 52 ? 10.184 15.203 25.891 1.000 25.145 52 GLY G O 1
ATOM 5123 N N . THR G 1 53 ? 8.621 14.017 24.767 1.000 28.882 53 THR G N 1
ATOM 5124 C CA . THR G 1 53 ? 7.837 15.204 24.469 1.000 33.341 53 THR G CA 1
ATOM 5125 C C . THR G 1 53 ? 6.365 14.878 24.689 1.000 30.993 53 THR G C 1
ATOM 5126 O O . THR G 1 53 ? 5.889 13.771 24.382 1.000 30.062 53 THR G O 1
ATOM 5130 N N . ASN G 1 54 ? 5.684 15.841 25.323 1.000 29.939 54 ASN G N 1
ATOM 5131 C CA . ASN G 1 54 ? 4.239 15.818 25.388 1.000 31.072 54 ASN G CA 1
ATOM 5132 C C . ASN G 1 54 ? 3.684 16.524 24.165 1.000 31.198 54 ASN G C 1
ATOM 5133 O O . ASN G 1 54 ? 4.069 17.656 23.855 1.000 28.491 54 ASN G O 1
ATOM 5138 N N . HIS G 1 55 ? 2.776 15.827 23.468 1.000 29.779 55 HIS G N 1
ATOM 5139 C CA . HIS G 1 55 ? 1.985 16.441 22.417 1.000 31.156 55 HIS G CA 1
ATOM 5140 C C . HIS G 1 55 ? 0.597 16.721 22.989 1.000 33.387 55 HIS G C 1
ATOM 5141 O O . HIS G 1 55 ? -0.121 15.793 23.366 1.000 32.281 55 HIS G O 1
ATOM 5148 N N . PHE G 1 56 ? 0.230 18.000 23.090 1.000 31.543 56 PHE G N 1
ATOM 5149 C CA . PHE G 1 56 ? -1.111 18.388 23.445 1.000 31.489 56 PHE G CA 1
ATOM 5150 C C . PHE G 1 56 ? -1.888 18.578 22.148 1.000 32.746 56 PHE G C 1
ATOM 5151 O O . PHE G 1 56 ? -1.433 19.282 21.255 1.000 32.222 56 PHE G O 1
ATOM 5159 N N . LEU G 1 57 ? -3.034 17.899 22.039 1.000 33.508 57 LEU G N 1
ATOM 5160 C CA . LEU G 1 57 ? -3.794 17.810 20.803 1.000 33.405 57 LEU G CA 1
ATOM 5161 C C . LEU G 1 57 ? -5.214 18.296 21.085 1.000 31.779 57 LEU G C 1
ATOM 5162 O O . LEU G 1 57 ? -5.811 17.921 22.095 1.000 26.828 57 LEU G O 1
ATOM 5167 N N . LYS G 1 58 ? -5.771 19.077 20.161 1.000 33.019 58 LYS G N 1
ATOM 5168 C CA . LYS G 1 58 ? -7.212 19.247 20.033 1.000 31.849 58 LYS G CA 1
ATOM 5169 C C . LYS G 1 58 ? -7.728 18.246 18.996 1.000 31.912 58 LYS G C 1
ATOM 5170 O O . LYS G 1 58 ? -7.252 18.218 17.866 1.000 31.298 58 LYS G O 1
ATOM 5176 N N . VAL G 1 59 ? -8.673 17.395 19.408 1.000 28.348 59 VAL G N 1
ATOM 5177 C CA . VAL G 1 59 ? -9.168 16.319 18.579 1.000 28.903 59 VAL G CA 1
ATOM 5178 C C . VAL G 1 59 ? -10.690 16.445 18.463 1.000 33.193 59 VAL G C 1
ATOM 5179 O O . VAL G 1 59 ? -11.389 16.507 19.477 1.000 31.979 59 VAL G O 1
ATOM 5183 N N . GLU G 1 60 ? -11.172 16.427 17.222 1.000 33.928 60 GLU G N 1
ATOM 5184 C CA . GLU G 1 60 ? -12.604 16.378 16.946 1.000 37.895 60 GLU G CA 1
ATOM 5185 C C . GLU G 1 60 ? -12.960 14.977 16.470 1.000 35.330 60 GLU G C 1
ATOM 5186 O O . GLU G 1 60 ? -12.291 14.433 15.603 1.000 34.799 60 GLU G O 1
ATOM 5192 N N . HIS G 1 61 ? -13.954 14.372 17.121 1.000 31.297 61 HIS G N 1
ATOM 5193 C CA . HIS G 1 61 ? -14.372 13.024 16.798 1.000 34.530 61 HIS G CA 1
ATOM 5194 C C . HIS G 1 61 ? -15.885 12.952 16.934 1.000 34.342 61 HIS G C 1
ATOM 5195 O O . HIS G 1 61 ? -16.409 13.264 18.015 1.000 30.141 61 HIS G O 1
ATOM 5202 N N . ASP G 1 62 ? -16.545 12.715 15.786 1.000 34.640 62 ASP G N 1
ATOM 5203 C CA . ASP G 1 62 ? -17.988 12.478 15.742 1.000 35.053 62 ASP G CA 1
ATOM 5204 C C . ASP G 1 62 ? -18.756 13.580 16.456 1.000 29.748 62 ASP G C 1
ATOM 5205 O O . ASP G 1 62 ? -19.671 13.309 17.213 1.000 31.109 62 ASP G O 1
ATOM 5210 N N . GLY G 1 63 ? -18.357 14.827 16.219 1.000 30.270 63 GLY G N 1
ATOM 5211 C CA . GLY G 1 63 ? -19.063 15.986 16.725 1.000 30.028 63 GLY G CA 1
ATOM 5212 C C . GLY G 1 63 ? -18.745 16.303 18.185 1.000 33.889 63 GLY G C 1
ATOM 5213 O O . GLY G 1 63 ? -19.420 17.150 18.765 1.000 36.561 63 GLY G O 1
ATOM 5214 N N . ASN G 1 64 ? -17.724 15.657 18.774 1.000 31.745 64 ASN G N 1
ATOM 5215 C CA . ASN G 1 64 ? -17.240 16.021 20.097 1.000 30.868 64 ASN G CA 1
ATOM 5216 C C . ASN G 1 64 ? -15.794 16.508 20.004 1.000 32.941 64 ASN G C 1
ATOM 5217 O O . ASN G 1 64 ? -15.109 16.260 19.015 1.000 32.169 64 ASN G O 1
ATOM 5222 N N . CYS G 1 65 ? -15.357 17.233 21.029 1.000 31.586 65 CYS G N 1
ATOM 5223 C CA . CYS G 1 65 ? -14.046 17.846 21.036 1.000 31.889 65 CYS G CA 1
ATOM 5224 C C . CYS G 1 65 ? -13.358 17.526 22.359 1.000 30.693 65 CYS G C 1
ATOM 5225 O O . CYS G 1 65 ? -13.877 17.854 23.426 1.000 29.403 65 CYS G O 1
ATOM 5228 N N . TRP G 1 66 ? -12.190 16.864 22.261 1.000 26.752 66 TRP G N 1
ATOM 5229 C CA . TRP G 1 66 ? -11.355 16.555 23.404 1.000 25.640 66 TRP G CA 1
ATOM 5230 C C . TRP G 1 66 ? -10.001 17.249 23.261 1.000 27.948 66 TRP G C 1
ATOM 5231 O O . TRP G 1 66 ? -9.495 17.392 22.153 1.000 32.188 66 TRP G O 1
ATOM 5242 N N . HIS G 1 67 ? -9.402 17.637 24.387 1.000 27.328 67 HIS G N 1
ATOM 5243 C CA . HIS G 1 67 ? -7.964 17.846 24.442 1.000 28.136 67 HIS G CA 1
ATOM 5244 C C . HIS G 1 67 ? -7.318 16.566 24.952 1.000 26.655 67 HIS G C 1
ATOM 5245 O O . HIS G 1 67 ? -7.820 15.970 25.894 1.000 27.771 67 HIS G O 1
ATOM 5252 N N . VAL G 1 68 ? -6.217 16.159 24.307 1.000 27.282 68 VAL G N 1
ATOM 5253 C CA . VAL G 1 68 ? -5.548 14.901 24.606 1.000 25.160 68 VAL G CA 1
ATOM 5254 C C . VAL G 1 68 ? -4.058 15.172 24.797 1.000 27.103 68 VAL G C 1
ATOM 5255 O O . VAL G 1 68 ? -3.432 15.879 24.002 1.000 26.152 68 VAL G O 1
ATOM 5259 N N . ARG G 1 69 ? -3.507 14.578 25.851 1.000 25.123 69 ARG G N 1
ATOM 5260 C CA . ARG G 1 69 ? -2.090 14.651 26.171 1.000 27.296 69 ARG G CA 1
ATOM 5261 C C . ARG G 1 69 ? -1.443 13.318 25.798 1.000 23.889 69 ARG G C 1
ATOM 5262 O O . ARG G 1 69 ? -1.716 12.307 26.420 1.000 25.811 69 ARG G O 1
ATOM 5270 N N . VAL G 1 70 ? -0.601 13.318 24.763 1.000 23.741 70 VAL G N 1
ATOM 5271 C CA . VAL G 1 70 ? 0.091 12.128 24.319 1.000 25.802 70 VAL G CA 1
ATOM 5272 C C . VAL G 1 70 ? 1.585 12.295 24.618 1.000 29.062 70 VAL G C 1
ATOM 5273 O O . VAL G 1 70 ? 2.185 13.292 24.218 1.000 28.371 70 VAL G O 1
ATOM 5277 N N . HIS G 1 71 ? 2.156 11.327 25.355 1.000 29.987 71 HIS G N 1
ATOM 5278 C CA . HIS G 1 71 ? 3.567 11.357 25.671 1.000 28.952 71 HIS G CA 1
ATOM 5279 C C . HIS G 1 71 ? 4.317 10.470 24.683 1.000 27.604 71 HIS G C 1
ATOM 5280 O O . HIS G 1 71 ? 3.935 9.325 24.468 1.000 29.862 71 HIS G O 1
ATOM 5287 N N . GLU G 1 72 ? 5.406 10.999 24.132 1.000 27.845 72 GLU G N 1
ATOM 5288 C CA . GLU G 1 72 ? 6.302 10.231 23.276 1.000 31.908 72 GLU G CA 1
ATOM 5289 C C . GLU G 1 72 ? 7.712 10.248 23.856 1.000 31.244 72 GLU G C 1
ATOM 5290 O O . GLU G 1 72 ? 8.340 11.299 23.899 1.000 29.456 72 GLU G O 1
ATOM 5296 N N . ALA G 1 73 ? 8.176 9.096 24.357 1.000 30.006 73 ALA G N 1
ATOM 5297 C CA . ALA G 1 73 ? 9.529 8.969 24.866 1.000 33.739 73 ALA G CA 1
ATOM 5298 C C . ALA G 1 73 ? 10.514 8.984 23.701 1.000 36.273 73 ALA G C 1
ATOM 5299 O O . ALA G 1 73 ? 10.196 8.525 22.606 1.000 30.184 73 ALA G O 1
ATOM 5301 N N . LEU G 1 74 ? 11.692 9.556 23.929 1.000 34.775 74 LEU G N 1
ATOM 5302 C CA . LEU G 1 74 ? 12.766 9.507 22.944 1.000 33.182 74 LEU G CA 1
ATOM 5303 C C . LEU G 1 74 ? 13.155 8.055 22.722 1.000 28.414 74 LEU G C 1
ATOM 5304 O O . LEU G 1 74 ? 12.970 7.236 23.613 1.000 29.606 74 LEU G O 1
ATOM 5309 N N . PRO G 1 75 ? 13.700 7.698 21.535 1.000 31.000 75 PRO G N 1
ATOM 5310 C CA . PRO G 1 75 ? 14.144 6.335 21.250 1.000 31.847 75 PRO G CA 1
ATOM 5311 C C . PRO G 1 75 ? 15.056 5.727 22.311 1.000 33.861 75 PRO G C 1
ATOM 5312 O O . PRO G 1 75 ? 14.849 4.583 22.705 1.000 34.399 75 PRO G O 1
ATOM 5316 N N . CYS G 1 76 ? 16.024 6.501 22.832 1.000 35.494 76 CYS G N 1
ATOM 5317 C CA . CYS G 1 76 ? 16.931 5.948 23.827 1.000 40.436 76 CYS G CA 1
ATOM 5318 C C . CYS G 1 76 ? 16.302 5.896 25.222 1.000 41.858 76 CYS G C 1
ATOM 5319 O O . CYS G 1 76 ? 16.957 5.455 26.170 1.000 39.306 76 CYS G O 1
ATOM 5322 N N . TYR G 1 77 ? 15.038 6.325 25.342 1.000 32.084 77 TYR G N 1
ATOM 5323 C CA . TYR G 1 77 ? 14.296 6.146 26.577 1.000 32.005 77 TYR G CA 1
ATOM 5324 C C . TYR G 1 77 ? 13.110 5.200 26.358 1.000 35.960 77 TYR G C 1
ATOM 5325 O O . TYR G 1 77 ? 12.178 5.215 27.140 1.000 31.247 77 TYR G O 1
ATOM 5334 N N . GLY G 1 78 ? 13.151 4.382 25.302 1.000 37.292 78 GLY G N 1
ATOM 5335 C CA . GLY G 1 78 ? 12.182 3.311 25.132 1.000 37.866 78 GLY G CA 1
ATOM 5336 C C . GLY G 1 78 ? 11.207 3.557 23.978 1.000 37.759 78 GLY G C 1
ATOM 5337 O O . GLY G 1 78 ? 10.578 2.626 23.474 1.000 37.731 78 GLY G O 1
ATOM 5338 N N . GLY G 1 79 ? 11.065 4.807 23.533 1.000 36.667 79 GLY G N 1
ATOM 5339 C CA . GLY G 1 79 ? 10.291 5.113 22.332 1.000 35.575 79 GLY G CA 1
ATOM 5340 C C . GLY G 1 79 ? 8.757 4.960 22.493 1.000 33.776 79 GLY G C 1
ATOM 5341 O O . GLY G 1 79 ? 8.030 5.112 21.521 1.000 31.009 79 GLY G O 1
ATOM 5342 N N . LYS G 1 80 ? 8.236 4.695 23.686 1.000 31.848 80 LYS G N 1
ATOM 5343 C CA . LYS G 1 80 ? 6.800 4.447 23.812 1.000 37.265 80 LYS G CA 1
ATOM 5344 C C . LYS G 1 80 ? 5.974 5.722 23.609 1.000 36.858 80 LYS G C 1
ATOM 5345 O O . LYS G 1 80 ? 6.369 6.824 24.014 1.000 32.901 80 LYS G O 1
ATOM 5351 N N . VAL G 1 81 ? 4.822 5.547 22.950 1.000 33.374 81 VAL G N 1
ATOM 5352 C CA . VAL G 1 81 ? 3.858 6.604 22.697 1.000 35.140 81 VAL G CA 1
ATOM 5353 C C . VAL G 1 81 ? 2.551 6.214 23.385 1.000 36.504 81 VAL G C 1
ATOM 5354 O O . VAL G 1 81 ? 1.989 5.192 23.049 1.000 36.172 81 VAL G O 1
ATOM 5358 N N . GLU G 1 82 ? 2.063 7.057 24.289 1.000 32.307 82 GLU G N 1
ATOM 5359 C CA . GLU G 1 82 ? 0.929 6.722 25.143 1.000 33.800 82 GLU G CA 1
ATOM 5360 C C . GLU G 1 82 ? 0.071 7.963 25.383 1.000 32.647 82 GLU G C 1
ATOM 5361 O O . GLU G 1 82 ? 0.600 9.064 25.532 1.000 29.613 82 GLU G O 1
ATOM 5367 N N . VAL G 1 83 ? -1.244 7.781 25.496 1.000 29.100 83 VAL G N 1
ATOM 5368 C CA . VAL G 1 83 ? -2.110 8.843 25.983 1.000 28.638 83 VAL G CA 1
ATOM 5369 C C . VAL G 1 83 ? -2.023 8.891 27.504 1.000 29.006 83 VAL G C 1
ATOM 5370 O O . VAL G 1 83 ? -2.152 7.864 28.159 1.000 31.603 83 VAL G O 1
ATOM 5374 N N . HIS G 1 84 ? -1.784 10.081 28.059 1.000 28.096 84 HIS G N 1
ATOM 5375 C CA . HIS G 1 84 ? -1.676 10.230 29.501 1.000 30.565 84 HIS G CA 1
ATOM 5376 C C . HIS G 1 84 ? -2.927 10.870 30.097 1.000 33.985 84 HIS G C 1
ATOM 5377 O O . HIS G 1 84 ? -3.179 10.666 31.276 1.000 36.353 84 HIS G O 1
ATOM 5384 N N . SER G 1 85 ? -3.672 11.679 29.334 1.000 32.751 85 SER G N 1
ATOM 5385 C CA . SER G 1 85 ? -4.989 12.098 29.777 1.000 31.558 85 SER G CA 1
ATOM 5386 C C . SER G 1 85 ? -5.756 12.774 28.650 1.000 29.184 85 SER G C 1
ATOM 5387 O O . SER G 1 85 ? -5.221 13.033 27.564 1.000 23.729 85 SER G O 1
ATOM 5390 N N . HIS G 1 86 ? -7.031 13.013 28.938 1.000 26.545 86 HIS G N 1
ATOM 5391 C CA . HIS G 1 86 ? -7.881 13.794 28.061 1.000 28.502 86 HIS G CA 1
ATOM 5392 C C . HIS G 1 86 ? -8.855 14.592 28.908 1.000 27.998 86 HIS G C 1
ATOM 5393 O O . HIS G 1 86 ? -9.082 14.270 30.069 1.000 29.402 86 HIS G O 1
ATOM 5400 N N . LYS G 1 87 ? -9.425 15.622 28.291 1.000 28.949 87 LYS G N 1
ATOM 5401 C CA . LYS G 1 87 ? -10.537 16.351 28.878 1.000 31.907 87 LYS G CA 1
ATOM 5402 C C . LYS G 1 87 ? -11.482 16.760 27.756 1.000 29.472 87 LYS G C 1
ATOM 5403 O O . LYS G 1 87 ? -11.068 16.972 26.622 1.000 27.580 87 LYS G O 1
ATOM 5409 N N . VAL G 1 88 ? -12.767 16.837 28.084 1.000 31.553 88 VAL G N 1
ATOM 5410 C CA . VAL G 1 88 ? -13.755 17.383 27.171 1.000 32.244 88 VAL G CA 1
ATOM 5411 C C . VAL G 1 88 ? -13.514 18.883 27.091 1.000 33.556 88 VAL G C 1
ATOM 5412 O O . VAL G 1 88 ? -13.280 19.520 28.114 1.000 36.048 88 VAL G O 1
ATOM 5416 N N . ALA G 1 89 ? -13.530 19.429 25.879 1.000 33.810 89 ALA G N 1
ATOM 5417 C CA . ALA G 1 89 ? -13.313 20.852 25.699 1.000 39.350 89 ALA G CA 1
ATOM 5418 C C . ALA G 1 89 ? -14.292 21.396 24.660 1.000 42.947 89 ALA G C 1
ATOM 5419 O O . ALA G 1 89 ? -14.915 20.634 23.928 1.000 47.089 89 ALA G O 1
ATOM 5421 N N . SER G 1 90 ? -14.400 22.729 24.611 1.000 45.282 90 SER G N 1
ATOM 5422 C CA . SER G 1 90 ? -15.115 23.398 23.538 1.000 52.372 90 SER G CA 1
ATOM 5423 C C . SER G 1 90 ? -14.140 23.778 22.429 1.000 45.649 90 SER G C 1
ATOM 5424 O O . SER G 1 90 ? -12.955 23.955 22.698 1.000 45.211 90 SER G O 1
ATOM 5427 N N . VAL G 1 91 ? -14.663 23.910 21.207 1.000 42.370 91 VAL G N 1
ATOM 5428 C CA . VAL G 1 91 ? -13.857 24.220 20.028 1.000 49.648 91 VAL G CA 1
ATOM 5429 C C . VAL G 1 91 ? -13.049 25.501 20.256 1.000 46.833 91 VAL G C 1
ATOM 5430 O O . VAL G 1 91 ? -11.932 25.614 19.765 1.000 56.021 91 VAL G O 1
ATOM 5434 N N . GLY G 1 92 ? -13.629 26.464 20.986 1.000 48.222 92 GLY G N 1
ATOM 5435 C CA . GLY G 1 92 ? -13.015 27.763 21.168 1.000 52.958 92 GLY G CA 1
ATOM 5436 C C . GLY G 1 92 ? -12.020 27.804 22.328 1.000 53.165 92 GLY G C 1
ATOM 5437 O O . GLY G 1 92 ? -11.367 28.819 22.521 1.000 49.500 92 GLY G O 1
ATOM 5438 N N . ASP G 1 93 ? -11.893 26.730 23.110 1.000 51.458 93 ASP G N 1
ATOM 5439 C CA . ASP G 1 93 ? -10.983 26.733 24.247 1.000 54.084 93 ASP G CA 1
ATOM 5440 C C . ASP G 1 93 ? -9.545 26.768 23.726 1.000 50.404 93 ASP G C 1
ATOM 5441 O O . ASP G 1 93 ? -9.226 26.107 22.740 1.000 45.866 93 ASP G O 1
ATOM 5446 N N . PRO G 1 94 ? -8.623 27.543 24.338 1.000 45.323 94 PRO G N 1
ATOM 5447 C CA . PRO G 1 94 ? -7.216 27.447 23.961 1.000 42.022 94 PRO G CA 1
ATOM 5448 C C . PRO G 1 94 ? -6.627 26.091 24.354 1.000 37.331 94 PRO G C 1
ATOM 5449 O O . PRO G 1 94 ? -7.021 25.500 25.356 1.000 39.097 94 PRO G O 1
ATOM 5453 N N . LEU G 1 95 ? -5.698 25.593 23.538 1.000 35.601 95 LEU G N 1
ATOM 5454 C CA . LEU G 1 95 ? -4.984 24.361 23.815 1.000 35.782 95 LEU G CA 1
ATOM 5455 C C . LEU G 1 95 ? -3.809 24.682 24.723 1.000 40.267 95 LEU G C 1
ATOM 5456 O O . LEU G 1 95 ? -2.820 25.235 24.275 1.000 42.258 95 LEU G O 1
ATOM 5461 N N . THR G 1 96 ? -3.946 24.373 26.009 1.000 41.213 96 THR G N 1
ATOM 5462 C CA . THR G 1 96 ? -2.905 24.666 26.982 1.000 43.705 96 THR G CA 1
ATOM 5463 C C . THR G 1 96 ? -2.541 23.390 27.740 1.000 44.142 96 THR G C 1
ATOM 5464 O O . THR G 1 96 ? -3.205 22.357 27.613 1.000 41.049 96 THR G O 1
ATOM 5468 N N . TYR G 1 97 ? -1.476 23.487 28.542 1.000 38.852 97 TYR G N 1
ATOM 5469 C CA . TYR G 1 97 ? -1.055 22.410 29.420 1.000 39.476 97 TYR G CA 1
ATOM 5470 C C . TYR G 1 97 ? -2.228 22.015 30.306 1.000 37.034 97 TYR G C 1
ATOM 5471 O O . TYR G 1 97 ? -2.917 22.884 30.823 1.000 40.792 97 TYR G O 1
ATOM 5480 N N . PHE G 1 98 ? -2.448 20.706 30.495 1.000 35.113 98 PHE G N 1
ATOM 5481 C CA . PHE G 1 98 ? -3.493 20.259 31.403 1.000 33.727 98 PHE G CA 1
ATOM 5482 C C . PHE G 1 98 ? -3.156 18.865 31.903 1.000 32.986 98 PHE G C 1
ATOM 5483 O O . PHE G 1 98 ? -2.360 18.154 31.285 1.000 31.966 98 PHE G O 1
ATOM 5491 N N . LEU G 1 99 ? -3.778 18.490 33.024 1.000 32.420 99 LEU G N 1
ATOM 5492 C CA . LEU G 1 99 ? -3.797 17.117 33.486 1.000 34.430 99 LEU G CA 1
ATOM 5493 C C . LEU G 1 99 ? -5.162 16.891 34.125 1.000 42.652 99 LEU G C 1
ATOM 5494 O O . LEU G 1 99 ? -5.489 17.580 35.089 1.000 42.899 99 LEU G O 1
ATOM 5499 N N . GLU G 1 100 ? -5.969 15.988 33.554 1.000 40.664 100 GLU G N 1
ATOM 5500 C CA . GLU G 1 100 ? -7.317 15.717 34.041 1.000 40.819 100 GLU G CA 1
ATOM 5501 C C . GLU G 1 100 ? -7.392 14.278 34.524 1.000 38.485 100 GLU G C 1
ATOM 5502 O O . GLU G 1 100 ? -7.124 13.361 33.766 1.000 42.231 100 GLU G O 1
ATOM 5508 N N . HIS G 1 101 ? -7.884 14.045 35.737 1.000 44.463 101 HIS G N 1
ATOM 5509 C CA . HIS G 1 101 ? -7.908 12.698 36.297 1.000 53.452 101 HIS G CA 1
ATOM 5510 C C . HIS G 1 101 ? -9.217 11.962 35.970 1.000 57.453 101 HIS G C 1
ATOM 5511 O O . HIS G 1 101 ? -10.279 12.598 36.119 1.000 61.300 101 HIS G O 1
ATOM 5518 N N . CYS H 1 4 ? 19.514 25.399 37.369 1.000 47.542 4 CYS H N 1
ATOM 5519 C CA . CYS H 1 4 ? 19.556 24.209 36.473 1.000 44.644 4 CYS H CA 1
ATOM 5520 C C . CYS H 1 4 ? 20.773 23.350 36.805 1.000 42.240 4 CYS H C 1
ATOM 5521 O O . CYS H 1 4 ? 21.820 23.882 37.140 1.000 43.074 4 CYS H O 1
ATOM 5524 N N . GLY H 1 5 ? 20.638 22.020 36.723 1.000 37.163 5 GLY H N 1
ATOM 5525 C CA . GLY H 1 5 ? 21.750 21.125 36.995 1.000 36.183 5 GLY H CA 1
ATOM 5526 C C . GLY H 1 5 ? 22.099 20.983 38.487 1.000 34.046 5 GLY H C 1
ATOM 5527 O O . GLY H 1 5 ? 23.279 20.839 38.818 1.000 37.515 5 GLY H O 1
ATOM 5528 N N . GLY H 1 6 ? 21.104 21.184 39.353 1.000 33.976 6 GLY H N 1
ATOM 5529 C CA . GLY H 1 6 ? 21.362 21.285 40.774 1.000 35.454 6 GLY H CA 1
ATOM 5530 C C . GLY H 1 6 ? 21.542 19.908 41.413 1.000 34.340 6 GLY H C 1
ATOM 5531 O O . GLY H 1 6 ? 21.143 18.868 40.878 1.000 37.808 6 GLY H O 1
ATOM 5532 N N . LEU H 1 7 ? 22.231 19.911 42.565 1.000 33.603 7 LEU H N 1
ATOM 5533 C CA . LEU H 1 7 ? 22.487 18.705 43.333 1.000 34.329 7 LEU H CA 1
ATOM 5534 C C . LEU H 1 7 ? 21.304 18.400 44.253 1.000 37.471 7 LEU H C 1
ATOM 5535 O O . LEU H 1 7 ? 20.720 19.294 44.844 1.000 39.320 7 LEU H O 1
ATOM 5540 N N . THR H 1 8 ? 20.998 17.116 44.425 1.000 35.309 8 THR H N 1
ATOM 5541 C CA . THR H 1 8 ? 20.005 16.700 45.414 1.000 39.199 8 THR H CA 1
ATOM 5542 C C . THR H 1 8 ? 20.571 16.902 46.823 1.000 38.055 8 THR H C 1
ATOM 5543 O O . THR H 1 8 ? 21.783 17.026 47.015 1.000 30.276 8 THR H O 1
ATOM 5547 N N . THR H 1 9 ? 19.662 16.905 47.797 1.000 37.697 9 THR H N 1
ATOM 5548 C CA . THR H 1 9 ? 20.002 16.915 49.210 1.000 39.826 9 THR H CA 1
ATOM 5549 C C . THR H 1 9 ? 20.887 15.713 49.539 1.000 35.926 9 THR H C 1
ATOM 5550 O O . THR H 1 9 ? 20.595 14.587 49.149 1.000 32.860 9 THR H O 1
ATOM 5554 N N . SER H 1 10 ? 21.965 15.977 50.283 1.000 31.250 10 SER H N 1
ATOM 5555 C CA . SER H 1 10 ? 22.875 14.956 50.758 1.000 33.417 10 SER H CA 1
ATOM 5556 C C . SER H 1 10 ? 22.136 13.890 51.556 1.000 33.436 10 SER H C 1
ATOM 5557 O O . SER H 1 10 ? 21.347 14.218 52.425 1.000 37.920 10 SER H O 1
ATOM 5560 N N . VAL H 1 11 ? 22.461 12.633 51.291 1.000 31.306 11 VAL H N 1
ATOM 5561 C CA . VAL H 1 11 ? 21.972 11.528 52.094 1.000 33.503 11 VAL H CA 1
ATOM 5562 C C . VAL H 1 11 ? 23.135 10.574 52.367 1.000 34.553 11 VAL H C 1
ATOM 5563 O O . VAL H 1 11 ? 24.195 10.629 51.744 1.000 30.937 11 VAL H O 1
ATOM 5567 N N . ARG H 1 12 ? 22.931 9.681 53.325 1.000 31.686 12 ARG H N 1
ATOM 5568 C CA . ARG H 1 12 ? 23.860 8.571 53.533 1.000 32.305 12 ARG H CA 1
ATOM 5569 C C . ARG H 1 12 ? 23.610 7.610 52.375 1.000 35.364 12 ARG H C 1
ATOM 5570 O O . ARG H 1 12 ? 22.477 7.483 51.918 1.000 31.580 12 ARG H O 1
ATOM 5578 N N . PRO H 1 13 ? 24.644 6.931 51.843 1.000 33.541 13 PRO H N 1
ATOM 5579 C CA . PRO H 1 13 ? 24.460 6.071 50.686 1.000 36.338 13 PRO H CA 1
ATOM 5580 C C . PRO H 1 13 ? 23.643 4.825 50.999 1.000 38.042 13 PRO H C 1
ATOM 5581 O O . PRO H 1 13 ? 23.769 4.276 52.085 1.000 36.564 13 PRO H O 1
ATOM 5585 N N . SER H 1 14 ? 22.824 4.402 50.030 1.000 39.956 14 SER H N 1
ATOM 5586 C CA . SER H 1 14 ? 22.068 3.169 50.125 1.000 43.446 14 SER H CA 1
ATOM 5587 C C . SER H 1 14 ? 23.024 1.994 49.928 1.000 44.649 14 SER H C 1
ATOM 5588 O O . SER H 1 14 ? 24.203 2.184 49.592 1.000 36.615 14 SER H O 1
ATOM 5591 N N . ASN H 1 15 ? 22.492 0.778 50.110 1.000 45.509 15 ASN H N 1
ATOM 5592 C CA . ASN H 1 15 ? 23.285 -0.425 49.909 1.000 47.120 15 ASN H CA 1
ATOM 5593 C C . ASN H 1 15 ? 23.636 -0.572 48.430 1.000 39.448 15 ASN H C 1
ATOM 5594 O O . ASN H 1 15 ? 24.740 -1.004 48.121 1.000 46.957 15 ASN H O 1
ATOM 5599 N N . GLU H 1 16 ? 22.714 -0.188 47.551 1.000 42.216 16 GLU H N 1
ATOM 5600 C CA . GLU H 1 16 ? 22.953 -0.201 46.119 1.000 51.633 16 GLU H CA 1
ATOM 5601 C C . GLU H 1 16 ? 24.092 0.754 45.755 1.000 50.843 16 GLU H C 1
ATOM 5602 O O . GLU H 1 16 ? 24.968 0.394 44.965 1.000 45.078 16 GLU H O 1
ATOM 5608 N N . ASP H 1 17 ? 24.065 1.975 46.323 1.000 46.489 17 ASP H N 1
ATOM 5609 C CA . ASP H 1 17 ? 25.125 2.952 46.126 1.000 47.227 17 ASP H CA 1
ATOM 5610 C C . ASP H 1 17 ? 26.470 2.351 46.527 1.000 45.068 17 ASP H C 1
ATOM 5611 O O . ASP H 1 17 ? 27.428 2.435 45.774 1.000 47.973 17 ASP H O 1
ATOM 5616 N N . LYS H 1 18 ? 26.535 1.741 47.713 1.000 42.876 18 LYS H N 1
ATOM 5617 C CA . LYS H 1 18 ? 27.788 1.226 48.222 1.000 49.368 18 LYS H CA 1
ATOM 5618 C C . LYS H 1 18 ? 28.318 0.121 47.318 1.000 52.820 18 LYS H C 1
ATOM 5619 O O . LYS H 1 18 ? 29.522 0.062 47.084 1.000 53.193 18 LYS H O 1
ATOM 5625 N N . GLN H 1 19 ? 27.423 -0.732 46.806 1.000 49.927 19 GLN H N 1
ATOM 5626 C CA . GLN H 1 19 ? 27.829 -1.868 45.993 1.000 55.603 19 GLN H CA 1
ATOM 5627 C C . GLN H 1 19 ? 28.364 -1.406 44.646 1.000 49.403 19 GLN H C 1
ATOM 5628 O O . GLN H 1 19 ? 29.362 -1.932 44.178 1.000 52.945 19 GLN H O 1
ATOM 5634 N N . LEU H 1 20 ? 27.685 -0.441 44.028 1.000 47.500 20 LEU H N 1
ATOM 5635 C CA . LEU H 1 20 ? 28.089 0.067 42.725 1.000 50.770 20 LEU H CA 1
ATOM 5636 C C . LEU H 1 20 ? 29.360 0.915 42.820 1.000 44.758 20 LEU H C 1
ATOM 5637 O O . LEU H 1 20 ? 30.283 0.743 42.030 1.000 51.617 20 LEU H O 1
ATOM 5642 N N . LEU H 1 21 ? 29.407 1.839 43.789 1.000 41.444 21 LEU H N 1
ATOM 5643 C CA . LEU H 1 21 ? 30.375 2.929 43.752 1.000 40.689 21 LEU H CA 1
ATOM 5644 C C . LEU H 1 21 ? 31.650 2.582 44.510 1.000 38.714 21 LEU H C 1
ATOM 5645 O O . LEU H 1 21 ? 32.712 3.048 44.107 1.000 39.475 21 LEU H O 1
ATOM 5650 N N . THR H 1 22 ? 31.572 1.775 45.575 1.000 39.248 22 THR H N 1
ATOM 5651 C CA . THR H 1 22 ? 32.733 1.563 46.434 1.000 48.380 22 THR H CA 1
ATOM 5652 C C . THR H 1 22 ? 33.903 0.964 45.648 1.000 47.517 22 THR H C 1
ATOM 5653 O O . THR H 1 22 ? 35.022 1.464 45.764 1.000 46.603 22 THR H O 1
ATOM 5657 N N . PRO H 1 23 ? 33.722 -0.110 44.840 1.000 50.601 23 PRO H N 1
ATOM 5658 C CA . PRO H 1 23 ? 34.834 -0.692 44.089 1.000 45.904 23 PRO H CA 1
ATOM 5659 C C . PRO H 1 23 ? 35.544 0.290 43.166 1.000 46.141 23 PRO H C 1
ATOM 5660 O O . PRO H 1 23 ? 36.761 0.264 43.036 1.000 46.394 23 PRO H O 1
ATOM 5664 N N . VAL H 1 24 ? 34.755 1.150 42.513 1.000 41.212 24 VAL H N 1
ATOM 5665 C CA . VAL H 1 24 ? 35.278 2.103 41.551 1.000 41.429 24 VAL H CA 1
ATOM 5666 C C . VAL H 1 24 ? 36.129 3.143 42.281 1.000 39.279 24 VAL H C 1
ATOM 5667 O O . VAL H 1 24 ? 37.198 3.525 41.817 1.000 33.180 24 VAL H O 1
ATOM 5671 N N . VAL H 1 25 ? 35.634 3.606 43.431 1.000 36.882 25 VAL H N 1
ATOM 5672 C CA . VAL H 1 25 ? 36.340 4.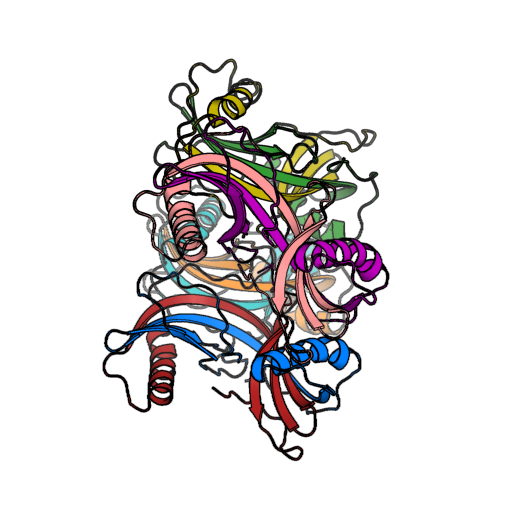610 44.200 1.000 39.362 25 VAL H CA 1
ATOM 5673 C C . VAL H 1 25 ? 37.614 4.003 44.791 1.000 40.474 25 VAL H C 1
ATOM 5674 O O . VAL H 1 25 ? 38.675 4.626 44.774 1.000 38.350 25 VAL H O 1
ATOM 5678 N N . LYS H 1 26 ? 37.497 2.781 45.306 1.000 42.654 26 LYS H N 1
ATOM 5679 C CA . LYS H 1 26 ? 38.611 2.086 45.931 1.000 41.934 26 LYS H CA 1
ATOM 5680 C C . LYS H 1 26 ? 39.762 1.916 44.936 1.000 40.286 26 LYS H C 1
ATOM 5681 O O . LYS H 1 26 ? 40.911 2.221 45.261 1.000 40.518 26 LYS H O 1
ATOM 5687 N N . ASP H 1 27 ? 39.440 1.473 43.721 1.000 42.830 27 ASP H N 1
ATOM 5688 C CA . ASP H 1 27 ? 40.431 1.309 42.666 1.000 45.636 27 ASP H CA 1
ATOM 5689 C C . ASP H 1 27 ? 41.085 2.637 42.327 1.000 40.618 27 ASP H C 1
ATOM 5690 O O . ASP H 1 27 ? 42.306 2.697 42.124 1.000 40.261 27 ASP H O 1
ATOM 5695 N N . TYR H 1 28 ? 40.280 3.712 42.256 1.000 36.235 28 TYR H N 1
ATOM 5696 C CA . TYR H 1 28 ? 40.822 5.017 41.919 1.000 32.822 28 TYR H CA 1
ATOM 5697 C C . TYR H 1 28 ? 41.806 5.492 42.996 1.000 31.212 28 TYR H C 1
ATOM 5698 O O . TYR H 1 28 ? 42.858 6.046 42.682 1.000 34.827 28 TYR H O 1
ATOM 5707 N N . ILE H 1 29 ? 41.439 5.327 44.264 1.000 31.540 29 ILE H N 1
ATOM 5708 C CA . ILE H 1 29 ? 42.296 5.761 45.361 1.000 36.415 29 ILE H CA 1
ATOM 5709 C C . ILE H 1 29 ? 43.619 4.986 45.294 1.000 35.909 29 ILE H C 1
ATOM 5710 O O . ILE H 1 29 ? 44.693 5.574 45.388 1.000 34.948 29 ILE H O 1
ATOM 5715 N N . ALA H 1 30 ? 43.532 3.671 45.109 1.000 37.666 30 ALA H N 1
ATOM 5716 C CA . ALA H 1 30 ? 44.707 2.816 45.034 1.000 42.358 30 ALA H CA 1
ATOM 5717 C C . ALA H 1 30 ? 45.669 3.322 43.960 1.000 45.877 30 ALA H C 1
ATOM 5718 O O . ALA H 1 30 ? 46.859 3.448 44.220 1.000 44.173 30 ALA H O 1
ATOM 5720 N N . GLN H 1 31 ? 45.143 3.649 42.772 1.000 45.911 31 GLN H N 1
ATOM 5721 C CA . GLN H 1 31 ? 45.979 4.127 41.685 1.000 45.890 31 GLN H CA 1
ATOM 5722 C C . GLN H 1 31 ? 46.549 5.512 41.981 1.000 44.142 31 GLN H C 1
ATOM 5723 O O . GLN H 1 31 ? 47.675 5.796 41.593 1.000 45.416 31 GLN H O 1
ATOM 5729 N N . GLN H 1 32 ? 45.774 6.383 42.639 1.000 39.035 32 GLN H N 1
ATOM 5730 C CA . GLN H 1 32 ? 46.261 7.715 42.949 1.000 39.188 32 GLN H CA 1
ATOM 5731 C C . GLN H 1 32 ? 47.382 7.652 43.986 1.000 41.728 32 GLN H C 1
ATOM 5732 O O . GLN H 1 32 ? 48.320 8.428 43.897 1.000 42.779 32 GLN H O 1
ATOM 5738 N N . LEU H 1 33 ? 47.275 6.772 44.984 1.000 45.864 33 LEU H N 1
ATOM 5739 C CA . LEU H 1 33 ? 48.229 6.757 46.086 1.000 49.210 33 LEU H CA 1
ATOM 5740 C C . LEU H 1 33 ? 49.332 5.721 45.867 1.000 51.795 33 LEU H C 1
ATOM 5741 O O . LEU H 1 33 ? 50.328 5.748 46.572 1.000 56.899 33 LEU H O 1
ATOM 5746 N N . GLY H 1 34 ? 49.128 4.793 44.932 1.000 55.656 34 GLY H N 1
ATOM 5747 C CA . GLY H 1 34 ? 50.112 3.779 44.623 1.000 60.745 34 GLY H CA 1
ATOM 5748 C C . GLY H 1 34 ? 50.076 2.634 45.629 1.000 67.111 34 GLY H C 1
ATOM 5749 O O . GLY H 1 34 ? 51.044 1.884 45.737 1.000 73.091 34 GLY H O 1
ATOM 5750 N N . ARG H 1 35 ? 48.977 2.511 46.375 1.000 73.957 35 ARG H N 1
ATOM 5751 C CA . ARG H 1 35 ? 48.788 1.370 47.256 1.000 76.489 35 ARG H CA 1
ATOM 5752 C C . ARG H 1 35 ? 47.325 1.282 47.674 1.000 73.855 35 ARG H C 1
ATOM 5753 O O . ARG H 1 35 ? 46.678 2.304 47.908 1.000 78.288 35 ARG H O 1
ATOM 5761 N N . GLU H 1 36 ? 46.852 0.042 47.833 1.000 68.231 36 GLU H N 1
ATOM 5762 C CA . GLU H 1 36 ? 45.463 -0.225 48.152 1.000 73.350 36 GLU H CA 1
ATOM 5763 C C . GLU H 1 36 ? 45.154 0.306 49.546 1.000 75.496 36 GLU H C 1
ATOM 5764 O O . GLU H 1 36 ? 45.881 0.035 50.490 1.000 76.340 36 GLU H O 1
ATOM 5770 N N . PRO H 1 37 ? 44.062 1.092 49.714 1.000 81.039 37 PRO H N 1
ATOM 5771 C CA . PRO H 1 37 ? 43.631 1.513 51.039 1.000 79.141 37 PRO H CA 1
ATOM 5772 C C . PRO H 1 37 ? 43.026 0.359 51.829 1.000 74.771 37 PRO H C 1
ATOM 5773 O O . PRO H 1 37 ? 42.532 -0.597 51.241 1.000 75.010 37 PRO H O 1
ATOM 5777 N N . SER H 1 38 ? 43.050 0.482 53.161 1.000 78.938 38 SER H N 1
ATOM 5778 C CA . SER H 1 38 ? 42.545 -0.542 54.061 1.000 83.214 38 SER H CA 1
ATOM 5779 C C . SER H 1 38 ? 41.043 -0.387 54.280 1.000 87.137 38 SER H C 1
ATOM 5780 O O . SER H 1 38 ? 40.289 -1.331 54.078 1.000 97.256 38 SER H O 1
ATOM 5783 N N . GLU H 1 39 ? 40.616 0.812 54.692 1.000 89.636 39 GLU H N 1
ATOM 5784 C CA . GLU H 1 39 ? 39.203 1.127 54.805 1.000 90.288 39 GLU H CA 1
ATOM 5785 C C . GLU H 1 39 ? 38.845 2.172 53.745 1.000 74.603 39 GLU H C 1
ATOM 5786 O O . GLU H 1 39 ? 39.522 3.200 53.643 1.000 66.103 39 GLU H O 1
ATOM 5792 N N . VAL H 1 40 ? 37.788 1.885 52.974 1.000 58.388 40 VAL H N 1
ATOM 5793 C CA . VAL H 1 40 ? 37.167 2.882 52.120 1.000 52.139 40 VAL H CA 1
ATOM 5794 C C . VAL H 1 40 ? 35.675 2.876 52.414 1.000 46.751 40 VAL H C 1
ATOM 5795 O O . VAL H 1 40 ? 35.017 1.867 52.229 1.000 50.283 40 VAL H O 1
ATOM 5799 N N . LYS H 1 41 ? 35.173 4.028 52.863 1.000 41.072 41 LYS H N 1
ATOM 5800 C CA . LYS H 1 41 ? 33.785 4.153 53.250 1.000 40.649 41 LYS H CA 1
ATOM 5801 C C . LYS H 1 41 ? 33.219 5.433 52.640 1.000 33.650 41 LYS H C 1
ATOM 5802 O O . LYS H 1 41 ? 33.732 6.526 52.881 1.000 31.668 41 LYS H O 1
ATOM 5808 N N . ILE H 1 42 ? 32.137 5.291 51.872 1.000 32.213 42 ILE H N 1
ATOM 5809 C CA . ILE H 1 42 ? 31.387 6.432 51.389 1.000 31.988 42 ILE H CA 1
ATOM 5810 C C . ILE H 1 42 ? 30.429 6.847 52.503 1.000 30.486 42 ILE H C 1
ATOM 5811 O O . ILE H 1 42 ? 29.592 6.053 52.880 1.000 33.357 42 ILE H O 1
ATOM 5816 N N . THR H 1 43 ? 30.490 8.099 52.968 1.000 30.285 43 THR H N 1
ATOM 5817 C CA . THR H 1 43 ? 29.712 8.523 54.127 1.000 32.379 43 THR H CA 1
ATOM 5818 C C . THR H 1 43 ? 28.549 9.420 53.735 1.000 32.303 43 THR H C 1
ATOM 5819 O O . THR H 1 43 ? 27.615 9.570 54.508 1.000 32.623 43 THR H O 1
ATOM 5823 N N . GLU H 1 44 ? 28.592 10.021 52.539 1.000 29.096 44 GLU H N 1
ATOM 5824 C CA . GLU H 1 44 ? 27.567 10.976 52.128 1.000 29.504 44 GLU H CA 1
ATOM 5825 C C . GLU H 1 44 ? 27.545 11.019 50.604 1.000 26.408 44 GLU H C 1
ATOM 5826 O O . GLU H 1 44 ? 28.602 10.886 49.966 1.000 28.432 44 GLU H O 1
ATOM 5832 N N . VAL H 1 45 ? 26.374 11.272 50.022 1.000 28.416 45 VAL H N 1
ATOM 5833 C CA . VAL H 1 45 ? 26.213 11.287 48.570 1.000 30.929 45 VAL H CA 1
ATOM 5834 C C . VAL H 1 45 ? 25.235 12.392 48.215 1.000 31.228 45 VAL H C 1
ATOM 5835 O O . VAL H 1 45 ? 24.229 12.597 48.884 1.000 28.075 45 VAL H O 1
ATOM 5839 N N . SER H 1 46 ? 25.488 13.048 47.091 1.000 32.796 46 SER H N 1
ATOM 5840 C CA . SER H 1 46 ? 24.582 14.017 46.494 1.000 33.159 46 SER H CA 1
ATOM 5841 C C . SER H 1 46 ? 24.625 13.805 44.981 1.000 31.896 46 SER H C 1
ATOM 5842 O O . SER H 1 46 ? 25.697 13.560 44.434 1.000 35.918 46 SER H O 1
ATOM 5845 N N . ARG H 1 47 ? 23.480 13.841 44.306 1.000 28.835 47 ARG H N 1
ATOM 5846 C CA . ARG H 1 47 ? 23.395 13.441 42.904 1.000 32.028 47 ARG H CA 1
ATOM 5847 C C . ARG H 1 47 ? 23.020 14.619 42.019 1.000 30.485 47 ARG H C 1
ATOM 5848 O O . ARG H 1 47 ? 22.283 15.501 42.427 1.000 30.457 47 ARG H O 1
ATOM 5856 N N . GLN H 1 48 ? 23.481 14.591 40.774 1.000 26.774 48 GLN H N 1
ATOM 5857 C CA . GLN H 1 48 ? 23.142 15.603 39.791 1.000 29.521 48 GLN H CA 1
ATOM 5858 C C . GLN H 1 48 ? 22.827 14.878 38.483 1.000 30.401 48 GLN H C 1
ATOM 5859 O O . GLN H 1 48 ? 23.667 14.133 37.974 1.000 25.798 48 GLN H O 1
ATOM 5865 N N . ILE H 1 49 ? 21.628 15.087 37.941 1.000 27.993 49 ILE H N 1
ATOM 5866 C CA . ILE H 1 49 ? 21.323 14.573 36.609 1.000 30.237 49 ILE H CA 1
ATOM 5867 C C . ILE H 1 49 ? 22.015 15.473 35.591 1.000 28.223 49 ILE H C 1
ATOM 5868 O O . ILE H 1 49 ? 21.904 16.697 35.683 1.000 26.512 49 ILE H O 1
ATOM 5873 N N . VAL H 1 50 ? 22.730 14.871 34.632 1.000 25.324 50 VAL H N 1
ATOM 5874 C CA . VAL H 1 50 ? 23.426 15.623 33.613 1.000 27.446 50 VAL H CA 1
ATOM 5875 C C . VAL H 1 50 ? 23.080 15.035 32.247 1.000 26.961 50 VAL H C 1
ATOM 5876 O O . VAL H 1 50 ? 23.209 13.843 32.003 1.000 26.638 50 VAL H O 1
ATOM 5880 N N . ASN H 1 51 ? 22.683 15.910 31.335 1.000 27.381 51 ASN H N 1
ATOM 5881 C CA . ASN H 1 51 ? 22.652 15.629 29.926 1.000 25.720 51 ASN H CA 1
ATOM 5882 C C . ASN H 1 51 ? 23.551 16.658 29.266 1.000 27.043 51 ASN H C 1
ATOM 5883 O O . ASN H 1 51 ? 23.482 17.851 29.518 1.000 26.822 51 ASN H O 1
ATOM 5888 N N . GLY H 1 52 ? 24.441 16.166 28.411 1.000 25.218 52 GLY H N 1
ATOM 5889 C CA . GLY H 1 52 ? 25.238 17.060 27.594 1.000 29.091 52 GLY H CA 1
ATOM 5890 C C . GLY H 1 52 ? 26.016 16.263 26.560 1.000 26.569 52 GLY H C 1
ATOM 5891 O O . GLY H 1 52 ? 25.567 15.195 26.128 1.000 24.773 52 GLY H O 1
ATOM 5892 N N . THR H 1 53 ? 27.146 16.831 26.128 1.000 28.304 53 THR H N 1
ATOM 5893 C CA . THR H 1 53 ? 27.958 16.137 25.147 1.000 33.047 53 THR H CA 1
ATOM 5894 C C . THR H 1 53 ? 29.424 16.205 25.564 1.000 29.331 53 THR H C 1
ATOM 5895 O O . THR H 1 53 ? 29.892 17.225 26.070 1.000 27.699 53 THR H O 1
ATOM 5899 N N . ASN H 1 54 ? 30.098 15.070 25.401 1.000 26.691 54 ASN H N 1
ATOM 5900 C CA . ASN H 1 54 ? 31.540 15.022 25.453 1.000 27.924 54 ASN H CA 1
ATOM 5901 C C . ASN H 1 54 ? 32.108 15.334 24.075 1.000 26.640 54 ASN H C 1
ATOM 5902 O O . ASN H 1 54 ? 31.734 14.703 23.095 1.000 28.736 54 ASN H O 1
ATOM 5907 N N . HIS H 1 55 ? 33.005 16.323 24.022 1.000 23.587 55 HIS H N 1
ATOM 5908 C CA . HIS H 1 55 ? 33.800 16.592 22.837 1.000 25.065 55 HIS H CA 1
ATOM 5909 C C . HIS H 1 55 ? 35.188 16.000 23.048 1.000 24.853 55 HIS H C 1
ATOM 5910 O O . HIS H 1 55 ? 35.902 16.406 23.961 1.000 27.943 55 HIS H O 1
ATOM 5917 N N . PHE H 1 56 ? 35.562 15.022 22.227 1.000 25.151 56 PHE H N 1
ATOM 5918 C CA . PHE H 1 56 ? 36.923 14.516 22.208 1.000 23.255 56 PHE H CA 1
ATOM 5919 C C . PHE H 1 56 ? 37.686 15.294 21.137 1.000 24.818 56 PHE H C 1
ATOM 5920 O O . PHE H 1 56 ? 37.224 15.412 20.014 1.000 27.166 56 PHE H O 1
ATOM 5928 N N . LEU H 1 57 ? 38.811 15.887 21.526 1.000 23.430 57 LEU H N 1
ATOM 5929 C CA . LEU H 1 57 ? 39.546 16.838 20.712 1.000 23.510 57 LEU H CA 1
ATOM 5930 C C . LEU H 1 57 ? 40.977 16.349 20.543 1.000 24.188 57 LEU H C 1
ATOM 5931 O O . LEU H 1 57 ? 41.583 15.907 21.509 1.000 23.808 57 LEU H O 1
ATOM 5936 N N . LYS H 1 58 ? 41.508 16.495 19.341 1.000 24.662 58 LYS H N 1
ATOM 5937 C CA . LYS H 1 58 ? 42.940 16.476 19.093 1.000 27.151 58 LYS H CA 1
ATOM 5938 C C . LYS H 1 58 ? 43.419 17.925 19.043 1.000 25.956 58 LYS H C 1
ATOM 5939 O O . LYS H 1 58 ? 42.924 18.724 18.266 1.000 24.764 58 LYS H O 1
ATOM 5945 N N . VAL H 1 59 ? 44.375 18.258 19.909 1.000 23.671 59 VAL H N 1
ATOM 5946 C CA . VAL H 1 59 ? 44.854 19.611 20.066 1.000 27.459 59 VAL H CA 1
ATOM 5947 C C . VAL H 1 59 ? 46.365 19.625 19.871 1.000 28.154 59 VAL H C 1
ATOM 5948 O O . VAL H 1 59 ? 47.073 18.899 20.547 1.000 29.724 59 VAL H O 1
ATOM 5952 N N . GLU H 1 60 ? 46.830 20.517 19.003 1.000 31.154 60 GLU H N 1
ATOM 5953 C CA . GLU H 1 60 ? 48.247 20.798 18.844 1.000 29.138 60 GLU H CA 1
ATOM 5954 C C . GLU H 1 60 ? 48.534 22.147 19.486 1.000 30.937 60 GLU H C 1
ATOM 5955 O O . GLU H 1 60 ? 47.833 23.117 19.228 1.000 33.362 60 GLU H O 1
ATOM 5961 N N . HIS H 1 61 ? 49.523 22.174 20.378 1.000 30.754 61 HIS H N 1
ATOM 5962 C CA . HIS H 1 61 ? 49.887 23.383 21.090 1.000 34.592 61 HIS H CA 1
ATOM 5963 C C . HIS H 1 61 ? 51.400 23.376 21.259 1.000 35.282 61 HIS H C 1
ATOM 5964 O O . HIS H 1 61 ? 51.945 22.428 21.832 1.000 31.676 61 HIS H O 1
ATOM 5971 N N . ASP H 1 62 ? 52.046 24.378 20.637 1.000 36.101 62 ASP H N 1
ATOM 5972 C CA . ASP H 1 62 ? 53.471 24.635 20.804 1.000 40.515 62 ASP H CA 1
ATOM 5973 C C . ASP H 1 62 ? 54.294 23.362 20.575 1.000 38.078 62 ASP H C 1
ATOM 5974 O O . ASP H 1 62 ? 55.201 23.050 21.340 1.000 38.314 62 ASP H O 1
ATOM 5979 N N . GLY H 1 63 ? 53.952 22.629 19.516 1.000 34.187 63 GLY H N 1
ATOM 5980 C CA . GLY H 1 63 ? 54.714 21.475 19.087 1.000 33.896 63 GLY H CA 1
ATOM 5981 C C . GLY H 1 63 ? 54.414 20.216 19.890 1.000 37.959 63 GLY H C 1
ATOM 5982 O O . GLY H 1 63 ? 55.136 19.239 19.726 1.000 43.459 63 GLY H O 1
ATOM 5983 N N . ASN H 1 64 ? 53.375 20.224 20.744 1.000 32.639 64 ASN H N 1
ATOM 5984 C CA . ASN H 1 64 ? 52.917 19.023 21.419 1.000 34.549 64 ASN H CA 1
ATOM 5985 C C . ASN H 1 64 ? 51.490 18.692 20.984 1.000 29.203 64 ASN H C 1
ATOM 5986 O O . ASN H 1 64 ? 50.781 19.538 20.439 1.000 25.840 64 ASN H O 1
ATOM 5991 N N . CYS H 1 65 ? 51.104 17.432 21.185 1.000 24.741 65 CYS H N 1
ATOM 5992 C CA . CYS H 1 65 ? 49.808 16.954 20.745 1.000 26.763 65 CYS H CA 1
ATOM 5993 C C . CYS H 1 65 ? 49.125 16.229 21.896 1.000 25.037 65 CYS H C 1
ATOM 5994 O O . CYS H 1 65 ? 49.673 15.258 22.412 1.000 26.028 65 CYS H O 1
ATOM 5997 N N . TRP H 1 66 ? 47.944 16.729 22.293 1.000 22.305 66 TRP H N 1
ATOM 5998 C CA . TRP H 1 66 ? 47.128 16.119 23.334 1.000 23.959 66 TRP H CA 1
ATOM 5999 C C . TRP H 1 66 ? 45.779 15.691 22.771 1.000 22.315 66 TRP H C 1
ATOM 6000 O O . TRP H 1 66 ? 45.253 16.357 21.885 1.000 23.368 66 TRP H O 1
ATOM 6011 N N . HIS H 1 67 ? 45.211 14.608 23.319 1.000 20.947 67 HIS H N 1
ATOM 6012 C CA . HIS H 1 67 ? 43.776 14.388 23.222 1.000 20.650 67 HIS H CA 1
ATOM 6013 C C . HIS H 1 67 ? 43.133 14.922 24.501 1.000 21.894 67 HIS H C 1
ATOM 6014 O O . HIS H 1 67 ? 43.653 14.695 25.592 1.000 22.648 67 HIS H O 1
ATOM 6021 N N . VAL H 1 68 ? 42.018 15.640 24.341 1.000 20.832 68 VAL H N 1
ATOM 6022 C CA . VAL H 1 68 ? 41.339 16.311 25.426 1.000 19.618 68 VAL H CA 1
ATOM 6023 C C . VAL H 1 68 ? 39.863 15.954 25.393 1.000 23.587 68 VAL H C 1
ATOM 6024 O O . VAL H 1 68 ? 39.229 15.964 24.339 1.000 24.681 68 VAL H O 1
ATOM 6028 N N . ARG H 1 69 ? 39.324 15.623 26.575 1.000 25.310 69 ARG H N 1
ATOM 6029 C CA . ARG H 1 69 ? 37.919 15.330 26.764 1.000 24.481 69 ARG H CA 1
ATOM 6030 C C . ARG H 1 69 ? 37.247 16.539 27.411 1.000 23.552 69 ARG H C 1
ATOM 6031 O O . ARG H 1 69 ? 37.536 16.855 28.554 1.000 23.866 69 ARG H O 1
ATOM 6039 N N . VAL H 1 70 ? 36.361 17.212 26.675 1.000 21.093 70 VAL H N 1
ATOM 6040 C CA . VAL H 1 70 ? 35.689 18.398 27.175 1.000 24.115 70 VAL H CA 1
ATOM 6041 C C . VAL H 1 70 ? 34.193 18.094 27.282 1.000 26.230 70 VAL H C 1
ATOM 6042 O O . VAL H 1 70 ? 33.590 17.669 26.302 1.000 29.805 70 VAL H O 1
ATOM 6046 N N . HIS H 1 71 ? 33.619 18.295 28.468 1.000 23.864 71 HIS H N 1
ATOM 6047 C CA . HIS H 1 71 ? 32.199 18.103 28.680 1.000 24.750 71 HIS H CA 1
ATOM 6048 C C . HIS H 1 71 ? 31.460 19.426 28.555 1.000 23.602 71 HIS H C 1
ATOM 6049 O O . HIS H 1 71 ? 31.856 20.405 29.167 1.000 23.016 71 HIS H O 1
ATOM 6056 N N . GLU H 1 72 ? 30.371 19.430 27.779 1.000 26.195 72 GLU H N 1
ATOM 6057 C CA . GLU H 1 72 ? 29.484 20.575 27.676 1.000 27.373 72 GLU H CA 1
ATOM 6058 C C . GLU H 1 72 ? 28.073 20.160 28.103 1.000 27.430 72 GLU H C 1
ATOM 6059 O O . GLU H 1 72 ? 27.424 19.389 27.404 1.000 28.563 72 GLU H O 1
ATOM 6065 N N . ALA H 1 73 ? 27.621 20.664 29.255 1.000 27.377 73 ALA H N 1
ATOM 6066 C CA . ALA H 1 73 ? 26.271 20.401 29.727 1.000 27.236 73 ALA H CA 1
ATOM 6067 C C . ALA H 1 73 ? 25.302 21.235 28.909 1.000 27.287 73 ALA H C 1
ATOM 6068 O O . ALA H 1 73 ? 25.649 22.332 28.474 1.000 25.035 73 ALA H O 1
ATOM 6070 N N . LEU H 1 74 ? 24.114 20.685 28.645 1.000 29.192 74 LEU H N 1
ATOM 6071 C CA . LEU H 1 74 ? 23.068 21.457 27.979 1.000 30.923 74 LEU H CA 1
ATOM 6072 C C . LEU H 1 74 ? 22.706 22.648 28.861 1.000 32.070 74 LEU H C 1
ATOM 6073 O O . LEU H 1 74 ? 22.882 22.578 30.076 1.000 28.482 74 LEU H O 1
ATOM 6078 N N . PRO H 1 75 ? 22.176 23.752 28.286 1.000 31.761 75 PRO H N 1
ATOM 6079 C CA . PRO H 1 75 ? 21.746 24.911 29.063 1.000 34.559 75 PRO H CA 1
ATOM 6080 C C . PRO H 1 75 ? 20.826 24.591 30.236 1.000 33.650 75 PRO H C 1
ATOM 6081 O O . PRO H 1 75 ? 21.030 25.097 31.329 1.000 32.356 75 PRO H O 1
ATOM 6085 N N . CYS H 1 76 ? 19.848 23.701 30.027 1.000 33.968 76 CYS H N 1
ATOM 6086 C CA . CYS H 1 76 ? 18.917 23.357 31.089 1.000 35.819 76 CYS H CA 1
ATOM 6087 C C . CYS H 1 76 ? 19.523 22.396 32.108 1.000 37.756 76 CYS H C 1
ATOM 6088 O O . CYS H 1 76 ? 18.849 22.029 33.060 1.000 36.758 76 CYS H O 1
ATOM 6091 N N . TYR H 1 77 ? 20.792 21.998 31.919 1.000 31.957 77 TYR H N 1
ATOM 6092 C CA . TYR H 1 77 ? 21.512 21.231 32.918 1.000 27.154 77 TYR H CA 1
ATOM 6093 C C . TYR H 1 77 ? 22.704 22.023 33.441 1.000 27.515 77 TYR H C 1
ATOM 6094 O O . TYR H 1 77 ? 23.628 21.440 33.994 1.000 26.679 77 TYR H O 1
ATOM 6103 N N . GLY H 1 78 ? 22.685 23.347 33.295 1.000 28.255 78 GLY H N 1
ATOM 6104 C CA . GLY H 1 78 ? 23.671 24.191 33.954 1.000 30.026 78 GLY H CA 1
ATOM 6105 C C . GLY H 1 78 ? 24.658 24.840 32.992 1.000 33.658 78 GLY H C 1
ATOM 6106 O O . GLY H 1 78 ? 25.325 25.787 33.363 1.000 35.731 78 GLY H O 1
ATOM 6107 N N . GLY H 1 79 ? 24.799 24.297 31.776 1.000 31.529 79 GLY H N 1
ATOM 6108 C CA . GLY H 1 79 ? 25.565 24.944 30.722 1.000 28.793 79 GLY H CA 1
ATOM 6109 C C . GLY H 1 79 ? 27.086 24.948 30.925 1.000 29.983 79 GLY H C 1
ATOM 6110 O O . GLY H 1 79 ? 27.796 25.532 30.128 1.000 34.478 79 GLY H O 1
ATOM 6111 N N . LYS H 1 80 ? 27.625 24.271 31.941 1.000 31.586 80 LYS H N 1
ATOM 6112 C CA . LYS H 1 80 ? 29.062 24.331 32.177 1.000 32.729 80 LYS H CA 1
ATOM 6113 C C . LYS H 1 80 ? 29.840 23.577 31.090 1.000 30.701 80 LYS H C 1
ATOM 6114 O O . LYS H 1 80 ? 29.426 22.529 30.578 1.000 27.014 80 LYS H O 1
ATOM 6120 N N . VAL H 1 81 ? 30.993 24.153 30.753 1.000 29.141 81 VAL H N 1
ATOM 6121 C CA . VAL H 1 81 ? 31.948 23.586 29.814 1.000 31.470 81 VAL H CA 1
ATOM 6122 C C . VAL H 1 81 ? 33.260 23.380 30.563 1.000 29.963 81 VAL H C 1
ATOM 6123 O O . VAL H 1 81 ? 33.808 24.331 31.089 1.000 28.139 81 VAL H O 1
ATOM 6127 N N . GLU H 1 82 ? 33.733 22.136 30.638 1.000 25.445 82 GLU H N 1
ATOM 6128 C CA . GLU H 1 82 ? 34.858 21.777 31.485 1.000 26.968 82 GLU H CA 1
ATOM 6129 C C . GLU H 1 82 ? 35.705 20.705 30.820 1.000 26.247 82 GLU H C 1
ATOM 6130 O O . GLU H 1 82 ? 35.185 19.805 30.159 1.000 26.037 82 GLU H O 1
ATOM 6136 N N . VAL H 1 83 ? 37.022 20.760 31.047 1.000 24.579 83 VAL H N 1
ATOM 6137 C CA . VAL H 1 83 ? 37.895 19.677 30.632 1.000 23.090 83 VAL H CA 1
ATOM 6138 C C . VAL H 1 83 ? 37.822 18.594 31.696 1.000 26.378 83 VAL H C 1
ATOM 6139 O O . VAL H 1 83 ? 37.962 18.876 32.879 1.000 26.278 83 VAL H O 1
ATOM 6143 N N . HIS H 1 84 ? 37.598 17.342 31.277 1.000 24.704 84 HIS H N 1
ATOM 6144 C CA . HIS H 1 84 ? 37.508 16.236 32.213 1.000 25.338 84 HIS H CA 1
ATOM 6145 C C . HIS H 1 84 ? 38.767 15.378 32.195 1.000 28.298 84 HIS H C 1
ATOM 6146 O O . HIS H 1 84 ? 39.001 14.685 33.160 1.000 31.900 84 HIS H O 1
ATOM 6153 N N . SER H 1 85 ? 39.529 15.349 31.094 1.000 28.153 85 SER H N 1
ATOM 6154 C CA . SER H 1 85 ? 40.855 14.764 31.111 1.000 28.525 85 SER H CA 1
ATOM 6155 C C . SER H 1 85 ? 41.606 15.048 29.820 1.000 24.919 85 SER H C 1
ATOM 6156 O O . SER H 1 85 ? 41.059 15.605 28.862 1.000 22.221 85 SER H O 1
ATOM 6159 N N . HIS H 1 86 ? 42.890 14.694 29.840 1.000 22.508 86 HIS H N 1
ATOM 6160 C CA . HIS H 1 86 ? 43.731 14.767 28.668 1.000 23.303 86 HIS H CA 1
ATOM 6161 C C . HIS H 1 86 ? 44.725 13.617 28.716 1.000 25.584 86 HIS H C 1
ATOM 6162 O O . HIS H 1 86 ? 44.973 13.045 29.777 1.000 24.747 86 HIS H O 1
ATOM 6169 N N . LYS H 1 87 ? 45.295 13.312 27.553 1.000 25.260 87 LYS H N 1
ATOM 6170 C CA . LYS H 1 87 ? 46.453 12.443 27.468 1.000 27.001 87 LYS H CA 1
ATOM 6171 C C . LYS H 1 87 ? 47.350 12.938 26.338 1.000 26.293 87 LYS H C 1
ATOM 6172 O O . LYS H 1 87 ? 46.893 13.573 25.395 1.000 22.981 87 LYS H O 1
ATOM 6178 N N . VAL H 1 88 ? 48.650 12.685 26.468 1.000 24.071 88 VAL H N 1
ATOM 6179 C CA . VAL H 1 88 ? 49.591 12.930 25.400 1.000 26.668 88 VAL H CA 1
ATOM 6180 C C . VAL H 1 88 ? 49.313 11.932 24.287 1.000 24.470 88 VAL H C 1
ATOM 6181 O O . VAL H 1 88 ? 49.100 10.764 24.560 1.000 26.723 88 VAL H O 1
ATOM 6185 N N . ALA H 1 89 ? 49.291 12.406 23.043 1.000 23.667 89 ALA H N 1
ATOM 6186 C CA . ALA H 1 89 ? 49.050 11.528 21.909 1.000 27.404 89 ALA H CA 1
ATOM 6187 C C . ALA H 1 89 ? 49.970 11.891 20.757 1.000 27.212 89 ALA H C 1
ATOM 6188 O O . ALA H 1 89 ? 50.617 12.915 20.782 1.000 28.694 89 ALA H O 1
ATOM 6190 N N . SER H 1 90 ? 50.058 11.001 19.760 1.000 33.642 90 SER H N 1
ATOM 6191 C CA . SER H 1 90 ? 50.725 11.314 18.503 1.000 32.648 90 SER H CA 1
ATOM 6192 C C . SER H 1 90 ? 49.708 11.858 17.505 1.000 29.668 90 SER H C 1
ATOM 6193 O O . SER H 1 90 ? 48.516 11.555 17.605 1.000 35.010 90 SER H O 1
ATOM 6196 N N . VAL H 1 91 ? 50.187 12.656 16.554 1.000 28.592 91 VAL H N 1
ATOM 6197 C CA . VAL H 1 91 ? 49.330 13.311 15.572 1.000 31.512 91 VAL H CA 1
ATOM 6198 C C . VAL H 1 91 ? 48.518 12.266 14.800 1.000 28.499 91 VAL H C 1
ATOM 6199 O O . VAL H 1 91 ? 47.387 12.544 14.424 1.000 35.310 91 VAL H O 1
ATOM 6203 N N . GLY H 1 92 ? 49.090 11.078 14.584 1.000 30.802 92 GLY H N 1
ATOM 6204 C CA . GLY H 1 92 ? 48.439 10.057 13.787 1.000 33.667 92 GLY H CA 1
ATOM 6205 C C . GLY H 1 92 ? 47.466 9.187 14.587 1.000 39.628 92 GLY H C 1
ATOM 6206 O O . GLY H 1 92 ? 46.810 8.336 13.988 1.000 35.620 92 GLY H O 1
ATOM 6207 N N . ASP H 1 93 ? 47.379 9.356 15.915 1.000 33.368 93 ASP H N 1
ATOM 6208 C CA . ASP H 1 93 ? 46.550 8.477 16.717 1.000 30.699 93 ASP H CA 1
ATOM 6209 C C . ASP H 1 93 ? 45.081 8.718 16.380 1.000 30.679 93 ASP H C 1
ATOM 6210 O O . ASP H 1 93 ? 44.668 9.868 16.217 1.000 26.635 93 ASP H O 1
ATOM 6215 N N . PRO H 1 94 ? 44.236 7.664 16.288 1.000 31.082 94 PRO H N 1
ATOM 6216 C CA . PRO H 1 94 ? 42.805 7.873 16.139 1.000 32.548 94 PRO H CA 1
ATOM 6217 C C . PRO H 1 94 ? 42.213 8.520 17.398 1.000 31.007 94 PRO H C 1
ATOM 6218 O O . PRO H 1 94 ? 42.678 8.267 18.521 1.000 30.567 94 PRO H O 1
ATOM 6222 N N . LEU H 1 95 ? 41.204 9.360 17.177 1.000 27.597 95 LEU H N 1
ATOM 6223 C CA . LEU H 1 95 ? 40.542 10.079 18.251 1.000 29.704 95 LEU H CA 1
ATOM 6224 C C . LEU H 1 95 ? 39.441 9.176 18.786 1.000 30.925 95 LEU H C 1
ATOM 6225 O O . LEU H 1 95 ? 38.414 9.005 18.133 1.000 35.371 95 LEU H O 1
ATOM 6230 N N . THR H 1 96 ? 39.669 8.547 19.931 1.000 33.506 96 THR H N 1
ATOM 6231 C CA . THR H 1 96 ? 38.712 7.602 20.480 1.000 33.645 96 THR H CA 1
ATOM 6232 C C . THR H 1 96 ? 38.382 8.000 21.920 1.000 34.379 96 THR H C 1
ATOM 6233 O O . THR H 1 96 ? 39.043 8.842 22.522 1.000 29.632 96 THR H O 1
ATOM 6237 N N . TYR H 1 97 ? 37.336 7.362 22.438 1.000 30.898 97 TYR H N 1
ATOM 6238 C CA . TYR H 1 97 ? 36.908 7.531 23.813 1.000 28.585 97 TYR H CA 1
ATOM 6239 C C . TYR H 1 97 ? 38.078 7.228 24.730 1.000 27.983 97 TYR H C 1
ATOM 6240 O O . TYR H 1 97 ? 38.778 6.250 24.501 1.000 27.835 97 TYR H O 1
ATOM 6249 N N . PHE H 1 98 ? 38.292 8.054 25.766 1.000 27.481 98 PHE H N 1
ATOM 6250 C CA . PHE H 1 98 ? 39.340 7.752 26.736 1.000 27.047 98 PHE H CA 1
ATOM 6251 C C . PHE H 1 98 ? 39.016 8.437 28.062 1.000 27.643 98 PHE H C 1
ATOM 6252 O O . PHE H 1 98 ? 38.235 9.383 28.107 1.000 26.896 98 PHE H O 1
ATOM 6260 N N . LEU H 1 99 ? 39.624 7.949 29.134 1.000 27.035 99 LEU H N 1
ATOM 6261 C CA . LEU H 1 99 ? 39.723 8.626 30.417 1.000 29.198 99 LEU H CA 1
ATOM 6262 C C . LEU H 1 99 ? 41.117 8.313 30.966 1.000 28.504 99 LEU H C 1
ATOM 6263 O O . LEU H 1 99 ? 41.408 7.156 31.191 1.000 33.545 99 LEU H O 1
ATOM 6268 N N . GLU H 1 100 ? 41.939 9.344 31.175 1.000 29.332 100 GLU H N 1
ATOM 6269 C CA . GLU H 1 100 ? 43.258 9.198 31.772 1.000 32.926 100 GLU H CA 1
ATOM 6270 C C . GLU H 1 100 ? 43.273 9.904 33.126 1.000 35.050 100 GLU H C 1
ATOM 6271 O O . GLU H 1 100 ? 42.988 11.103 33.219 1.000 37.207 100 GLU H O 1
ATOM 6277 N N . HIS H 1 101 ? 43.715 9.200 34.167 1.000 40.175 101 HIS H N 1
ATOM 6278 C CA . HIS H 1 101 ? 43.835 9.802 35.492 1.000 42.508 101 HIS H CA 1
ATOM 6279 C C . HIS H 1 101 ? 45.213 10.452 35.703 1.000 44.421 101 HIS H C 1
ATOM 6280 O O . HIS H 1 101 ? 46.224 9.849 35.276 1.000 43.513 101 HIS H O 1
#